Protein AF-0000000087565839 (afdb_homodimer)

Secondary structure (DSSP, 8-state):
-TTTHHHHTTS----------S---SS-------TTB-TTSSSBSSTTTSGGGTT---STTTTS-------GGGS-HHHHHHHH--S-S-S-EEEEEEEPTTTTTT-GGG-SSS-GGGEETTTTEEPSSPPSSEEEEHHHHHHTEEEES-------TTTT----------SGGGSTTS-S-TTS-PPPEEEE----SS-TTSPSSEEEEEEEEE---GGG-PPPPEEEEEIIIIITTS---HHHHHHHHHHSSSS--EEEEEEE--GGGGS-S-SSS-SSEEEEE------TT-TTS----EEEETTHHHHHT--SSGGGS-BEEEEEEEEEEE---TTPPPPHHHHH--EEEEEEEETT-S-EEEEEEEEETHHHHTTT--TTSTTTTSSS-HHHHHS-GGG----EEEEEEEEEEEES-SSHHHHHHHHHHTBSTTSSEEEEEEEEEEE--BS--BHHHHHHHHHHHHHH--B-BTTTBSHHHHHHHHHHHHHT-S----SSHHHHHS----GGGGTB-STT---/-TTTHHHHTTS----------S---SS-------TTS-TTSSS-SSTTTSGGGTT---STTTTS-------GGGS-HHHHHHHH--S-S-S-EEEEEEEPTTTTTT-GGG-SSS-GGGEETTTTEEPSSPPSSEEEEHHHHHHTEEEES-------TTTT----------SGGGSTTS-S-TTS-PPPEEEE-S--SS-TTSPSSEEEEEEEEE---GGG-PPPPEEEEEIIIIITTS---HHHHHHHHHHSSSS--EEEEEEE--GGGGS-S-SSS--SEEEEE------TT-TTS----EEEETTHHHHHT--SSGGGS-BEEEEEEEEEEE---TTPPPPHHHHH--EEEEEEEETT-S-EEEEEEEEETHHHHTTT--TTSTTTTSSS-HHHHHS-GGG----EEEEEEEEEEEES-SSHHHHHHHHHHTBSTTSSEEEEEEEEEEE--BS--BHHHHHHHHHHHHHH--B-BTTTBSHHHHHHHHHHHHHT-S----SSHHHHHS----GGGGTB-STT---

Structure (mmCIF, N/CA/C/O backbone):
data_AF-0000000087565839-model_v1
#
loop_
_entity.id
_entity.type
_entity.pdbx_description
1 polymer 'PPPDE domain-containing protein'
#
loop_
_atom_site.group_PDB
_atom_site.id
_atom_site.type_symbol
_atom_site.label_atom_id
_atom_site.label_alt_id
_atom_site.label_comp_id
_atom_site.label_asym_id
_atom_site.label_entity_id
_atom_site.label_seq_id
_atom_site.pdbx_PDB_ins_code
_atom_site.Cartn_x
_atom_site.Cartn_y
_atom_site.Cartn_z
_atom_site.occupancy
_atom_site.B_iso_or_equiv
_atom_site.auth_seq_id
_atom_site.auth_comp_id
_atom_site.auth_asym_id
_atom_site.auth_atom_id
_atom_site.pdbx_PDB_model_num
ATOM 1 N N . MET A 1 1 ? -4.551 0.975 -45.438 1 19.58 1 MET A N 1
ATOM 2 C CA . MET A 1 1 ? -3.115 1.028 -45.188 1 19.58 1 MET A CA 1
ATOM 3 C C . MET A 1 1 ? -2.748 0.176 -43.969 1 19.58 1 MET A C 1
ATOM 5 O O . MET A 1 1 ? -1.579 0.11 -43.594 1 19.58 1 MET A O 1
ATOM 9 N N . ASP A 1 2 ? -3.734 -0.068 -43.156 1 21.64 2 ASP A N 1
ATOM 10 C CA . ASP A 1 2 ? -3.82 -0.469 -41.75 1 21.64 2 ASP A CA 1
ATOM 11 C C . ASP A 1 2 ? -3.42 -1.932 -41.562 1 21.64 2 ASP A C 1
ATOM 13 O O . ASP A 1 2 ? -3.6 -2.504 -40.5 1 21.64 2 ASP A O 1
ATOM 17 N N . SER A 1 3 ? -3.199 -2.701 -42.656 1 25.75 3 SER A N 1
ATOM 18 C CA . SER A 1 3 ? -3.008 -4.133 -42.875 1 25.75 3 SER A CA 1
ATOM 19 C C . SER A 1 3 ? -1.635 -4.582 -42.375 1 25.75 3 SER A C 1
ATOM 21 O O . SER A 1 3 ? -1.369 -5.781 -42.281 1 25.75 3 SER A O 1
ATOM 23 N N . SER A 1 4 ? -0.654 -3.682 -42.5 1 23.03 4 SER A N 1
ATOM 24 C CA . SER A 1 4 ? 0.744 -4.098 -42.531 1 23.03 4 SER A CA 1
ATOM 25 C C . SER A 1 4 ? 1.253 -4.488 -41.156 1 23.03 4 SER A C 1
ATOM 27 O O . SER A 1 4 ? 2.35 -5.039 -41.031 1 23.03 4 SER A O 1
ATOM 29 N N . ALA A 1 5 ? 0.721 -3.873 -40.156 1 24.23 5 ALA A N 1
ATOM 30 C CA . ALA A 1 5 ? 1.351 -4.051 -38.844 1 24.23 5 ALA A CA 1
ATOM 31 C C . ALA A 1 5 ? 1.111 -5.461 -38.312 1 24.23 5 ALA A C 1
ATOM 33 O O . ALA A 1 5 ? 1.651 -5.836 -37.281 1 24.23 5 ALA A O 1
ATOM 34 N N . ALA A 1 6 ? 0.09 -6.152 -38.844 1 24.48 6 ALA A N 1
ATOM 35 C CA . ALA A 1 6 ? -0.256 -7.477 -38.312 1 24.48 6 ALA A CA 1
ATOM 36 C C . ALA A 1 6 ? 0.807 -8.508 -38.688 1 24.48 6 ALA A C 1
ATOM 38 O O . ALA A 1 6 ? 0.96 -9.523 -38.031 1 24.48 6 ALA A O 1
ATOM 39 N N . GLU A 1 7 ? 1.427 -8.234 -39.938 1 24.02 7 GLU A N 1
ATOM 40 C CA . GLU A 1 7 ? 2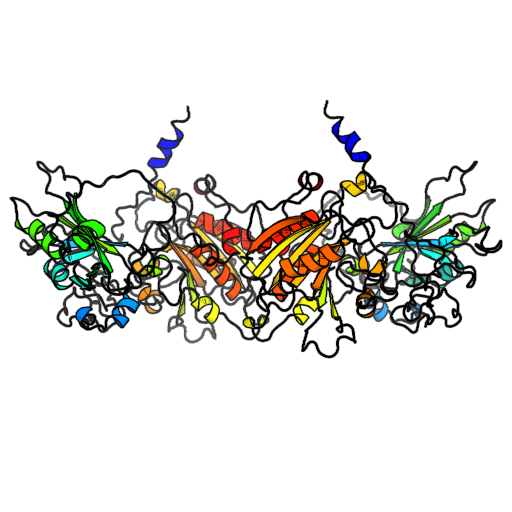.23 -9.312 -40.5 1 24.02 7 GLU A CA 1
ATOM 41 C C . GLU A 1 7 ? 3.541 -9.484 -39.75 1 24.02 7 GLU A C 1
ATOM 43 O O . GLU A 1 7 ? 4.137 -10.562 -39.75 1 24.02 7 GLU A O 1
ATOM 48 N N . VAL A 1 8 ? 4.051 -8.297 -39.344 1 22.78 8 VAL A N 1
ATOM 49 C CA . VAL A 1 8 ? 5.43 -8.43 -38.906 1 22.78 8 VAL A CA 1
ATOM 50 C C . VAL A 1 8 ? 5.473 -9.297 -37.625 1 22.78 8 VAL A C 1
ATOM 52 O O . VAL A 1 8 ? 6.445 -10.023 -37.406 1 22.78 8 VAL A O 1
ATOM 55 N N . LEU A 1 9 ? 4.438 -9.07 -36.875 1 24.7 9 LEU A N 1
ATOM 56 C CA . LEU A 1 9 ? 4.594 -9.57 -35.5 1 24.7 9 LEU A CA 1
ATOM 57 C C . LEU A 1 9 ? 4.418 -11.078 -35.469 1 24.7 9 LEU A C 1
ATOM 59 O O . LEU A 1 9 ? 4.477 -11.68 -34.375 1 24.7 9 LEU A O 1
ATOM 63 N N . ALA A 1 10 ? 3.871 -11.664 -36.594 1 24.84 10 ALA A N 1
ATOM 64 C CA . ALA A 1 10 ? 3.627 -13.102 -36.5 1 24.84 10 ALA A CA 1
ATOM 65 C C . ALA A 1 10 ? 4.93 -13.875 -36.312 1 24.84 10 ALA A C 1
ATOM 67 O O . ALA A 1 10 ? 4.922 -14.992 -35.781 1 24.84 10 ALA A O 1
ATOM 68 N N . ALA A 1 11 ? 5.938 -13.32 -37.031 1 23.3 11 ALA A N 1
ATOM 69 C CA . ALA A 1 11 ? 7.062 -14.234 -37.25 1 23.3 11 ALA A CA 1
ATOM 70 C C . ALA A 1 11 ? 7.77 -14.523 -35.906 1 23.3 11 ALA A C 1
ATOM 72 O O . ALA A 1 11 ? 8.594 -15.438 -35.812 1 23.3 11 ALA A O 1
ATOM 73 N N . ALA A 1 12 ? 7.781 -13.477 -35.156 1 20.66 12 ALA A N 1
ATOM 74 C CA . ALA A 1 12 ? 8.844 -13.664 -34.188 1 20.66 12 ALA A CA 1
ATOM 75 C C . ALA A 1 12 ? 8.438 -14.688 -33.125 1 20.66 12 ALA A C 1
ATOM 77 O O . ALA A 1 12 ? 7.949 -14.312 -32.062 1 20.66 12 ALA A O 1
ATOM 78 N N . ALA A 1 13 ? 7.613 -15.578 -33.562 1 21 13 ALA A N 1
ATOM 79 C CA . ALA A 1 13 ? 7.398 -16.562 -32.531 1 21 13 ALA A CA 1
ATOM 80 C C . ALA A 1 13 ? 8.727 -17.078 -31.969 1 21 13 ALA A C 1
ATOM 82 O O . ALA A 1 13 ? 9.648 -17.391 -32.719 1 21 13 ALA A O 1
ATOM 83 N N . PRO A 1 14 ? 9.109 -16.516 -30.891 1 22.77 14 PRO A N 1
ATOM 84 C CA . PRO A 1 14 ? 10.406 -17.078 -30.5 1 22.77 14 PRO A CA 1
ATOM 85 C C . PRO A 1 14 ? 10.531 -18.562 -30.859 1 22.77 14 PRO A C 1
ATOM 87 O O . PRO A 1 14 ? 9.531 -19.266 -30.922 1 22.77 14 PRO A O 1
ATOM 90 N N . ASN A 1 15 ? 11.359 -18.766 -31.875 1 21.28 15 ASN A N 1
ATOM 91 C CA . ASN A 1 15 ? 11.773 -20.156 -32.062 1 21.28 15 ASN A CA 1
ATOM 92 C C . ASN A 1 15 ? 11.867 -20.906 -30.75 1 21.28 15 ASN A C 1
ATOM 94 O O . ASN A 1 15 ? 12.719 -20.594 -29.922 1 21.28 15 ASN A O 1
ATOM 98 N N . VAL A 1 16 ? 10.766 -21.031 -30.188 1 23.08 16 VAL A N 1
ATOM 99 C CA . VAL A 1 16 ? 10.844 -22.047 -29.141 1 23.08 16 VAL A CA 1
ATOM 100 C C . VAL A 1 16 ? 11.703 -23.219 -29.609 1 23.08 16 VAL A C 1
ATOM 102 O O . VAL A 1 16 ? 11.336 -23.906 -30.562 1 23.08 16 VAL A O 1
ATOM 105 N N . ASP A 1 17 ? 13.023 -22.953 -29.781 1 21.84 17 ASP A N 1
ATOM 106 C CA . ASP A 1 17 ? 13.906 -24.078 -30.031 1 21.84 17 ASP A CA 1
ATOM 107 C C . ASP A 1 17 ? 13.273 -25.391 -29.562 1 21.84 17 ASP A C 1
ATOM 109 O O . ASP A 1 17 ? 12.492 -25.406 -28.609 1 21.84 17 ASP A O 1
ATOM 113 N N . ASN A 1 18 ? 13.172 -26.25 -30.469 1 23.88 18 ASN A N 1
ATOM 114 C CA . ASN A 1 18 ? 12.984 -27.641 -30.109 1 23.88 18 ASN A CA 1
ATOM 115 C C . ASN A 1 18 ? 13.766 -28 -28.844 1 23.88 18 ASN A C 1
ATOM 117 O O . ASN A 1 18 ? 15 -27.969 -28.828 1 23.88 18 ASN A O 1
ATOM 121 N N . GLY A 1 19 ? 13.5 -27.312 -27.844 1 24.25 19 GLY A N 1
ATOM 122 C CA . GLY A 1 19 ? 14.102 -27.594 -26.562 1 24.25 19 GLY A CA 1
ATOM 123 C C . GLY A 1 19 ? 14.695 -29 -26.484 1 24.25 19 GLY A C 1
ATOM 124 O O . GLY A 1 19 ? 14.078 -29.922 -25.953 1 24.25 19 GLY A O 1
ATOM 125 N N . GLU A 1 20 ? 15.266 -29.344 -27.641 1 25.17 20 GLU A N 1
ATOM 126 C CA . GLU A 1 20 ? 16.25 -30.375 -27.281 1 25.17 20 GLU A CA 1
ATOM 127 C C . GLU A 1 20 ? 17.141 -29.891 -26.141 1 25.17 20 GLU A C 1
ATOM 129 O O . GLU A 1 20 ? 17.516 -28.719 -26.094 1 25.17 20 GLU A O 1
ATOM 134 N N . TYR A 1 21 ? 16.969 -30.375 -25.031 1 25.69 21 TYR A N 1
ATOM 135 C CA . TYR A 1 21 ? 17.922 -30.156 -23.953 1 25.69 21 TYR A CA 1
ATOM 136 C C . TYR A 1 21 ? 19.328 -29.969 -24.5 1 25.69 21 TYR A C 1
ATOM 138 O O . TYR A 1 21 ? 19.75 -30.703 -25.406 1 25.69 21 TYR A O 1
ATOM 146 N N . PRO A 1 22 ? 19.922 -28.766 -24.641 1 26.88 22 PRO A N 1
ATOM 147 C CA . PRO A 1 22 ? 21.188 -28.547 -25.344 1 26.88 22 PRO A CA 1
ATOM 148 C C . PRO A 1 22 ? 22.062 -29.797 -25.391 1 26.88 22 PRO A C 1
ATOM 150 O O . PRO A 1 22 ? 22.562 -30.156 -26.453 1 26.88 22 PRO A O 1
ATOM 153 N N . GLY A 1 23 ? 23.125 -29.781 -24.438 1 25.3 23 GLY A N 1
ATOM 154 C CA . GLY A 1 23 ? 24.328 -30.594 -24.453 1 25.3 23 GLY A CA 1
ATOM 155 C C . GLY A 1 23 ? 24.047 -32.094 -24.578 1 25.3 23 GLY A C 1
ATOM 156 O O . GLY A 1 23 ? 23.766 -32.75 -23.562 1 25.3 23 GLY A O 1
ATOM 157 N N . SER A 1 24 ? 23.438 -32.594 -25.453 1 25.06 24 SER A N 1
ATOM 158 C CA . SER A 1 24 ? 23.562 -34.031 -25.562 1 25.06 24 SER A CA 1
ATOM 159 C C . SER A 1 24 ? 25 -34.438 -25.859 1 25.06 24 SER A C 1
ATOM 161 O O . SER A 1 24 ? 25.312 -34.906 -26.953 1 25.06 24 SER A O 1
ATOM 163 N N . LYS A 1 25 ? 26.156 -33.656 -25.453 1 27.2 25 LYS A N 1
ATOM 164 C CA . LYS A 1 25 ? 27.328 -34.531 -25.469 1 27.2 25 LYS A CA 1
ATOM 165 C C . LYS A 1 25 ? 27.031 -35.844 -24.75 1 27.2 25 LYS A C 1
ATOM 167 O O . LYS A 1 25 ? 26.266 -35.875 -23.781 1 27.2 25 LYS A O 1
ATOM 172 N N . LYS A 1 26 ? 27.547 -36.969 -25.5 1 31.08 26 LYS A N 1
ATOM 173 C CA . LYS A 1 26 ? 27.531 -38.312 -24.969 1 31.08 26 LYS A CA 1
ATOM 174 C C . LYS A 1 26 ? 27.938 -38.312 -23.5 1 31.08 26 LYS A C 1
ATOM 176 O O . LYS A 1 26 ? 28.5 -39.312 -23.016 1 31.08 26 LYS A O 1
ATOM 181 N N . GLU A 1 27 ? 28.359 -37.031 -23.016 1 26.72 27 GLU A N 1
ATOM 182 C CA . GLU A 1 27 ? 28.812 -37.344 -21.672 1 26.72 27 GLU A CA 1
ATOM 183 C C . GLU A 1 27 ? 27.766 -38.156 -20.906 1 26.72 27 GLU A C 1
ATOM 185 O O . GLU A 1 27 ? 26.562 -37.938 -21.094 1 26.72 27 GLU A O 1
ATOM 190 N N . GLU A 1 28 ? 28.281 -39.25 -20.312 1 25.31 28 GLU A N 1
ATOM 191 C CA . GLU A 1 28 ? 27.531 -40.125 -19.438 1 25.31 28 GLU A CA 1
ATOM 192 C C . GLU A 1 28 ? 26.594 -39.344 -18.516 1 25.31 28 GLU A C 1
ATOM 194 O O . GLU A 1 28 ? 27.062 -38.5 -17.734 1 25.31 28 GLU A O 1
ATOM 199 N N . SER A 1 29 ? 25.656 -38.781 -19.094 1 27.09 29 SER A N 1
ATOM 200 C CA . SER A 1 29 ? 24.531 -38.125 -18.438 1 27.09 29 SER A CA 1
ATOM 201 C C . SER A 1 29 ? 24.328 -38.656 -17.016 1 27.09 29 SER A C 1
ATOM 203 O O . SER A 1 29 ? 23.922 -39.812 -16.844 1 27.09 29 SER A O 1
ATOM 205 N N . GLU A 1 30 ? 25.359 -38.344 -16.234 1 25.89 30 GLU A N 1
ATOM 206 C CA . GLU A 1 30 ? 25.078 -38.625 -14.82 1 25.89 30 GLU A CA 1
ATOM 207 C C . GLU A 1 30 ? 23.656 -38.219 -14.438 1 25.89 30 GLU A C 1
ATOM 209 O O . GLU A 1 30 ? 23.344 -37.031 -14.43 1 25.89 30 GLU A O 1
ATOM 214 N N . LEU A 1 31 ? 22.812 -38.906 -14.938 1 26.91 31 LEU A N 1
ATOM 215 C CA . LEU A 1 31 ? 21.375 -38.875 -14.727 1 26.91 31 LEU A CA 1
ATOM 216 C C . LEU A 1 31 ? 21.047 -38.531 -13.281 1 26.91 31 LEU A C 1
ATOM 218 O O . LEU A 1 31 ? 21.594 -39.125 -12.352 1 26.91 31 LEU A O 1
ATOM 222 N N . PHE A 1 32 ? 20.922 -37.281 -13.039 1 28.3 32 PHE A N 1
ATOM 223 C CA . PHE A 1 32 ? 20.406 -36.781 -11.758 1 28.3 32 PHE A CA 1
ATOM 224 C C . PHE A 1 32 ? 19.438 -37.812 -11.156 1 28.3 32 PHE A C 1
ATOM 226 O O . PHE A 1 32 ? 18.516 -38.25 -11.828 1 28.3 32 PHE A O 1
ATOM 233 N N . GLN A 1 33 ? 19.969 -38.406 -10.148 1 29.95 33 GLN A N 1
ATOM 234 C CA . GLN A 1 33 ? 19.234 -39.375 -9.375 1 29.95 33 GLN A CA 1
ATOM 235 C C . GLN A 1 33 ? 18.141 -38.719 -8.523 1 29.95 33 GLN A C 1
ATOM 237 O O . GLN A 1 33 ? 18.453 -37.906 -7.664 1 29.95 33 GLN A O 1
ATOM 242 N N . CYS A 1 34 ? 17.078 -38.188 -9.086 1 36.88 34 CYS A N 1
ATOM 243 C CA . CYS A 1 34 ? 15.961 -37.812 -8.234 1 36.88 34 CYS A CA 1
ATOM 244 C C . CYS A 1 34 ? 15.914 -38.719 -6.992 1 36.88 34 CYS A C 1
ATOM 246 O O . CYS A 1 34 ? 15.977 -39.938 -7.09 1 36.88 34 CYS A O 1
ATOM 248 N N . PRO A 1 35 ? 16.188 -38.156 -6.023 1 39.44 35 PRO A N 1
ATOM 249 C CA . PRO A 1 35 ? 16.031 -39.156 -4.984 1 39.44 35 PRO A CA 1
ATOM 250 C C . PRO A 1 35 ? 14.781 -40.031 -5.184 1 39.44 35 PRO A C 1
ATOM 252 O O . PRO A 1 35 ? 13.711 -39.5 -5.496 1 39.44 35 PRO A O 1
ATOM 255 N N . GLY A 1 36 ? 14.883 -41.344 -5.445 1 44 36 GLY A N 1
ATOM 256 C CA . GLY A 1 36 ? 14 -42.406 -5.91 1 44 36 GLY A CA 1
ATOM 257 C C . GLY A 1 36 ? 13.977 -42.562 -7.418 1 44 36 GLY A C 1
ATOM 258 O O . GLY A 1 36 ? 13.227 -43.375 -7.961 1 44 36 GLY A O 1
ATOM 259 N N . VAL A 1 37 ? 14.383 -41.594 -8.117 1 49.28 37 VAL A N 1
ATOM 260 C CA . VAL A 1 37 ? 14.641 -41.812 -9.531 1 49.28 37 VAL A CA 1
ATOM 261 C C . VAL A 1 37 ? 16.109 -42.188 -9.734 1 49.28 37 VAL A C 1
ATOM 263 O O . VAL A 1 37 ? 16.984 -41.781 -8.969 1 49.28 37 VAL A O 1
ATOM 266 N N . SER A 1 38 ? 16.406 -43.094 -10.492 1 48.59 38 SER A N 1
ATOM 267 C CA . SER A 1 38 ? 17.734 -43.594 -10.805 1 48.59 38 SER A CA 1
ATOM 268 C C . SER A 1 38 ? 18.688 -42.469 -11.211 1 48.59 38 SER A C 1
ATOM 270 O O . SER A 1 38 ? 18.234 -41.406 -11.688 1 48.59 38 SER A O 1
ATOM 272 N N . PRO A 1 39 ? 19.906 -42.562 -10.75 1 49.47 39 PRO A N 1
ATOM 273 C CA . PRO A 1 39 ? 20.953 -41.562 -11.031 1 49.47 39 PRO A CA 1
ATOM 274 C C . PRO A 1 39 ? 20.875 -41 -12.453 1 49.47 39 PRO A C 1
ATOM 276 O O . PRO A 1 39 ? 21.266 -39.875 -12.695 1 49.47 39 PRO A O 1
ATOM 279 N N . ASP A 1 40 ? 20.422 -41.75 -13.391 1 44.12 40 ASP A N 1
ATOM 280 C CA . ASP A 1 40 ? 20.406 -41.375 -14.797 1 44.12 40 ASP A CA 1
ATOM 281 C C . ASP A 1 40 ? 19.109 -40.625 -15.141 1 44.12 40 ASP A C 1
ATOM 283 O O . ASP A 1 40 ? 18.906 -40.25 -16.297 1 44.12 40 ASP A O 1
ATOM 287 N N . GLY A 1 41 ? 18.391 -40.219 -14.055 1 46.97 41 GLY A N 1
ATOM 288 C CA . GLY A 1 41 ? 17.156 -39.469 -14.156 1 46.97 41 GLY A CA 1
ATOM 289 C C . GLY A 1 41 ? 16.078 -40.156 -14.945 1 46.97 41 GLY A C 1
ATOM 290 O O . GLY A 1 41 ? 15.031 -39.594 -15.242 1 46.97 41 GLY A O 1
ATOM 291 N N . LYS A 1 42 ? 16.344 -41.344 -15.352 1 48.94 42 LYS A N 1
ATOM 292 C CA . LYS A 1 42 ? 15.508 -42.094 -16.281 1 48.94 42 LYS A CA 1
ATOM 293 C C . LYS A 1 42 ? 14.539 -43 -15.539 1 48.94 42 LYS A C 1
ATOM 295 O O . LYS A 1 42 ? 13.477 -43.344 -16.062 1 48.94 42 LYS A O 1
ATOM 300 N N . THR A 1 43 ? 15.086 -43.406 -14.43 1 48.78 43 THR A N 1
ATOM 301 C CA . THR A 1 43 ? 14.289 -44.375 -13.719 1 48.78 43 THR A CA 1
ATOM 302 C C . THR A 1 43 ? 14.008 -43.938 -12.289 1 48.78 43 THR A C 1
ATOM 304 O O . THR A 1 43 ? 14.805 -43.188 -11.695 1 48.78 43 THR A O 1
ATOM 307 N N . CYS A 1 44 ? 12.789 -43.969 -11.875 1 52.56 44 CYS A N 1
ATOM 308 C CA . CYS A 1 44 ? 12.469 -43.75 -10.469 1 52.56 44 CYS A CA 1
ATOM 309 C C . CYS A 1 44 ? 12.93 -44.938 -9.617 1 52.56 44 CYS A C 1
ATOM 311 O O . CYS A 1 44 ? 12.523 -46.062 -9.852 1 52.56 44 CYS A O 1
ATOM 313 N N . ASP A 1 45 ? 13.93 -44.844 -8.82 1 51.88 45 ASP A N 1
ATOM 314 C CA . ASP A 1 45 ? 14.547 -45.938 -8.055 1 51.88 45 ASP A CA 1
ATOM 315 C C . ASP A 1 45 ? 13.648 -46.375 -6.902 1 51.88 45 ASP A C 1
ATOM 317 O O . ASP A 1 45 ? 13.805 -47.469 -6.371 1 51.88 45 ASP A O 1
ATOM 321 N N . ALA A 1 46 ? 12.828 -45.375 -6.469 1 49.47 46 ALA A N 1
ATOM 322 C CA . ALA A 1 46 ? 11.953 -45.781 -5.363 1 49.47 46 ALA A CA 1
ATOM 323 C C . ALA A 1 46 ? 10.516 -45.312 -5.609 1 49.47 46 ALA A C 1
ATOM 325 O O . ALA A 1 46 ? 10.016 -44.438 -4.926 1 49.47 46 ALA A O 1
ATOM 326 N N . PRO A 1 47 ? 9.93 -45.906 -6.621 1 46.97 47 PRO A N 1
ATOM 327 C CA . PRO A 1 47 ? 8.555 -45.531 -6.957 1 46.97 47 PRO A CA 1
ATOM 328 C C . PRO A 1 47 ? 7.594 -45.719 -5.789 1 46.97 47 PRO A C 1
ATOM 330 O O . PRO A 1 47 ? 7.617 -46.75 -5.117 1 46.97 47 PRO A O 1
ATOM 333 N N . GLY A 1 48 ? 6.844 -44.625 -5.434 1 49.06 48 GLY A N 1
ATOM 334 C CA . GLY A 1 48 ? 5.809 -44.688 -4.414 1 49.06 48 GLY A CA 1
ATOM 335 C C . GLY A 1 48 ? 6.336 -44.438 -3.014 1 49.06 48 GLY A C 1
ATOM 336 O O . GLY A 1 48 ? 5.559 -44.25 -2.076 1 49.06 48 GLY A O 1
ATOM 337 N N . GLN A 1 49 ? 7.594 -44.562 -2.713 1 49.97 49 GLN A N 1
ATOM 338 C CA . GLN A 1 49 ? 8.125 -44.469 -1.359 1 49.97 49 GLN A CA 1
ATOM 339 C C . GLN A 1 49 ? 8.617 -43.031 -1.086 1 49.97 49 GLN A C 1
ATOM 341 O O . GLN A 1 49 ? 8.461 -42.531 0.021 1 49.97 49 GLN A O 1
ATOM 346 N N . ASN A 1 50 ? 9.172 -42.531 -2.088 1 54.22 50 ASN A N 1
ATOM 347 C CA . ASN A 1 50 ? 9.688 -41.156 -1.979 1 54.22 50 ASN A CA 1
ATOM 348 C C . ASN A 1 50 ? 8.641 -40.156 -2.41 1 54.22 50 ASN A C 1
ATOM 350 O O . ASN A 1 50 ? 7.973 -40.312 -3.428 1 54.22 50 ASN A O 1
ATOM 354 N N . SER A 1 51 ? 8.391 -39.219 -1.485 1 57.25 51 SER A N 1
ATOM 355 C CA . SER A 1 51 ? 7.387 -38.188 -1.728 1 57.25 51 SER A CA 1
ATOM 356 C C . SER A 1 51 ? 7.566 -37.562 -3.102 1 57.25 51 SER A C 1
ATOM 358 O O . SER A 1 51 ? 6.609 -37.031 -3.686 1 57.25 51 SER A O 1
ATOM 360 N N . ARG A 1 52 ? 8.688 -37.719 -3.654 1 61.22 52 ARG A N 1
ATOM 361 C CA . ARG A 1 52 ? 8.961 -37.094 -4.945 1 61.22 52 ARG A CA 1
ATOM 362 C C . ARG A 1 52 ? 8.656 -38.031 -6.09 1 61.22 52 ARG A C 1
ATOM 364 O O . ARG A 1 52 ? 8.719 -37.656 -7.262 1 61.22 52 ARG A O 1
ATOM 371 N N . CYS A 1 53 ? 8.32 -39.312 -5.754 1 59.47 53 CYS A N 1
ATOM 372 C CA . CYS A 1 53 ? 8.039 -40.312 -6.785 1 59.47 53 CYS A CA 1
ATOM 373 C C . CYS A 1 53 ? 6.676 -40.938 -6.562 1 59.47 53 CYS A C 1
ATOM 375 O O . CYS A 1 53 ? 6.434 -42.062 -7.016 1 59.47 53 CYS A O 1
ATOM 377 N N . ILE A 1 54 ? 5.906 -40.312 -5.828 1 50.47 54 ILE A N 1
ATOM 378 C CA . ILE A 1 54 ? 4.656 -40.938 -5.391 1 50.47 54 ILE A CA 1
ATOM 379 C C . ILE A 1 54 ? 3.818 -41.312 -6.605 1 50.47 54 ILE A C 1
ATOM 381 O O . ILE A 1 54 ? 3.121 -42.344 -6.582 1 50.47 54 ILE A O 1
ATOM 385 N N . HIS A 1 55 ? 3.92 -40.656 -7.734 1 49.81 55 HIS A N 1
ATOM 386 C CA . HIS A 1 55 ? 3.047 -40.969 -8.859 1 49.81 55 HIS A CA 1
ATOM 387 C C . HIS A 1 55 ? 3.811 -41.688 -9.969 1 49.81 55 HIS A C 1
ATOM 389 O O . HIS A 1 55 ? 3.453 -41.562 -11.141 1 49.81 55 HIS A O 1
ATOM 395 N N . SER A 1 56 ? 5.031 -42.219 -9.625 1 53.62 56 SER A N 1
ATOM 396 C CA . SER A 1 56 ? 5.848 -42.844 -10.656 1 53.62 56 SER A CA 1
ATOM 397 C C . SER A 1 56 ? 5.715 -44.344 -10.617 1 53.62 56 SER A C 1
ATOM 399 O O . SER A 1 56 ? 5.703 -44.938 -9.539 1 53.62 56 SER A O 1
ATOM 401 N N . SER A 1 57 ? 5.031 -45 -11.641 1 53.53 57 SER A N 1
ATOM 402 C CA . SER A 1 57 ? 5.078 -46.438 -11.742 1 53.53 57 SER A CA 1
ATOM 403 C C . SER A 1 57 ? 6.105 -46.906 -12.773 1 53.53 57 SER A C 1
ATOM 405 O O . SER A 1 57 ? 6.348 -48.094 -12.93 1 53.53 57 SER A O 1
ATOM 407 N N . TYR A 1 58 ? 6.648 -45.938 -13.609 1 46.62 58 TYR A N 1
ATOM 408 C CA . TYR A 1 58 ? 7.539 -46.344 -14.695 1 46.62 58 TYR A CA 1
ATOM 409 C C . TYR A 1 58 ? 8.992 -46.094 -14.312 1 46.62 58 TYR A C 1
ATOM 411 O O . TYR A 1 58 ? 9.312 -45.156 -13.594 1 46.62 58 TYR A O 1
ATOM 419 N N . GLY A 1 59 ? 9.938 -47.219 -14.422 1 43.34 59 GLY A N 1
ATOM 420 C CA . GLY A 1 59 ? 11.375 -47.25 -14.195 1 43.34 59 GLY A CA 1
ATOM 421 C C . GLY A 1 59 ? 11.875 -48.562 -13.68 1 43.34 59 GLY A C 1
ATOM 422 O O . GLY A 1 59 ? 11.094 -49.5 -13.469 1 43.34 59 GLY A O 1
ATOM 423 N N . ALA A 1 60 ? 13.164 -48.844 -13.594 1 35.28 60 ALA A N 1
ATOM 424 C CA . ALA A 1 60 ? 13.773 -50.156 -13.375 1 35.28 60 ALA A CA 1
ATOM 425 C C . ALA A 1 60 ? 13.086 -50.906 -12.234 1 35.28 60 ALA A C 1
ATOM 427 O O . ALA A 1 60 ? 12.93 -52.125 -12.281 1 35.28 60 ALA A O 1
ATOM 428 N N . ASN A 1 61 ? 13.133 -50.438 -11.086 1 31.48 61 ASN A N 1
ATOM 429 C CA . ASN A 1 61 ? 12.555 -51.188 -9.992 1 31.48 61 ASN A CA 1
ATOM 430 C C . ASN A 1 61 ? 11.039 -51.031 -9.922 1 31.48 61 ASN A C 1
ATOM 432 O O . ASN A 1 61 ? 10.516 -50.531 -8.93 1 31.48 61 ASN A O 1
ATOM 436 N N . ALA A 1 62 ? 10.453 -50.938 -10.977 1 36.34 62 ALA A N 1
ATOM 437 C CA . ALA A 1 62 ? 9.023 -50.781 -11.195 1 36.34 62 ALA A CA 1
ATOM 438 C C . ALA A 1 62 ? 8.227 -51.812 -10.406 1 36.34 62 ALA A C 1
ATOM 440 O O . ALA A 1 62 ? 7 -51.906 -10.539 1 36.34 62 ALA A O 1
ATOM 441 N N . GLY A 1 63 ? 8.883 -52.844 -10 1 32.66 63 GLY A N 1
ATOM 442 C CA . GLY A 1 63 ? 8.078 -53.812 -9.258 1 32.66 63 GLY A CA 1
ATOM 443 C C . GLY A 1 63 ? 7.262 -53.156 -8.148 1 32.66 63 GLY A C 1
ATOM 444 O O . GLY A 1 63 ? 6.441 -53.844 -7.516 1 32.66 63 GLY A O 1
ATOM 445 N N . PHE A 1 64 ? 7.938 -52.344 -7.512 1 29.3 64 PHE A N 1
ATOM 446 C CA . PHE A 1 64 ? 7.219 -51.812 -6.352 1 29.3 64 PHE A CA 1
ATOM 447 C C . PHE A 1 64 ? 6.094 -50.875 -6.785 1 29.3 64 PHE A C 1
ATOM 449 O O . PHE A 1 64 ? 6.348 -49.812 -7.336 1 29.3 64 PHE A O 1
ATOM 456 N N . VAL A 1 65 ? 5.145 -51.375 -7.27 1 31.52 65 VAL A N 1
ATOM 457 C CA . VAL A 1 65 ? 3.871 -50.688 -7.441 1 31.52 65 VAL A CA 1
ATOM 458 C C . VAL A 1 65 ? 3.695 -49.656 -6.344 1 31.52 65 VAL A C 1
ATOM 460 O O . VAL A 1 65 ? 3.742 -49.969 -5.152 1 31.52 65 VAL A O 1
ATOM 463 N N . ALA A 1 66 ? 4.219 -48.469 -6.457 1 33.78 66 ALA A N 1
ATOM 464 C CA . ALA A 1 66 ? 3.752 -47.406 -5.57 1 33.78 66 ALA A CA 1
ATOM 465 C C . ALA A 1 66 ? 2.432 -47.781 -4.906 1 33.78 66 ALA A C 1
ATOM 467 O O . ALA A 1 66 ? 1.63 -48.531 -5.48 1 33.78 66 ALA A O 1
ATOM 468 N N . GLY A 1 67 ? 2.42 -47.812 -3.613 1 32.97 67 GLY A N 1
ATOM 469 C CA . GLY A 1 67 ? 1.135 -47.812 -2.932 1 32.97 67 GLY A CA 1
ATOM 470 C C . GLY A 1 67 ? 0.023 -47.188 -3.746 1 32.97 67 GLY A C 1
ATOM 471 O O . GLY A 1 67 ? 0.171 -46.062 -4.246 1 32.97 67 GLY A O 1
ATOM 472 N N . ARG A 1 68 ? -0.604 -47.938 -4.648 1 36.53 68 ARG A N 1
ATOM 473 C CA . ARG A 1 68 ? -1.865 -47.562 -5.27 1 36.53 68 ARG A CA 1
ATOM 474 C C . ARG A 1 68 ? -2.547 -46.438 -4.477 1 36.53 68 ARG A C 1
ATOM 476 O O . ARG A 1 68 ? -2.623 -46.5 -3.248 1 36.53 68 ARG A O 1
ATOM 483 N N . LEU A 1 69 ? -2.348 -45.156 -4.891 1 43.03 69 LEU A N 1
ATOM 484 C CA . LEU A 1 69 ? -3.326 -44.25 -4.289 1 43.03 69 LEU A CA 1
ATOM 485 C C . LEU A 1 69 ? -4.52 -45.031 -3.746 1 43.03 69 LEU A C 1
ATOM 487 O O . LEU A 1 69 ? -4.914 -46.031 -4.316 1 43.03 69 LEU A O 1
ATOM 491 N N . PRO A 1 70 ? -4.625 -45.062 -2.523 1 44.22 70 PRO A N 1
ATOM 492 C CA . PRO A 1 70 ? -5.867 -45.75 -2.133 1 44.22 70 PRO A CA 1
ATOM 493 C C . PRO A 1 70 ? -6.953 -45.656 -3.203 1 44.22 70 PRO A C 1
ATOM 495 O O . PRO A 1 70 ? -7.062 -44.625 -3.883 1 44.22 70 PRO A O 1
ATOM 498 N N . LYS A 1 71 ? -7.328 -46.719 -3.695 1 49.19 71 LYS A N 1
ATOM 499 C CA . LYS A 1 71 ? -8.469 -46.781 -4.602 1 49.19 71 LYS A CA 1
ATOM 500 C C . LYS A 1 71 ? -9.539 -45.75 -4.195 1 49.19 71 LYS A C 1
ATOM 502 O O . LYS A 1 71 ? -9.969 -45.75 -3.039 1 49.19 71 LYS A O 1
ATOM 507 N N . ILE A 1 72 ? -9.539 -44.688 -5.016 1 56.56 72 ILE A N 1
ATOM 508 C CA . ILE A 1 72 ? -10.633 -43.75 -4.82 1 56.56 72 ILE A CA 1
ATOM 509 C C . ILE A 1 72 ? -11.859 -44.469 -4.281 1 56.56 72 ILE A C 1
ATOM 511 O O . ILE A 1 72 ? -12.602 -43.938 -3.463 1 56.56 72 ILE A O 1
ATOM 515 N N . SER A 1 73 ? -11.805 -45.812 -4.707 1 53.31 73 SER A N 1
ATOM 516 C CA . SER A 1 73 ? -12.977 -46.594 -4.328 1 53.31 73 SER A CA 1
ATOM 517 C C . SER A 1 73 ? -12.984 -46.875 -2.832 1 53.31 73 SER A C 1
ATOM 519 O O . SER A 1 73 ? -14.039 -47.188 -2.256 1 53.31 73 SER A O 1
ATOM 521 N N . SER A 1 74 ? -11.758 -46.75 -2.234 1 55.59 74 SER A N 1
ATOM 522 C CA . SER A 1 74 ? -11.695 -47.062 -0.812 1 55.59 74 SER A CA 1
ATOM 523 C C . SER A 1 74 ? -11.891 -45.812 0.043 1 55.59 74 SER A C 1
ATOM 525 O O . SER A 1 74 ? -11.984 -45.906 1.27 1 55.59 74 SER A O 1
ATOM 527 N N . MET A 1 75 ? -12.008 -44.781 -0.626 1 62.59 75 MET A N 1
ATOM 528 C CA . MET A 1 75 ? -12.18 -43.562 0.125 1 62.59 75 MET A CA 1
ATOM 529 C C . MET A 1 75 ? -13.656 -43.281 0.408 1 62.59 75 MET A C 1
ATOM 531 O O . MET A 1 75 ? -14.516 -43.625 -0.398 1 62.59 75 MET A O 1
ATOM 535 N N . SER A 1 76 ? -13.859 -42.938 1.645 1 63.41 76 SER A N 1
ATOM 536 C CA . SER A 1 76 ? -15.211 -42.469 1.944 1 63.41 76 SER A CA 1
ATOM 537 C C . SER A 1 76 ? -15.625 -41.312 1.044 1 63.41 76 SER A C 1
ATOM 539 O O . SER A 1 76 ? -14.781 -40.656 0.433 1 63.41 76 SER A O 1
ATOM 541 N N . GLU A 1 77 ? -16.859 -41.281 0.853 1 59.91 77 GLU A N 1
ATOM 542 C CA . GLU A 1 77 ? -17.391 -40.188 0.033 1 59.91 77 GLU A CA 1
ATOM 543 C C . GLU A 1 77 ? -16.891 -38.844 0.525 1 59.91 77 GLU A C 1
ATOM 545 O O . GLU A 1 77 ? -16.562 -37.969 -0.279 1 59.91 77 GLU A O 1
ATOM 550 N N . SER A 1 78 ? -16.859 -38.719 1.811 1 64.69 78 SER A N 1
ATOM 551 C CA . SER A 1 78 ? -16.422 -37.438 2.404 1 64.69 78 SER A CA 1
ATOM 552 C C . SER A 1 78 ? -14.953 -37.156 2.1 1 64.69 78 SER A C 1
ATOM 554 O O . SER A 1 78 ? -14.586 -36.031 1.754 1 64.69 78 SER A O 1
ATOM 556 N N . GLU A 1 79 ? -14.172 -38.156 2.186 1 65.75 79 GLU A N 1
ATOM 557 C CA . GLU A 1 79 ? -12.75 -38.031 1.907 1 65.75 79 GLU A CA 1
ATOM 558 C C . GLU A 1 79 ? -12.5 -37.719 0.436 1 65.75 79 GLU A C 1
ATOM 560 O O . GLU A 1 79 ? -11.633 -36.906 0.11 1 65.75 79 GLU A O 1
ATOM 565 N N . LEU A 1 80 ? -13.352 -38.344 -0.289 1 67.69 80 LEU A N 1
ATOM 566 C CA . LEU A 1 80 ? -13.203 -38.125 -1.727 1 67.69 80 LEU A CA 1
ATOM 567 C C . LEU A 1 80 ? -13.57 -36.719 -2.117 1 67.69 80 LEU A C 1
ATOM 569 O O . LEU A 1 80 ? -12.875 -36.094 -2.926 1 67.69 80 LEU A O 1
ATOM 573 N N . GLN A 1 81 ? -14.57 -36.25 -1.48 1 68.69 81 GLN A N 1
ATOM 574 C CA . GLN A 1 81 ? -15.008 -34.875 -1.774 1 68.69 81 GLN A CA 1
ATOM 575 C C . GLN A 1 81 ? -13.953 -33.875 -1.34 1 68.69 81 GLN A C 1
ATOM 577 O O . GLN A 1 81 ? -13.758 -32.844 -2.008 1 68.69 81 GLN A O 1
ATOM 582 N N . ASP A 1 82 ? -13.344 -34.219 -0.342 1 70.44 82 ASP A N 1
ATOM 583 C CA . ASP A 1 82 ? -12.32 -33.312 0.173 1 70.44 82 ASP A CA 1
ATOM 584 C C . ASP A 1 82 ? -11.125 -33.25 -0.772 1 70.44 82 ASP A C 1
ATOM 586 O O . ASP A 1 82 ? -10.531 -32.188 -0.955 1 70.44 82 ASP A O 1
ATOM 590 N N . VAL A 1 83 ? -10.891 -34.344 -1.38 1 73.19 83 VAL A N 1
ATOM 591 C CA . VAL A 1 83 ? -9.703 -34.438 -2.23 1 73.19 83 VAL A CA 1
ATOM 592 C C . VAL A 1 83 ? -10.031 -33.875 -3.617 1 73.19 83 VAL A C 1
ATOM 594 O O . VAL A 1 83 ? -9.234 -33.125 -4.195 1 73.19 83 VAL A O 1
ATOM 597 N N . ILE A 1 84 ? -11.242 -34.156 -4.086 1 78.19 84 ILE A N 1
ATOM 598 C CA . ILE A 1 84 ? -11.578 -33.781 -5.461 1 78.19 84 ILE A CA 1
ATOM 599 C C . ILE A 1 84 ? -12.172 -32.375 -5.496 1 78.19 84 ILE A C 1
ATOM 601 O O . ILE A 1 84 ? -12.102 -31.703 -6.52 1 78.19 84 ILE A O 1
ATOM 605 N N . GLY A 1 85 ? -12.68 -31.938 -4.43 1 77.38 85 GLY A N 1
ATOM 606 C CA . GLY A 1 85 ? -13.297 -30.625 -4.375 1 77.38 85 GLY A CA 1
ATOM 607 C C . GLY A 1 85 ? -14.648 -30.578 -5.055 1 77.38 85 GLY A C 1
ATOM 608 O O . GLY A 1 85 ? -15.141 -31.594 -5.551 1 77.38 85 GLY A O 1
ATOM 609 N N . PRO A 1 86 ? -15.25 -29.438 -5.043 1 80.06 86 PRO A N 1
ATOM 610 C CA . PRO A 1 86 ? -16.562 -29.281 -5.684 1 80.06 86 PRO A CA 1
ATOM 611 C C . PRO A 1 86 ? -16.484 -29.391 -7.203 1 80.06 86 PRO A C 1
ATOM 613 O O . PRO A 1 86 ? -15.414 -29.203 -7.789 1 80.06 86 PRO A O 1
ATOM 616 N N . ASP A 1 87 ? -17.609 -29.781 -7.793 1 81.81 87 ASP A N 1
ATOM 617 C CA . ASP A 1 87 ? -17.703 -29.891 -9.242 1 81.81 87 ASP A CA 1
ATOM 618 C C . ASP A 1 87 ? -17.859 -28.5 -9.875 1 81.81 87 ASP A C 1
ATOM 620 O O . ASP A 1 87 ? -18.953 -28.156 -10.336 1 81.81 87 ASP A O 1
ATOM 624 N N . VAL A 1 88 ? -16.875 -27.75 -9.82 1 80.75 88 VAL A N 1
ATOM 625 C CA . VAL A 1 88 ? -16.859 -26.422 -10.406 1 80.75 88 VAL A CA 1
ATOM 626 C C . VAL A 1 88 ? -15.727 -26.328 -11.438 1 80.75 88 VAL A C 1
ATOM 628 O O . VAL A 1 88 ? -14.742 -27.062 -11.359 1 80.75 88 VAL A O 1
ATOM 631 N N . ASP A 1 89 ? -16.031 -25.5 -12.383 1 79.12 89 ASP A N 1
ATOM 632 C CA . ASP A 1 89 ? -15.008 -25.312 -13.406 1 79.12 89 ASP A CA 1
ATOM 633 C C . ASP A 1 89 ? -13.789 -24.594 -12.828 1 79.12 89 ASP A C 1
ATOM 635 O O . ASP A 1 89 ? -13.891 -23.891 -11.828 1 79.12 89 ASP A O 1
ATOM 639 N N . GLY A 1 90 ? -12.773 -25.047 -13.43 1 85.12 90 GLY A N 1
ATOM 640 C CA . GLY A 1 90 ? -11.5 -24.469 -13.031 1 85.12 90 GLY A CA 1
ATOM 641 C C . GLY A 1 90 ? -10.453 -25.516 -12.703 1 85.12 90 GLY A C 1
ATOM 642 O O . GLY A 1 90 ? -10.633 -26.703 -12.984 1 85.12 90 GLY A O 1
ATOM 643 N N . GLY A 1 91 ? -9.281 -25.219 -12.406 1 91.31 91 GLY A N 1
ATOM 644 C CA . GLY A 1 91 ? -8.148 -26.078 -12.109 1 91.31 91 GLY A CA 1
ATOM 645 C C . GLY A 1 91 ? -7.191 -26.219 -13.273 1 91.31 91 GLY A C 1
ATOM 646 O O . GLY A 1 91 ? -7.547 -25.938 -14.422 1 91.31 91 GLY A O 1
ATOM 647 N N . LEU A 1 92 ? -6.133 -26.719 -12.961 1 93.56 92 LEU A N 1
ATOM 648 C CA . LEU A 1 92 ? -5.129 -26.922 -14 1 93.56 92 LEU A CA 1
ATOM 649 C C . LEU A 1 92 ? -5.508 -28.094 -14.898 1 93.56 92 LEU A C 1
ATOM 651 O O . LEU A 1 92 ? -6.023 -29.109 -14.414 1 93.56 92 LEU A O 1
ATOM 655 N N . ILE A 1 93 ? -5.223 -27.953 -16.141 1 94.12 93 ILE A N 1
ATOM 656 C CA . ILE A 1 93 ? -5.523 -28.969 -17.125 1 94.12 93 ILE A CA 1
ATOM 657 C C . ILE A 1 93 ? -4.234 -29.656 -17.562 1 94.12 93 ILE A C 1
ATOM 659 O O . ILE A 1 93 ? -3.229 -29 -17.828 1 94.12 93 ILE A O 1
ATOM 663 N N . PHE A 1 94 ? -4.305 -30.953 -17.594 1 93.38 94 PHE A N 1
ATOM 664 C CA . PHE A 1 94 ? -3.217 -31.781 -18.094 1 93.38 94 PHE A CA 1
ATOM 665 C C . PHE A 1 94 ? -3.695 -32.688 -19.219 1 93.38 94 PHE A C 1
ATOM 667 O O . PHE A 1 94 ? -4.887 -33 -19.328 1 93.38 94 PHE A O 1
ATOM 674 N N . THR A 1 95 ? -2.766 -33.062 -20.078 1 93.38 95 THR A N 1
ATOM 675 C CA . THR A 1 95 ? -3.092 -33.969 -21.188 1 93.38 95 THR A CA 1
ATOM 676 C C . THR A 1 95 ? -2.217 -35.219 -21.156 1 93.38 95 THR A C 1
ATOM 678 O O . THR A 1 95 ? -1.004 -35.125 -20.953 1 93.38 95 THR A O 1
ATOM 681 N N . ILE A 1 96 ? -2.848 -36.312 -21.328 1 91.12 96 ILE A N 1
ATOM 682 C CA . ILE A 1 96 ? -2.086 -37.562 -21.453 1 91.12 96 ILE A CA 1
ATOM 683 C C . ILE A 1 96 ? -2.268 -38.156 -22.844 1 91.12 96 ILE A C 1
ATOM 685 O O . ILE A 1 96 ? -3.297 -37.938 -23.484 1 91.12 96 ILE A O 1
ATOM 689 N N . LYS A 1 97 ? -1.245 -38.719 -23.234 1 90.19 97 LYS A N 1
ATOM 690 C CA . LYS A 1 97 ? -1.259 -39.562 -24.438 1 90.19 97 LYS A CA 1
ATOM 691 C C . LYS A 1 97 ? -1.328 -41.031 -24.078 1 90.19 97 LYS A C 1
ATOM 693 O O . LYS A 1 97 ? -0.422 -41.562 -23.422 1 90.19 97 LYS A O 1
ATOM 698 N N . VAL A 1 98 ? -2.357 -41.688 -24.516 1 89.19 98 VAL A N 1
ATOM 699 C CA . VAL A 1 98 ? -2.529 -43.094 -24.203 1 89.19 98 VAL A CA 1
ATOM 700 C C . VAL A 1 98 ? -1.771 -43.969 -25.219 1 89.19 98 VAL A C 1
ATOM 702 O O . VAL A 1 98 ? -2.076 -43.938 -26.406 1 89.19 98 VAL A O 1
ATOM 705 N N . LEU A 1 99 ? -0.82 -44.688 -24.688 1 87.19 99 LEU A N 1
ATOM 706 C CA . LEU A 1 99 ? -0.028 -45.594 -25.531 1 87.19 99 LEU A CA 1
ATOM 707 C C . LEU A 1 99 ? -0.725 -46.938 -25.703 1 87.19 99 LEU A C 1
ATOM 709 O O . LEU A 1 99 ? -1.157 -47.531 -24.719 1 87.19 99 LEU A O 1
ATOM 713 N N . PRO A 1 100 ? -0.861 -47.281 -26.922 1 82.5 100 PRO A N 1
ATOM 714 C CA . PRO A 1 100 ? -1.513 -48.594 -27.156 1 82.5 100 PRO A CA 1
ATOM 715 C C . PRO A 1 100 ? -0.685 -49.75 -26.641 1 82.5 100 PRO A C 1
ATOM 717 O O . PRO A 1 100 ? 0.521 -49.625 -26.422 1 82.5 100 PRO A O 1
ATOM 720 N N . ASP A 1 101 ? -1.402 -50.875 -26.531 1 75.5 101 ASP A N 1
ATOM 721 C CA . ASP A 1 101 ? -0.706 -52.094 -26.141 1 75.5 101 ASP A CA 1
ATOM 722 C C . ASP A 1 101 ? 0.34 -52.469 -27.188 1 75.5 101 ASP A C 1
ATOM 724 O O . ASP A 1 101 ? 0.067 -52.438 -28.391 1 75.5 101 ASP A O 1
ATOM 728 N N . GLY A 1 102 ? 1.554 -52.812 -26.75 1 74.94 102 GLY A N 1
ATOM 729 C CA . GLY A 1 102 ? 2.611 -53.188 -27.672 1 74.94 102 GLY A CA 1
ATOM 730 C C . GLY A 1 102 ? 3.246 -52 -28.375 1 74.94 102 GLY A C 1
ATOM 731 O O . GLY A 1 102 ? 3.834 -52.188 -29.453 1 74.94 102 GLY A O 1
ATOM 732 N N . TYR A 1 103 ? 3.018 -50.844 -27.828 1 82.31 103 TYR A N 1
ATOM 733 C CA . TYR A 1 103 ? 3.561 -49.656 -28.453 1 82.31 103 TYR A CA 1
ATOM 734 C C . TYR A 1 103 ? 5.062 -49.781 -28.688 1 82.31 103 TYR A C 1
ATOM 736 O O . TYR A 1 103 ? 5.637 -49.062 -29.5 1 82.31 103 TYR A O 1
ATOM 744 N N . ASP A 1 104 ? 5.688 -50.688 -27.984 1 79.5 104 ASP A N 1
ATOM 745 C CA . ASP A 1 104 ? 7.129 -50.906 -28.078 1 79.5 104 ASP A CA 1
ATOM 746 C C . ASP A 1 104 ? 7.445 -52.312 -28.609 1 79.5 104 ASP A C 1
ATOM 748 O O . ASP A 1 104 ? 8.57 -52.781 -28.469 1 79.5 104 ASP A O 1
ATOM 752 N N . SER A 1 105 ? 6.465 -53.062 -29.094 1 74.62 105 SER A N 1
ATOM 753 C CA . SER A 1 105 ? 6.59 -54.469 -29.516 1 74.62 105 SER A CA 1
ATOM 754 C C . SER A 1 105 ? 7.707 -54.625 -30.531 1 74.62 105 SER A C 1
ATOM 756 O O . SER A 1 105 ? 8.305 -55.719 -30.641 1 74.62 105 SER A O 1
ATOM 758 N N . LYS A 1 106 ? 7.965 -53.625 -31.25 1 69.88 106 LYS A N 1
ATOM 759 C CA . LYS A 1 106 ? 8.992 -53.719 -32.281 1 69.88 106 LYS A CA 1
ATOM 760 C C . LYS A 1 106 ? 10.312 -53.125 -31.812 1 69.88 106 LYS A C 1
ATOM 762 O O . LYS A 1 106 ? 11.18 -52.812 -32.625 1 69.88 106 LYS A O 1
ATOM 767 N N . GLY A 1 107 ? 10.367 -52.969 -30.609 1 68.94 107 GLY A N 1
ATOM 768 C CA . GLY A 1 107 ? 11.602 -52.438 -30.031 1 68.94 107 GLY A CA 1
ATOM 769 C C . GLY A 1 107 ? 11.719 -50.938 -30.125 1 68.94 107 GLY A C 1
ATOM 770 O O . GLY A 1 107 ? 10.805 -50.25 -30.578 1 68.94 107 GLY A O 1
ATOM 771 N N . GLU A 1 108 ? 12.797 -50.375 -29.609 1 72.12 108 GLU A N 1
ATOM 772 C CA . GLU A 1 108 ? 13.109 -48.969 -29.5 1 72.12 108 GLU A CA 1
ATOM 773 C C . GLU A 1 108 ? 13.078 -48.281 -30.859 1 72.12 108 GLU A C 1
ATOM 775 O O . GLU A 1 108 ? 12.75 -47.094 -30.969 1 72.12 108 GLU A O 1
ATOM 780 N N . GLU A 1 109 ? 13.383 -49.031 -31.859 1 70.94 109 GLU A N 1
ATOM 781 C CA . GLU A 1 109 ? 13.516 -48.406 -33.188 1 70.94 109 GLU A CA 1
ATOM 782 C C . GLU A 1 109 ? 12.156 -48.188 -33.844 1 70.94 109 GLU A C 1
ATOM 784 O O . GLU A 1 109 ? 12.023 -47.406 -34.75 1 70.94 109 GLU A O 1
ATOM 789 N N . ASN A 1 110 ? 11.188 -48.875 -33.281 1 72.19 110 ASN A N 1
ATOM 790 C CA . ASN A 1 110 ? 9.867 -48.781 -33.875 1 72.19 110 ASN A CA 1
ATOM 791 C C . ASN A 1 110 ? 8.781 -48.531 -32.844 1 72.19 110 ASN A C 1
ATOM 793 O O . ASN A 1 110 ? 7.891 -49.344 -32.656 1 72.19 110 ASN A O 1
ATOM 797 N N . LEU A 1 111 ? 8.922 -47.438 -32.219 1 80.56 111 LEU A N 1
ATOM 798 C CA . LEU A 1 111 ? 7.957 -47.062 -31.203 1 80.56 111 LEU A CA 1
ATOM 799 C C . LEU A 1 111 ? 6.711 -46.438 -31.828 1 80.56 111 LEU A C 1
ATOM 801 O O . LEU A 1 111 ? 6.809 -45.656 -32.781 1 80.56 111 LEU A O 1
ATOM 805 N N . THR A 1 112 ? 5.672 -46.875 -31.359 1 76.62 112 THR A N 1
ATOM 806 C CA . THR A 1 112 ? 4.41 -46.312 -31.812 1 76.62 112 THR A CA 1
ATOM 807 C C . THR A 1 112 ? 3.943 -45.188 -30.891 1 76.62 112 THR A C 1
ATOM 809 O O . THR A 1 112 ? 3.707 -45.438 -29.703 1 76.62 112 THR A O 1
ATOM 812 N N . PHE A 1 113 ? 3.846 -43.969 -31.391 1 79.38 113 PHE A N 1
ATOM 813 C CA . PHE A 1 113 ? 3.285 -42.781 -30.766 1 79.38 113 PHE A CA 1
ATOM 814 C C . PHE A 1 113 ? 4.184 -42.312 -29.625 1 79.38 113 PHE A C 1
ATOM 816 O O . PHE A 1 113 ? 3.732 -41.562 -28.734 1 79.38 113 PHE A O 1
ATOM 823 N N . LEU A 1 114 ? 5.312 -42.844 -29.438 1 85.44 114 LEU A N 1
ATOM 824 C CA . LEU A 1 114 ? 6.312 -42.406 -28.484 1 85.44 114 LEU A CA 1
ATOM 825 C C . LEU A 1 114 ? 7.633 -42.062 -29.188 1 85.44 114 LEU A C 1
ATOM 827 O O . LEU A 1 114 ? 8.086 -42.844 -30.031 1 85.44 114 LEU A O 1
ATOM 831 N N . GLU A 1 115 ? 8.125 -40.969 -28.812 1 82.81 115 GLU A N 1
ATOM 832 C CA . GLU A 1 115 ? 9.414 -40.594 -29.375 1 82.81 115 GLU A CA 1
ATOM 833 C C . GLU A 1 115 ? 10.547 -41.375 -28.734 1 82.81 115 GLU A C 1
ATOM 835 O O . GLU A 1 115 ? 10.477 -41.719 -27.547 1 82.81 115 GLU A O 1
ATOM 840 N N . LYS A 1 116 ? 11.516 -41.594 -29.5 1 83.06 116 LYS A N 1
ATOM 841 C CA . LYS A 1 116 ? 12.656 -42.344 -29.016 1 83.06 116 LYS A CA 1
ATOM 842 C C . LYS A 1 116 ? 13.273 -41.719 -27.766 1 83.06 116 LYS A C 1
ATOM 844 O O . LYS A 1 116 ? 13.648 -42.406 -26.828 1 83.06 116 LYS A O 1
ATOM 849 N N . ARG A 1 117 ? 13.297 -40.438 -27.781 1 78.56 117 ARG A N 1
ATOM 850 C CA . ARG A 1 117 ? 13.922 -39.688 -26.672 1 78.56 117 ARG A CA 1
ATOM 851 C C . ARG A 1 117 ? 13.133 -39.875 -25.391 1 78.56 117 ARG A C 1
ATOM 853 O O . ARG A 1 117 ? 13.648 -39.625 -24.297 1 78.56 117 ARG A O 1
ATOM 860 N N . ASP A 1 118 ? 11.977 -40.312 -25.531 1 81.75 118 ASP A N 1
ATOM 861 C CA . ASP A 1 118 ? 11.094 -40.406 -24.375 1 81.75 118 ASP A CA 1
ATOM 862 C C . ASP A 1 118 ? 10.961 -41.844 -23.891 1 81.75 118 ASP A C 1
ATOM 864 O O . ASP A 1 118 ? 10.234 -42.156 -22.938 1 81.75 118 ASP A O 1
ATOM 868 N N . TYR A 1 119 ? 11.672 -42.656 -24.562 1 82.94 119 TYR A N 1
ATOM 869 C CA . TYR A 1 119 ? 11.594 -44.094 -24.266 1 82.94 119 TYR A CA 1
ATOM 870 C C . TYR A 1 119 ? 12.859 -44.562 -23.562 1 82.94 119 TYR A C 1
ATOM 872 O O . TYR A 1 119 ? 13.969 -44.188 -23.938 1 82.94 119 TYR A O 1
ATOM 880 N N . ASP A 1 120 ? 12.641 -45.344 -22.5 1 78.12 120 ASP A N 1
ATOM 881 C CA . ASP A 1 120 ? 13.742 -46 -21.812 1 78.12 120 ASP A CA 1
ATOM 882 C C . ASP A 1 120 ? 13.836 -47.469 -22.266 1 78.12 120 ASP A C 1
ATOM 884 O O . ASP A 1 120 ? 13.039 -48.312 -21.844 1 78.12 120 ASP A O 1
ATOM 888 N N . PRO A 1 121 ? 14.734 -47.75 -23.016 1 76.81 121 PRO A N 1
ATOM 889 C CA . PRO A 1 121 ? 14.82 -49.094 -23.562 1 76.81 121 PRO A CA 1
ATOM 890 C C . PRO A 1 121 ? 15.094 -50.156 -22.484 1 76.81 121 PRO A C 1
ATOM 892 O O . PRO A 1 121 ? 14.727 -51.312 -22.656 1 76.81 121 PRO A O 1
ATOM 895 N N . ARG A 1 122 ? 15.844 -49.812 -21.406 1 74.06 122 ARG A N 1
ATOM 896 C CA . ARG A 1 122 ? 16.156 -50.75 -20.344 1 74.06 122 ARG A CA 1
ATOM 897 C C . ARG A 1 122 ? 14.898 -51.125 -19.562 1 74.06 122 ARG A C 1
ATOM 899 O O . ARG A 1 122 ? 14.656 -52.312 -19.297 1 74.06 122 ARG A O 1
ATOM 906 N N . ALA A 1 123 ? 14.102 -50.156 -19.297 1 70 123 ALA A N 1
ATOM 907 C CA . ALA A 1 123 ? 12.883 -50.375 -18.516 1 70 123 ALA A CA 1
ATOM 908 C C . ALA A 1 123 ? 11.703 -50.719 -19.406 1 70 123 ALA A C 1
ATOM 910 O O . ALA A 1 123 ? 10.664 -51.156 -18.938 1 70 123 ALA A O 1
ATOM 911 N N . LYS A 1 124 ? 11.938 -50.531 -20.672 1 74.44 124 LYS A N 1
ATOM 912 C CA . LYS A 1 124 ? 10.891 -50.75 -21.672 1 74.44 124 LYS A CA 1
ATOM 913 C C . LYS A 1 124 ? 9.633 -49.969 -21.328 1 74.44 124 LYS A C 1
ATOM 915 O O . LYS A 1 124 ? 8.531 -50.5 -21.328 1 74.44 124 LYS A O 1
ATOM 920 N N . MET A 1 125 ? 9.867 -48.781 -20.906 1 76.88 125 MET A N 1
ATOM 921 C CA . MET A 1 125 ? 8.805 -47.875 -20.5 1 76.88 125 MET A CA 1
ATOM 922 C C . MET A 1 125 ? 9.148 -46.438 -20.859 1 76.88 125 MET A C 1
ATOM 924 O O . MET A 1 125 ? 10.312 -46.125 -21.125 1 76.88 125 MET A O 1
ATOM 928 N N . PRO A 1 126 ? 8.102 -45.594 -20.891 1 78.88 126 PRO A N 1
ATOM 929 C CA . PRO A 1 126 ? 8.414 -44.156 -21.078 1 78.88 126 PRO A CA 1
ATOM 930 C C . PRO A 1 126 ? 9.289 -43.594 -19.953 1 78.88 126 PRO A C 1
ATOM 932 O O . PRO A 1 126 ? 9.109 -43.969 -18.781 1 78.88 126 PRO A O 1
ATOM 935 N N . LYS A 1 127 ? 10.148 -42.688 -20.266 1 76.75 127 LYS A N 1
ATOM 936 C CA . LYS A 1 127 ? 10.984 -42.031 -19.281 1 76.75 127 LYS A CA 1
ATOM 937 C C . LYS A 1 127 ? 10.156 -41.156 -18.359 1 76.75 127 LYS A C 1
ATOM 939 O O . LYS A 1 127 ? 9.102 -40.656 -18.75 1 76.75 127 LYS A O 1
ATOM 944 N N . PRO A 1 128 ? 10.633 -40.969 -17.125 1 76.25 128 PRO A N 1
ATOM 945 C CA . PRO A 1 128 ? 9.922 -40.094 -16.203 1 76.25 128 PRO A CA 1
ATOM 946 C C . PRO A 1 128 ? 10.07 -38.625 -16.578 1 76.25 128 PRO A C 1
ATOM 948 O O . PRO A 1 128 ? 10.953 -38.25 -17.375 1 76.25 128 PRO A O 1
ATOM 951 N N . ARG A 1 129 ? 9.133 -37.781 -16.078 1 80.12 129 ARG A N 1
ATOM 952 C CA . ARG A 1 129 ? 9.188 -36.344 -16.125 1 80.12 129 ARG A CA 1
ATOM 953 C C . ARG A 1 129 ? 9.141 -35.812 -17.562 1 80.12 129 ARG A C 1
ATOM 955 O O . ARG A 1 129 ? 9.922 -34.938 -17.938 1 80.12 129 ARG A O 1
ATOM 962 N N . ARG A 1 130 ? 8.32 -36.438 -18.203 1 79.31 130 ARG A N 1
ATOM 963 C CA . ARG A 1 130 ? 8.164 -35.969 -19.578 1 79.31 130 ARG A CA 1
ATOM 964 C C . ARG A 1 130 ? 7.125 -34.844 -19.672 1 79.31 130 ARG A C 1
ATOM 966 O O . ARG A 1 130 ? 6.195 -34.812 -18.859 1 79.31 130 ARG A O 1
ATOM 973 N N . LYS A 1 131 ? 7.344 -34.094 -20.703 1 79 131 LYS A N 1
ATOM 974 C CA . LYS A 1 131 ? 6.43 -32.969 -20.922 1 79 131 LYS A CA 1
ATOM 975 C C . LYS A 1 131 ? 5.066 -33.469 -21.406 1 79 131 LYS A C 1
ATOM 977 O O . LYS A 1 131 ? 4.938 -34.625 -21.859 1 79 131 LYS A O 1
ATOM 982 N N . MET A 1 132 ? 4.109 -32.594 -21.297 1 84.75 132 MET A N 1
ATOM 983 C CA . MET A 1 132 ? 2.781 -32.875 -21.828 1 84.75 132 MET A CA 1
ATOM 984 C C . MET A 1 132 ? 2.803 -32.969 -23.359 1 84.75 132 MET A C 1
ATOM 986 O O . MET A 1 132 ? 3.529 -32.188 -24 1 84.75 132 MET A O 1
ATOM 990 N N . PRO A 1 133 ? 2.037 -33.812 -23.906 1 88.56 133 PRO A N 1
ATOM 991 C CA . PRO A 1 133 ? 1.178 -34.781 -23.25 1 88.56 133 PRO A CA 1
ATOM 992 C C . PRO A 1 133 ? 1.971 -35.938 -22.609 1 88.56 133 PRO A C 1
ATOM 994 O O . PRO A 1 133 ? 2.902 -36.469 -23.203 1 88.56 133 PRO A O 1
ATOM 997 N N . PHE A 1 134 ? 1.497 -36.375 -21.438 1 88.81 134 PHE A N 1
ATOM 998 C CA . PHE A 1 134 ? 2.174 -37.406 -20.688 1 88.81 134 PHE A CA 1
ATOM 999 C C . PHE A 1 134 ? 1.88 -38.781 -21.281 1 88.81 134 PHE A C 1
ATOM 1001 O O . PHE A 1 134 ? 0.719 -39.125 -21.5 1 88.81 134 PHE A O 1
ATOM 1008 N N . PRO A 1 135 ? 2.943 -39.469 -21.484 1 87.38 135 PRO A N 1
ATOM 1009 C CA . PRO A 1 135 ? 2.672 -40.844 -21.938 1 87.38 135 PRO A CA 1
ATOM 1010 C C . PRO A 1 135 ? 2.156 -41.75 -20.812 1 87.38 135 PRO A C 1
ATOM 1012 O O . PRO A 1 135 ? 2.764 -41.812 -19.75 1 87.38 135 PRO A O 1
ATOM 1015 N N . VAL A 1 136 ? 1.091 -42.406 -21.094 1 86.12 136 VAL A N 1
ATOM 1016 C CA . VAL A 1 136 ? 0.485 -43.375 -20.188 1 86.12 136 VAL A CA 1
ATOM 1017 C C . VAL A 1 136 ? 0.069 -44.625 -20.969 1 86.12 136 VAL A C 1
ATOM 1019 O O . VAL A 1 136 ? -0.557 -44.5 -22.031 1 86.12 136 VAL A O 1
ATOM 1022 N N . THR A 1 137 ? 0.413 -45.719 -20.453 1 83.12 137 THR A N 1
ATOM 1023 C CA . THR A 1 137 ? 0.017 -46.938 -21.156 1 83.12 137 THR A CA 1
ATOM 1024 C C . THR A 1 137 ? -1.492 -47.125 -21.062 1 83.12 137 THR A C 1
ATOM 1026 O O . THR A 1 137 ? -2.127 -46.688 -20.094 1 83.12 137 THR A O 1
ATOM 1029 N N . SER A 1 138 ? -1.992 -47.812 -22.094 1 83.81 138 SER A N 1
ATOM 1030 C CA . SER A 1 138 ? -3.426 -48.094 -22.109 1 83.81 138 SER A CA 1
ATOM 1031 C C . SER A 1 138 ? -3.846 -48.906 -20.875 1 83.81 138 SER A C 1
ATOM 1033 O O . SER A 1 138 ? -4.867 -48.594 -20.25 1 83.81 138 SER A O 1
ATOM 1035 N N . GLY A 1 139 ? -3.07 -49.906 -20.547 1 79.94 139 GLY A N 1
ATOM 1036 C CA . GLY A 1 139 ? -3.367 -50.688 -19.359 1 79.94 139 GLY A CA 1
ATOM 1037 C C . GLY A 1 139 ? -3.445 -49.875 -18.094 1 79.94 139 GLY A C 1
ATOM 1038 O O . GLY A 1 139 ? -4.367 -50.031 -17.297 1 79.94 139 GLY A O 1
ATOM 1039 N N . ASP A 1 140 ? -2.58 -49 -17.922 1 80.62 140 ASP A N 1
ATOM 1040 C CA . ASP A 1 140 ? -2.553 -48.125 -16.734 1 80.62 140 ASP A CA 1
ATOM 1041 C C . ASP A 1 140 ? -3.736 -47.156 -16.719 1 80.62 140 ASP A C 1
ATOM 1043 O O . ASP A 1 140 ? -4.34 -46.938 -15.672 1 80.62 140 ASP A O 1
ATOM 1047 N N . PHE A 1 141 ? -3.998 -46.625 -17.875 1 86.31 141 PHE A N 1
ATOM 1048 C CA . PHE A 1 141 ? -5.109 -45.688 -17.938 1 86.31 141 PHE A CA 1
ATOM 1049 C C . PHE A 1 141 ? -6.426 -46.375 -17.594 1 86.31 141 PHE A C 1
ATOM 1051 O O . PHE A 1 141 ? -7.164 -45.906 -16.719 1 86.31 141 PHE A O 1
ATOM 1058 N N . TYR A 1 142 ? -6.688 -47.469 -18.188 1 82.56 142 TYR A N 1
ATOM 1059 C CA . TYR A 1 142 ? -7.969 -48.156 -18.047 1 82.56 142 TYR A CA 1
ATOM 1060 C C . TYR A 1 142 ? -8.156 -48.688 -16.625 1 82.56 142 TYR A C 1
ATOM 1062 O O . TYR A 1 142 ? -9.281 -48.719 -16.109 1 82.56 142 TYR A O 1
ATOM 1070 N N . SER A 1 143 ? -7.121 -49.031 -16.078 1 78.81 143 SER A N 1
ATOM 1071 C CA . SER A 1 143 ? -7.215 -49.594 -14.734 1 78.81 143 SER A CA 1
ATOM 1072 C C . SER A 1 143 ? -7.289 -48.5 -13.672 1 78.81 143 SER A C 1
ATOM 1074 O O . SER A 1 143 ? -7.578 -48.781 -12.508 1 78.81 143 SER A O 1
ATOM 1076 N N . SER A 1 144 ? -7.102 -47.25 -14.094 1 83 144 SER A N 1
ATOM 1077 C CA . SER A 1 144 ? -6.969 -46.188 -13.102 1 83 144 SER A CA 1
ATOM 1078 C C . SER A 1 144 ? -8.148 -45.219 -13.172 1 83 144 SER A C 1
ATOM 1080 O O . SER A 1 144 ? -8.141 -44.188 -12.508 1 83 144 SER A O 1
ATOM 1082 N N . VAL A 1 145 ? -9.055 -45.5 -14.039 1 87.12 145 VAL A N 1
ATOM 1083 C CA . VAL A 1 145 ? -10.234 -44.625 -14.156 1 87.12 145 VAL A CA 1
ATOM 1084 C C . VAL A 1 145 ? -11.391 -45.219 -13.359 1 87.12 145 VAL A C 1
ATOM 1086 O O . VAL A 1 145 ? -11.633 -46.438 -13.406 1 87.12 145 VAL A O 1
ATOM 1089 N N . CYS A 1 146 ? -12.031 -44.312 -12.57 1 80.19 146 CYS A N 1
ATOM 1090 C CA . CYS A 1 146 ? -13.18 -44.75 -11.789 1 80.19 146 CYS A CA 1
ATOM 1091 C C . CYS A 1 146 ? -14.266 -43.688 -11.766 1 80.19 146 CYS A C 1
ATOM 1093 O O . CYS A 1 146 ? -13.977 -42.5 -11.945 1 80.19 146 CYS A O 1
ATOM 1095 N N . CYS A 1 147 ? -15.406 -44.125 -11.609 1 82.56 147 CYS A N 1
ATOM 1096 C CA . CYS A 1 147 ? -16.562 -43.219 -11.555 1 82.56 147 CYS A CA 1
ATOM 1097 C C . CYS A 1 147 ? -16.938 -42.938 -10.109 1 82.56 147 CYS A C 1
ATOM 1099 O O . CYS A 1 147 ? -16.969 -43.844 -9.266 1 82.56 147 CYS A O 1
ATOM 1101 N N . ILE A 1 148 ? -17.047 -41.625 -9.93 1 75.25 148 ILE A N 1
ATOM 1102 C CA . ILE A 1 148 ? -17.594 -41.219 -8.641 1 75.25 148 ILE A CA 1
ATOM 1103 C C . ILE A 1 148 ? -18.969 -40.625 -8.836 1 75.25 148 ILE A C 1
ATOM 1105 O O . ILE A 1 148 ? -19.188 -39.844 -9.773 1 75.25 148 ILE A O 1
ATOM 1109 N N . GLY A 1 149 ? -19.984 -40.938 -7.93 1 68.75 149 GLY A N 1
ATOM 1110 C CA . GLY A 1 149 ? -21.359 -40.469 -8.039 1 68.75 149 GLY A CA 1
ATOM 1111 C C . GLY A 1 149 ? -22.25 -41.469 -8.758 1 68.75 149 GLY A C 1
ATOM 1112 O O . GLY A 1 149 ? -21.781 -42.5 -9.219 1 68.75 149 GLY A O 1
ATOM 1113 N N . LYS A 1 150 ? -23.594 -41.375 -8.516 1 59.28 150 LYS A N 1
ATOM 1114 C CA . LYS A 1 150 ? -24.547 -42.375 -9 1 59.28 150 LYS A CA 1
ATOM 1115 C C . LYS A 1 150 ? -24.969 -42.094 -10.438 1 59.28 150 LYS A C 1
ATOM 1117 O O . LYS A 1 150 ? -25.078 -40.938 -10.828 1 59.28 150 LYS A O 1
ATOM 1122 N N . ASN A 1 151 ? -24.891 -43 -11.367 1 48.94 151 ASN A N 1
ATOM 1123 C CA . ASN A 1 151 ? -25.312 -43.031 -12.758 1 48.94 151 ASN A CA 1
ATOM 1124 C C . ASN A 1 151 ? -26.719 -42.438 -12.93 1 48.94 151 ASN A C 1
ATOM 1126 O O . ASN A 1 151 ? -27.609 -42.75 -12.141 1 48.94 151 ASN A O 1
ATOM 1130 N N . PRO A 1 152 ? -26.844 -41.312 -13.617 1 42.94 152 PRO A N 1
ATOM 1131 C CA . PRO A 1 152 ? -28.219 -40.906 -13.891 1 42.94 152 PRO A CA 1
ATOM 1132 C C . PRO A 1 152 ? -29.141 -42.062 -14.227 1 42.94 152 PRO A C 1
ATOM 1134 O O . PRO A 1 152 ? -28.703 -43.062 -14.82 1 42.94 152 PRO A O 1
ATOM 1137 N N . VAL A 1 153 ? -30.219 -42.25 -13.438 1 36 153 VAL A N 1
ATOM 1138 C CA . VAL A 1 153 ? -31.297 -43.125 -13.945 1 36 153 VAL A CA 1
ATOM 1139 C C . VAL A 1 153 ? -31.641 -42.719 -15.383 1 36 153 VAL A C 1
ATOM 1141 O O . VAL A 1 153 ? -31.922 -41.562 -15.664 1 36 153 VAL A O 1
ATOM 1144 N N . VAL A 1 154 ? -31.266 -43.375 -16.391 1 34.31 154 VAL A N 1
ATOM 1145 C CA . VAL A 1 154 ? -31.719 -43.219 -17.766 1 34.31 154 VAL A CA 1
ATOM 1146 C C . VAL A 1 154 ? -33.219 -43 -17.781 1 34.31 154 VAL A C 1
ATOM 1148 O O . VAL A 1 154 ? -34 -43.875 -17.422 1 34.31 154 VAL A O 1
ATOM 1151 N N . VAL A 1 155 ? -33.75 -41.719 -17.438 1 31.81 155 VAL A N 1
ATOM 1152 C CA . VAL A 1 155 ? -35.156 -41.5 -17.797 1 31.81 155 VAL A CA 1
ATOM 1153 C C . VAL A 1 155 ? -35.375 -41.844 -19.281 1 31.81 155 VAL A C 1
ATOM 1155 O O . VAL A 1 155 ? -34.594 -41.438 -20.141 1 31.81 155 VAL A O 1
ATOM 1158 N N . ASN A 1 156 ? -36.188 -42.781 -19.641 1 27.31 156 ASN A N 1
ATOM 1159 C CA . ASN A 1 156 ? -36.781 -43.062 -20.953 1 27.31 156 ASN A CA 1
ATOM 1160 C C . ASN A 1 156 ? -37.312 -41.781 -21.609 1 27.31 156 ASN A C 1
ATOM 1162 O O . ASN A 1 156 ? -38.125 -41.094 -21.047 1 27.31 156 ASN A O 1
ATOM 1166 N N . SER A 1 157 ? -36.656 -41.188 -22.531 1 29.72 157 SER A N 1
ATOM 1167 C CA . SER A 1 157 ? -36.906 -40.031 -23.406 1 29.72 157 SER A CA 1
ATOM 1168 C C . SER A 1 157 ? -38.312 -40.062 -23.984 1 29.72 157 SER A C 1
ATOM 1170 O O . SER A 1 157 ? -38.656 -39.281 -24.844 1 29.72 157 SER A O 1
ATOM 1172 N N . LYS A 1 158 ? -39.156 -41.094 -23.812 1 31.92 158 LYS A N 1
ATOM 1173 C CA . LYS A 1 158 ? -40.281 -40.906 -24.734 1 31.92 158 LYS A CA 1
ATOM 1174 C C . LYS A 1 158 ? -41.094 -39.656 -24.359 1 31.92 158 LYS A C 1
ATOM 1176 O O . LYS A 1 158 ? -42 -39.25 -25.109 1 31.92 158 LYS A O 1
ATOM 1181 N N . GLU A 1 159 ? -41.406 -39.25 -23.109 1 30.14 159 GLU A N 1
ATOM 1182 C CA . GLU A 1 159 ? -42.469 -38.25 -22.953 1 30.14 159 GLU A CA 1
ATOM 1183 C C . GLU A 1 159 ? -41.938 -36.844 -23.203 1 30.14 159 GLU A C 1
ATOM 1185 O O . GLU A 1 159 ? -41.562 -36.156 -22.281 1 30.14 159 GLU A O 1
ATOM 1190 N N . HIS A 1 160 ? -41 -36.688 -24.078 1 28.36 160 HIS A N 1
ATOM 1191 C CA . HIS A 1 160 ? -40.594 -35.281 -24.328 1 28.36 160 HIS A CA 1
ATOM 1192 C C . HIS A 1 160 ? -41.719 -34.5 -25.016 1 28.36 160 HIS A C 1
ATOM 1194 O O . HIS A 1 160 ? -41.531 -33.344 -25.375 1 28.36 160 HIS A O 1
ATOM 1200 N N . HIS A 1 161 ? -42.719 -35.156 -25.672 1 26.61 161 HIS A N 1
ATOM 1201 C CA . HIS A 1 161 ? -43.281 -34.219 -26.641 1 26.61 161 HIS A CA 1
ATOM 1202 C C . HIS A 1 161 ? -44.156 -33.156 -25.969 1 26.61 161 HIS A C 1
ATOM 1204 O O . HIS A 1 161 ? -44.906 -32.469 -26.641 1 26.61 161 HIS A O 1
ATOM 1210 N N . VAL A 1 162 ? -44.5 -33.25 -24.672 1 25.88 162 VAL A N 1
ATOM 1211 C CA . VAL A 1 162 ? -45.656 -32.375 -24.438 1 25.88 162 VAL A CA 1
ATOM 1212 C C . VAL A 1 162 ? -45.312 -30.938 -24.781 1 25.88 162 VAL A C 1
ATOM 1214 O O . VAL A 1 162 ? -44.219 -30.469 -24.422 1 25.88 162 VAL A O 1
ATOM 1217 N N . GLU A 1 163 ? -46.156 -30.172 -25.641 1 25.48 163 GLU A N 1
ATOM 1218 C CA . GLU A 1 163 ? -46.438 -28.938 -26.375 1 25.48 163 GLU A CA 1
ATOM 1219 C C . GLU A 1 163 ? -46.469 -27.734 -25.438 1 25.48 163 GLU A C 1
ATOM 1221 O O . GLU A 1 163 ? -46.469 -26.594 -25.875 1 25.48 163 GLU A O 1
ATOM 1226 N N . ASP A 1 164 ? -46.906 -27.922 -24.141 1 24.23 164 ASP A N 1
ATOM 1227 C CA . ASP A 1 164 ? -47.531 -26.734 -23.609 1 24.23 164 ASP A CA 1
ATOM 1228 C C . ASP A 1 164 ? -46.531 -25.594 -23.453 1 24.23 164 ASP A C 1
ATOM 1230 O O . ASP A 1 164 ? -45.688 -25.609 -22.562 1 24.23 164 ASP A O 1
ATOM 1234 N N . TYR A 1 165 ? -46.062 -25.031 -24.578 1 23.44 165 TYR A N 1
ATOM 1235 C CA . TYR A 1 165 ? -45.312 -23.797 -24.781 1 23.44 165 TYR A CA 1
ATOM 1236 C C . TYR A 1 165 ? -46.094 -22.594 -24.219 1 23.44 165 TYR A C 1
ATOM 1238 O O . TYR A 1 165 ? -46.156 -21.547 -24.859 1 23.44 165 TYR A O 1
ATOM 1246 N N . MET A 1 166 ? -47.188 -22.844 -23.422 1 24.03 166 MET A N 1
ATOM 1247 C CA . MET A 1 166 ? -47.938 -21.609 -23.234 1 24.03 166 MET A CA 1
ATOM 1248 C C . MET A 1 166 ? -47.094 -20.516 -22.625 1 24.03 166 MET A C 1
ATOM 1250 O O . MET A 1 166 ? -46.125 -20.812 -21.906 1 24.03 166 MET A O 1
ATOM 1254 N N . GLU A 1 167 ? -47.25 -19.188 -22.984 1 23.91 167 GLU A N 1
ATOM 1255 C CA . GLU A 1 167 ? -46.812 -17.797 -23 1 23.91 167 GLU A CA 1
ATOM 1256 C C . GLU A 1 167 ? -46.688 -17.234 -21.594 1 23.91 167 GLU A C 1
ATOM 1258 O O . GLU A 1 167 ? -46.188 -16.125 -21.406 1 23.91 167 GLU A O 1
ATOM 1263 N N . HIS A 1 168 ? -47.562 -17.766 -20.672 1 22.33 168 HIS A N 1
ATOM 1264 C CA . HIS A 1 168 ? -47.969 -16.766 -19.688 1 22.33 168 HIS A CA 1
ATOM 1265 C C . HIS A 1 168 ? -46.781 -16.297 -18.844 1 22.33 168 HIS A C 1
ATOM 1267 O O . HIS A 1 168 ? -45.719 -16.906 -18.891 1 22.33 168 HIS A O 1
ATOM 1273 N N . ASP A 1 169 ? -47.125 -16.078 -17.391 1 24.05 169 ASP A N 1
ATOM 1274 C CA . ASP A 1 169 ? -46.75 -15.102 -16.359 1 24.05 169 ASP A CA 1
ATOM 1275 C C . ASP A 1 169 ? -45.406 -15.422 -15.742 1 24.05 169 ASP A C 1
ATOM 1277 O O . ASP A 1 169 ? -45.188 -16.516 -15.219 1 24.05 169 ASP A O 1
ATOM 1281 N N . MET A 1 170 ? -44.281 -14.867 -16.172 1 25.52 170 MET A N 1
ATOM 1282 C CA . MET A 1 170 ? -42.812 -14.836 -16.141 1 25.52 170 MET A CA 1
ATOM 1283 C C . MET A 1 170 ? -42.312 -14.867 -14.703 1 25.52 170 MET A C 1
ATOM 1285 O O . MET A 1 170 ? -41.094 -15.055 -14.461 1 25.52 170 MET A O 1
ATOM 1289 N N . TRP A 1 171 ? -43.031 -14.219 -13.773 1 25.2 171 TRP A N 1
ATOM 1290 C CA . TRP A 1 171 ? -42.406 -13.555 -12.633 1 25.2 171 TRP A CA 1
ATOM 1291 C C . TRP A 1 171 ? -42 -14.57 -11.57 1 25.2 171 TRP A C 1
ATOM 1293 O O . TRP A 1 171 ? -40.969 -14.414 -10.93 1 25.2 171 TRP A O 1
ATOM 1303 N N . ASP A 1 172 ? -43.062 -15.32 -11.062 1 22.94 172 ASP A N 1
ATOM 1304 C CA . ASP A 1 172 ? -43.031 -15.82 -9.695 1 22.94 172 ASP A CA 1
ATOM 1305 C C . ASP A 1 172 ? -42.125 -17.047 -9.578 1 22.94 172 ASP A C 1
ATOM 1307 O O . ASP A 1 172 ? -42.188 -17.781 -8.586 1 22.94 172 ASP A O 1
ATOM 1311 N N . ARG A 1 173 ? -41.75 -17.609 -10.703 1 24.02 173 ARG A N 1
ATOM 1312 C CA . ARG A 1 173 ? -41.344 -19 -10.617 1 24.02 173 ARG A CA 1
ATOM 1313 C C . ARG A 1 173 ? -40.031 -19.156 -9.898 1 24.02 173 ARG A C 1
ATOM 1315 O O . ARG A 1 173 ? -39.438 -20.25 -9.891 1 24.02 173 ARG A O 1
ATOM 1322 N N . ASP A 1 174 ? -39.469 -18.062 -9.492 1 26 174 ASP A N 1
ATOM 1323 C CA . ASP A 1 174 ? -38.094 -18.172 -9.016 1 26 174 ASP A CA 1
ATOM 1324 C C . ASP A 1 174 ? -38.031 -18.969 -7.715 1 26 174 ASP A C 1
ATOM 1326 O O . ASP A 1 174 ? -36.969 -19.5 -7.355 1 26 174 ASP A O 1
ATOM 1330 N N . ALA A 1 175 ? -39.062 -18.859 -6.801 1 25.22 175 ALA A N 1
ATOM 1331 C CA . ALA A 1 175 ? -38.938 -19.281 -5.414 1 25.22 175 ALA A CA 1
ATOM 1332 C C . ALA A 1 175 ? -38.875 -20.812 -5.309 1 25.22 175 ALA A C 1
ATOM 1334 O O . ALA A 1 175 ? -38.375 -21.344 -4.324 1 25.22 175 ALA A O 1
ATOM 1335 N N . ARG A 1 176 ? -39.875 -21.531 -5.988 1 25.09 176 ARG A N 1
ATOM 1336 C CA . ARG A 1 176 ? -40.188 -22.906 -5.605 1 25.09 176 ARG A CA 1
ATOM 1337 C C . ARG A 1 176 ? -39.094 -23.859 -6.09 1 25.09 176 ARG A C 1
ATOM 1339 O O . ARG A 1 176 ? -39.25 -25.078 -5.977 1 25.09 176 ARG A O 1
ATOM 1346 N N . ARG A 1 177 ? -38.375 -23.359 -6.984 1 26.16 177 ARG A N 1
ATOM 1347 C CA . ARG A 1 177 ? -37.469 -24.391 -7.469 1 26.16 177 ARG A CA 1
ATOM 1348 C C . ARG A 1 177 ? -36.5 -24.812 -6.383 1 26.16 177 ARG A C 1
ATOM 1350 O O . ARG A 1 177 ? -35.531 -25.531 -6.652 1 26.16 177 ARG A O 1
ATOM 1357 N N . GLU A 1 178 ? -36.625 -24.219 -5.148 1 28.48 178 GLU A N 1
ATOM 1358 C CA . GLU A 1 178 ? -35.594 -24.438 -4.145 1 28.48 178 GLU A CA 1
ATOM 1359 C C . GLU A 1 178 ? -35.5 -25.906 -3.746 1 28.48 178 GLU A C 1
ATOM 1361 O O . GLU A 1 178 ? -34.406 -26.438 -3.525 1 28.48 178 GLU A O 1
ATOM 1366 N N . THR A 1 179 ? -36.688 -26.469 -3.195 1 29.83 179 THR A N 1
ATOM 1367 C CA . THR A 1 179 ? -36.594 -27.484 -2.15 1 29.83 179 THR A CA 1
ATOM 1368 C C . THR A 1 179 ? -36.312 -28.859 -2.752 1 29.83 179 THR A C 1
ATOM 1370 O O . THR A 1 179 ? -36.5 -29.891 -2.102 1 29.83 179 THR A O 1
ATOM 1373 N N . ILE A 1 180 ? -36.406 -29.047 -4.031 1 29.48 180 ILE A N 1
ATOM 1374 C CA . ILE A 1 180 ? -36.156 -30.453 -4.332 1 29.48 180 ILE A CA 1
ATOM 1375 C C . ILE A 1 180 ? -34.844 -30.891 -3.676 1 29.48 180 ILE A C 1
ATOM 1377 O O . ILE A 1 180 ? -33.812 -30.203 -3.781 1 29.48 180 ILE A O 1
ATOM 1381 N N . SER A 1 181 ? -34.875 -31.875 -2.668 1 31.81 181 SER A N 1
ATOM 1382 C CA . SER A 1 181 ? -33.875 -32.531 -1.861 1 31.81 181 SER A CA 1
ATOM 1383 C C . SER A 1 181 ? -32.625 -32.844 -2.693 1 31.81 181 SER A C 1
ATOM 1385 O O . SER A 1 181 ? -32.656 -33.75 -3.533 1 31.81 181 SER A O 1
ATOM 1387 N N . SER A 1 182 ? -31.984 -32.094 -3.336 1 34.94 182 SER A N 1
ATOM 1388 C CA . SER A 1 182 ? -30.844 -31.891 -4.238 1 34.94 182 SER A CA 1
ATOM 1389 C C . SER A 1 182 ? -29.609 -32.656 -3.752 1 34.94 182 SER A C 1
ATOM 1391 O O . SER A 1 182 ? -28.5 -32.406 -4.23 1 34.94 182 SER A O 1
ATOM 1393 N N . SER A 1 183 ? -29.672 -33.156 -2.625 1 35.03 183 SER A N 1
ATOM 1394 C CA . SER A 1 183 ? -28.531 -33.906 -2.094 1 35.03 183 SER A CA 1
ATOM 1395 C C . SER A 1 183 ? -28.156 -35.062 -3.002 1 35.03 183 SER A C 1
ATOM 1397 O O . SER A 1 183 ? -27.125 -35.719 -2.811 1 35.03 183 SER A O 1
ATOM 1399 N N . ARG A 1 184 ? -29.109 -35.969 -3.457 1 40.09 184 ARG A N 1
ATOM 1400 C CA . ARG A 1 184 ? -28.922 -37.344 -3.924 1 40.09 184 ARG A CA 1
ATOM 1401 C C . ARG A 1 184 ? -28.016 -37.406 -5.145 1 40.09 184 ARG A C 1
ATOM 1403 O O . ARG A 1 184 ? -27.109 -38.219 -5.219 1 40.09 184 ARG A O 1
ATOM 1410 N N . ASN A 1 185 ? -28.531 -37.156 -6.488 1 47.19 185 ASN A N 1
ATOM 1411 C CA . ASN A 1 185 ? -27.969 -37.719 -7.711 1 47.19 185 ASN A CA 1
ATOM 1412 C C . ASN A 1 185 ? -26.859 -36.844 -8.281 1 47.19 185 ASN A C 1
ATOM 1414 O O . ASN A 1 185 ? -27.125 -35.938 -9.062 1 47.19 185 ASN A O 1
ATOM 1418 N N . LYS A 1 186 ? -25.844 -36.531 -7.645 1 62.09 186 LYS A N 1
ATOM 1419 C CA . LYS A 1 186 ? -24.734 -35.812 -8.258 1 62.09 186 LYS A CA 1
ATOM 1420 C C . LYS A 1 186 ? -24.234 -36.5 -9.516 1 62.09 186 LYS A C 1
ATOM 1422 O O . LYS A 1 186 ? -24.062 -37.719 -9.531 1 62.09 186 LYS A O 1
ATOM 1427 N N . PRO A 1 187 ? -24.25 -35.75 -10.688 1 74.56 187 PRO A N 1
ATOM 1428 C CA . PRO A 1 187 ? -23.75 -36.375 -11.93 1 74.56 187 PRO A CA 1
ATOM 1429 C C . PRO A 1 187 ? -22.422 -37.094 -11.75 1 74.56 187 PRO A C 1
ATOM 1431 O O . PRO A 1 187 ? -21.609 -36.688 -10.914 1 74.56 187 PRO A O 1
ATOM 1434 N N . PRO A 1 188 ? -22.375 -38.188 -12.422 1 82.44 188 PRO A N 1
ATOM 1435 C CA . PRO A 1 188 ? -21.125 -38.938 -12.305 1 82.44 188 PRO A CA 1
ATOM 1436 C C . PRO A 1 188 ? -19.906 -38.125 -12.719 1 82.44 188 PRO A C 1
ATOM 1438 O O . PRO A 1 188 ? -19.969 -37.344 -13.664 1 82.44 188 PRO A O 1
ATOM 1441 N N . ARG A 1 189 ? -18.844 -38.281 -11.992 1 87.69 189 ARG A N 1
ATOM 1442 C CA . ARG A 1 189 ? -17.531 -37.781 -12.328 1 87.69 189 ARG A CA 1
ATOM 1443 C C . ARG A 1 189 ? -16.531 -38.906 -12.516 1 87.69 189 ARG A C 1
ATOM 1445 O O . ARG A 1 189 ? -16.453 -39.812 -11.695 1 87.69 189 ARG A O 1
ATOM 1452 N N . TRP A 1 190 ? -15.898 -38.844 -13.562 1 88.81 190 TRP A N 1
ATOM 1453 C CA . TRP A 1 190 ? -14.898 -39.875 -13.852 1 88.81 190 TRP A CA 1
ATOM 1454 C C . TRP A 1 190 ? -13.508 -39.406 -13.461 1 88.81 190 TRP A C 1
ATOM 1456 O O . TRP A 1 190 ? -13.016 -38.406 -13.984 1 88.81 190 TRP A O 1
ATOM 1466 N N . MET A 1 191 ? -12.945 -40.156 -12.531 1 87.31 191 MET A N 1
ATOM 1467 C CA . MET A 1 191 ? -11.68 -39.75 -11.945 1 87.31 191 MET A CA 1
ATOM 1468 C C . MET A 1 191 ? -10.539 -40.656 -12.391 1 87.31 191 MET A C 1
ATOM 1470 O O . MET A 1 191 ? -10.711 -41.875 -12.461 1 87.31 191 MET A O 1
ATOM 1474 N N . PHE A 1 192 ? -9.461 -40.062 -12.75 1 88.62 192 PHE A N 1
ATOM 1475 C CA . PHE A 1 192 ? -8.227 -40.75 -13.062 1 88.62 192 PHE A CA 1
ATOM 1476 C C . PHE A 1 192 ? -7.258 -40.688 -11.883 1 88.62 192 PHE A C 1
ATOM 1478 O O . PHE A 1 192 ? -6.883 -39.594 -11.438 1 88.62 192 PHE A O 1
ATOM 1485 N N . ASN A 1 193 ? -6.859 -41.812 -11.344 1 83.25 193 ASN A N 1
ATOM 1486 C CA . ASN A 1 193 ? -5.863 -41.906 -10.281 1 83.25 193 ASN A CA 1
ATOM 1487 C C . ASN A 1 193 ? -4.766 -42.906 -10.641 1 83.25 193 ASN A C 1
ATOM 1489 O O . ASN A 1 193 ? -4.695 -44 -10.062 1 83.25 193 ASN A O 1
ATOM 1493 N N . GLY A 1 194 ? -3.979 -42.469 -11.57 1 77.81 194 GLY A N 1
ATOM 1494 C CA . GLY A 1 194 ? -2.977 -43.375 -12.086 1 77.81 194 GLY A CA 1
ATOM 1495 C C . GLY A 1 194 ? -1.588 -42.75 -12.156 1 77.81 194 GLY A C 1
ATOM 1496 O O . GLY A 1 194 ? -1.299 -41.781 -11.461 1 77.81 194 GLY A O 1
ATOM 1497 N N . VAL A 1 195 ? -0.796 -43.406 -12.953 1 73.5 195 VAL A N 1
ATOM 1498 C CA . VAL A 1 195 ? 0.622 -43.062 -13.047 1 73.5 195 VAL A CA 1
ATOM 1499 C C . VAL A 1 195 ? 0.805 -41.844 -13.93 1 73.5 195 VAL A C 1
ATOM 1501 O O . VAL A 1 195 ? 0.256 -41.781 -15.031 1 73.5 195 VAL A O 1
ATOM 1504 N N . ILE A 1 196 ? 1.443 -40.812 -13.492 1 77.31 196 ILE A N 1
ATOM 1505 C CA . ILE A 1 196 ? 1.82 -39.656 -14.289 1 77.31 196 ILE A CA 1
ATOM 1506 C C . ILE A 1 196 ? 3.34 -39.5 -14.312 1 77.31 196 ILE A C 1
ATOM 1508 O O . ILE A 1 196 ? 3.869 -38.5 -14.758 1 77.31 196 ILE A O 1
ATOM 1512 N N . ASN A 1 197 ? 3.92 -40.5 -14.086 1 71.5 197 ASN A N 1
ATOM 1513 C CA . ASN A 1 197 ? 5.328 -40.875 -14.148 1 71.5 197 ASN A CA 1
ATOM 1514 C C . ASN A 1 197 ? 6.234 -39.719 -13.727 1 71.5 197 ASN A C 1
ATOM 1516 O O . ASN A 1 197 ? 6.777 -39 -14.578 1 71.5 197 ASN A O 1
ATOM 1520 N N . GLY A 1 198 ? 6.457 -39.438 -12.547 1 71.94 198 GLY A N 1
ATOM 1521 C CA . GLY A 1 198 ? 7.559 -38.656 -11.992 1 71.94 198 GLY A CA 1
ATOM 1522 C C . GLY A 1 198 ? 7.168 -37.25 -11.641 1 71.94 198 GLY A C 1
ATOM 1523 O O . GLY A 1 198 ? 8.031 -36.406 -11.383 1 71.94 198 GLY A O 1
ATOM 1524 N N . TRP A 1 199 ? 5.93 -36.906 -11.742 1 84.44 199 TRP A N 1
ATOM 1525 C CA . TRP A 1 199 ? 5.504 -35.562 -11.375 1 84.44 199 TRP A CA 1
ATOM 1526 C C . TRP A 1 199 ? 4.734 -35.562 -10.062 1 84.44 199 TRP A C 1
ATOM 1528 O O . TRP A 1 199 ? 3.5 -35.594 -10.055 1 84.44 199 TRP A O 1
ATOM 1538 N N . PRO A 1 200 ? 5.395 -35.406 -9.016 1 82.06 200 PRO A N 1
ATOM 1539 C CA . PRO A 1 200 ? 4.754 -35.562 -7.707 1 82.06 200 PRO A CA 1
ATOM 1540 C C . PRO A 1 200 ? 3.805 -34.406 -7.391 1 82.06 200 PRO A C 1
ATOM 1542 O O . PRO A 1 200 ? 2.932 -34.531 -6.531 1 82.06 200 PRO A O 1
ATOM 1545 N N . GLY A 1 201 ? 3.965 -33.344 -8.047 1 86.69 201 GLY A N 1
ATOM 1546 C CA . GLY A 1 201 ? 3.189 -32.156 -7.727 1 86.69 201 GLY A CA 1
ATOM 1547 C C . GLY A 1 201 ? 1.792 -32.156 -8.312 1 86.69 201 GLY A C 1
ATOM 1548 O O . GLY A 1 201 ? 0.945 -31.344 -7.945 1 86.69 201 GLY A O 1
ATOM 1549 N N . ILE A 1 202 ? 1.562 -33.031 -9.227 1 88.19 202 ILE A N 1
ATOM 1550 C CA . ILE A 1 202 ? 0.226 -33.125 -9.805 1 88.19 202 ILE A CA 1
ATOM 1551 C C . ILE A 1 202 ? -0.749 -33.688 -8.766 1 88.19 202 ILE A C 1
ATOM 1553 O O . ILE A 1 202 ? -0.578 -34.781 -8.281 1 88.19 202 ILE A O 1
ATOM 1557 N N . PRO A 1 203 ? -1.715 -32.844 -8.477 1 83.31 203 PRO A N 1
ATOM 1558 C CA . PRO A 1 203 ? -2.654 -33.312 -7.461 1 83.31 203 PRO A CA 1
ATOM 1559 C C . PRO A 1 203 ? -3.592 -34.406 -7.988 1 83.31 203 PRO A C 1
ATOM 1561 O O . PRO A 1 203 ? -4.328 -34.156 -8.953 1 83.31 203 PRO A O 1
ATOM 1564 N N . MET A 1 204 ? -3.516 -35.531 -7.43 1 82.81 204 MET A N 1
ATOM 1565 C CA . MET A 1 204 ? -4.391 -36.656 -7.781 1 82.81 204 MET A CA 1
ATOM 1566 C C . MET A 1 204 ? -5.531 -36.781 -6.777 1 82.81 204 MET A C 1
ATOM 1568 O O . MET A 1 204 ? -5.387 -36.406 -5.613 1 82.81 204 MET A O 1
ATOM 1572 N N . PRO A 1 205 ? -6.707 -37.219 -7.191 1 84.56 205 PRO A N 1
ATOM 1573 C CA . PRO A 1 205 ? -7.062 -37.656 -8.539 1 84.56 205 PRO A CA 1
ATOM 1574 C C . PRO A 1 205 ? -7.426 -36.531 -9.469 1 84.56 205 PRO A C 1
ATOM 1576 O O . PRO A 1 205 ? -7.758 -35.438 -9.008 1 84.56 205 PRO A O 1
ATOM 1579 N N . LEU A 1 206 ? -7.324 -36.875 -10.773 1 91.38 206 LEU A N 1
ATOM 1580 C CA . LEU A 1 206 ? -7.699 -35.906 -11.812 1 91.38 206 LEU A CA 1
ATOM 1581 C C . LEU A 1 206 ? -9.023 -36.312 -12.453 1 91.38 206 LEU A C 1
ATOM 1583 O O . LEU A 1 206 ? -9.312 -37.5 -12.625 1 91.38 206 LEU A O 1
ATOM 1587 N N . GLU A 1 207 ? -9.781 -35.375 -12.828 1 91.81 207 GLU A N 1
ATOM 1588 C CA . GLU A 1 207 ? -11.039 -35.656 -13.516 1 91.81 207 GLU A CA 1
ATOM 1589 C C . GLU A 1 207 ? -10.828 -35.781 -15.016 1 91.81 207 GLU A C 1
ATOM 1591 O O . GLU A 1 207 ? -10.172 -34.938 -15.633 1 91.81 207 GLU A O 1
ATOM 1596 N N . VAL A 1 208 ? -11.367 -36.812 -15.547 1 93.88 208 VAL A N 1
ATOM 1597 C CA . VAL A 1 208 ? -11.375 -36.938 -17 1 93.88 208 VAL A CA 1
ATOM 1598 C C . VAL A 1 208 ? -12.43 -36 -17.594 1 93.88 208 VAL A C 1
ATOM 1600 O O . VAL A 1 208 ? -13.617 -36.156 -17.297 1 93.88 208 VAL A O 1
ATOM 1603 N N . ILE A 1 209 ? -11.992 -35.156 -18.484 1 95.31 209 ILE A N 1
ATOM 1604 C CA . ILE A 1 209 ? -12.977 -34.219 -18.953 1 95.31 209 ILE A CA 1
ATOM 1605 C C . ILE A 1 209 ? -13.195 -34.375 -20.453 1 95.31 209 ILE A C 1
ATOM 1607 O O . ILE A 1 209 ? -14.211 -33.938 -21 1 95.31 209 ILE A O 1
ATOM 1611 N N . MET A 1 210 ? -12.172 -34.969 -21.109 1 95.56 210 MET A N 1
ATOM 1612 C CA . MET A 1 210 ? -12.328 -35.156 -22.547 1 95.56 210 MET A CA 1
ATOM 1613 C C . MET A 1 210 ? -11.383 -36.219 -23.062 1 95.56 210 MET A C 1
ATOM 1615 O O . MET A 1 210 ? -10.234 -36.312 -22.625 1 95.56 210 MET A O 1
ATOM 1619 N N . VAL A 1 211 ? -11.883 -37.031 -23.969 1 94 211 VAL A N 1
ATOM 1620 C CA . VAL A 1 211 ? -11.086 -38 -24.719 1 94 211 VAL A CA 1
ATOM 1621 C C . VAL A 1 211 ? -11.164 -37.688 -26.219 1 94 211 VAL A C 1
ATOM 1623 O O . VAL A 1 211 ? -12.258 -37.562 -26.766 1 94 211 VAL A O 1
ATOM 1626 N N . GLN A 1 212 ? -10 -37.594 -26.75 1 92.44 212 GLN A N 1
ATOM 1627 C CA . GLN A 1 212 ? -9.93 -37.281 -28.188 1 92.44 212 GLN A CA 1
ATOM 1628 C C . GLN A 1 212 ? -9.102 -38.344 -28.922 1 92.44 212 GLN A C 1
ATOM 1630 O O . GLN A 1 212 ? -8.25 -39 -28.328 1 92.44 212 GLN A O 1
ATOM 1635 N N . CYS A 1 213 ? -9.383 -38.469 -30.234 1 88.81 213 CYS A N 1
ATOM 1636 C CA . CYS A 1 213 ? -8.633 -39.406 -31.062 1 88.81 213 CYS A CA 1
ATOM 1637 C C . CYS A 1 213 ? -8.266 -38.781 -32.406 1 88.81 213 CYS A C 1
ATOM 1639 O O . CYS A 1 213 ? -8.891 -37.812 -32.812 1 88.81 213 CYS A O 1
ATOM 1641 N N . ARG A 1 214 ? -7.211 -39.188 -32.812 1 85.38 214 ARG A N 1
ATOM 1642 C CA . ARG A 1 214 ? -6.758 -38.781 -34.156 1 85.38 214 ARG A CA 1
ATOM 1643 C C . ARG A 1 214 ? -6.445 -40 -35 1 85.38 214 ARG A C 1
ATOM 1645 O O . ARG A 1 214 ? -5.629 -40.812 -34.625 1 85.38 214 ARG A O 1
ATOM 1652 N N . ASP A 1 215 ? -7.16 -40.031 -36.188 1 76.69 215 ASP A N 1
ATOM 1653 C CA . ASP A 1 215 ? -6.996 -41.156 -37.125 1 76.69 215 ASP A CA 1
ATOM 1654 C C . ASP A 1 215 ? -5.723 -41 -37.938 1 76.69 215 ASP A C 1
ATOM 1656 O O . ASP A 1 215 ? -5.266 -39.875 -38.188 1 76.69 215 ASP A O 1
ATOM 1660 N N . PRO A 1 216 ? -5.195 -42.188 -38.156 1 72.25 216 PRO A N 1
ATOM 1661 C CA . PRO A 1 216 ? -4.059 -42.094 -39.094 1 72.25 216 PRO A CA 1
ATOM 1662 C C . PRO A 1 216 ? -4.441 -41.531 -40.438 1 72.25 216 PRO A C 1
ATOM 1664 O O . PRO A 1 216 ? -5.559 -41.781 -40.938 1 72.25 216 PRO A O 1
ATOM 1667 N N . GLY A 1 217 ? -4.066 -40.344 -40.875 1 59.56 217 GLY A N 1
ATOM 1668 C CA . GLY A 1 217 ? -4.395 -39.812 -42.188 1 59.56 217 GLY A CA 1
ATOM 1669 C C . GLY A 1 217 ? -3.928 -40.719 -43.312 1 59.56 217 GLY A C 1
ATOM 1670 O O . GLY A 1 217 ? -3.053 -41.562 -43.125 1 59.56 217 GLY A O 1
ATOM 1671 N N . PHE A 1 218 ? -4.762 -40.719 -44.406 1 57.88 218 PHE A N 1
ATOM 1672 C CA . PHE A 1 218 ? -4.305 -41.281 -45.656 1 57.88 218 PHE A CA 1
ATOM 1673 C C . PHE A 1 218 ? -3.123 -40.5 -46.219 1 57.88 218 PHE A C 1
ATOM 1675 O O . PHE A 1 218 ? -3.145 -39.25 -46.219 1 57.88 218 PHE A O 1
ATOM 1682 N N . LEU A 1 219 ? -1.989 -41.125 -46.75 1 56.22 219 LEU A N 1
ATOM 1683 C CA . LEU A 1 219 ? -0.782 -40.562 -47.344 1 56.22 219 LEU A CA 1
ATOM 1684 C C . LEU A 1 219 ? -0.086 -39.625 -46.375 1 56.22 219 LEU A C 1
ATOM 1686 O O . LEU A 1 219 ? 0.438 -38.562 -46.781 1 56.22 219 LEU A O 1
ATOM 1690 N N . GLY A 1 220 ? -0.18 -39.844 -45.156 1 54 220 GLY A N 1
ATOM 1691 C CA . GLY A 1 220 ? 0.633 -39.125 -44.188 1 54 220 GLY A CA 1
ATOM 1692 C C . GLY A 1 220 ? -0.092 -37.938 -43.594 1 54 220 GLY A C 1
ATOM 1693 O O . GLY A 1 220 ? 0.458 -37.219 -42.75 1 54 220 GLY A O 1
ATOM 1694 N N . ARG A 1 221 ? -1.207 -37.531 -44.281 1 53.97 221 ARG A N 1
ATOM 1695 C CA . ARG A 1 221 ? -1.877 -36.312 -43.781 1 53.97 221 ARG A CA 1
ATOM 1696 C C . ARG A 1 221 ? -2.77 -36.625 -42.594 1 53.97 221 ARG A C 1
ATOM 1698 O O . ARG A 1 221 ? -3.672 -37.469 -42.688 1 53.97 221 ARG A O 1
ATOM 1705 N N . ARG A 1 222 ? -2.369 -36.406 -41.406 1 58.53 222 ARG A N 1
ATOM 1706 C CA . ARG A 1 222 ? -3.102 -36.656 -40.188 1 58.53 222 ARG A CA 1
ATOM 1707 C C . ARG A 1 222 ? -4.387 -35.844 -40.125 1 58.53 222 ARG A C 1
ATOM 1709 O O . ARG A 1 222 ? -4.391 -34.656 -40.469 1 58.53 222 ARG A O 1
ATOM 1716 N N . LYS A 1 223 ? -5.496 -36.531 -40 1 65.88 223 LYS A N 1
ATOM 1717 C CA . LYS A 1 223 ? -6.77 -35.844 -39.781 1 65.88 223 LYS A CA 1
ATOM 1718 C C . LYS A 1 223 ? -6.777 -35.125 -38.438 1 65.88 223 LYS A C 1
ATOM 1720 O O . LYS A 1 223 ? -5.91 -35.375 -37.594 1 65.88 223 LYS A O 1
ATOM 1725 N N . GLY A 1 224 ? -7.543 -34 -38.312 1 79.31 224 GLY A N 1
ATOM 1726 C CA . GLY A 1 224 ? -7.727 -33.219 -37.094 1 79.31 224 GLY A CA 1
ATOM 1727 C C . GLY A 1 224 ? -8.211 -34.062 -35.906 1 79.31 224 GLY A C 1
ATOM 1728 O O . GLY A 1 224 ? -8.562 -35.219 -36.094 1 79.31 224 GLY A O 1
ATOM 1729 N N . TRP A 1 225 ? -7.977 -33.719 -34.656 1 87.88 225 TRP A N 1
ATOM 1730 C CA . TRP A 1 225 ? -8.453 -34.375 -33.438 1 87.88 225 TRP A CA 1
ATOM 1731 C C . TRP A 1 225 ? -9.977 -34.344 -33.375 1 87.88 225 TRP A C 1
ATOM 1733 O O . TRP A 1 225 ? -10.602 -33.344 -33.656 1 87.88 225 TRP A O 1
ATOM 1743 N N . SER A 1 226 ? -10.539 -35.5 -33.219 1 87.69 226 SER A N 1
ATOM 1744 C CA . SER A 1 226 ? -11.977 -35.625 -33 1 87.69 226 SER A CA 1
ATOM 1745 C C . SER A 1 226 ? -12.297 -36.031 -31.562 1 87.69 226 SER A C 1
ATOM 1747 O O . SER A 1 226 ? -11.555 -36.812 -30.953 1 87.69 226 SER A O 1
ATOM 1749 N N . THR A 1 227 ? -13.438 -35.594 -31.031 1 91.56 227 THR A N 1
ATOM 1750 C CA . THR A 1 227 ? -13.844 -35.906 -29.672 1 91.56 227 THR A CA 1
ATOM 1751 C C . THR A 1 227 ? -14.57 -37.25 -29.625 1 91.56 227 THR A C 1
ATOM 1753 O O . THR A 1 227 ? -15.547 -37.469 -30.344 1 91.56 227 THR A O 1
ATOM 1756 N N . LEU A 1 228 ? -14.117 -38.156 -28.75 1 90 228 LEU A N 1
ATOM 1757 C CA . LEU A 1 228 ? -14.719 -39.469 -28.547 1 90 228 LEU A CA 1
ATOM 1758 C C . LEU A 1 228 ? -15.609 -39.469 -27.312 1 90 228 LEU A C 1
ATOM 1760 O O . LEU A 1 228 ? -16.578 -40.25 -27.234 1 90 228 LEU A O 1
ATOM 1764 N N . TRP A 1 229 ? -15.203 -38.688 -26.391 1 93.31 229 TRP A N 1
ATOM 1765 C CA . TRP A 1 229 ? -15.867 -38.656 -25.094 1 93.31 229 TRP A CA 1
ATOM 1766 C C . TRP A 1 229 ? -15.75 -37.281 -24.453 1 93.31 229 TRP A C 1
ATOM 1768 O O . TRP A 1 229 ? -14.664 -36.688 -24.406 1 93.31 229 TRP A O 1
ATOM 1778 N N . ASP A 1 230 ? -16.844 -36.781 -24.094 1 94.5 230 ASP A N 1
ATOM 1779 C CA . ASP A 1 230 ? -16.938 -35.5 -23.375 1 94.5 230 ASP A C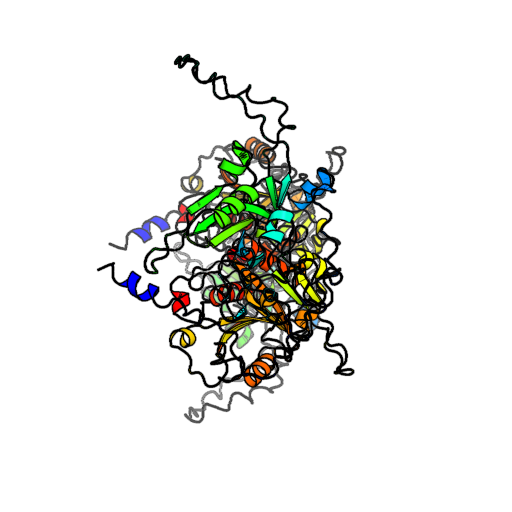A 1
ATOM 1780 C C . ASP A 1 230 ? -17.625 -35.688 -22.031 1 94.5 230 ASP A C 1
ATOM 1782 O O . ASP A 1 230 ? -18.656 -36.344 -21.938 1 94.5 230 ASP A O 1
ATOM 1786 N N . ARG A 1 231 ? -17.094 -35.062 -21.047 1 93.12 231 ARG A N 1
ATOM 1787 C CA . ARG A 1 231 ? -17.594 -35.219 -19.672 1 93.12 231 ARG A CA 1
ATOM 1788 C C . ARG A 1 231 ? -19.062 -34.844 -19.594 1 93.12 231 ARG A C 1
ATOM 1790 O O . ARG A 1 231 ? -19.828 -35.438 -18.844 1 93.12 231 ARG A O 1
ATOM 1797 N N . ASN A 1 232 ? -19.438 -33.812 -20.312 1 88.94 232 ASN A N 1
ATOM 1798 C CA . ASN A 1 232 ? -20.781 -33.25 -20.172 1 88.94 232 ASN A CA 1
ATOM 1799 C C . ASN A 1 232 ? -21.812 -34.062 -20.922 1 88.94 232 ASN A C 1
ATOM 1801 O O . ASN A 1 232 ? -23 -34.031 -20.594 1 88.94 232 ASN A O 1
ATOM 1805 N N . VAL A 1 233 ? -21.359 -34.781 -21.906 1 90.69 233 VAL A N 1
ATOM 1806 C CA . VAL A 1 233 ? -22.297 -35.562 -22.719 1 90.69 233 VAL A CA 1
ATOM 1807 C C . VAL A 1 233 ? -22.188 -37.031 -22.375 1 90.69 233 VAL A C 1
ATOM 1809 O O . VAL A 1 233 ? -22.953 -37.531 -21.547 1 90.69 233 VAL A O 1
ATOM 1812 N N . GLU A 1 234 ? -21.156 -37.688 -22.828 1 87.19 234 GLU A N 1
ATOM 1813 C CA . GLU A 1 234 ? -20.969 -39.094 -22.594 1 87.19 234 GLU A CA 1
ATOM 1814 C C . GLU A 1 234 ? -20.828 -39.406 -21.094 1 87.19 234 GLU A C 1
ATOM 1816 O O . GLU A 1 234 ? -21.328 -40.406 -20.609 1 87.19 234 GLU A O 1
ATOM 1821 N N . GLY A 1 235 ? -20.141 -38.562 -20.453 1 87.94 235 GLY A N 1
ATOM 1822 C CA . GLY A 1 235 ? -19.859 -38.812 -19.047 1 87.94 235 GLY A CA 1
ATOM 1823 C C . GLY A 1 235 ? -21.062 -38.594 -18.156 1 87.94 235 GLY A C 1
ATOM 1824 O O . GLY A 1 235 ? -21.469 -39.5 -17.422 1 87.94 235 GLY A O 1
ATOM 1825 N N . ARG A 1 236 ? -21.641 -37.438 -18.25 1 84.88 236 ARG A N 1
ATOM 1826 C CA . ARG A 1 236 ? -22.672 -37.031 -17.297 1 84.88 236 ARG A CA 1
ATOM 1827 C C . ARG A 1 236 ? -24.062 -37.469 -17.766 1 84.88 236 ARG A C 1
ATOM 1829 O O . ARG A 1 236 ? -24.859 -37.969 -16.984 1 84.88 236 ARG A O 1
ATOM 1836 N N . ILE A 1 237 ? -24.328 -37.219 -18.984 1 79.5 237 ILE A N 1
ATOM 1837 C CA . ILE A 1 237 ? -25.656 -37.469 -19.516 1 79.5 237 ILE A CA 1
ATOM 1838 C C . ILE A 1 237 ? -25.812 -38.969 -19.797 1 79.5 237 ILE A C 1
ATOM 1840 O O . ILE A 1 237 ? -26.75 -39.594 -19.328 1 79.5 237 ILE A O 1
ATOM 1844 N N . GLU A 1 238 ? -24.844 -39.562 -20.438 1 81.56 238 GLU A N 1
ATOM 1845 C CA . GLU A 1 238 ? -24.953 -40.969 -20.875 1 81.56 238 GLU A CA 1
ATOM 1846 C C . GLU A 1 238 ? -24.375 -41.906 -19.844 1 81.56 238 GLU A C 1
ATOM 1848 O O . GLU A 1 238 ? -24.625 -43.125 -19.891 1 81.56 238 GLU A O 1
ATOM 1853 N N . GLY A 1 239 ? -23.594 -41.344 -19.047 1 84.44 239 GLY A N 1
ATOM 1854 C CA . GLY A 1 239 ? -22.984 -42.188 -18.016 1 84.44 239 GLY A CA 1
ATOM 1855 C C . GLY A 1 239 ? -21.984 -43.156 -18.562 1 84.44 239 GLY A C 1
ATOM 1856 O O . GLY A 1 239 ? -21.781 -44.25 -18 1 84.44 239 GLY A O 1
ATOM 1857 N N . LYS A 1 240 ? -21.359 -42.844 -19.656 1 86.19 240 LYS A N 1
ATOM 1858 C CA . LYS A 1 240 ? -20.422 -43.75 -20.312 1 86.19 240 LYS A CA 1
ATOM 1859 C C . LYS A 1 240 ? -19.016 -43.625 -19.719 1 86.19 240 LYS A C 1
ATOM 1861 O O . LYS A 1 240 ? -18.547 -42.531 -19.453 1 86.19 240 LYS A O 1
ATOM 1866 N N . ASP A 1 241 ? -18.422 -44.719 -19.609 1 88.12 241 ASP A N 1
ATOM 1867 C CA . ASP A 1 241 ? -17.031 -44.812 -19.156 1 88.12 241 ASP A CA 1
ATOM 1868 C C . ASP A 1 241 ? -16.062 -44.344 -20.234 1 88.12 241 ASP A C 1
ATOM 1870 O O . ASP A 1 241 ? -16.062 -44.875 -21.344 1 88.12 241 ASP A O 1
ATOM 1874 N N . PRO A 1 242 ? -15.312 -43.438 -19.875 1 90.5 242 PRO A N 1
ATOM 1875 C CA . PRO A 1 242 ? -14.359 -42.938 -20.891 1 90.5 242 PRO A CA 1
ATOM 1876 C C . PRO A 1 242 ? -13.375 -44.031 -21.328 1 90.5 242 PRO A C 1
ATOM 1878 O O . PRO A 1 242 ? -12.883 -44 -22.453 1 90.5 242 PRO A O 1
ATOM 1881 N N . SER A 1 243 ? -13.07 -44.938 -20.469 1 84.12 243 SER A N 1
ATOM 1882 C CA . SER A 1 243 ? -12.148 -46 -20.812 1 84.12 243 SER A CA 1
ATOM 1883 C C . SER A 1 243 ? -12.703 -46.875 -21.922 1 84.12 243 SER A C 1
ATOM 1885 O O . SER A 1 243 ? -11.953 -47.375 -22.781 1 84.12 243 SER A O 1
ATOM 1887 N N . SER A 1 244 ? -13.969 -47.031 -21.922 1 79.81 244 SER A N 1
ATOM 1888 C CA . SER A 1 244 ? -14.609 -47.844 -22.953 1 79.81 244 SER A CA 1
ATOM 1889 C C . SER A 1 244 ? -14.5 -47.156 -24.312 1 79.81 244 SER A C 1
ATOM 1891 O O . SER A 1 244 ? -14.281 -47.812 -25.328 1 79.81 244 SER A O 1
ATOM 1893 N N . CYS A 1 245 ? -14.539 -45.938 -24.219 1 78 245 CYS A N 1
ATOM 1894 C CA . CYS A 1 245 ? -14.438 -45.156 -25.453 1 78 245 CYS A CA 1
ATOM 1895 C C . CYS A 1 245 ? -13.008 -45.188 -26 1 78 245 CYS A C 1
ATOM 1897 O O . CYS A 1 245 ? -12.805 -45.281 -27.203 1 78 245 CYS A O 1
ATOM 1899 N N . CYS A 1 246 ? -12.086 -45.219 -25.141 1 78.88 246 CYS A N 1
ATOM 1900 C CA . CYS A 1 246 ? -10.68 -45.281 -25.516 1 78.88 246 CYS A CA 1
ATOM 1901 C C . CYS A 1 246 ? -10.328 -46.625 -26.094 1 78.88 246 CYS A C 1
ATOM 1903 O O . CYS A 1 246 ? -9.594 -46.719 -27.094 1 78.88 246 CYS A O 1
ATOM 1905 N N . LYS A 1 247 ? -10.828 -47.656 -25.484 1 71.69 247 LYS A N 1
ATOM 1906 C CA . LYS A 1 247 ? -10.547 -49 -25.906 1 71.69 247 LYS A CA 1
ATOM 1907 C C . LYS A 1 247 ? -11.062 -49.25 -27.312 1 71.69 247 LYS A C 1
ATOM 1909 O O . LYS A 1 247 ? -10.383 -49.875 -28.141 1 71.69 247 LYS A O 1
ATOM 1914 N N . SER A 1 248 ? -12.258 -48.781 -27.578 1 63.62 248 SER A N 1
ATOM 1915 C CA . SER A 1 248 ? -12.867 -49 -28.891 1 63.62 248 SER A CA 1
ATOM 1916 C C . SER A 1 248 ? -12.086 -48.25 -29.969 1 63.62 248 SER A C 1
ATOM 1918 O O . SER A 1 248 ? -12.055 -48.688 -31.125 1 63.62 248 SER A O 1
ATOM 1920 N N . ALA A 1 249 ? -11.445 -47.25 -29.562 1 61.56 249 ALA A N 1
ATOM 1921 C CA . ALA A 1 249 ? -10.68 -46.438 -30.5 1 61.56 249 ALA A CA 1
ATOM 1922 C C . ALA A 1 249 ? -9.352 -47.094 -30.844 1 61.56 249 ALA A C 1
ATOM 1924 O O . ALA A 1 249 ? -8.828 -46.938 -31.953 1 61.56 249 ALA A O 1
ATOM 1925 N N . SER A 1 250 ? -8.688 -47.844 -29.828 1 57.62 250 SER A N 1
ATOM 1926 C CA . SER A 1 250 ? -7.383 -48.438 -30.031 1 57.62 250 SER A CA 1
ATOM 1927 C C . SER A 1 250 ? -7.48 -49.656 -30.953 1 57.62 250 SER A C 1
ATOM 1929 O O . SER A 1 250 ? -6.5 -50.031 -31.594 1 57.62 250 SER A O 1
ATOM 1931 N N . ILE A 1 251 ? -8.672 -50.562 -30.938 1 49.41 251 ILE A N 1
ATOM 1932 C CA . ILE A 1 251 ? -8.781 -51.875 -31.531 1 49.41 251 ILE A CA 1
ATOM 1933 C C . ILE A 1 251 ? -9.328 -51.75 -32.938 1 49.41 251 ILE A C 1
ATOM 1935 O O . ILE A 1 251 ? -9.062 -52.594 -33.812 1 49.41 251 ILE A O 1
ATOM 1939 N N . GLU A 1 252 ? -10.227 -50.812 -33.125 1 44.84 252 GLU A N 1
ATOM 1940 C CA . GLU A 1 252 ? -11.031 -51.188 -34.312 1 44.84 252 GLU A CA 1
ATOM 1941 C C . GLU A 1 252 ? -10.156 -51.438 -35.531 1 44.84 252 GLU A C 1
ATOM 1943 O O . GLU A 1 252 ? -10.273 -52.469 -36.188 1 44.84 252 GLU A O 1
ATOM 1948 N N . GLY A 1 253 ? -9.969 -50.375 -36.625 1 43.16 253 GLY A N 1
ATOM 1949 C CA . GLY A 1 253 ? -9.617 -50.625 -38 1 43.16 253 GLY A CA 1
ATOM 1950 C C . GLY A 1 253 ? -8.125 -50.656 -38.25 1 43.16 253 GLY A C 1
ATOM 1951 O O . GLY A 1 253 ? -7.336 -50.719 -37.312 1 43.16 253 GLY A O 1
ATOM 1952 N N . ARG A 1 254 ? -7.645 -50.562 -39.625 1 50.88 254 ARG A N 1
ATOM 1953 C CA . ARG A 1 254 ? -6.441 -50.781 -40.406 1 50.88 254 ARG A CA 1
ATOM 1954 C C . ARG A 1 254 ? -5.254 -50 -39.844 1 50.88 254 ARG A C 1
ATOM 1956 O O . ARG A 1 254 ? -4.109 -50.219 -40.25 1 50.88 254 ARG A O 1
ATOM 1963 N N . GLY A 1 255 ? -5.602 -48.906 -38.75 1 56 255 GLY A N 1
ATOM 1964 C CA . GLY A 1 255 ? -4.441 -48.188 -38.25 1 56 255 GLY A CA 1
ATOM 1965 C C . GLY A 1 255 ? -4.609 -47.719 -36.812 1 56 255 GLY A C 1
ATOM 1966 O O . GLY A 1 255 ? -5.734 -47.656 -36.312 1 56 255 GLY A O 1
ATOM 1967 N N . LEU A 1 256 ? -3.441 -47.75 -36 1 66.31 256 LEU A N 1
ATOM 1968 C CA . LEU A 1 256 ? -3.438 -47.375 -34.594 1 66.31 256 LEU A CA 1
ATOM 1969 C C . LEU A 1 256 ? -3.854 -45.938 -34.375 1 66.31 256 LEU A C 1
ATOM 1971 O O . LEU A 1 256 ? -3.287 -45.031 -35 1 66.31 256 LEU A O 1
ATOM 1975 N N . ARG A 1 257 ? -5.023 -45.625 -33.812 1 77.31 257 ARG A N 1
ATOM 1976 C CA . ARG A 1 257 ? -5.492 -44.312 -33.469 1 77.31 257 ARG A CA 1
ATOM 1977 C C . ARG A 1 257 ? -4.707 -43.75 -32.281 1 77.31 257 ARG A C 1
ATOM 1979 O O . ARG A 1 257 ? -4.387 -44.469 -31.344 1 77.31 257 ARG A O 1
ATOM 1986 N N . GLN A 1 258 ? -4.332 -42.531 -32.438 1 85 258 GLN A N 1
ATOM 1987 C CA . GLN A 1 258 ? -3.775 -41.812 -31.281 1 85 258 GLN A CA 1
ATOM 1988 C C . GLN A 1 258 ? -4.883 -41.312 -30.359 1 85 258 GLN A C 1
ATOM 1990 O O . GLN A 1 258 ? -5.91 -40.812 -30.828 1 85 258 GLN A O 1
ATOM 1995 N N . VAL A 1 259 ? -4.703 -41.594 -29.141 1 89.69 259 VAL A N 1
ATOM 1996 C CA . VAL A 1 259 ? -5.691 -41.156 -28.156 1 89.69 259 VAL A CA 1
ATOM 1997 C C . VAL A 1 259 ? -5.051 -40.188 -27.172 1 89.69 259 VAL A C 1
ATOM 1999 O O . VAL A 1 259 ? -3.947 -40.438 -26.672 1 89.69 259 VAL A O 1
ATOM 2002 N N . LYS A 1 260 ? -5.699 -39.031 -26.984 1 92.56 260 LYS A N 1
ATOM 2003 C CA . LYS A 1 260 ? -5.332 -38.094 -25.938 1 92.56 260 LYS A CA 1
ATOM 2004 C C . LYS A 1 260 ? -6.48 -37.906 -24.953 1 92.56 260 LYS A C 1
ATOM 2006 O O . LYS A 1 260 ? -7.648 -37.906 -25.328 1 92.56 260 LYS A O 1
ATOM 2011 N N . VAL A 1 261 ? -6.148 -37.75 -23.734 1 94 261 VAL A N 1
ATOM 2012 C CA . VAL A 1 261 ? -7.125 -37.531 -22.672 1 94 261 VAL A CA 1
ATOM 2013 C C . VAL A 1 261 ? -6.805 -36.25 -21.922 1 94 261 VAL A C 1
ATOM 2015 O O . VAL A 1 261 ? -5.66 -36 -21.531 1 94 261 VAL A O 1
ATOM 2018 N N . LYS A 1 262 ? -7.793 -35.375 -21.797 1 95.5 262 LYS A N 1
ATOM 2019 C CA . LYS A 1 262 ? -7.664 -34.188 -20.969 1 95.5 262 LYS A CA 1
ATOM 2020 C C . LYS A 1 262 ? -8.125 -34.438 -19.531 1 95.5 262 LYS A C 1
ATOM 2022 O O . LYS A 1 262 ? -9.227 -34.938 -19.312 1 95.5 262 LYS A O 1
ATOM 2027 N N . LEU A 1 263 ? -7.246 -34.125 -18.672 1 93.88 263 LEU A N 1
ATOM 2028 C CA . LEU A 1 263 ? -7.484 -34.312 -17.25 1 93.88 263 LEU A CA 1
ATOM 2029 C C . LEU A 1 263 ? -7.504 -32.969 -16.531 1 93.88 263 LEU A C 1
ATOM 2031 O O . LEU A 1 263 ? -6.719 -32.062 -16.859 1 93.88 263 LEU A O 1
ATOM 2035 N N . ARG A 1 264 ? -8.352 -32.812 -15.539 1 94.31 264 ARG A N 1
ATOM 2036 C CA . ARG A 1 264 ? -8.469 -31.578 -14.789 1 94.31 264 ARG A CA 1
ATOM 2037 C C . ARG A 1 264 ? -8.211 -31.812 -13.297 1 94.31 264 ARG A C 1
ATOM 2039 O O . ARG A 1 264 ? -8.797 -32.719 -12.703 1 94.31 264 ARG A O 1
ATOM 2046 N N . ALA A 1 265 ? -7.375 -31.016 -12.797 1 92.69 265 ALA A N 1
ATOM 2047 C CA . ALA A 1 265 ? -7.117 -31.031 -11.359 1 92.69 265 ALA A CA 1
ATOM 2048 C C . ALA A 1 265 ? -8.211 -30.266 -10.602 1 92.69 265 ALA A C 1
ATOM 2050 O O . ALA A 1 265 ? -9.047 -29.609 -11.211 1 92.69 265 ALA A O 1
ATOM 2051 N N . PRO A 1 266 ? -8.25 -30.406 -9.258 1 89.06 266 PRO A N 1
ATOM 2052 C CA . PRO A 1 266 ? -9.211 -29.641 -8.477 1 89.06 266 PRO A CA 1
ATOM 2053 C C . PRO A 1 266 ? -9.109 -28.141 -8.727 1 89.06 266 PRO A C 1
ATOM 2055 O O . PRO A 1 266 ? -8.039 -27.641 -9.086 1 89.06 266 PRO A O 1
ATOM 2058 N N . HIS A 1 267 ? -10.172 -27.453 -8.438 1 90.06 267 HIS A N 1
ATOM 2059 C CA . HIS A 1 267 ? -10.297 -26.047 -8.797 1 90.06 267 HIS A CA 1
ATOM 2060 C C . HIS A 1 267 ? -9.211 -25.203 -8.117 1 90.06 267 HIS A C 1
ATOM 2062 O O . HIS A 1 267 ? -8.711 -24.234 -8.703 1 90.06 267 HIS A O 1
ATOM 2068 N N . TRP A 1 268 ? -8.812 -25.5 -6.93 1 89.81 268 TRP A N 1
ATOM 2069 C CA . TRP A 1 268 ? -7.836 -24.734 -6.18 1 89.81 268 TRP A CA 1
ATOM 2070 C C . TRP A 1 268 ? -6.48 -24.734 -6.879 1 89.81 268 TRP A C 1
ATOM 2072 O O . TRP A 1 268 ? -5.648 -23.859 -6.645 1 89.81 268 TRP A O 1
ATOM 2082 N N . SER A 1 269 ? -6.207 -25.75 -7.797 1 92.75 269 SER A N 1
ATOM 2083 C CA . SER A 1 269 ? -4.895 -25.922 -8.422 1 92.75 269 SER A CA 1
ATOM 2084 C C . SER A 1 269 ? -4.594 -24.797 -9.391 1 92.75 269 SER A C 1
ATOM 2086 O O . SER A 1 269 ? -3.443 -24.594 -9.781 1 92.75 269 SER A O 1
ATOM 2088 N N . ALA A 1 270 ? -5.598 -24.094 -9.75 1 92.56 270 ALA A N 1
ATOM 2089 C CA . ALA A 1 270 ? -5.414 -22.953 -10.641 1 92.56 270 ALA A CA 1
ATOM 2090 C C . ALA A 1 270 ? -4.84 -21.75 -9.891 1 92.56 270 ALA A C 1
ATOM 2092 O O . ALA A 1 270 ? -4.391 -20.781 -10.508 1 92.56 270 ALA A O 1
ATOM 2093 N N . HIS A 1 271 ? -4.758 -21.922 -8.586 1 92.19 271 HIS A N 1
ATOM 2094 C CA . HIS A 1 271 ? -4.461 -20.719 -7.82 1 92.19 271 HIS A CA 1
ATOM 2095 C C . HIS A 1 271 ? -3.305 -20.953 -6.855 1 92.19 271 HIS A C 1
ATOM 2097 O O . HIS A 1 271 ? -3.031 -20.125 -5.992 1 92.19 271 HIS A O 1
ATOM 2103 N N . GLY A 1 272 ? -2.697 -22.047 -6.965 1 94.88 272 GLY A N 1
ATOM 2104 C CA . GLY A 1 272 ? -1.572 -22.344 -6.09 1 94.88 272 GLY A CA 1
ATOM 2105 C C . GLY A 1 272 ? -1.146 -23.797 -6.133 1 94.88 272 GLY A C 1
ATOM 2106 O O . GLY A 1 272 ? -1.778 -24.609 -6.809 1 94.88 272 GLY A O 1
ATOM 2107 N N . TRP A 1 273 ? -0.148 -24.078 -5.391 1 95.25 273 TRP A N 1
ATOM 2108 C CA . TRP A 1 273 ? 0.403 -25.438 -5.379 1 95.25 273 TRP A CA 1
ATOM 2109 C C . TRP A 1 273 ? -0.276 -26.281 -4.316 1 95.25 273 TRP A C 1
ATOM 2111 O O . TRP A 1 273 ? -0.089 -27.5 -4.277 1 95.25 273 TRP A O 1
ATOM 2121 N N . SER A 1 274 ? -1.005 -25.609 -3.443 1 90.75 274 SER A N 1
ATOM 2122 C CA . SER A 1 274 ? -1.76 -26.312 -2.408 1 90.75 274 SER A CA 1
ATOM 2123 C C . SER A 1 274 ? -3.064 -25.594 -2.092 1 90.75 274 SER A C 1
ATOM 2125 O O . SER A 1 274 ? -3.158 -24.375 -2.252 1 90.75 274 SER A O 1
ATOM 2127 N N . ARG A 1 275 ? -3.949 -26.375 -1.609 1 88.19 275 ARG A N 1
ATOM 2128 C CA . ARG A 1 275 ? -5.238 -25.812 -1.228 1 88.19 275 ARG A CA 1
ATOM 2129 C C . ARG A 1 275 ? -5.102 -24.906 -0.006 1 88.19 275 ARG A C 1
ATOM 2131 O O . ARG A 1 275 ? -5.746 -23.859 0.071 1 88.19 275 ARG A O 1
ATOM 2138 N N . SER A 1 276 ? -4.258 -25.297 0.86 1 88.62 276 SER A N 1
ATOM 2139 C CA . SER A 1 276 ? -4.152 -24.625 2.148 1 88.62 276 SER A CA 1
ATOM 2140 C C . SER A 1 276 ? -3.264 -23.391 2.055 1 88.62 276 SER A C 1
ATOM 2142 O O . SER A 1 276 ? -3.283 -22.531 2.945 1 88.62 276 SER A O 1
ATOM 2144 N N . SER A 1 277 ? -2.486 -23.281 1.02 1 94.25 277 SER A N 1
ATOM 2145 C CA . SER A 1 277 ? -1.586 -22.141 0.847 1 94.25 277 SER A CA 1
ATOM 2146 C C . SER A 1 277 ? -1.608 -21.625 -0.591 1 94.25 277 SER A C 1
ATOM 2148 O O . SER A 1 277 ? -0.628 -21.781 -1.323 1 94.25 277 SER A O 1
ATOM 2150 N N . PRO A 1 278 ? -2.65 -20.953 -0.92 1 93.62 278 PRO A N 1
ATOM 2151 C CA . PRO A 1 278 ? -2.803 -20.5 -2.305 1 93.62 278 PRO A CA 1
ATOM 2152 C C . PRO A 1 278 ? -1.812 -19.391 -2.678 1 93.62 278 PRO A C 1
ATOM 2154 O O . PRO A 1 278 ? -1.343 -18.656 -1.803 1 93.62 278 PRO A O 1
ATOM 2157 N N . GLY A 1 279 ? -1.562 -19.312 -3.982 1 95.62 279 GLY A N 1
ATOM 2158 C CA . GLY A 1 279 ? -0.666 -18.312 -4.551 1 95.62 279 GLY A CA 1
ATOM 2159 C C . GLY A 1 279 ? 0.577 -18.922 -5.176 1 95.62 279 GLY A C 1
ATOM 2160 O O . GLY A 1 279 ? 1.312 -19.656 -4.52 1 95.62 279 GLY A O 1
ATOM 2161 N N . PHE A 1 280 ? 0.834 -18.562 -6.391 1 97.56 280 PHE A N 1
ATOM 2162 C CA . PHE A 1 280 ? 2.01 -19.078 -7.09 1 97.56 280 PHE A CA 1
ATOM 2163 C C . PHE A 1 280 ? 3.209 -18.156 -6.859 1 97.56 280 PHE A C 1
ATOM 2165 O O . PHE A 1 280 ? 3.816 -17.672 -7.812 1 97.56 280 PHE A O 1
ATOM 2172 N N . ALA A 1 281 ? 3.508 -17.953 -5.617 1 98.38 281 ALA A N 1
ATOM 2173 C CA . ALA A 1 281 ? 4.699 -17.234 -5.191 1 98.38 281 ALA A CA 1
ATOM 2174 C C . ALA A 1 281 ? 5.473 -18.016 -4.133 1 98.38 281 ALA A C 1
ATOM 2176 O O . ALA A 1 281 ? 4.875 -18.594 -3.223 1 98.38 281 ALA A O 1
ATOM 2177 N N . PHE A 1 282 ? 6.742 -18.047 -4.297 1 98.25 282 PHE A N 1
ATOM 2178 C CA . PHE A 1 282 ? 7.527 -18.719 -3.271 1 98.25 282 PHE A CA 1
ATOM 2179 C C . PHE A 1 282 ? 8.773 -17.922 -2.924 1 98.25 282 PHE A C 1
ATOM 2181 O O . PHE A 1 282 ? 9.141 -16.984 -3.652 1 98.25 282 PHE A O 1
ATOM 2188 N N . TRP A 1 283 ? 9.305 -18.188 -1.803 1 98.06 283 TRP A N 1
ATOM 2189 C CA . TRP A 1 283 ? 10.477 -17.516 -1.251 1 98.06 283 TRP A CA 1
ATOM 2190 C C . TRP A 1 283 ? 11.508 -18.531 -0.76 1 98.06 283 TRP A C 1
ATOM 2192 O O . TRP A 1 283 ? 11.18 -19.422 0.039 1 98.06 283 TRP A O 1
ATOM 2202 N N . VAL A 1 284 ? 12.648 -18.453 -1.339 1 96.62 284 VAL A N 1
ATOM 2203 C CA . VAL A 1 284 ? 13.758 -19.297 -0.896 1 96.62 284 VAL A CA 1
ATOM 2204 C C . VAL A 1 284 ? 14.617 -18.516 0.105 1 96.62 284 VAL A C 1
ATOM 2206 O O . VAL A 1 284 ? 15.242 -17.516 -0.247 1 96.62 284 VAL A O 1
ATOM 2209 N N . GLU A 1 285 ? 14.508 -19.016 1.272 1 91.19 285 GLU A N 1
ATOM 2210 C CA . GLU A 1 285 ? 15.344 -18.406 2.305 1 91.19 285 GLU A CA 1
ATOM 2211 C C . GLU A 1 285 ? 16.688 -19.125 2.426 1 91.19 285 GLU A C 1
ATOM 2213 O O . GLU A 1 285 ? 16.734 -20.344 2.412 1 91.19 285 GLU A O 1
ATOM 2218 N N . GLY A 1 286 ? 17.656 -18.344 2.049 1 68.25 286 GLY A N 1
ATOM 2219 C CA . GLY A 1 286 ? 18.984 -18.953 2.17 1 68.25 286 GLY A CA 1
ATOM 2220 C C . GLY A 1 286 ? 19.578 -18.797 3.557 1 68.25 286 GLY A C 1
ATOM 2221 O O . GLY A 1 286 ? 18.875 -18.422 4.5 1 68.25 286 GLY A O 1
ATOM 2222 N N . GLN A 1 287 ? 20.922 -18.094 3.576 1 52.53 287 GLN A N 1
ATOM 2223 C CA . GLN A 1 287 ? 22.141 -18.172 4.379 1 52.53 287 GLN A CA 1
ATOM 2224 C C . GLN A 1 287 ? 21.953 -17.5 5.734 1 52.53 287 GLN A C 1
ATOM 2226 O O . GLN A 1 287 ? 21.938 -16.266 5.82 1 52.53 287 GLN A O 1
ATOM 2231 N N . GLN A 1 288 ? 20.922 -17.734 6.43 1 45.75 288 GLN A N 1
ATOM 2232 C CA . GLN A 1 288 ? 21.453 -17.156 7.668 1 45.75 288 GLN A CA 1
ATOM 2233 C C . GLN A 1 288 ? 22.953 -17.438 7.801 1 45.75 288 GLN A C 1
ATOM 2235 O O . GLN A 1 288 ? 23.375 -18.594 7.891 1 45.75 288 GLN A O 1
ATOM 2240 N N . VAL A 1 289 ? 23.672 -16.844 6.906 1 37.59 289 VAL A N 1
ATOM 2241 C CA . VAL A 1 289 ? 25.109 -16.891 7.152 1 37.59 289 VAL A CA 1
ATOM 2242 C C . VAL A 1 289 ? 25.375 -16.875 8.656 1 37.59 289 VAL A C 1
ATOM 2244 O O . VAL A 1 289 ? 25.172 -15.852 9.312 1 37.59 289 VAL A O 1
ATOM 2247 N N . GLU A 1 290 ? 24.859 -17.469 9.547 1 37.12 290 GLU A N 1
ATOM 2248 C CA . GLU A 1 290 ? 25.828 -17.453 10.641 1 37.12 290 GLU A CA 1
ATOM 2249 C C . GLU A 1 290 ? 27.266 -17.453 10.117 1 37.12 290 GLU A C 1
ATOM 2251 O O . GLU A 1 290 ? 27.5 -17.734 8.938 1 37.12 290 GLU A O 1
ATOM 2256 N N . SER A 1 291 ? 28.391 -17.516 11.086 1 31.7 291 SER A N 1
ATOM 2257 C CA . SER A 1 291 ? 29.844 -17.562 10.875 1 31.7 291 SER A CA 1
ATOM 2258 C C . SER A 1 291 ? 30.188 -18.453 9.688 1 31.7 291 SER A C 1
ATOM 2260 O O . SER A 1 291 ? 29.531 -19.469 9.445 1 31.7 291 SER A O 1
ATOM 2262 N N . VAL A 1 292 ? 31 -17.922 8.695 1 32.38 292 VAL A N 1
ATOM 2263 C CA . VAL A 1 292 ? 31.906 -18.453 7.676 1 32.38 292 VAL A CA 1
ATOM 2264 C C . VAL A 1 292 ? 32.281 -19.891 8 1 32.38 292 VAL A C 1
ATOM 2266 O O . VAL A 1 292 ? 33.094 -20.5 7.309 1 32.38 292 VAL A O 1
ATOM 2269 N N . SER A 1 293 ? 32.188 -20.312 9.188 1 31.48 293 SER A N 1
ATOM 2270 C CA . SER A 1 293 ? 33.094 -21.438 9.352 1 31.48 293 SER A CA 1
ATOM 2271 C C . SER A 1 293 ? 32.719 -22.578 8.414 1 31.48 293 SER A C 1
ATOM 2273 O O . SER A 1 293 ? 33.594 -23.312 7.949 1 31.48 293 SER A O 1
ATOM 2275 N N . ASN A 1 294 ? 31.625 -23.438 8.656 1 31.52 294 ASN A N 1
ATOM 2276 C CA . ASN A 1 294 ? 31.688 -24.703 7.957 1 31.52 294 ASN A CA 1
ATOM 2277 C C . ASN A 1 294 ? 31.094 -24.609 6.551 1 31.52 294 ASN A C 1
ATOM 2279 O O . ASN A 1 294 ? 29.875 -24.641 6.375 1 31.52 294 ASN A O 1
ATOM 2283 N N . CYS A 1 295 ? 31.734 -23.984 5.582 1 34.19 295 CYS A N 1
ATOM 2284 C CA . CYS A 1 295 ? 31.672 -23.844 4.133 1 34.19 295 CYS A CA 1
ATOM 2285 C C . CYS A 1 295 ? 31.094 -25.109 3.494 1 34.19 295 CYS A C 1
ATOM 2287 O O . CYS A 1 295 ? 30.859 -25.141 2.285 1 34.19 295 CYS A O 1
ATOM 2289 N N . ASN A 1 296 ? 31.375 -26.203 4.012 1 34.53 296 ASN A N 1
ATOM 2290 C CA . ASN A 1 296 ? 31.203 -27.438 3.256 1 34.53 296 ASN A CA 1
ATOM 2291 C C . ASN A 1 296 ? 29.719 -27.797 3.107 1 34.53 296 ASN A C 1
ATOM 2293 O O . ASN A 1 296 ? 29.375 -28.766 2.418 1 34.53 296 ASN A O 1
ATOM 2297 N N . ASN A 1 297 ? 28.844 -27.453 4.113 1 38.78 297 ASN A N 1
ATOM 2298 C CA . ASN A 1 297 ? 27.484 -27.953 3.926 1 38.78 297 ASN A CA 1
ATOM 2299 C C . ASN A 1 297 ? 26.594 -26.891 3.293 1 38.78 297 ASN A C 1
ATOM 2301 O O . ASN A 1 297 ? 26.547 -25.75 3.752 1 38.78 297 ASN A O 1
ATOM 2305 N N . PRO A 1 298 ? 26.297 -26.922 2.045 1 45.34 298 PRO A N 1
ATOM 2306 C CA . PRO A 1 298 ? 25.375 -25.969 1.404 1 45.34 298 PRO A CA 1
ATOM 2307 C C . PRO A 1 298 ? 24.297 -25.453 2.355 1 45.34 298 PRO A C 1
ATOM 2309 O O . PRO A 1 298 ? 23.828 -26.203 3.215 1 45.34 298 PRO A O 1
ATOM 2312 N N . PRO A 1 299 ? 24.266 -24.156 2.637 1 53.62 299 PRO A N 1
ATOM 2313 C CA . PRO A 1 299 ? 23.25 -23.625 3.555 1 53.62 299 PRO A CA 1
ATOM 2314 C C . PRO A 1 299 ? 21.875 -24.25 3.357 1 53.62 299 PRO A C 1
ATOM 2316 O O . PRO A 1 299 ? 21.516 -24.609 2.234 1 53.62 299 PRO A O 1
ATOM 2319 N N . ASP A 1 300 ? 21.297 -24.844 4.379 1 71.31 300 ASP A N 1
ATOM 2320 C CA . ASP A 1 300 ? 19.969 -25.453 4.367 1 71.31 300 ASP A CA 1
ATOM 2321 C C . ASP A 1 300 ? 18.922 -24.469 3.848 1 71.31 300 ASP A C 1
ATOM 2323 O O . ASP A 1 300 ? 18.703 -23.422 4.449 1 71.31 300 ASP A O 1
ATOM 2327 N N . LEU A 1 301 ? 18.672 -24.547 2.479 1 87.38 301 LEU A N 1
ATOM 2328 C CA . LEU A 1 301 ? 17.641 -23.734 1.851 1 87.38 301 LEU A CA 1
ATOM 2329 C C . LEU A 1 301 ? 16.25 -24.156 2.316 1 87.38 301 LEU A C 1
ATOM 2331 O O . LEU A 1 301 ? 16 -25.344 2.529 1 87.38 301 LEU A O 1
ATOM 2335 N N . THR A 1 302 ? 15.492 -23.172 2.662 1 91.19 302 THR A N 1
ATOM 2336 C CA . THR A 1 302 ? 14.094 -23.422 2.973 1 91.19 302 THR A CA 1
ATOM 2337 C C . THR A 1 302 ? 13.188 -22.719 1.962 1 91.19 302 THR A C 1
ATOM 2339 O O . THR A 1 302 ? 13.352 -21.516 1.693 1 91.19 302 THR A O 1
ATOM 2342 N N . VAL A 1 303 ? 12.336 -23.531 1.406 1 95.5 303 VAL A N 1
ATOM 2343 C CA . VAL A 1 303 ? 11.391 -22.969 0.444 1 95.5 303 VAL A CA 1
ATOM 2344 C C . VAL A 1 303 ? 10 -22.906 1.065 1 95.5 303 VAL A C 1
ATOM 2346 O O . VAL A 1 303 ? 9.461 -23.922 1.505 1 95.5 303 VAL A O 1
ATOM 2349 N N . THR A 1 304 ? 9.453 -21.703 1.148 1 96.44 304 THR A N 1
ATOM 2350 C CA . THR A 1 304 ? 8.078 -21.469 1.577 1 96.44 304 THR A CA 1
ATOM 2351 C C . THR A 1 304 ? 7.258 -20.844 0.454 1 96.44 304 THR A C 1
ATOM 2353 O O . THR A 1 304 ? 7.773 -20.047 -0.324 1 96.44 304 THR A O 1
ATOM 2356 N N . TYR A 1 305 ? 5.957 -21.312 0.324 1 97.44 305 TYR A N 1
ATOM 2357 C CA . TYR A 1 305 ? 5.172 -20.781 -0.786 1 97.44 305 TYR A CA 1
ATOM 2358 C C . TYR A 1 305 ? 3.762 -20.422 -0.335 1 97.44 305 TYR A C 1
ATOM 2360 O O . TYR A 1 305 ? 3.324 -20.828 0.743 1 97.44 305 TYR A O 1
ATOM 2368 N N . GLY A 1 306 ? 3.059 -19.609 -1.261 1 96.88 306 GLY A N 1
ATOM 2369 C CA . GLY A 1 306 ? 1.67 -19.25 -1.025 1 96.88 306 GLY A CA 1
ATOM 2370 C C . GLY A 1 306 ? 1.476 -18.422 0.225 1 96.88 306 GLY A C 1
ATOM 2371 O O . GLY A 1 306 ? 2.34 -17.609 0.58 1 96.88 306 GLY A O 1
ATOM 2372 N N . THR A 1 307 ? 0.38 -18.562 0.842 1 94.88 307 THR A N 1
ATOM 2373 C CA . THR A 1 307 ? 0.005 -17.734 1.978 1 94.88 307 THR A CA 1
ATOM 2374 C C . THR A 1 307 ? 0.816 -18.109 3.215 1 94.88 307 THR A C 1
ATOM 2376 O O . THR A 1 307 ? 0.866 -17.344 4.184 1 94.88 307 THR A O 1
ATOM 2379 N N . ASN A 1 308 ? 1.479 -19.234 3.182 1 95.38 308 ASN A N 1
ATOM 2380 C CA . ASN A 1 308 ? 2.357 -19.609 4.285 1 95.38 308 ASN A CA 1
ATOM 2381 C C . ASN A 1 308 ? 3.521 -18.641 4.43 1 95.38 308 ASN A C 1
ATOM 2383 O O . ASN A 1 308 ? 4.152 -18.578 5.488 1 95.38 308 ASN A O 1
ATOM 2387 N N . LEU A 1 309 ? 3.781 -17.922 3.375 1 96.06 309 LEU A N 1
ATOM 2388 C CA . LEU A 1 309 ? 4.812 -16.891 3.449 1 96.06 309 LEU A CA 1
ATOM 2389 C C . LEU A 1 309 ? 4.492 -15.875 4.547 1 96.06 309 LEU A C 1
ATOM 2391 O O . LEU A 1 309 ? 5.398 -15.391 5.23 1 96.06 309 LEU A O 1
ATOM 2395 N N . LEU A 1 310 ? 3.277 -15.586 4.684 1 93.25 310 LEU A N 1
ATOM 2396 C CA . LEU A 1 310 ? 2.859 -14.555 5.633 1 93.25 310 LEU A CA 1
ATOM 2397 C C . LEU A 1 310 ? 3.098 -15.008 7.066 1 93.25 310 LEU A C 1
ATOM 2399 O O . LEU A 1 310 ? 3.52 -14.219 7.91 1 93.25 310 LEU A O 1
ATOM 2403 N N . SER A 1 311 ? 2.85 -16.281 7.328 1 90.69 311 SER A N 1
ATOM 2404 C CA . SER A 1 311 ? 3.131 -16.828 8.648 1 90.69 311 SER A CA 1
ATOM 2405 C C . SER A 1 311 ? 4.629 -16.984 8.875 1 90.69 311 SER A C 1
ATOM 2407 O O . SER A 1 311 ? 5.125 -16.766 9.984 1 90.69 311 SER A O 1
ATOM 2409 N N . ARG A 1 312 ? 5.273 -17.312 7.844 1 91.81 312 ARG A N 1
ATOM 2410 C CA . ARG A 1 312 ? 6.715 -17.516 7.926 1 91.81 312 ARG A CA 1
ATOM 2411 C C . ARG A 1 312 ? 7.426 -16.234 8.344 1 91.81 312 ARG A C 1
ATOM 2413 O O . ARG A 1 312 ? 8.383 -16.266 9.117 1 91.81 312 ARG A O 1
ATOM 2420 N N . PHE A 1 313 ? 6.945 -15.133 7.824 1 92.06 313 PHE A N 1
ATOM 2421 C CA . PHE A 1 313 ? 7.645 -13.867 8.031 1 92.06 313 PHE A CA 1
ATOM 2422 C C . PHE A 1 313 ? 7.004 -13.07 9.164 1 92.06 313 PHE A C 1
ATOM 2424 O O . PHE A 1 313 ? 7.316 -11.898 9.359 1 92.06 313 PHE A O 1
ATOM 2431 N N . LYS A 1 314 ? 6.113 -13.656 9.797 1 88.06 314 LYS A N 1
ATOM 2432 C CA . LYS A 1 314 ? 5.52 -12.977 10.945 1 88.06 314 LYS A CA 1
ATOM 2433 C C . LYS A 1 314 ? 6.523 -12.836 12.086 1 88.06 314 LYS A C 1
ATOM 2435 O O . LYS A 1 314 ? 7.145 -13.82 12.492 1 88.06 314 LYS A O 1
ATOM 2440 N N . CYS A 1 315 ? 6.746 -11.641 12.469 1 84.5 315 CYS A N 1
ATOM 2441 C CA . CYS A 1 315 ? 7.617 -11.359 13.602 1 84.5 315 CYS A CA 1
ATOM 2442 C C . CYS A 1 315 ? 6.812 -10.898 14.812 1 84.5 315 CYS A C 1
ATOM 2444 O O . CYS A 1 3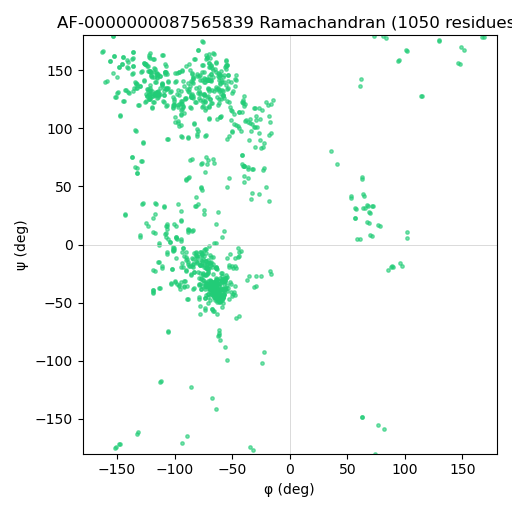15 ? 5.684 -10.422 14.664 1 84.5 315 CYS A O 1
ATOM 2446 N N . LYS A 1 316 ? 7.344 -11.117 15.969 1 75.38 316 LYS A N 1
ATOM 2447 C CA . LYS A 1 316 ? 6.691 -10.641 17.188 1 75.38 316 LYS A CA 1
ATOM 2448 C C . LYS A 1 316 ? 6.629 -9.117 17.219 1 75.38 316 LYS A C 1
ATOM 2450 O O . LYS A 1 316 ? 5.57 -8.539 17.469 1 75.38 316 LYS A O 1
ATOM 2455 N N . ASP A 1 317 ? 7.777 -8.547 16.891 1 75.56 317 ASP A N 1
ATOM 2456 C CA . ASP A 1 317 ? 7.863 -7.094 16.766 1 75.56 317 ASP A CA 1
ATOM 2457 C C . ASP A 1 317 ? 8.109 -6.676 15.32 1 75.56 317 ASP A C 1
ATOM 2459 O O . ASP A 1 317 ? 8.977 -7.227 14.648 1 75.56 317 ASP A O 1
ATOM 2463 N N . ASP A 1 318 ? 7.27 -5.77 14.922 1 74 318 ASP A N 1
ATOM 2464 C CA . ASP A 1 318 ? 7.348 -5.305 13.539 1 74 318 ASP A CA 1
ATOM 2465 C C . ASP A 1 318 ? 8.742 -4.781 13.211 1 74 318 ASP A C 1
ATOM 2467 O O . ASP A 1 318 ? 9.195 -4.867 12.07 1 74 318 ASP A O 1
ATOM 2471 N N . ASP A 1 319 ? 9.359 -4.32 14.172 1 74.69 319 ASP A N 1
ATOM 2472 C CA . ASP A 1 319 ? 10.672 -3.715 13.945 1 74.69 319 ASP A CA 1
ATOM 2473 C C . ASP A 1 319 ? 11.742 -4.785 13.742 1 74.69 319 ASP A C 1
ATOM 2475 O O . ASP A 1 319 ? 12.844 -4.484 13.289 1 74.69 319 ASP A O 1
ATOM 2479 N N . ASP A 1 320 ? 11.383 -6 13.961 1 83 320 ASP A N 1
ATOM 2480 C CA . ASP A 1 320 ? 12.336 -7.098 13.828 1 83 320 ASP A CA 1
ATOM 2481 C C . ASP A 1 320 ? 12.383 -7.602 12.383 1 83 320 ASP A C 1
ATOM 2483 O O . ASP A 1 320 ? 13.336 -8.281 11.992 1 83 320 ASP A O 1
ATOM 2487 N N . ASP A 1 321 ? 11.422 -7.309 11.656 1 89.94 321 ASP A N 1
ATOM 2488 C CA . ASP A 1 321 ? 11.398 -7.727 10.258 1 89.94 321 ASP A CA 1
ATOM 2489 C C . ASP A 1 321 ? 12.219 -6.777 9.391 1 89.94 321 ASP A C 1
ATOM 2491 O O . ASP A 1 321 ? 11.977 -5.57 9.383 1 89.94 321 ASP A O 1
ATOM 2495 N N . PRO A 1 322 ? 13.195 -7.34 8.695 1 93.94 322 PRO A N 1
ATOM 2496 C CA . PRO A 1 322 ? 14.023 -6.473 7.855 1 93.94 322 PRO A CA 1
ATOM 2497 C C . PRO A 1 322 ? 13.203 -5.625 6.887 1 93.94 322 PRO A C 1
ATOM 2499 O O . PRO A 1 322 ? 12.18 -6.086 6.371 1 93.94 322 PRO A O 1
ATOM 2502 N N . ARG A 1 323 ? 13.703 -4.441 6.656 1 95.69 323 ARG A N 1
ATOM 2503 C CA . ARG A 1 323 ? 13.039 -3.531 5.73 1 95.69 323 ARG A CA 1
ATOM 2504 C C . ARG A 1 323 ? 13.867 -3.332 4.469 1 95.69 323 ARG A C 1
ATOM 2506 O O . ARG A 1 323 ? 15.094 -3.23 4.535 1 95.69 323 ARG A O 1
ATOM 2513 N N . SER A 1 324 ? 13.203 -3.326 3.377 1 97.5 324 SER A N 1
ATOM 2514 C CA . SER A 1 324 ? 13.898 -3.074 2.117 1 97.5 324 SER A CA 1
ATOM 2515 C C . SER A 1 324 ? 14.359 -1.625 2.021 1 97.5 324 SER A C 1
ATOM 2517 O O . SER A 1 324 ? 13.633 -0.708 2.408 1 97.5 324 SER A O 1
ATOM 2519 N N . THR A 1 325 ? 15.57 -1.402 1.448 1 97.06 325 THR A N 1
ATOM 2520 C CA . THR A 1 325 ? 16.156 -0.067 1.434 1 97.06 325 THR A CA 1
ATOM 2521 C C . THR A 1 325 ? 16.359 0.416 0.001 1 97.06 325 THR A C 1
ATOM 2523 O O . THR A 1 325 ? 16.203 1.604 -0.288 1 97.06 325 THR A O 1
ATOM 2526 N N . ARG A 1 326 ? 16.766 -0.482 -0.84 1 98.12 326 ARG A N 1
ATOM 2527 C CA . ARG A 1 326 ? 16.984 -0.154 -2.246 1 98.12 326 ARG A CA 1
ATOM 2528 C C . ARG A 1 326 ? 16.422 -1.239 -3.154 1 98.12 326 ARG A C 1
ATOM 2530 O O . ARG A 1 326 ? 16.266 -2.389 -2.738 1 98.12 326 ARG A O 1
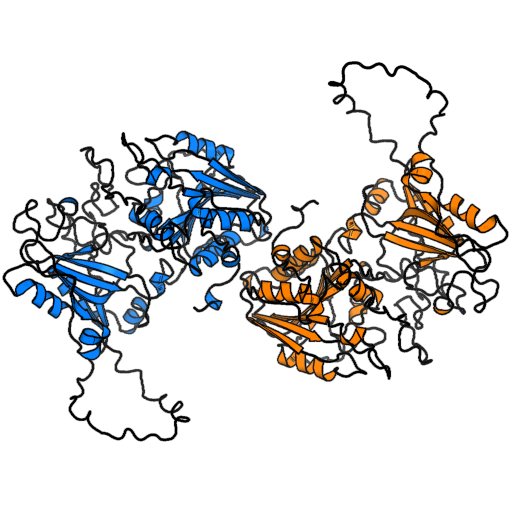ATOM 2537 N N . VAL A 1 327 ? 16.094 -0.846 -4.305 1 98.62 327 VAL A N 1
ATOM 2538 C CA . VAL A 1 327 ? 15.57 -1.762 -5.312 1 98.62 327 VAL A CA 1
ATOM 2539 C C . VAL A 1 327 ? 16.266 -1.501 -6.652 1 98.62 327 VAL A C 1
ATOM 2541 O O . VAL A 1 327 ? 16.531 -0.35 -7.004 1 98.62 327 VAL A O 1
ATOM 2544 N N . HIS A 1 328 ? 16.578 -2.555 -7.363 1 98.75 328 HIS A N 1
ATOM 2545 C CA . HIS A 1 328 ? 17.281 -2.479 -8.641 1 98.75 328 HIS A CA 1
ATOM 2546 C C . HIS A 1 328 ? 16.609 -3.355 -9.688 1 98.75 328 HIS A C 1
ATOM 2548 O O . HIS A 1 328 ? 16.156 -4.461 -9.383 1 98.75 328 HIS A O 1
ATOM 2554 N N . MET A 1 329 ? 16.516 -2.846 -10.859 1 98.69 329 MET A N 1
ATOM 2555 C CA . MET A 1 329 ? 16.141 -3.643 -12.023 1 98.69 329 MET A CA 1
ATOM 2556 C C . MET A 1 329 ? 17.359 -4.016 -12.859 1 98.69 329 MET A C 1
ATOM 2558 O O . MET A 1 329 ? 18.062 -3.141 -13.344 1 98.69 329 MET A O 1
ATOM 2562 N N . ILE A 1 330 ? 17.625 -5.266 -12.969 1 98.56 330 ILE A N 1
ATOM 2563 C CA . ILE A 1 330 ? 18.75 -5.781 -13.742 1 98.56 330 ILE A CA 1
ATOM 2564 C C . ILE A 1 330 ? 18.25 -6.582 -14.938 1 98.56 330 ILE A C 1
ATOM 2566 O O . ILE A 1 330 ? 17.391 -7.465 -14.781 1 98.56 330 ILE A O 1
ATOM 2570 N N . SER A 1 331 ? 18.719 -6.293 -16.094 1 97.81 331 SER A N 1
ATOM 2571 C CA . SER A 1 331 ? 18.312 -6.977 -17.312 1 97.81 331 SER A CA 1
ATOM 2572 C C . SER A 1 331 ? 19.469 -7.719 -17.953 1 97.81 331 SER A C 1
ATOM 2574 O O . SER A 1 331 ? 20.625 -7.32 -17.797 1 97.81 331 SER A O 1
ATOM 2576 N N . HIS A 1 332 ? 19.141 -8.773 -18.578 1 97.12 332 HIS A N 1
ATOM 2577 C CA . HIS A 1 332 ? 20.141 -9.625 -19.203 1 97.12 332 HIS A CA 1
ATOM 2578 C C . HIS A 1 332 ? 19.5 -10.57 -20.219 1 97.12 332 HIS A C 1
ATOM 2580 O O . HIS A 1 332 ? 18.266 -10.656 -20.297 1 97.12 332 HIS A O 1
ATOM 2586 N N . ARG A 1 333 ? 20.312 -11.172 -21.031 1 94.75 333 ARG A N 1
ATOM 2587 C CA . ARG A 1 333 ? 19.938 -12.336 -21.812 1 94.75 333 ARG A CA 1
ATOM 2588 C C . ARG A 1 333 ? 20.578 -13.609 -21.281 1 94.75 333 ARG A C 1
ATOM 2590 O O . ARG A 1 333 ? 21.625 -13.539 -20.609 1 94.75 333 ARG A O 1
ATOM 2597 N N . TYR A 1 334 ? 19.891 -14.656 -21.438 1 91.81 334 TYR A N 1
ATOM 2598 C CA . TYR A 1 334 ? 20.5 -15.922 -21.062 1 91.81 334 TYR A CA 1
ATOM 2599 C C . TYR A 1 334 ? 21.359 -16.484 -22.188 1 91.81 334 TYR A C 1
ATOM 2601 O O . TYR A 1 334 ? 20.984 -16.375 -23.359 1 91.81 334 TYR A O 1
ATOM 2609 N N . ALA A 1 335 ? 22.391 -17.156 -21.797 1 89.56 335 ALA A N 1
ATOM 2610 C CA . ALA A 1 335 ? 23.297 -17.766 -22.766 1 89.56 335 ALA A CA 1
ATOM 2611 C C . ALA A 1 335 ? 22.656 -19.016 -23.391 1 89.56 335 ALA A C 1
ATOM 2613 O O . ALA A 1 335 ? 21.906 -19.719 -22.719 1 89.56 335 ALA A O 1
ATOM 2614 N N . THR A 1 336 ? 22.797 -19.25 -24.625 1 80.12 336 THR A N 1
ATOM 2615 C CA . THR A 1 336 ? 22.219 -20.375 -25.344 1 80.12 336 THR A CA 1
ATOM 2616 C C . THR A 1 336 ? 23.094 -21.625 -25.203 1 80.12 336 THR A C 1
ATOM 2618 O O . THR A 1 336 ? 22.703 -22.719 -25.609 1 80.12 336 THR A O 1
ATOM 2621 N N . GLY A 1 337 ? 24 -21.625 -24.359 1 69.5 337 GLY A N 1
ATOM 2622 C CA . GLY A 1 337 ? 24.859 -22.781 -24.172 1 69.5 337 GLY A CA 1
ATOM 2623 C C . GLY A 1 337 ? 25.656 -23.141 -25.406 1 69.5 337 GLY A C 1
ATOM 2624 O O . GLY A 1 337 ? 25.172 -22.938 -26.531 1 69.5 337 GLY A O 1
ATOM 2625 N N . GLY A 1 338 ? 26.859 -23.453 -25.359 1 63.44 338 GLY A N 1
ATOM 2626 C CA . GLY A 1 338 ? 27.719 -24.062 -26.375 1 63.44 338 GLY A CA 1
ATOM 2627 C C . GLY A 1 338 ? 28.266 -23.062 -27.375 1 63.44 338 GLY A C 1
ATOM 2628 O O . GLY A 1 338 ? 28.391 -21.875 -27.062 1 63.44 338 GLY A O 1
ATOM 2629 N N . SER A 1 339 ? 28.625 -23.594 -28.453 1 64.62 339 SER A N 1
ATOM 2630 C CA . SER A 1 339 ? 29.266 -22.891 -29.562 1 64.62 339 SER A CA 1
ATOM 2631 C C . SER A 1 339 ? 28.219 -22.297 -30.5 1 64.62 339 SER A C 1
ATOM 2633 O O . SER A 1 339 ? 28.562 -21.672 -31.5 1 64.62 339 SER A O 1
ATOM 2635 N N . ARG A 1 340 ? 26.969 -22.312 -29.984 1 73.44 340 ARG A N 1
ATOM 2636 C CA . ARG A 1 340 ? 25.938 -21.859 -30.906 1 73.44 340 ARG A CA 1
ATOM 2637 C C . ARG A 1 340 ? 25.75 -20.344 -30.828 1 73.44 340 ARG A C 1
ATOM 2639 O O . ARG A 1 340 ? 25.844 -19.766 -29.734 1 73.44 340 ARG A O 1
ATOM 2646 N N . THR A 1 341 ? 25.594 -19.797 -31.984 1 80.88 341 THR A N 1
ATOM 2647 C CA . THR A 1 341 ? 25.359 -18.359 -32.094 1 80.88 341 THR A CA 1
ATOM 2648 C C . THR A 1 341 ? 23.906 -18.031 -31.719 1 80.88 341 THR A C 1
ATOM 2650 O O . THR A 1 341 ? 23 -18.797 -32.031 1 80.88 341 THR A O 1
ATOM 2653 N N . GLU A 1 342 ? 23.672 -16.969 -31.062 1 87.06 342 GLU A N 1
ATOM 2654 C CA . GLU A 1 342 ? 22.328 -16.516 -30.719 1 87.06 342 GLU A CA 1
ATOM 2655 C C . GLU A 1 342 ? 21.484 -16.297 -31.969 1 87.06 342 GLU A C 1
ATOM 2657 O O . GLU A 1 342 ? 21.969 -15.742 -32.969 1 87.06 342 GLU A O 1
ATOM 2662 N N . THR A 1 343 ? 20.344 -16.797 -31.906 1 86.38 343 THR A N 1
ATOM 2663 C CA . THR A 1 343 ? 19.391 -16.469 -32.969 1 86.38 343 THR A CA 1
ATOM 2664 C C . THR A 1 343 ? 18.922 -15.023 -32.844 1 86.38 343 THR A C 1
ATOM 2666 O O . THR A 1 343 ? 19.125 -14.383 -31.812 1 86.38 343 THR A O 1
ATOM 2669 N N . PRO A 1 344 ? 18.391 -14.508 -33.875 1 84.31 344 PRO A N 1
ATOM 2670 C CA . PRO A 1 344 ? 17.875 -13.133 -33.812 1 84.31 344 PRO A CA 1
ATOM 2671 C C . PRO A 1 344 ? 16.844 -12.953 -32.688 1 84.31 344 PRO A C 1
ATOM 2673 O O . PRO A 1 344 ? 16.828 -11.922 -32.031 1 84.31 344 PRO A O 1
ATOM 2676 N N . LYS A 1 345 ? 16.016 -13.945 -32.5 1 85.38 345 LYS A N 1
ATOM 2677 C CA . LYS A 1 345 ? 15.031 -13.859 -31.422 1 85.38 345 LYS A CA 1
ATOM 2678 C C . LYS A 1 345 ? 15.703 -13.82 -30.062 1 85.38 345 LYS A C 1
ATOM 2680 O O . LYS A 1 345 ? 15.297 -13.055 -29.188 1 85.38 345 LYS A O 1
ATOM 2685 N N . GLU A 1 346 ? 16.625 -14.602 -29.938 1 86.5 346 GLU A N 1
ATOM 2686 C CA . GLU A 1 346 ? 17.344 -14.672 -28.656 1 86.5 346 GLU A CA 1
ATOM 2687 C C . GLU A 1 346 ? 18.062 -13.359 -28.359 1 86.5 346 GLU A C 1
ATOM 2689 O O . GLU A 1 346 ? 18.172 -12.961 -27.203 1 86.5 346 GLU A O 1
ATOM 2694 N N . LYS A 1 347 ? 18.469 -12.68 -29.391 1 88.06 347 LYS A N 1
ATOM 2695 C CA . LYS A 1 347 ? 19.156 -11.406 -29.219 1 88.06 347 LYS A CA 1
ATOM 2696 C C . LYS A 1 347 ? 18.203 -10.312 -28.766 1 88.06 347 LYS A C 1
ATOM 2698 O O . LYS A 1 347 ? 18.625 -9.297 -28.219 1 88.06 347 LYS A O 1
ATOM 2703 N N . LEU A 1 348 ? 16.984 -10.586 -28.938 1 86.69 348 LEU A N 1
ATOM 2704 C CA . LEU A 1 348 ? 15.984 -9.578 -28.594 1 86.69 348 LEU A CA 1
ATOM 2705 C C . LEU A 1 348 ? 15.242 -9.953 -27.328 1 86.69 348 LEU A C 1
ATOM 2707 O O . LEU A 1 348 ? 14.477 -9.148 -26.781 1 86.69 348 LEU A O 1
ATOM 2711 N N . THR A 1 349 ? 15.477 -11.156 -26.797 1 89.88 349 THR A N 1
ATOM 2712 C CA . THR A 1 349 ? 14.75 -11.625 -25.641 1 89.88 349 THR A CA 1
ATOM 2713 C C . THR A 1 349 ? 15.523 -11.336 -24.359 1 89.88 349 THR A C 1
ATOM 2715 O O . THR A 1 349 ? 16.359 -12.133 -23.938 1 89.88 349 THR A O 1
ATOM 2718 N N . TYR A 1 350 ? 15.188 -10.242 -23.844 1 94.12 350 TYR A N 1
ATOM 2719 C CA . TYR A 1 350 ? 15.797 -9.883 -22.562 1 94.12 350 TYR A CA 1
ATOM 2720 C C . TYR A 1 350 ? 14.914 -10.32 -21.406 1 94.12 350 TYR A C 1
ATOM 2722 O O . TYR A 1 350 ? 13.695 -10.422 -21.547 1 94.12 350 TYR A O 1
ATOM 2730 N N . HIS A 1 351 ? 15.578 -10.609 -20.375 1 95.94 351 HIS A N 1
ATOM 2731 C CA . HIS A 1 351 ? 14.953 -10.883 -19.094 1 95.94 351 HIS A CA 1
ATOM 2732 C C . HIS A 1 351 ? 15.328 -9.828 -18.047 1 95.94 351 HIS A C 1
ATOM 2734 O O . HIS A 1 351 ? 16.406 -9.227 -18.141 1 95.94 351 HIS A O 1
ATOM 2740 N N . SER A 1 352 ? 14.43 -9.562 -17.203 1 97.5 352 SER A N 1
ATOM 2741 C CA . SER A 1 352 ? 14.711 -8.641 -16.109 1 97.5 352 SER A CA 1
ATOM 2742 C C . SER A 1 352 ? 14.375 -9.273 -14.758 1 97.5 352 SER A C 1
ATOM 2744 O O . SER A 1 352 ? 13.383 -9.992 -14.633 1 97.5 352 SER A O 1
ATOM 2746 N N . ILE A 1 353 ? 15.234 -8.984 -13.789 1 98.44 353 ILE A N 1
ATOM 2747 C CA . ILE A 1 353 ? 14.992 -9.359 -12.398 1 98.44 353 ILE A CA 1
ATOM 2748 C C . ILE A 1 353 ? 15 -8.109 -11.523 1 98.44 353 ILE A C 1
ATOM 2750 O O . ILE A 1 353 ? 15.438 -7.039 -11.953 1 98.44 353 ILE A O 1
ATOM 2754 N N . VAL A 1 354 ? 14.422 -8.266 -10.336 1 98.88 354 VAL A N 1
ATOM 2755 C CA . VAL A 1 354 ? 14.461 -7.219 -9.32 1 98.88 354 VAL A CA 1
ATOM 2756 C C . VAL A 1 354 ? 15.352 -7.652 -8.164 1 98.88 354 VAL A C 1
ATOM 2758 O O . VAL A 1 354 ? 15.164 -8.734 -7.598 1 98.88 354 VAL A O 1
ATOM 2761 N N . LEU A 1 355 ? 16.328 -6.852 -7.895 1 98.88 355 LEU A N 1
ATOM 2762 C CA . LEU A 1 355 ? 17.156 -7.066 -6.715 1 98.88 355 LEU A CA 1
ATOM 2763 C C . LEU A 1 355 ? 16.75 -6.129 -5.582 1 98.88 355 LEU A C 1
ATOM 2765 O O . LEU A 1 355 ? 16.688 -4.91 -5.77 1 98.88 355 LEU A O 1
ATOM 2769 N N . ILE A 1 356 ? 16.453 -6.668 -4.457 1 98.69 356 ILE A N 1
ATOM 2770 C CA . ILE A 1 356 ? 16.062 -5.891 -3.283 1 98.69 356 ILE A CA 1
ATOM 2771 C C . ILE A 1 356 ? 17.188 -5.957 -2.24 1 98.69 356 ILE A C 1
ATOM 2773 O O . ILE A 1 356 ? 17.641 -7.043 -1.876 1 98.69 356 ILE A O 1
ATOM 2777 N N . GLU A 1 357 ? 17.594 -4.816 -1.775 1 98.38 357 GLU A N 1
ATOM 2778 C CA . GLU A 1 357 ? 18.516 -4.719 -0.646 1 98.38 357 GLU A CA 1
ATOM 2779 C C . GLU A 1 357 ? 17.75 -4.504 0.663 1 98.38 357 GLU A C 1
ATOM 2781 O O . GLU A 1 357 ? 16.703 -3.859 0.681 1 98.38 357 GLU A O 1
ATOM 2786 N N . TRP A 1 358 ? 18.328 -5.016 1.693 1 96.88 358 TRP A N 1
ATOM 2787 C CA . TRP A 1 358 ? 17.703 -4.941 3.008 1 96.88 358 TRP A CA 1
ATOM 2788 C C . TRP A 1 358 ? 18.562 -4.16 3.984 1 96.88 358 TRP A C 1
ATOM 2790 O O . TRP A 1 358 ? 19.781 -4.066 3.801 1 96.88 358 TRP A O 1
ATOM 2800 N N . ASP A 1 359 ? 17.953 -3.688 5.012 1 95.25 359 ASP A N 1
ATOM 2801 C CA . ASP A 1 359 ? 18.672 -2.869 5.988 1 95.25 359 ASP A CA 1
ATOM 2802 C C . ASP A 1 359 ? 19.641 -3.713 6.801 1 95.25 359 ASP A C 1
ATOM 2804 O O . ASP A 1 359 ? 20.656 -3.203 7.293 1 95.25 359 ASP A O 1
ATOM 2808 N N . HIS A 1 360 ? 19.453 -5.031 6.949 1 91.56 360 HIS A N 1
ATOM 2809 C CA . HIS A 1 360 ? 20.359 -5.898 7.703 1 91.56 360 HIS A CA 1
ATOM 2810 C C . HIS A 1 360 ? 21.641 -6.168 6.926 1 91.56 360 HIS A C 1
ATOM 2812 O O . HIS A 1 360 ? 22.625 -6.621 7.496 1 91.56 360 HIS A O 1
ATOM 2818 N N . ARG A 1 361 ? 21.688 -6.086 5.629 1 92.44 361 ARG A N 1
ATOM 2819 C CA . ARG A 1 361 ? 22.828 -6.172 4.73 1 92.44 361 ARG A CA 1
ATOM 2820 C C . ARG A 1 361 ? 23.484 -7.547 4.801 1 92.44 361 ARG A C 1
ATOM 2822 O O . ARG A 1 361 ? 24.703 -7.668 4.73 1 92.44 361 ARG A O 1
ATOM 2829 N N . ARG A 1 362 ? 22.75 -8.523 5.051 1 90.56 362 ARG A N 1
ATOM 2830 C CA . ARG A 1 362 ? 23.266 -9.883 5.105 1 90.56 362 ARG A CA 1
ATOM 2831 C C . ARG A 1 362 ? 23.062 -10.609 3.779 1 90.56 362 ARG A C 1
ATOM 2833 O O . ARG A 1 362 ? 23.875 -11.445 3.389 1 90.56 362 ARG A O 1
ATOM 2840 N N . TYR A 1 363 ? 22.062 -10.328 3.199 1 93.88 363 TYR A N 1
ATOM 2841 C CA . TYR A 1 363 ? 21.703 -10.875 1.896 1 93.88 363 TYR A CA 1
ATOM 2842 C C . TYR A 1 363 ? 20.812 -9.914 1.12 1 93.88 363 TYR A C 1
ATOM 2844 O O . TYR A 1 363 ? 20.281 -8.961 1.687 1 93.88 363 TYR A O 1
ATOM 2852 N N . CYS A 1 364 ? 20.75 -10.133 -0.134 1 96.69 364 CYS A N 1
ATOM 2853 C CA . CYS A 1 364 ? 19.766 -9.5 -0.996 1 96.69 364 CYS A CA 1
ATOM 2854 C C . CYS A 1 364 ? 18.75 -10.523 -1.494 1 96.69 364 CYS A C 1
ATOM 2856 O O . CYS A 1 364 ? 18.938 -11.727 -1.33 1 96.69 364 CYS A O 1
ATOM 2858 N N . SER A 1 365 ? 17.672 -10.008 -1.977 1 97.38 365 SER A N 1
ATOM 2859 C CA . SER A 1 365 ? 16.688 -10.898 -2.557 1 97.38 365 SER A CA 1
ATOM 2860 C C . SER A 1 365 ? 16.484 -10.617 -4.043 1 97.38 365 SER A C 1
ATOM 2862 O O . SER A 1 365 ? 16.281 -9.469 -4.441 1 97.38 365 SER A O 1
ATOM 2864 N N . VAL A 1 366 ? 16.547 -11.672 -4.844 1 98.38 366 VAL A N 1
ATOM 2865 C CA . VAL A 1 366 ? 16.234 -11.602 -6.266 1 98.38 366 VAL A CA 1
ATOM 2866 C C . VAL A 1 366 ? 14.766 -11.992 -6.488 1 98.38 366 VAL A C 1
ATOM 2868 O O . VAL A 1 366 ? 14.336 -13.078 -6.102 1 98.38 366 VAL A O 1
ATOM 2871 N N . VAL A 1 367 ? 14.008 -11.094 -7.109 1 98.75 367 VAL A N 1
ATOM 2872 C CA . VAL A 1 367 ? 12.602 -11.344 -7.398 1 98.75 367 VAL A CA 1
ATOM 2873 C C . VAL A 1 367 ? 12.391 -11.422 -8.914 1 98.75 367 VAL A C 1
ATOM 2875 O O . VAL A 1 367 ? 12.852 -10.547 -9.648 1 98.75 367 VAL A O 1
ATOM 2878 N N . GLU A 1 368 ? 11.695 -12.43 -9.375 1 97.81 368 GLU A N 1
ATOM 2879 C CA . GLU A 1 368 ? 11.391 -12.555 -10.797 1 97.81 368 GLU A CA 1
ATOM 2880 C C . GLU A 1 368 ? 10.047 -13.242 -11.016 1 97.81 368 GLU A C 1
ATOM 2882 O O . GLU A 1 368 ? 9.547 -13.938 -10.125 1 97.81 368 GLU A O 1
ATOM 2887 N N . ILE A 1 369 ? 9.43 -12.977 -12.055 1 97.75 369 ILE A N 1
ATOM 2888 C CA . ILE A 1 369 ? 8.266 -13.711 -12.531 1 97.75 369 ILE A CA 1
ATOM 2889 C C . ILE A 1 369 ? 8.664 -14.586 -13.719 1 97.75 369 ILE A C 1
ATOM 2891 O O . ILE A 1 369 ? 9.547 -14.219 -14.5 1 97.75 369 ILE A O 1
ATOM 2895 N N . ALA A 1 370 ? 8.148 -15.797 -13.812 1 96.94 370 ALA A N 1
ATOM 2896 C CA . ALA A 1 370 ? 8.477 -16.75 -14.867 1 96.94 370 ALA A CA 1
ATOM 2897 C C . ALA A 1 370 ? 7.312 -17.703 -15.133 1 96.94 370 ALA A C 1
ATOM 2899 O O . ALA A 1 370 ? 6.207 -17.5 -14.625 1 96.94 370 ALA A O 1
ATOM 2900 N N . TYR A 1 371 ? 7.605 -18.641 -15.992 1 96.38 371 TYR A N 1
ATOM 2901 C CA . TYR A 1 371 ? 6.621 -19.672 -16.281 1 96.38 371 TYR A CA 1
ATOM 2902 C C . TYR A 1 371 ? 6.266 -20.453 -15.023 1 96.38 371 TYR A C 1
ATOM 2904 O O . TYR A 1 371 ? 7.145 -20.781 -14.219 1 96.38 371 TYR A O 1
ATOM 2912 N N . LEU A 1 372 ? 4.992 -20.703 -14.953 1 97.25 372 LEU A N 1
ATOM 2913 C CA . LEU A 1 372 ? 4.566 -21.531 -13.828 1 97.25 372 LEU A CA 1
ATOM 2914 C C . LEU A 1 372 ? 5.273 -22.875 -13.844 1 97.25 372 LEU A C 1
ATOM 2916 O O . LEU A 1 372 ? 5.312 -23.547 -14.883 1 97.25 372 LEU A O 1
ATOM 2920 N N . ASN A 1 373 ? 5.887 -23.266 -12.711 1 95.56 373 ASN A N 1
ATOM 2921 C CA . ASN A 1 373 ? 6.578 -24.531 -12.477 1 95.56 373 ASN A CA 1
ATOM 2922 C C . ASN A 1 373 ? 7.859 -24.625 -13.297 1 95.56 373 ASN A C 1
ATOM 2924 O O . ASN A 1 373 ? 8.344 -25.719 -13.57 1 95.56 373 ASN A O 1
ATOM 2928 N N . GLY A 1 374 ? 8.336 -23.531 -13.758 1 94.38 374 GLY A N 1
ATOM 2929 C CA . GLY A 1 374 ? 9.555 -23.562 -14.547 1 94.38 374 GLY A CA 1
ATOM 2930 C C . GLY A 1 374 ? 10.734 -24.156 -13.805 1 94.38 374 GLY A C 1
ATOM 2931 O O . GLY A 1 374 ? 11.461 -24.984 -14.352 1 94.38 374 GLY A O 1
ATOM 2932 N N . LEU A 1 375 ? 10.891 -23.797 -12.672 1 93.94 375 LEU A N 1
ATOM 2933 C CA . LEU A 1 375 ? 12 -24.328 -11.883 1 93.94 375 LEU A CA 1
ATOM 2934 C C . LEU A 1 375 ? 11.734 -25.766 -11.469 1 93.94 375 LEU A C 1
ATOM 2936 O O . LEU A 1 375 ? 12.609 -26.625 -11.617 1 93.94 375 LEU A O 1
ATOM 2940 N N . GLY A 1 376 ? 10.555 -26 -10.992 1 89.81 376 GLY A N 1
ATOM 2941 C CA . GLY A 1 376 ? 10.211 -27.359 -10.602 1 89.81 376 GLY A CA 1
ATOM 2942 C C . GLY A 1 376 ? 10.289 -28.344 -11.742 1 89.81 376 GLY A C 1
ATOM 2943 O O . GLY A 1 376 ? 10.68 -29.5 -11.547 1 89.81 376 GLY A O 1
ATOM 2944 N N . GLY A 1 377 ? 9.984 -27.859 -12.883 1 88.25 377 GLY A N 1
ATOM 2945 C CA . GLY A 1 377 ? 10.016 -28.703 -14.062 1 88.25 377 GLY A CA 1
ATOM 2946 C C . GLY A 1 377 ? 11.422 -28.938 -14.594 1 88.25 377 GLY A C 1
ATOM 2947 O O . GLY A 1 377 ? 11.656 -29.875 -15.359 1 88.25 377 GLY A O 1
ATOM 2948 N N . TYR A 1 378 ? 12.273 -28.094 -14.148 1 87.25 378 TYR A N 1
ATOM 2949 C CA . TYR A 1 378 ? 13.648 -28.172 -14.633 1 87.25 378 TYR A CA 1
ATOM 2950 C C . TYR A 1 378 ? 14.617 -28.484 -13.492 1 87.25 378 TYR A C 1
ATOM 2952 O O . TYR A 1 378 ? 15.711 -27.922 -13.422 1 87.25 378 TYR A O 1
ATOM 2960 N N . ARG A 1 379 ? 14.188 -29.234 -12.641 1 86.06 379 ARG A N 1
ATOM 2961 C CA . ARG A 1 379 ? 14.984 -29.75 -11.523 1 86.06 379 ARG A CA 1
ATOM 2962 C C . ARG A 1 379 ? 15.57 -28.609 -10.703 1 86.06 379 ARG A C 1
ATOM 2964 O O . ARG A 1 379 ? 16.703 -28.703 -10.219 1 86.06 379 ARG A O 1
ATOM 2971 N N . CYS A 1 380 ? 15.008 -27.5 -10.758 1 91.81 380 CYS A N 1
ATOM 2972 C CA . CYS A 1 380 ? 15.32 -26.344 -9.93 1 91.81 380 CYS A CA 1
ATOM 2973 C C . CYS A 1 380 ? 16.703 -25.781 -10.258 1 91.81 380 CYS A C 1
ATOM 2975 O O . CYS A 1 380 ? 17.453 -25.406 -9.352 1 91.81 380 CYS A O 1
ATOM 2977 N N . LYS A 1 381 ? 17.062 -25.875 -11.453 1 91.69 381 LYS A N 1
ATOM 2978 C CA . LYS A 1 381 ? 18.297 -25.25 -11.906 1 91.69 381 LYS A CA 1
ATOM 2979 C C . LYS A 1 381 ? 18.141 -23.734 -11.977 1 91.69 381 LYS A C 1
ATOM 2981 O O . LYS A 1 381 ? 17.703 -23.203 -13 1 91.69 381 LYS A O 1
ATOM 2986 N N . SER A 1 382 ? 18.516 -23.109 -10.945 1 93.25 382 SER A N 1
ATOM 2987 C CA . SER A 1 382 ? 18.391 -21.656 -10.844 1 93.25 382 SER A CA 1
ATOM 2988 C C . SER A 1 382 ? 19.703 -20.969 -11.141 1 93.25 382 SER A C 1
ATOM 2990 O O . SER A 1 382 ? 20.766 -21.375 -10.641 1 93.25 382 SER A O 1
ATOM 2992 N N . ASN A 1 383 ? 19.562 -19.891 -11.844 1 94.06 383 ASN A N 1
ATOM 2993 C CA . ASN A 1 383 ? 20.75 -19.141 -12.266 1 94.06 383 ASN A CA 1
ATOM 2994 C C . ASN A 1 383 ? 21.375 -18.375 -11.102 1 94.06 383 ASN A C 1
ATOM 2996 O O . ASN A 1 383 ? 22.5 -17.875 -11.219 1 94.06 383 ASN A O 1
ATOM 3000 N N . TRP A 1 384 ? 20.781 -18.422 -10.008 1 93.88 384 TRP A N 1
ATOM 3001 C CA . TRP A 1 384 ? 21.203 -17.531 -8.938 1 93.88 384 TRP A CA 1
ATOM 3002 C C . TRP A 1 384 ? 22.062 -18.266 -7.918 1 93.88 384 TRP A C 1
ATOM 3004 O O . TRP A 1 384 ? 22.594 -17.656 -6.984 1 93.88 384 TRP A O 1
ATOM 3014 N N . TYR A 1 385 ? 22.219 -19.516 -8.156 1 89.5 385 TYR A N 1
ATOM 3015 C CA . TYR A 1 385 ? 23 -20.328 -7.238 1 89.5 385 TYR A CA 1
ATOM 3016 C C . TYR A 1 385 ? 24.234 -20.906 -7.938 1 89.5 385 TYR A C 1
ATOM 3018 O O . TYR A 1 385 ? 24.172 -21.25 -9.125 1 89.5 385 TYR A O 1
ATOM 3026 N N . ALA A 1 386 ? 25.266 -21.141 -7.188 1 86.06 386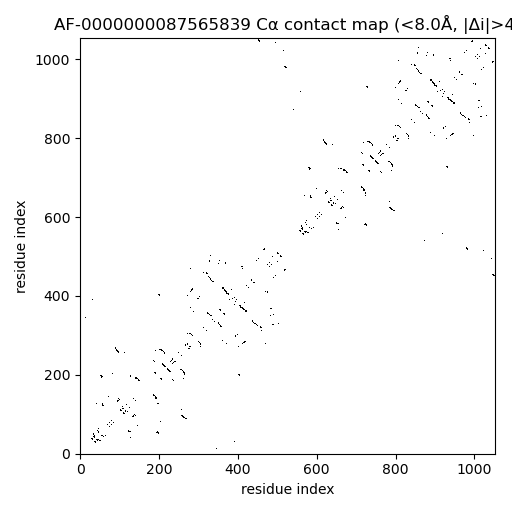 ALA A N 1
ATOM 3027 C CA . ALA A 1 386 ? 26.531 -21.625 -7.723 1 86.06 386 ALA A CA 1
ATOM 3028 C C . ALA A 1 386 ? 26.406 -23.062 -8.219 1 86.06 386 ALA A C 1
ATOM 3030 O O . ALA A 1 386 ? 27.062 -23.438 -9.195 1 86.06 386 ALA A O 1
ATOM 3031 N N . ASP A 1 387 ? 25.578 -23.812 -7.629 1 87.19 387 ASP A N 1
ATOM 3032 C CA . ASP A 1 387 ? 25.516 -25.25 -7.922 1 87.19 387 ASP A CA 1
ATOM 3033 C C . ASP A 1 387 ? 24.453 -25.547 -8.977 1 87.19 387 ASP A C 1
ATOM 3035 O O . ASP A 1 387 ? 23.953 -26.656 -9.062 1 87.19 387 ASP A O 1
ATOM 3039 N N . ARG A 1 388 ? 24.062 -24.562 -9.742 1 89 388 ARG A N 1
ATOM 3040 C CA . ARG A 1 388 ? 23.016 -24.688 -10.75 1 89 388 ARG A CA 1
ATOM 3041 C C . ARG A 1 388 ? 23.234 -25.922 -11.617 1 89 388 ARG A C 1
ATOM 3043 O O . ARG A 1 388 ? 22.281 -26.641 -11.922 1 89 388 ARG A O 1
ATOM 3050 N N . ASP A 1 389 ? 24.453 -26.125 -12 1 83.75 389 ASP A N 1
ATOM 3051 C CA . ASP A 1 389 ? 24.719 -27.141 -13.008 1 83.75 389 ASP A CA 1
ATOM 3052 C C . ASP A 1 389 ? 25.094 -28.469 -12.359 1 83.75 389 ASP A C 1
ATOM 3054 O O . ASP A 1 389 ? 25.438 -29.422 -13.055 1 83.75 389 ASP A O 1
ATOM 3058 N N . ALA A 1 390 ? 25 -28.438 -11.055 1 82.19 390 ALA A N 1
ATOM 3059 C CA . ALA A 1 390 ? 25.172 -29.703 -10.367 1 82.19 390 ALA A CA 1
ATOM 3060 C C . ALA A 1 390 ? 24.062 -30.688 -10.727 1 82.19 390 ALA A C 1
ATOM 3062 O O . ALA A 1 390 ? 22.984 -30.266 -11.18 1 82.19 390 ALA A O 1
ATOM 3063 N N . ARG A 1 391 ? 24.359 -31.797 -10.562 1 76.25 391 ARG A N 1
ATOM 3064 C CA . ARG A 1 391 ? 23.375 -32.844 -10.828 1 76.25 391 ARG A CA 1
ATOM 3065 C C . ARG A 1 391 ? 22.156 -32.688 -9.945 1 76.25 391 ARG A C 1
ATOM 3067 O O . ARG A 1 391 ? 21.016 -32.781 -10.414 1 76.25 391 ARG A O 1
ATOM 3074 N N . ASP A 1 392 ? 22.453 -32.438 -8.695 1 77.69 392 ASP A N 1
ATOM 3075 C CA . ASP A 1 392 ? 21.391 -32.219 -7.727 1 77.69 392 ASP A CA 1
ATOM 3076 C C . ASP A 1 392 ? 21.625 -30.906 -6.973 1 77.69 392 ASP A C 1
ATOM 3078 O O . ASP A 1 392 ? 22.156 -30.906 -5.859 1 77.69 392 ASP A O 1
ATOM 3082 N N . PRO A 1 393 ? 21.078 -29.953 -7.641 1 87.19 393 PRO A N 1
ATOM 3083 C CA . PRO A 1 393 ? 21.266 -28.656 -6.98 1 87.19 393 PRO A CA 1
ATOM 3084 C C . PRO A 1 393 ? 20.609 -28.594 -5.605 1 87.19 393 PRO A C 1
ATOM 3086 O O . PRO A 1 393 ? 19.578 -29.219 -5.383 1 87.19 393 PRO A O 1
ATOM 3089 N N . SER A 1 394 ? 21.125 -27.906 -4.719 1 84.5 394 SER A N 1
ATOM 3090 C CA . SER A 1 394 ? 20.625 -27.766 -3.355 1 84.5 394 SER A CA 1
ATOM 3091 C C . SER A 1 394 ? 19.188 -27.266 -3.348 1 84.5 394 SER A C 1
ATOM 3093 O O . SER A 1 394 ? 18.391 -27.656 -2.488 1 84.5 394 SER A O 1
ATOM 3095 N N . LEU A 1 395 ? 18.844 -26.453 -4.277 1 91.25 395 LEU A N 1
ATOM 3096 C CA . LEU A 1 395 ? 17.484 -25.922 -4.348 1 91.25 395 LEU A CA 1
ATOM 3097 C C . LEU A 1 395 ? 16.484 -27.047 -4.629 1 91.25 395 LEU A C 1
ATOM 3099 O O . LEU A 1 395 ? 15.375 -27.031 -4.105 1 91.25 395 LEU A O 1
ATOM 3103 N N . TYR A 1 396 ? 16.859 -27.969 -5.453 1 89 396 TYR A N 1
ATOM 3104 C CA . TYR A 1 396 ? 15.953 -29.078 -5.766 1 89 396 TYR A CA 1
ATOM 3105 C C . TYR A 1 396 ? 15.656 -29.906 -4.523 1 89 396 TYR A C 1
ATOM 3107 O O . TYR A 1 396 ? 14.523 -30.344 -4.316 1 89 396 TYR A O 1
ATOM 3115 N N . ALA A 1 397 ? 16.672 -30.094 -3.744 1 83.75 397 ALA A N 1
ATOM 3116 C CA . ALA A 1 397 ? 16.516 -30.859 -2.504 1 83.75 397 ALA A CA 1
ATOM 3117 C C . ALA A 1 397 ? 15.562 -30.141 -1.549 1 83.75 397 ALA A C 1
ATOM 3119 O O . ALA A 1 397 ? 14.836 -30.781 -0.787 1 83.75 397 ALA A O 1
ATOM 3120 N N . ALA A 1 398 ? 15.523 -28.875 -1.606 1 87.94 398 ALA A N 1
ATOM 3121 C CA . ALA A 1 398 ? 14.727 -28.078 -0.679 1 87.94 398 ALA A CA 1
ATOM 3122 C C . ALA A 1 398 ? 13.305 -27.875 -1.2 1 87.94 398 ALA A C 1
ATOM 3124 O O . ALA A 1 398 ? 12.406 -27.5 -0.444 1 87.94 398 ALA A O 1
ATOM 3125 N N . TYR A 1 399 ? 13.086 -28.141 -2.467 1 91.06 399 TYR A N 1
ATOM 3126 C CA . TYR A 1 399 ? 11.812 -27.859 -3.121 1 91.06 399 TYR A CA 1
ATOM 3127 C C . TYR A 1 399 ? 10.734 -28.812 -2.654 1 91.06 399 TYR A C 1
ATOM 3129 O O . TYR A 1 399 ? 10.914 -30.031 -2.686 1 91.06 399 TYR A O 1
ATOM 3137 N N . PRO A 1 400 ? 9.609 -28.328 -2.199 1 88.69 400 PRO A N 1
ATOM 3138 C CA . PRO A 1 400 ? 8.5 -29.219 -1.863 1 88.69 400 PRO A CA 1
ATOM 3139 C C . PRO A 1 400 ? 8.023 -30.047 -3.059 1 88.69 400 PRO A C 1
ATOM 3141 O O . PRO A 1 400 ? 7.961 -29.531 -4.18 1 88.69 400 PRO A O 1
ATOM 3144 N N . PRO A 1 401 ? 7.68 -31.266 -2.871 1 85.5 401 PRO A N 1
ATOM 3145 C CA . PRO A 1 401 ? 7.262 -32.125 -3.975 1 85.5 401 PRO A CA 1
ATOM 3146 C C . PRO A 1 401 ? 6.051 -31.578 -4.73 1 85.5 401 PRO A C 1
ATOM 3148 O O . PRO A 1 401 ? 5.934 -31.781 -5.941 1 85.5 401 PRO A O 1
ATOM 3151 N N . GLU A 1 402 ? 5.172 -30.891 -4.055 1 88.5 402 GLU A N 1
ATOM 3152 C CA . GLU A 1 402 ? 3.953 -30.375 -4.676 1 88.5 402 GLU A CA 1
ATOM 3153 C C . GLU A 1 402 ? 4.27 -29.266 -5.684 1 88.5 402 GLU A C 1
ATOM 3155 O O . GLU A 1 402 ? 3.414 -28.891 -6.492 1 88.5 402 GLU A O 1
ATOM 3160 N N . MET A 1 403 ? 5.492 -28.812 -5.688 1 93.25 403 MET A N 1
ATOM 3161 C CA . MET A 1 403 ? 5.879 -27.766 -6.617 1 93.25 403 MET A CA 1
ATOM 3162 C C . MET A 1 403 ? 6.633 -28.344 -7.816 1 93.25 403 MET A C 1
ATOM 3164 O O . MET A 1 403 ? 6.996 -27.609 -8.734 1 93.25 403 MET A O 1
ATOM 3168 N N . VAL A 1 404 ? 6.895 -29.594 -7.781 1 90.19 404 VAL A N 1
ATOM 3169 C CA . VAL A 1 404 ? 7.57 -30.266 -8.883 1 90.19 404 VAL A CA 1
ATOM 3170 C C . VAL A 1 404 ? 6.543 -30.75 -9.906 1 90.19 404 VAL A C 1
ATOM 3172 O O . VAL A 1 404 ? 5.992 -31.844 -9.773 1 90.19 404 VAL A O 1
ATOM 3175 N N . MET A 1 405 ? 6.316 -29.859 -10.898 1 89.38 405 MET A N 1
ATOM 3176 C CA . MET A 1 405 ? 5.297 -30.062 -11.93 1 89.38 405 MET A CA 1
ATOM 3177 C C . MET A 1 405 ? 5.797 -29.578 -13.281 1 89.38 405 MET A C 1
ATOM 3179 O O . MET A 1 405 ? 6.734 -28.781 -13.359 1 89.38 405 MET A O 1
ATOM 3183 N N . PRO A 1 406 ? 5.145 -30.125 -14.328 1 90.06 406 PRO A N 1
ATOM 3184 C CA . PRO A 1 406 ? 5.508 -29.578 -15.641 1 90.06 406 PRO A CA 1
ATOM 3185 C C . PRO A 1 406 ? 5.176 -28.094 -15.773 1 90.06 406 PRO A C 1
ATOM 3187 O O . PRO A 1 406 ? 4.152 -27.641 -15.25 1 90.06 406 PRO A O 1
ATOM 3190 N N . TRP A 1 407 ? 5.984 -27.406 -16.469 1 90.62 407 TRP A N 1
ATOM 3191 C CA . TRP A 1 407 ? 5.777 -25.953 -16.531 1 90.62 407 TRP A CA 1
ATOM 3192 C C . TRP A 1 407 ? 4.617 -25.625 -17.469 1 90.62 407 TRP A C 1
ATOM 3194 O O . TRP A 1 407 ? 4.262 -26.422 -18.328 1 90.62 407 TRP A O 1
ATOM 3204 N N . LYS A 1 408 ? 4.027 -24.562 -17.25 1 92.62 408 LYS A N 1
ATOM 3205 C CA . LYS A 1 408 ? 2.982 -23.938 -18.047 1 92.62 408 LYS A CA 1
ATOM 3206 C C . LYS A 1 408 ? 3.432 -22.578 -18.562 1 92.62 408 LYS A C 1
ATOM 3208 O O . LYS A 1 408 ? 3.684 -21.656 -17.781 1 92.62 408 LYS A O 1
ATOM 3213 N N . GLU A 1 409 ? 3.416 -22.406 -19.859 1 91.5 409 GLU A N 1
ATOM 3214 C CA . GLU A 1 409 ? 3.986 -21.219 -20.469 1 91.5 409 GLU A CA 1
ATOM 3215 C C . GLU A 1 409 ? 2.982 -20.062 -20.484 1 91.5 409 GLU A C 1
ATOM 3217 O O . GLU A 1 409 ? 3.352 -18.906 -20.719 1 91.5 409 GLU A O 1
ATOM 3222 N N . THR A 1 410 ? 1.796 -20.375 -20.203 1 94.12 410 THR A N 1
ATOM 3223 C CA . THR A 1 410 ? 0.77 -19.344 -20.266 1 94.12 410 THR A CA 1
ATOM 3224 C C . THR A 1 410 ? 0.424 -18.828 -18.875 1 94.12 410 THR A C 1
ATOM 3226 O O . THR A 1 410 ? -0.411 -17.938 -18.719 1 94.12 410 THR A O 1
ATOM 3229 N N . MET A 1 411 ? 1.014 -19.438 -17.875 1 96.31 411 MET A N 1
ATOM 3230 C CA . MET A 1 411 ? 0.804 -19.016 -16.5 1 96.31 411 MET A CA 1
ATOM 3231 C C . MET A 1 411 ? 2.123 -18.625 -15.836 1 96.31 411 MET A C 1
ATOM 3233 O O . MET A 1 411 ? 3.197 -18.953 -16.359 1 96.31 411 MET A O 1
ATOM 3237 N N . SER A 1 412 ? 1.948 -17.953 -14.75 1 97 412 SER A N 1
ATOM 3238 C CA . SER A 1 412 ? 3.162 -17.406 -14.156 1 97 412 SER A CA 1
ATOM 3239 C C . SER A 1 412 ? 3.297 -17.812 -12.688 1 97 412 SER A C 1
ATOM 3241 O O . SER A 1 412 ? 2.311 -18.203 -12.055 1 97 412 SER A O 1
ATOM 3243 N N . GLU A 1 413 ? 4.48 -17.797 -12.258 1 98 413 GLU A N 1
ATOM 3244 C CA . GLU A 1 413 ? 4.844 -17.859 -10.844 1 98 413 GLU A CA 1
ATOM 3245 C C . GLU A 1 413 ? 5.82 -16.75 -10.477 1 98 413 GLU A C 1
ATOM 3247 O O . GLU A 1 413 ? 6.562 -16.25 -11.336 1 98 413 GLU A O 1
ATOM 3252 N N . ILE A 1 414 ? 5.762 -16.281 -9.266 1 98.56 414 ILE A N 1
ATOM 3253 C CA . ILE A 1 414 ? 6.738 -15.328 -8.766 1 98.56 414 ILE A CA 1
ATOM 3254 C C . ILE A 1 414 ? 7.742 -16.031 -7.859 1 98.56 414 ILE A C 1
ATOM 3256 O O . ILE A 1 414 ? 7.355 -16.797 -6.973 1 98.56 414 ILE A O 1
ATOM 3260 N N . ARG A 1 415 ? 9.016 -15.742 -8.125 1 98.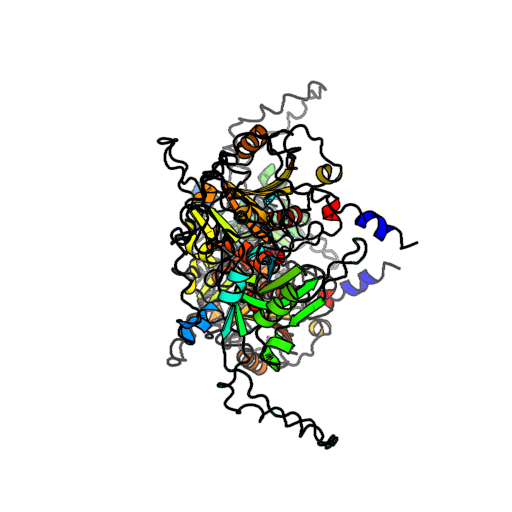25 415 ARG A N 1
ATOM 3261 C CA . ARG A 1 415 ? 10.117 -16.359 -7.406 1 98.25 415 ARG A CA 1
ATOM 3262 C C . ARG A 1 415 ? 10.914 -15.336 -6.613 1 98.25 415 ARG A C 1
ATOM 3264 O O . ARG A 1 415 ? 11.273 -14.281 -7.141 1 98.25 415 ARG A O 1
ATOM 3271 N N . VAL A 1 416 ? 11.141 -15.664 -5.387 1 98.44 416 VAL A N 1
ATOM 3272 C CA . VAL A 1 416 ? 12.039 -14.836 -4.586 1 98.44 416 VAL A CA 1
ATOM 3273 C C . VAL A 1 416 ? 13.188 -15.695 -4.051 1 98.44 416 VAL A C 1
ATOM 3275 O O . VAL A 1 416 ? 12.953 -16.734 -3.432 1 98.44 416 VAL A O 1
ATOM 3278 N N . HIS A 1 417 ? 14.391 -15.25 -4.34 1 96.88 417 HIS A N 1
ATOM 3279 C CA . HIS A 1 417 ? 15.602 -15.938 -3.889 1 96.88 417 HIS A CA 1
ATOM 3280 C C . HIS A 1 417 ? 16.453 -15.039 -3.006 1 96.88 417 HIS A C 1
ATOM 3282 O O . HIS A 1 417 ? 16.969 -14.016 -3.469 1 96.88 417 HIS A O 1
ATOM 3288 N N . ASP A 1 418 ? 16.625 -15.461 -1.78 1 95 418 ASP A N 1
ATOM 3289 C CA . ASP A 1 418 ? 17.672 -14.812 -0.986 1 95 418 ASP A CA 1
ATOM 3290 C C . ASP A 1 418 ? 19.062 -15.289 -1.413 1 95 418 ASP A C 1
ATOM 3292 O O . ASP A 1 418 ? 19.359 -16.484 -1.337 1 95 418 ASP A O 1
ATOM 3296 N N . VAL A 1 419 ? 19.812 -14.336 -1.857 1 94 419 VAL A N 1
ATOM 3297 C CA . VAL A 1 419 ? 21.156 -14.648 -2.328 1 94 419 VAL A CA 1
ATOM 3298 C C . VAL A 1 419 ? 22.188 -14.031 -1.387 1 94 419 VAL A C 1
ATOM 3300 O O . VAL A 1 419 ? 21.969 -12.945 -0.847 1 94 419 VAL A O 1
ATOM 3303 N N . PRO A 1 420 ? 23.281 -14.703 -1.199 1 91.31 420 PRO A N 1
ATOM 3304 C CA . PRO A 1 420 ? 24.219 -14.312 -0.139 1 91.31 420 PRO A CA 1
ATOM 3305 C C . PRO A 1 420 ? 25.062 -13.109 -0.518 1 91.31 420 PRO A C 1
ATOM 3307 O O . PRO A 1 420 ? 26.281 -13.125 -0.322 1 91.31 420 PRO A O 1
ATOM 3310 N N . TYR A 1 421 ? 24.516 -12.07 -0.99 1 93.94 421 TYR A N 1
ATOM 3311 C CA . TYR A 1 421 ? 25.172 -10.812 -1.32 1 93.94 421 TYR A CA 1
ATOM 3312 C C . TYR A 1 421 ? 24.531 -9.648 -0.576 1 93.94 421 TYR A C 1
ATOM 3314 O O . TYR A 1 421 ? 23.312 -9.625 -0.385 1 93.94 421 TYR A O 1
ATOM 3322 N N . GLN A 1 422 ? 25.312 -8.688 -0.293 1 93.38 422 GLN A N 1
ATOM 3323 C CA . GLN A 1 422 ? 24.844 -7.629 0.598 1 93.38 422 GLN A CA 1
ATOM 3324 C C . GLN A 1 422 ? 24.203 -6.492 -0.189 1 93.38 422 GLN A C 1
ATOM 3326 O O . GLN A 1 422 ? 23.359 -5.762 0.341 1 93.38 422 GLN A O 1
ATOM 3331 N N . ASP A 1 423 ? 24.75 -6.348 -1.396 1 96.56 423 ASP A N 1
ATOM 3332 C CA . ASP A 1 423 ? 24.297 -5.199 -2.172 1 96.56 423 ASP A CA 1
ATOM 3333 C C . ASP A 1 423 ? 24.438 -5.457 -3.67 1 96.56 423 ASP A C 1
ATOM 3335 O O . ASP A 1 423 ? 24.844 -6.547 -4.082 1 96.56 423 ASP A O 1
ATOM 3339 N N . LEU A 1 424 ? 24.031 -4.473 -4.441 1 98.38 424 LEU A N 1
ATOM 3340 C CA . LEU A 1 424 ? 24.031 -4.566 -5.895 1 98.38 424 LEU A CA 1
ATOM 3341 C C . LEU A 1 424 ? 25.438 -4.867 -6.41 1 98.38 424 LEU A C 1
ATOM 3343 O O . LEU A 1 424 ? 25.625 -5.73 -7.273 1 98.38 424 LEU A O 1
ATOM 3347 N N . ASP A 1 425 ? 26.422 -4.168 -5.879 1 97.44 425 ASP A N 1
ATOM 3348 C CA . ASP A 1 425 ? 27.797 -4.301 -6.371 1 97.44 425 ASP A CA 1
ATOM 3349 C C . ASP A 1 425 ? 28.312 -5.727 -6.199 1 97.44 425 ASP A C 1
ATOM 3351 O O . ASP A 1 425 ? 28.844 -6.32 -7.137 1 97.44 425 ASP A O 1
ATOM 3355 N N . SER A 1 426 ? 28.125 -6.211 -4.984 1 96.25 426 SER A N 1
ATOM 3356 C CA . SER A 1 426 ? 28.578 -7.57 -4.73 1 96.25 426 SER A CA 1
ATOM 3357 C C . SER A 1 426 ? 27.797 -8.586 -5.566 1 96.25 426 SER A C 1
ATOM 3359 O O . SER A 1 426 ? 28.359 -9.586 -6.012 1 96.25 426 SER A O 1
ATOM 3361 N N . PHE A 1 427 ? 26.578 -8.375 -5.793 1 97.06 427 PHE A N 1
ATOM 3362 C CA . PHE A 1 427 ? 25.766 -9.266 -6.613 1 97.06 427 PHE A CA 1
ATOM 3363 C C . PHE A 1 427 ? 26.219 -9.211 -8.07 1 97.06 427 PHE A C 1
ATOM 3365 O O . PHE A 1 427 ? 26.25 -10.234 -8.75 1 97.06 427 PHE A O 1
ATOM 3372 N N . LEU A 1 428 ? 26.562 -8.031 -8.539 1 97.56 428 LEU A N 1
ATOM 3373 C CA . LEU A 1 428 ? 27.016 -7.879 -9.922 1 97.56 428 LEU A CA 1
ATOM 3374 C C . LEU A 1 428 ? 28.328 -8.609 -10.141 1 97.56 428 LEU A C 1
ATOM 3376 O O . LEU A 1 428 ? 28.594 -9.094 -11.242 1 97.56 428 LEU A O 1
ATOM 3380 N N . VAL A 1 429 ? 29.125 -8.656 -9.117 1 96.62 429 VAL A N 1
ATOM 3381 C CA . VAL A 1 429 ? 30.359 -9.43 -9.219 1 96.62 429 VAL A CA 1
ATOM 3382 C C . VAL A 1 429 ? 30.031 -10.883 -9.531 1 96.62 429 VAL A C 1
ATOM 3384 O O . VAL A 1 429 ? 30.641 -11.492 -10.422 1 96.62 429 VAL A O 1
ATOM 3387 N N . PHE A 1 430 ? 29.109 -11.43 -8.836 1 94.62 430 PHE A N 1
ATOM 3388 C CA . PHE A 1 430 ? 28.656 -12.797 -9.086 1 94.62 430 PHE A CA 1
ATOM 3389 C C . PHE A 1 430 ? 28.141 -12.938 -10.516 1 94.62 430 PHE A C 1
ATOM 3391 O O . PHE A 1 430 ? 28.5 -13.883 -11.219 1 94.62 430 PHE A O 1
ATOM 3398 N N . MET A 1 431 ? 27.297 -12.008 -10.961 1 96.31 431 MET A N 1
ATOM 3399 C CA . MET A 1 431 ? 26.719 -12.117 -12.297 1 96.31 431 MET A CA 1
ATOM 3400 C C . MET A 1 431 ? 27.812 -12.023 -13.367 1 96.31 431 MET A C 1
ATOM 3402 O O . MET A 1 431 ? 27.766 -12.75 -14.367 1 96.31 431 MET A O 1
ATOM 3406 N N . LYS A 1 432 ? 28.766 -11.211 -13.109 1 95.31 432 LYS A N 1
ATOM 3407 C CA . LYS A 1 432 ? 29.844 -11.023 -14.062 1 95.31 432 LYS A CA 1
ATOM 3408 C C . LYS A 1 432 ? 30.734 -12.266 -14.148 1 95.31 432 LYS A C 1
ATOM 3410 O O . LYS A 1 432 ? 31.25 -12.594 -15.211 1 95.31 432 LYS A O 1
ATOM 3415 N N . GLU A 1 433 ? 30.922 -12.859 -13.062 1 94.56 433 GLU A N 1
ATOM 3416 C CA . GLU A 1 433 ? 31.672 -14.117 -13.047 1 94.56 433 GLU A CA 1
ATOM 3417 C C . GLU A 1 433 ? 31.031 -15.148 -13.969 1 94.56 433 GLU A C 1
ATOM 3419 O O . GLU A 1 433 ? 31.703 -16.016 -14.516 1 94.56 433 GLU A O 1
ATOM 3424 N N . HIS A 1 434 ? 29.781 -15.055 -14.086 1 94 434 HIS A N 1
ATOM 3425 C CA . HIS A 1 434 ? 29.047 -16.031 -14.891 1 94 434 HIS A CA 1
ATOM 3426 C C . HIS A 1 434 ? 28.578 -15.438 -16.203 1 94 434 HIS A C 1
ATOM 3428 O O . HIS A 1 434 ? 27.656 -15.945 -16.828 1 94 434 HIS A O 1
ATOM 3434 N N . GLU A 1 435 ? 29.125 -14.391 -16.578 1 94.19 435 GLU A N 1
ATOM 3435 C CA . GLU A 1 435 ? 28.797 -13.758 -17.859 1 94.19 435 GLU A CA 1
ATOM 3436 C C . GLU A 1 435 ? 29.594 -14.367 -19 1 94.19 435 GLU A C 1
ATOM 3438 O O . GLU A 1 435 ? 30.781 -14.68 -18.828 1 94.19 435 GLU A O 1
ATOM 3443 N N . GLY A 1 436 ? 29.016 -14.562 -20.078 1 91.12 436 GLY A N 1
ATOM 3444 C CA . GLY A 1 436 ? 29.609 -15.141 -21.266 1 91.12 436 GLY A CA 1
ATOM 3445 C C . GLY A 1 436 ? 28.641 -15.977 -22.078 1 91.12 436 GLY A C 1
ATOM 3446 O O . GLY A 1 436 ? 27.75 -16.625 -21.516 1 91.12 436 GLY A O 1
ATOM 3447 N N . HIS A 1 437 ? 28.922 -16.109 -23.266 1 88.5 437 HIS A N 1
ATOM 3448 C CA . HIS A 1 437 ? 28.016 -16.828 -24.156 1 88.5 437 HIS A CA 1
ATOM 3449 C C . HIS A 1 437 ? 28.016 -18.328 -23.859 1 88.5 437 HIS A C 1
ATOM 3451 O O . HIS A 1 437 ? 27.109 -19.047 -24.297 1 88.5 437 HIS A O 1
ATOM 3457 N N . THR A 1 438 ? 28.984 -18.812 -23.141 1 87.75 438 THR A N 1
ATOM 3458 C CA . THR A 1 438 ? 29.047 -20.219 -22.781 1 87.75 438 THR A CA 1
ATOM 3459 C C . THR A 1 438 ? 28.734 -20.406 -21.297 1 87.75 438 THR A C 1
ATOM 3461 O O . THR A 1 438 ? 28.922 -21.5 -20.75 1 87.75 438 THR A O 1
ATOM 3464 N N . ARG A 1 439 ? 28.359 -19.406 -20.656 1 89.81 439 ARG A N 1
ATOM 3465 C CA . ARG A 1 439 ? 28.078 -19.453 -19.234 1 89.81 439 ARG A CA 1
ATOM 3466 C C . ARG A 1 439 ? 26.578 -19.25 -18.969 1 89.81 439 ARG A C 1
ATOM 3468 O O . ARG A 1 439 ? 25.75 -20 -19.453 1 89.81 439 ARG A O 1
ATOM 3475 N N . ARG A 1 440 ? 26.281 -18.125 -18.234 1 92.19 440 ARG A N 1
ATOM 3476 C CA . ARG A 1 440 ? 24.875 -18.047 -17.859 1 92.19 440 ARG A CA 1
ATOM 3477 C C . ARG A 1 440 ? 24.219 -16.797 -18.438 1 92.19 440 ARG A C 1
ATOM 3479 O O . ARG A 1 440 ? 23.094 -16.844 -18.953 1 92.19 440 ARG A O 1
ATOM 3486 N N . PHE A 1 441 ? 24.953 -15.711 -18.375 1 94.5 441 PHE A N 1
ATOM 3487 C CA . PHE A 1 441 ? 24.359 -14.422 -18.688 1 94.5 441 PHE A CA 1
ATOM 3488 C C . PHE A 1 441 ? 25.078 -13.75 -19.844 1 94.5 441 PHE A C 1
ATOM 3490 O O . PHE A 1 441 ? 26.281 -13.961 -20.031 1 94.5 441 PHE A O 1
ATOM 3497 N N . VAL A 1 442 ? 24.359 -12.984 -20.609 1 94.94 442 VAL A N 1
ATOM 3498 C CA . VAL A 1 442 ? 24.906 -12.156 -21.688 1 94.94 442 VAL A CA 1
ATOM 3499 C C . VAL A 1 442 ? 24.312 -10.75 -21.594 1 94.94 442 VAL A C 1
ATOM 3501 O O . VAL A 1 442 ? 23.125 -10.578 -21.344 1 94.94 442 VAL A O 1
ATOM 3504 N N . ASP A 1 443 ? 25.125 -9.695 -21.719 1 95 443 ASP A N 1
ATOM 3505 C CA . ASP A 1 443 ? 24.703 -8.305 -21.844 1 95 443 ASP A CA 1
ATOM 3506 C C . ASP A 1 443 ? 23.953 -7.832 -20.609 1 95 443 ASP A C 1
ATOM 3508 O O . ASP A 1 443 ? 22.812 -7.359 -20.703 1 95 443 ASP A O 1
ATOM 3512 N N . ILE A 1 444 ? 24.594 -7.945 -19.5 1 97.31 444 ILE A N 1
ATOM 3513 C CA . ILE A 1 444 ? 24.016 -7.539 -18.219 1 97.31 444 ILE A CA 1
ATOM 3514 C C . ILE A 1 444 ? 23.922 -6.016 -18.172 1 97.31 444 ILE A C 1
ATOM 3516 O O . ILE A 1 444 ? 24.875 -5.309 -18.5 1 97.31 444 ILE A O 1
ATOM 3520 N N . SER A 1 445 ? 22.734 -5.484 -17.734 1 96.94 445 SER A N 1
ATOM 3521 C CA . SER A 1 445 ? 22.516 -4.047 -17.609 1 96.94 445 SER A CA 1
ATOM 3522 C C . SER A 1 445 ? 21.672 -3.719 -16.391 1 96.94 445 SER A C 1
ATOM 3524 O O . SER A 1 445 ? 20.688 -4.391 -16.125 1 96.94 445 SER A O 1
ATOM 3526 N N . VAL A 1 446 ? 22.141 -2.754 -15.656 1 97.81 446 VAL A N 1
ATOM 3527 C CA . VAL A 1 446 ? 21.328 -2.205 -14.578 1 97.81 446 VAL A CA 1
ATOM 3528 C C . VAL A 1 446 ? 20.531 -1.011 -15.094 1 97.81 446 VAL A C 1
ATOM 3530 O O . VAL A 1 446 ? 21.094 0.055 -15.352 1 97.81 446 VAL A O 1
ATOM 3533 N N . ASN A 1 447 ? 19.234 -1.085 -15.062 1 95.06 447 ASN A N 1
ATOM 3534 C CA . ASN A 1 447 ? 18.406 -0.104 -15.766 1 95.06 447 ASN A CA 1
ATOM 3535 C C . ASN A 1 447 ? 17.656 0.799 -14.781 1 95.06 447 ASN A C 1
ATOM 3537 O O . ASN A 1 447 ? 17.125 1.841 -15.172 1 95.06 447 ASN A O 1
ATOM 3541 N N . PHE A 1 448 ? 17.547 0.425 -13.688 1 97.69 448 PHE A N 1
ATOM 3542 C CA . PHE A 1 448 ? 16.875 1.209 -12.656 1 97.69 448 PHE A CA 1
ATOM 3543 C C . PHE A 1 448 ? 17.453 0.917 -11.281 1 97.69 448 PHE A C 1
ATOM 3545 O O . PHE A 1 448 ? 17.688 -0.242 -10.93 1 97.69 448 PHE A O 1
ATOM 3552 N N . SER A 1 449 ? 17.781 1.902 -10.555 1 97.94 449 SER A N 1
ATOM 3553 C CA . SER A 1 449 ? 18.266 1.808 -9.18 1 97.94 449 SER A CA 1
ATOM 3554 C C . SER A 1 449 ? 17.766 2.977 -8.336 1 97.94 449 SER A C 1
ATOM 3556 O O . SER A 1 449 ? 17.953 4.137 -8.703 1 97.94 449 SER A O 1
ATOM 3558 N N . HIS A 1 450 ? 17.078 2.658 -7.215 1 96.75 450 HIS A N 1
ATOM 3559 C CA . HIS A 1 450 ? 16.516 3.725 -6.398 1 96.75 450 HIS A CA 1
ATOM 3560 C C . HIS A 1 450 ? 16.312 3.27 -4.957 1 96.75 450 HIS A C 1
ATOM 3562 O O . HIS A 1 450 ? 16.266 2.068 -4.684 1 96.75 450 HIS A O 1
ATOM 3568 N N . VAL A 1 451 ? 16.25 4.262 -4.094 1 96.06 451 VAL A N 1
ATOM 3569 C CA . VAL A 1 451 ? 15.859 3.975 -2.715 1 96.06 451 VAL A CA 1
ATOM 3570 C C . VAL A 1 451 ? 14.398 3.553 -2.666 1 96.06 451 VAL A C 1
ATOM 3572 O O . VAL A 1 451 ? 13.578 4.047 -3.439 1 96.06 451 VAL A O 1
ATOM 3575 N N . VAL A 1 452 ? 14.125 2.566 -1.799 1 96.62 452 VAL A N 1
ATOM 3576 C CA . VAL A 1 452 ? 12.734 2.182 -1.565 1 96.62 452 VAL A CA 1
ATOM 3577 C C . VAL A 1 452 ? 12.039 3.236 -0.706 1 96.62 452 VAL A C 1
ATOM 3579 O O . VAL A 1 452 ? 12.523 3.572 0.38 1 96.62 452 VAL A O 1
ATOM 3582 N N . ARG A 1 453 ? 10.867 3.703 -1.179 1 94.38 453 ARG A N 1
ATOM 3583 C CA . ARG A 1 453 ? 10.156 4.766 -0.475 1 94.38 453 ARG A CA 1
ATOM 3584 C C . ARG A 1 453 ? 8.844 4.258 0.102 1 94.38 453 ARG A C 1
ATOM 3586 O O . ARG A 1 453 ? 8.211 4.938 0.918 1 94.38 453 ARG A O 1
ATOM 3593 N N . LEU A 1 454 ? 8.43 3.127 -0.362 1 95.81 454 LEU A N 1
ATOM 3594 C CA . LEU A 1 454 ? 7.191 2.531 0.137 1 95.81 454 LEU A CA 1
ATOM 3595 C C . LEU A 1 454 ? 7.23 2.393 1.655 1 95.81 454 LEU A C 1
ATOM 3597 O O . LEU A 1 454 ? 8.234 1.959 2.219 1 95.81 454 LEU A O 1
ATOM 3601 N N . THR A 1 455 ? 6.172 2.783 2.271 1 93.31 455 THR A N 1
ATOM 3602 C CA . THR A 1 455 ? 6.129 2.793 3.73 1 93.31 455 THR A CA 1
ATOM 3603 C C . THR A 1 455 ? 6.195 1.372 4.285 1 93.31 455 THR A C 1
ATOM 3605 O O . THR A 1 455 ? 7.039 1.07 5.129 1 93.31 455 THR A O 1
ATOM 3608 N N . TYR A 1 456 ? 5.25 0.506 3.873 1 94.12 456 TYR A N 1
ATOM 3609 C CA . TYR A 1 456 ? 5.262 -0.899 4.266 1 94.12 456 TYR A CA 1
ATOM 3610 C C . TYR A 1 456 ? 6.191 -1.707 3.369 1 94.12 456 TYR A C 1
ATOM 3612 O O . TYR A 1 456 ? 5.836 -2.047 2.238 1 94.12 456 TYR A O 1
ATOM 3620 N N . ARG A 1 457 ? 7.336 -2.025 3.893 1 96.56 457 ARG A N 1
ATOM 3621 C CA . ARG A 1 457 ? 8.375 -2.564 3.018 1 96.56 457 ARG A CA 1
ATOM 3622 C C . ARG A 1 457 ? 9.172 -3.652 3.727 1 96.56 457 ARG A C 1
ATOM 3624 O O . ARG A 1 457 ? 10.367 -3.826 3.457 1 96.56 457 ARG A O 1
ATOM 3631 N N . SER A 1 458 ? 8.617 -4.301 4.684 1 95.38 458 SER A N 1
ATOM 3632 C CA . SER A 1 458 ? 9.227 -5.469 5.309 1 95.38 458 SER A CA 1
ATOM 3633 C C . SER A 1 458 ? 9.109 -6.699 4.414 1 95.38 458 SER A C 1
ATOM 3635 O O . SER A 1 458 ? 8.445 -6.66 3.379 1 95.38 458 SER A O 1
ATOM 3637 N N . ARG A 1 459 ? 9.742 -7.84 4.82 1 95.25 459 ARG A N 1
ATOM 3638 C CA . ARG A 1 459 ? 9.617 -9.078 4.062 1 95.25 459 ARG A CA 1
ATOM 3639 C C . ARG A 1 459 ? 8.164 -9.531 3.988 1 95.25 459 ARG A C 1
ATOM 3641 O O . ARG A 1 459 ? 7.676 -9.906 2.918 1 95.25 459 ARG A O 1
ATOM 3648 N N . ARG A 1 460 ? 7.531 -9.43 5.066 1 94.69 460 ARG A N 1
ATOM 3649 C CA . ARG A 1 460 ? 6.133 -9.844 5.113 1 94.69 460 ARG A CA 1
ATOM 3650 C C . ARG A 1 460 ? 5.273 -8.977 4.203 1 94.69 460 ARG A C 1
ATOM 3652 O O . ARG A 1 460 ? 4.375 -9.477 3.525 1 94.69 460 ARG A O 1
ATOM 3659 N N . ASN A 1 461 ? 5.566 -7.668 4.227 1 96.12 461 ASN A N 1
ATOM 3660 C CA . ASN A 1 461 ? 4.84 -6.773 3.334 1 96.12 461 ASN A CA 1
ATOM 3661 C C . ASN A 1 461 ? 5.07 -7.129 1.868 1 96.12 461 ASN A C 1
ATOM 3663 O O . ASN A 1 461 ? 4.121 -7.219 1.09 1 96.12 461 ASN A O 1
ATOM 3667 N N . ILE A 1 462 ? 6.305 -7.336 1.56 1 98.19 462 ILE A N 1
ATOM 3668 C CA . ILE A 1 462 ? 6.656 -7.641 0.178 1 98.19 462 ILE A CA 1
ATOM 3669 C C . ILE A 1 462 ? 5.996 -8.945 -0.249 1 98.19 462 ILE A C 1
ATOM 3671 O O . ILE A 1 462 ? 5.422 -9.031 -1.337 1 98.19 462 ILE A O 1
ATOM 3675 N N . ALA A 1 463 ? 6.023 -9.938 0.604 1 97.5 463 ALA A N 1
ATOM 3676 C CA . ALA A 1 463 ? 5.355 -11.203 0.315 1 97.5 463 ALA A CA 1
ATOM 3677 C C . ALA A 1 463 ? 3.871 -10.992 0.044 1 97.5 463 ALA A C 1
ATOM 3679 O O . ALA A 1 463 ? 3.314 -11.562 -0.895 1 97.5 463 ALA A O 1
ATOM 3680 N N . THR A 1 464 ? 3.236 -10.172 0.825 1 96.38 464 THR A N 1
ATOM 3681 C CA . THR A 1 464 ? 1.818 -9.875 0.657 1 96.38 464 THR A CA 1
ATOM 3682 C C . THR A 1 464 ? 1.556 -9.242 -0.706 1 96.38 464 THR A C 1
ATOM 3684 O O . THR A 1 464 ? 0.606 -9.617 -1.398 1 96.38 464 THR A O 1
ATOM 3687 N N . TYR A 1 465 ? 2.406 -8.312 -1.061 1 97.69 465 TYR A N 1
ATOM 3688 C CA . TYR A 1 465 ? 2.248 -7.641 -2.344 1 97.69 465 TYR A CA 1
ATOM 3689 C C . TYR A 1 465 ? 2.385 -8.625 -3.5 1 97.69 465 TYR A C 1
ATOM 3691 O O . TYR A 1 465 ? 1.615 -8.57 -4.461 1 97.69 465 TYR A O 1
ATOM 3699 N N . LEU A 1 466 ? 3.312 -9.477 -3.373 1 98.12 466 LEU A N 1
ATOM 3700 C CA . LEU A 1 466 ? 3.547 -10.453 -4.434 1 98.12 466 LEU A CA 1
ATOM 3701 C C . LEU A 1 466 ? 2.375 -11.422 -4.547 1 98.12 466 LEU A C 1
ATOM 3703 O O . LEU A 1 466 ? 1.949 -11.758 -5.656 1 98.12 466 LEU A O 1
ATOM 3707 N N . LEU A 1 467 ? 1.884 -11.828 -3.477 1 97 467 LEU A N 1
ATOM 3708 C CA . LEU A 1 467 ? 0.72 -12.711 -3.469 1 97 467 LEU A CA 1
ATOM 3709 C C . LEU A 1 467 ? -0.49 -12.016 -4.086 1 97 467 LEU A C 1
ATOM 3711 O O . LEU A 1 467 ? -1.226 -12.617 -4.867 1 97 467 LEU A O 1
ATOM 3715 N N . ASN A 1 468 ? -0.701 -10.773 -3.73 1 96 468 ASN A N 1
ATOM 3716 C CA . ASN A 1 468 ? -1.779 -10 -4.344 1 96 468 ASN A CA 1
ATOM 3717 C C . ASN A 1 468 ? -1.626 -9.93 -5.859 1 96 468 ASN A C 1
ATOM 3719 O O . ASN A 1 468 ? -2.588 -10.156 -6.594 1 96 468 ASN A O 1
ATOM 3723 N N . TYR A 1 469 ? -0.427 -9.664 -6.254 1 96.25 469 TYR A N 1
ATOM 3724 C CA . TYR A 1 469 ? -0.142 -9.477 -7.672 1 96.25 469 TYR A CA 1
ATOM 3725 C C . TYR A 1 469 ? -0.434 -10.75 -8.461 1 96.25 469 TYR A C 1
ATOM 3727 O O . TYR A 1 469 ? -1.143 -10.711 -9.469 1 96.25 469 TYR A O 1
ATOM 3735 N N . ILE A 1 470 ? 0.017 -11.875 -7.969 1 96.31 470 ILE A N 1
ATOM 3736 C CA . ILE A 1 470 ? -0.069 -13.117 -8.727 1 96.31 470 ILE A CA 1
ATOM 3737 C C . ILE A 1 470 ? -1.495 -13.656 -8.664 1 96.31 470 ILE A C 1
ATOM 3739 O O . ILE A 1 470 ? -1.963 -14.297 -9.609 1 96.31 470 ILE A O 1
ATOM 3743 N N . ARG A 1 471 ? -2.174 -13.398 -7.676 1 92.75 471 ARG A N 1
ATOM 3744 C CA . ARG A 1 471 ? -3.543 -13.891 -7.547 1 92.75 471 ARG A CA 1
ATOM 3745 C C . ARG A 1 471 ? -4.492 -13.102 -8.445 1 92.75 471 ARG A C 1
ATOM 3747 O O . ARG A 1 471 ? -5.512 -13.633 -8.898 1 92.75 471 ARG A O 1
ATOM 3754 N N . ARG A 1 472 ? -4.125 -11.938 -8.711 1 91.25 472 ARG A N 1
ATOM 3755 C CA . ARG A 1 472 ? -4.977 -11.102 -9.555 1 91.25 472 ARG A CA 1
ATOM 3756 C C . ARG A 1 472 ? -4.848 -11.5 -11.023 1 91.25 472 ARG A C 1
ATOM 3758 O O . ARG A 1 472 ? -5.809 -11.383 -11.789 1 91.25 472 ARG A O 1
ATOM 3765 N N . ASP A 1 473 ? -3.637 -11.797 -11.312 1 88.31 473 ASP A N 1
ATOM 3766 C CA . ASP A 1 473 ? -3.379 -12.164 -12.703 1 88.31 473 ASP A CA 1
ATOM 3767 C C . ASP A 1 473 ? -2.262 -13.195 -12.805 1 88.31 473 ASP A C 1
ATOM 3769 O O . ASP A 1 473 ? -1.085 -12.867 -12.648 1 88.31 473 ASP A O 1
ATOM 3773 N N . GLU A 1 474 ? -2.619 -14.289 -13.164 1 91.81 474 GLU A N 1
ATOM 3774 C CA . GLU A 1 474 ? -1.679 -15.406 -13.195 1 91.81 474 GLU A CA 1
ATOM 3775 C C . GLU A 1 474 ? -1.136 -15.633 -14.602 1 91.81 474 GLU A C 1
ATOM 3777 O O . GLU A 1 474 ? -0.35 -16.547 -14.828 1 91.81 474 GLU A O 1
ATOM 3782 N N . THR A 1 475 ? -1.455 -14.82 -15.492 1 93.5 475 THR A N 1
ATOM 3783 C CA . THR A 1 475 ? -1.109 -15.047 -16.891 1 93.5 475 THR A CA 1
ATOM 3784 C C . THR A 1 475 ? 0.338 -14.641 -17.156 1 93.5 475 THR A C 1
ATOM 3786 O O . THR A 1 475 ? 0.883 -13.773 -16.484 1 93.5 475 THR A O 1
ATOM 3789 N N . TYR A 1 476 ? 0.867 -15.391 -18.047 1 95.44 476 TYR A N 1
ATOM 3790 C CA . TYR A 1 476 ? 2.16 -15.039 -18.609 1 95.44 476 TYR A CA 1
ATOM 3791 C C . TYR A 1 476 ? 2.066 -14.875 -20.125 1 95.44 476 TYR A C 1
ATOM 3793 O O . TYR A 1 476 ? 1.395 -15.664 -20.797 1 95.44 476 TYR A O 1
ATOM 3801 N N . SER A 1 477 ? 2.617 -13.781 -20.594 1 91.44 477 SER A N 1
ATOM 3802 C CA . SER A 1 477 ? 2.721 -13.516 -22.016 1 91.44 477 SER A CA 1
ATOM 3803 C C . SER A 1 477 ? 4.059 -12.867 -22.359 1 91.44 477 SER A C 1
ATOM 3805 O O . SER A 1 477 ? 4.461 -11.883 -21.734 1 91.44 477 SER A O 1
ATOM 3807 N N . GLU A 1 478 ? 4.641 -13.43 -23.328 1 85.81 478 GLU A N 1
ATOM 3808 C CA . GLU A 1 478 ? 5.969 -12.945 -23.688 1 85.81 478 GLU A CA 1
ATOM 3809 C C . GLU A 1 478 ? 5.934 -11.469 -24.062 1 85.81 478 GLU A C 1
ATOM 3811 O O . GLU A 1 478 ? 6.91 -10.742 -23.844 1 85.81 478 GLU A O 1
ATOM 3816 N N . MET A 1 479 ? 4.82 -11.078 -24.453 1 81.81 479 MET A N 1
ATOM 3817 C CA . MET A 1 479 ? 4.77 -9.719 -24.984 1 81.81 479 MET A CA 1
ATOM 3818 C C . MET A 1 479 ? 4.156 -8.766 -23.969 1 81.81 479 MET A C 1
ATOM 3820 O O . MET A 1 479 ? 4.562 -7.602 -23.891 1 81.81 479 MET A O 1
ATOM 3824 N N . LYS A 1 480 ? 3.254 -9.266 -23.234 1 84.25 480 LYS A N 1
ATOM 3825 C CA . LYS A 1 480 ? 2.439 -8.328 -22.469 1 84.25 480 LYS A CA 1
ATOM 3826 C C . LYS A 1 480 ? 2.689 -8.484 -20.969 1 84.25 480 LYS A C 1
ATOM 3828 O O . LYS A 1 480 ? 2.59 -7.512 -20.219 1 84.25 480 LYS A O 1
ATOM 3833 N N . ARG A 1 481 ? 2.865 -9.594 -20.578 1 92 481 ARG A N 1
ATOM 3834 C CA . ARG A 1 481 ? 3.049 -9.914 -19.156 1 92 481 ARG A CA 1
ATOM 3835 C C . ARG A 1 481 ? 4.211 -10.883 -18.953 1 92 481 ARG A C 1
ATOM 3837 O O . ARG A 1 481 ? 4.039 -12.094 -19.062 1 92 481 ARG A O 1
ATOM 3844 N N . ASN A 1 482 ? 5.273 -10.297 -18.609 1 95.19 482 ASN A N 1
ATOM 3845 C CA . ASN A 1 482 ? 6.5 -11.07 -18.516 1 95.19 482 ASN A CA 1
ATOM 3846 C C . ASN A 1 482 ? 7.422 -10.531 -17.438 1 95.19 482 ASN A C 1
ATOM 3848 O O . ASN A 1 482 ? 7.008 -9.719 -16.609 1 95.19 482 ASN A O 1
ATOM 3852 N N . CYS A 1 483 ? 8.609 -11.07 -17.422 1 96.62 483 CYS A N 1
ATOM 3853 C CA . CYS A 1 483 ? 9.539 -10.734 -16.359 1 96.62 483 CYS A CA 1
ATOM 3854 C C . CYS A 1 483 ? 9.922 -9.258 -16.406 1 96.62 483 CYS A C 1
ATOM 3856 O O . CYS A 1 483 ? 10.125 -8.633 -15.367 1 96.62 483 CYS A O 1
ATOM 3858 N N . GLN A 1 484 ? 9.992 -8.641 -17.594 1 96.75 484 GLN A N 1
ATOM 3859 C CA . GLN A 1 484 ? 10.367 -7.23 -17.688 1 96.75 484 GLN A CA 1
ATOM 3860 C C . GLN A 1 484 ? 9.242 -6.328 -17.188 1 96.75 484 GLN A C 1
ATOM 3862 O O . GLN A 1 484 ? 9.5 -5.375 -16.438 1 96.75 484 GLN A O 1
ATOM 3867 N N . THR A 1 485 ? 8.055 -6.633 -17.578 1 96.88 485 THR A N 1
ATOM 3868 C CA . THR A 1 485 ? 6.926 -5.801 -17.172 1 96.88 485 THR A CA 1
ATOM 3869 C C . THR A 1 485 ? 6.703 -5.902 -15.664 1 96.88 485 THR A C 1
ATOM 3871 O O . THR A 1 485 ? 6.426 -4.898 -15.008 1 96.88 485 THR A O 1
ATOM 3874 N N . PHE A 1 486 ? 6.82 -7.074 -15.188 1 97.88 486 PHE A N 1
ATOM 3875 C CA . PHE A 1 486 ? 6.711 -7.281 -13.742 1 97.88 486 PHE A CA 1
ATOM 3876 C C . PHE A 1 486 ? 7.797 -6.508 -13 1 97.88 486 PHE A C 1
ATOM 3878 O O . PHE A 1 486 ? 7.523 -5.855 -11.992 1 97.88 486 PHE A O 1
ATOM 3885 N N . ALA A 1 487 ? 8.992 -6.621 -13.484 1 98.5 487 ALA A N 1
ATOM 3886 C CA . ALA A 1 487 ? 10.117 -5.934 -12.852 1 98.5 487 ALA A CA 1
ATOM 3887 C C . ALA A 1 487 ? 9.898 -4.422 -12.836 1 98.5 487 ALA A C 1
ATOM 3889 O O . ALA A 1 487 ? 10.156 -3.762 -11.828 1 98.5 487 ALA A O 1
ATOM 3890 N N . ALA A 1 488 ? 9.469 -3.945 -13.93 1 98.31 488 ALA A N 1
ATOM 3891 C CA . ALA A 1 488 ? 9.18 -2.516 -14.008 1 98.31 488 ALA A CA 1
ATOM 3892 C C . ALA A 1 488 ? 8.109 -2.117 -12.992 1 98.31 488 ALA A C 1
ATOM 3894 O O . ALA A 1 488 ? 8.242 -1.105 -12.305 1 98.31 488 ALA A O 1
ATOM 3895 N N . ASP A 1 489 ? 7.051 -2.879 -12.898 1 97.75 489 ASP A N 1
ATOM 3896 C CA . ASP A 1 489 ? 5.969 -2.6 -11.953 1 97.75 489 ASP A CA 1
ATOM 3897 C C . ASP A 1 489 ? 6.473 -2.629 -10.516 1 97.75 489 ASP A C 1
ATOM 3899 O O . ASP A 1 489 ? 6.184 -1.723 -9.734 1 97.75 489 ASP A O 1
ATOM 3903 N N . LEU A 1 490 ? 7.203 -3.666 -10.188 1 98.56 490 LEU A N 1
ATOM 3904 C CA . LEU A 1 490 ? 7.652 -3.834 -8.812 1 98.56 490 LEU A CA 1
ATOM 3905 C C . LEU A 1 490 ? 8.633 -2.732 -8.422 1 98.56 490 LEU A C 1
ATOM 3907 O O . LEU A 1 490 ? 8.516 -2.146 -7.344 1 98.56 490 LEU A O 1
ATOM 3911 N N . CYS A 1 491 ? 9.578 -2.445 -9.297 1 98.56 491 CYS A N 1
ATOM 3912 C CA . CYS A 1 491 ? 10.539 -1.382 -9.031 1 98.56 491 CYS A CA 1
ATOM 3913 C C . CYS A 1 491 ? 9.836 -0.041 -8.859 1 98.56 491 CYS A C 1
ATOM 3915 O O . CYS A 1 491 ? 10.109 0.69 -7.906 1 98.56 491 CYS A O 1
ATOM 3917 N N . GLY A 1 492 ? 8.984 0.211 -9.781 1 97.62 492 GLY A N 1
ATOM 3918 C CA . GLY A 1 492 ? 8.234 1.451 -9.672 1 97.62 492 GLY A CA 1
ATOM 3919 C C . GLY A 1 492 ? 7.395 1.529 -8.406 1 97.62 492 GLY A C 1
ATOM 3920 O O . GLY A 1 492 ? 7.293 2.592 -7.789 1 97.62 492 GLY A O 1
ATOM 3921 N N . PHE A 1 493 ? 6.785 0.499 -8.062 1 97.81 493 PHE A N 1
ATOM 3922 C CA . PHE A 1 493 ? 5.93 0.417 -6.887 1 97.81 493 PHE A CA 1
ATOM 3923 C C . PHE A 1 493 ? 6.734 0.657 -5.613 1 97.81 493 PHE A C 1
ATOM 3925 O O . PHE A 1 493 ? 6.336 1.455 -4.762 1 97.81 493 PHE A O 1
ATOM 3932 N N . LEU A 1 494 ? 7.832 0.007 -5.484 1 97.88 494 LEU A N 1
ATOM 3933 C CA . LEU A 1 494 ? 8.656 0.107 -4.285 1 97.88 494 LEU A CA 1
ATOM 3934 C C . LEU A 1 494 ? 9.305 1.482 -4.188 1 97.88 494 LEU A C 1
ATOM 3936 O O . LEU A 1 494 ? 9.367 2.068 -3.104 1 97.88 494 LEU A O 1
ATOM 3940 N N . ALA A 1 495 ? 9.727 2.012 -5.309 1 96.12 495 ALA A N 1
ATOM 3941 C CA . ALA A 1 495 ? 10.469 3.27 -5.328 1 96.12 495 ALA A CA 1
ATOM 3942 C C . ALA A 1 495 ? 9.523 4.465 -5.332 1 96.12 495 ALA A C 1
ATOM 3944 O O . ALA A 1 495 ? 9.938 5.594 -5.07 1 96.12 495 ALA A O 1
ATOM 3945 N N . GLY A 1 496 ? 8.281 4.227 -5.699 1 93.62 496 GLY A N 1
ATOM 3946 C CA . GLY A 1 496 ? 7.344 5.324 -5.871 1 93.62 496 GLY A CA 1
ATOM 3947 C C . GLY A 1 496 ? 7.629 6.16 -7.105 1 93.62 496 GLY A C 1
ATOM 3948 O O . GLY A 1 496 ? 7.52 7.387 -7.07 1 93.62 496 GLY A O 1
ATOM 3949 N N . LYS A 1 497 ? 8.094 5.52 -8.07 1 92.56 497 LYS A N 1
ATOM 3950 C CA . LYS A 1 497 ? 8.438 6.203 -9.312 1 92.56 497 LYS A CA 1
ATOM 3951 C C . LYS A 1 497 ? 7.414 5.891 -10.406 1 92.56 497 LYS A C 1
ATOM 3953 O O . LYS A 1 497 ? 7.012 4.738 -10.578 1 92.56 497 LYS A O 1
ATOM 3958 N N . LYS A 1 498 ? 6.93 6.859 -11.156 1 86.56 498 LYS A N 1
ATOM 3959 C CA . LYS A 1 498 ? 5.883 6.695 -12.164 1 86.56 498 LYS A CA 1
ATOM 3960 C C . LYS A 1 498 ? 6.473 6.258 -13.5 1 86.56 498 LYS A C 1
ATOM 3962 O O . LYS A 1 498 ? 5.801 5.594 -14.297 1 86.56 498 LYS A O 1
ATOM 3967 N N . ASP A 1 499 ? 7.695 6.555 -13.781 1 87.5 499 ASP A N 1
ATOM 3968 C CA . ASP A 1 499 ? 8.18 6.438 -15.156 1 87.5 499 ASP A CA 1
ATOM 3969 C C . ASP A 1 499 ? 9.141 5.262 -15.297 1 87.5 499 ASP A C 1
ATOM 3971 O O . ASP A 1 499 ? 10.086 5.316 -16.078 1 87.5 499 ASP A O 1
ATOM 3975 N N . VAL A 1 500 ? 8.914 4.211 -14.547 1 95.94 500 VAL A N 1
ATOM 3976 C CA . VAL A 1 500 ? 9.734 3.021 -14.719 1 95.94 500 VAL A CA 1
ATOM 3977 C C . VAL A 1 500 ? 9.164 2.152 -15.836 1 95.94 500 VAL A C 1
ATOM 3979 O O . VAL A 1 500 ? 7.969 1.855 -15.844 1 95.94 500 VAL A O 1
ATOM 3982 N N . GLN A 1 501 ? 10 1.765 -16.781 1 95.88 501 GLN A N 1
ATOM 3983 C CA . GLN A 1 501 ? 9.562 1.018 -17.953 1 95.88 501 GLN A CA 1
ATOM 3984 C C . GLN A 1 501 ? 10.375 -0.261 -18.125 1 95.88 501 GLN A C 1
ATOM 3986 O O . GLN A 1 501 ? 11.492 -0.37 -17.609 1 95.88 501 GLN A O 1
ATOM 3991 N N . PRO A 1 502 ? 9.773 -1.263 -18.844 1 96.38 502 PRO A N 1
ATOM 3992 C CA . PRO A 1 502 ? 10.578 -2.432 -19.203 1 96.38 502 PRO A CA 1
ATOM 3993 C C . PRO A 1 502 ? 11.844 -2.061 -19.969 1 96.38 502 PRO A C 1
ATOM 3995 O O . PRO A 1 502 ? 11.898 -1.01 -20.609 1 96.38 502 PRO A O 1
ATOM 3998 N N . PHE A 1 503 ? 12.805 -2.871 -19.875 1 95.44 503 PHE A N 1
ATOM 3999 C CA . PHE A 1 503 ? 14.117 -2.574 -20.422 1 95.44 503 PHE A CA 1
ATOM 4000 C C . PHE A 1 503 ? 14.07 -2.525 -21.953 1 95.44 503 PHE A C 1
ATOM 4002 O O . PHE A 1 503 ? 14.445 -1.52 -22.547 1 95.44 503 PHE A O 1
ATOM 4009 N N . HIS A 1 504 ? 13.609 -3.555 -22.516 1 93.31 504 HIS A N 1
ATOM 4010 C CA . HIS A 1 504 ? 13.664 -3.643 -23.969 1 93.31 504 HIS A CA 1
ATOM 4011 C C . HIS A 1 504 ? 12.477 -2.934 -24.609 1 93.31 504 HIS A C 1
ATOM 4013 O O . HIS A 1 504 ? 11.336 -3.088 -24.156 1 93.31 504 HIS A O 1
ATOM 4019 N N . PRO A 1 505 ? 12.656 -2.332 -25.672 1 90.31 505 PRO A N 1
ATOM 4020 C CA . PRO A 1 505 ? 11.609 -1.526 -26.297 1 90.31 505 PRO A CA 1
ATOM 4021 C C . PRO A 1 505 ? 10.398 -2.359 -26.734 1 90.31 505 PRO A C 1
ATOM 4023 O O . PRO A 1 505 ? 9.266 -1.874 -26.688 1 90.31 505 PRO A O 1
ATOM 4026 N N . VAL A 1 506 ? 10.656 -3.555 -27.125 1 87.25 506 VAL A N 1
ATOM 4027 C CA . VAL A 1 506 ? 9.57 -4.41 -27.578 1 87.25 506 VAL A CA 1
ATOM 4028 C C . VAL A 1 506 ? 8.539 -4.582 -26.469 1 87.25 506 VAL A C 1
ATOM 4030 O O . VAL A 1 506 ? 7.336 -4.598 -26.719 1 87.25 506 VAL A O 1
ATOM 4033 N N . ASN A 1 507 ? 8.984 -4.684 -25.297 1 91.69 507 ASN A N 1
ATOM 4034 C CA . ASN A 1 507 ? 8.086 -4.891 -24.172 1 91.69 507 ASN A CA 1
ATOM 4035 C C . ASN A 1 507 ? 7.461 -3.576 -23.703 1 91.69 507 ASN A C 1
ATOM 4037 O O . ASN A 1 507 ? 6.516 -3.58 -22.906 1 91.69 507 ASN A O 1
ATOM 4041 N N . GLN A 1 508 ? 7.906 -2.48 -24.203 1 92.88 508 GLN A N 1
ATOM 4042 C CA . GLN A 1 508 ? 7.371 -1.178 -23.828 1 92.88 508 GLN A CA 1
ATOM 4043 C C . GLN A 1 508 ? 6.117 -0.842 -24.625 1 92.88 508 GLN A C 1
ATOM 4045 O O . GLN A 1 508 ? 5.289 -0.04 -24.188 1 92.88 508 GLN A O 1
ATOM 4050 N N . ILE A 1 509 ? 6.035 -1.438 -25.703 1 90.31 509 ILE A N 1
ATOM 4051 C CA . ILE A 1 509 ? 4.973 -1.112 -26.656 1 90.31 509 ILE A CA 1
ATOM 4052 C C . ILE A 1 509 ? 3.615 -1.408 -26.016 1 90.31 509 ILE A C 1
ATOM 4054 O O . ILE A 1 509 ? 2.703 -0.58 -26.078 1 90.31 509 ILE A O 1
ATOM 4058 N N . GLN A 1 510 ? 3.459 -2.467 -25.438 1 90.5 510 GLN A N 1
ATOM 4059 C CA . GLN A 1 510 ? 2.168 -2.881 -24.891 1 90.5 510 GLN A CA 1
ATOM 4060 C C . GLN A 1 510 ? 2.164 -2.809 -23.359 1 90.5 510 GLN A C 1
ATOM 4062 O O . GLN A 1 510 ? 1.221 -3.268 -22.719 1 90.5 510 GLN A O 1
ATOM 4067 N N . TYR A 1 511 ? 3.148 -2.244 -22.906 1 93.56 511 TYR A N 1
ATOM 4068 C CA . TYR A 1 511 ? 3.277 -2.205 -21.453 1 93.56 511 TYR A CA 1
ATOM 4069 C C . TYR A 1 511 ? 2.217 -1.301 -20.844 1 93.56 511 TYR A C 1
ATOM 4071 O O . TYR A 1 511 ? 2.051 -0.152 -21.266 1 93.56 511 TYR A O 1
ATOM 4079 N N . VAL A 1 512 ? 1.465 -1.859 -19.922 1 91.19 512 VAL A N 1
ATOM 4080 C CA . VAL A 1 512 ? 0.538 -1.115 -19.078 1 91.19 512 VAL A CA 1
ATOM 4081 C C . VAL A 1 512 ? 0.908 -1.311 -17.609 1 91.19 512 VAL A C 1
ATOM 4083 O O . VAL A 1 512 ? 0.99 -2.443 -17.125 1 91.19 512 VAL A O 1
ATOM 4086 N N . CYS A 1 513 ? 1.071 -0.206 -16.984 1 92.19 513 CYS A N 1
ATOM 4087 C CA . CYS A 1 513 ? 1.447 -0.236 -15.578 1 92.19 513 CYS A CA 1
ATOM 4088 C C . CYS A 1 513 ? 0.375 -0.923 -14.742 1 92.19 513 CYS A C 1
ATOM 4090 O O . CYS A 1 513 ? -0.811 -0.611 -14.867 1 92.19 513 CYS A O 1
ATOM 4092 N N . GLN A 1 514 ? 0.83 -1.843 -13.891 1 92.5 514 GLN A N 1
ATOM 4093 C CA . GLN A 1 514 ? -0.114 -2.609 -13.078 1 92.5 514 GLN A CA 1
ATOM 4094 C C . GLN A 1 514 ? 0.251 -2.549 -11.602 1 92.5 514 GLN A C 1
ATOM 4096 O O . GLN A 1 514 ? 0.077 -3.527 -10.875 1 92.5 514 GLN A O 1
ATOM 4101 N N . LYS A 1 515 ? 0.742 -1.519 -11.086 1 92.69 515 LYS A N 1
ATOM 4102 C CA . LYS A 1 515 ? 1.184 -1.366 -9.703 1 92.69 515 LYS A CA 1
ATOM 4103 C C . LYS A 1 515 ? 0.032 -1.596 -8.734 1 92.69 515 LYS A C 1
ATOM 4105 O O . LYS A 1 515 ? 0.246 -2.043 -7.602 1 92.69 515 LYS A O 1
ATOM 4110 N N . HIS A 1 516 ? -1.183 -1.301 -9.188 1 90.06 516 HIS A N 1
ATOM 4111 C CA . HIS A 1 516 ? -2.352 -1.427 -8.32 1 90.06 516 HIS A CA 1
ATOM 4112 C C . HIS A 1 516 ? -2.576 -2.877 -7.906 1 90.06 516 HIS A C 1
ATOM 4114 O O . HIS A 1 516 ? -3.244 -3.145 -6.906 1 90.06 516 HIS A O 1
ATOM 4120 N N . LYS A 1 517 ? -2.033 -3.795 -8.602 1 93.31 517 LYS A N 1
ATOM 4121 C CA . LYS A 1 517 ? -2.252 -5.211 -8.32 1 93.31 517 LYS A CA 1
ATOM 4122 C C . LYS A 1 517 ? -1.519 -5.641 -7.055 1 93.31 517 LYS A C 1
ATOM 4124 O O . LYS A 1 517 ? -1.826 -6.684 -6.477 1 93.31 517 LYS A O 1
ATOM 4129 N N . PHE A 1 518 ? -0.521 -4.844 -6.68 1 96.56 518 PHE A N 1
ATOM 4130 C CA . PHE A 1 518 ? 0.223 -5.172 -5.469 1 96.56 518 PHE A CA 1
ATOM 4131 C C . PHE A 1 518 ? -0.593 -4.844 -4.227 1 96.56 518 PHE A C 1
ATOM 4133 O O . PHE A 1 518 ? -0.355 -5.402 -3.152 1 96.56 518 PHE A O 1
ATOM 4140 N N . LEU A 1 519 ? -1.606 -4.008 -4.316 1 95.69 519 LEU A N 1
ATOM 4141 C CA . LEU A 1 519 ? -2.125 -3.32 -3.139 1 95.69 519 LEU A CA 1
ATOM 4142 C C . LEU A 1 519 ? -3.408 -3.98 -2.645 1 95.69 519 LEU A C 1
ATOM 4144 O O . LEU A 1 519 ? -3.82 -3.77 -1.502 1 95.69 519 LEU A O 1
ATOM 4148 N N . TYR A 1 520 ? -4.109 -4.703 -3.393 1 93.19 520 TYR A N 1
ATOM 4149 C CA . TYR A 1 520 ? -5.48 -5.066 -3.053 1 93.19 520 TYR A CA 1
ATOM 4150 C C . TYR A 1 520 ? -5.641 -6.578 -2.961 1 93.19 520 TYR A C 1
ATOM 4152 O O . TYR A 1 520 ? -5.047 -7.32 -3.75 1 93.19 520 TYR A O 1
ATOM 4160 N N . GLU A 1 521 ? -6.5 -6.93 -2.037 1 86.31 521 GLU A N 1
ATOM 4161 C CA . GLU A 1 521 ? -6.809 -8.344 -1.843 1 86.31 521 GLU A CA 1
ATOM 4162 C C . GLU A 1 521 ? -7.633 -8.891 -3.004 1 86.31 521 GLU A C 1
ATOM 4164 O O . GLU A 1 521 ? -8.484 -8.195 -3.555 1 86.31 521 GLU A O 1
ATOM 4169 N N . SER A 1 522 ? -7.262 -10.086 -3.303 1 70 522 SER A N 1
ATOM 4170 C CA . SER A 1 522 ? -7.918 -10.695 -4.453 1 70 522 SER A CA 1
ATOM 4171 C C . SER A 1 522 ? -9.312 -11.203 -4.094 1 70 522 SER A C 1
ATOM 4173 O O . SER A 1 522 ? -10.18 -11.328 -4.961 1 70 522 SER A O 1
ATOM 4175 N N . SER A 1 523 ? -9.438 -11.68 -2.846 1 60.38 523 SER A N 1
ATOM 4176 C CA . SER A 1 523 ? -10.727 -12.273 -2.494 1 60.38 523 SER A CA 1
ATOM 4177 C C . SER A 1 523 ? -11.875 -11.328 -2.828 1 60.38 523 SER A C 1
ATOM 4179 O O . SER A 1 523 ? -12.992 -11.773 -3.105 1 60.38 523 SER A O 1
ATOM 4181 N N . GLY A 1 524 ? -11.641 -10.055 -2.721 1 53.75 524 GLY A N 1
ATOM 4182 C CA . GLY A 1 524 ? -12.719 -9.109 -2.98 1 53.75 524 GLY A CA 1
ATOM 4183 C C . GLY A 1 524 ? -12.945 -8.859 -4.457 1 53.75 524 GLY A C 1
ATOM 4184 O O . GLY A 1 524 ? -13.82 -8.07 -4.832 1 53.75 524 GLY A O 1
ATOM 4185 N N . TYR A 1 525 ? -12.008 -9.359 -5.258 1 49.69 525 TYR A N 1
ATOM 4186 C CA . TYR A 1 525 ? -12.203 -9.148 -6.688 1 49.69 525 TYR A CA 1
ATOM 4187 C C . TYR A 1 525 ? -12.852 -10.375 -7.328 1 49.69 525 TYR A C 1
ATOM 4189 O O . TYR A 1 525 ? -12.156 -11.242 -7.867 1 49.69 525 TYR A O 1
ATOM 4197 N N . GLN A 1 526 ? -13.68 -11.031 -6.676 1 42.84 526 GLN A N 1
ATOM 4198 C CA . GLN A 1 526 ? -14.312 -12.117 -7.414 1 42.84 526 GLN A CA 1
ATOM 4199 C C . GLN A 1 526 ? -14.594 -11.719 -8.859 1 42.84 526 GLN A C 1
ATOM 4201 O O . GLN A 1 526 ? -15.148 -10.648 -9.117 1 42.84 526 GLN A O 1
ATOM 4206 N N . LYS A 1 527 ? -13.742 -12.336 -9.727 1 38.06 527 LYS A N 1
ATOM 4207 C CA . LYS A 1 527 ? -14.055 -12.289 -11.156 1 38.06 527 LYS A CA 1
ATOM 4208 C C . LYS A 1 527 ? -15.547 -12.492 -11.391 1 38.06 527 LYS A C 1
ATOM 4210 O O . LYS A 1 527 ? -16.188 -13.297 -10.719 1 38.06 527 LYS A O 1
ATOM 4215 N N . MET B 1 1 ? -8.812 33.625 -28.5 1 19.42 1 MET B N 1
ATOM 4216 C CA . MET B 1 1 ? -10.109 33.25 -27.922 1 19.42 1 MET B CA 1
ATOM 4217 C C . MET B 1 1 ? -9.961 32.875 -26.453 1 19.42 1 MET B C 1
ATOM 4219 O O . MET B 1 1 ? -10.93 32.438 -25.828 1 19.42 1 MET B O 1
ATOM 4223 N N . ASP B 1 2 ? -8.758 32.625 -26.047 1 21.83 2 ASP B N 1
ATOM 4224 C CA . ASP B 1 2 ? -8.109 31.938 -24.938 1 21.83 2 ASP B CA 1
ATOM 4225 C C . ASP B 1 2 ? -8.273 32.688 -23.641 1 21.83 2 ASP B C 1
ATOM 4227 O O . ASP B 1 2 ? -7.711 32.312 -22.609 1 21.83 2 ASP B O 1
ATOM 4231 N N . SER B 1 3 ? -8.719 33.969 -23.688 1 26.23 3 SER B N 1
ATOM 4232 C CA . SER B 1 3 ? -8.766 35.031 -22.703 1 26.23 3 SER B CA 1
ATOM 4233 C C . SER B 1 3 ? -9.875 34.812 -21.688 1 26.23 3 SER B C 1
ATOM 4235 O O . SER B 1 3 ? -9.922 35.438 -20.641 1 26.23 3 SER B O 1
ATOM 4237 N N . SER B 1 4 ? -10.961 34.156 -22.156 1 23.45 4 SER B N 1
ATOM 4238 C CA . SER B 1 4 ? -12.25 34.312 -21.469 1 23.45 4 SER B CA 1
ATOM 4239 C C . SER B 1 4 ? -12.297 33.438 -20.203 1 23.45 4 SER B C 1
ATOM 4241 O O . SER B 1 4 ? -13.242 33.531 -19.422 1 23.45 4 SER B O 1
ATOM 4243 N N . ALA B 1 5 ? -11.586 32.375 -20.234 1 24.3 5 ALA B N 1
ATOM 4244 C CA . ALA B 1 5 ? -11.781 31.422 -19.125 1 24.3 5 ALA B CA 1
ATOM 4245 C C . ALA B 1 5 ? -11.203 31.969 -17.828 1 24.3 5 ALA B C 1
ATOM 4247 O O . ALA B 1 5 ? -11.359 31.359 -16.766 1 24.3 5 ALA B O 1
ATOM 4248 N N . ALA B 1 6 ? -10.273 32.906 -17.953 1 24.75 6 ALA B N 1
ATOM 4249 C CA . ALA B 1 6 ? -9.609 33.438 -16.75 1 24.75 6 ALA B CA 1
ATOM 4250 C C . ALA B 1 6 ? -10.562 34.25 -15.906 1 24.75 6 ALA B C 1
ATOM 4252 O O . ALA B 1 6 ? -10.359 34.406 -14.703 1 24.75 6 ALA B O 1
ATOM 4253 N N . GLU B 1 7 ? -11.547 34.906 -16.672 1 23.91 7 GLU B N 1
ATOM 4254 C CA . GLU B 1 7 ? -12.312 35.938 -15.969 1 23.91 7 GLU B CA 1
ATOM 4255 C C . GLU B 1 7 ? -13.305 35.344 -14.992 1 23.91 7 GLU B C 1
ATOM 4257 O O . GLU B 1 7 ? -13.711 35.969 -14.023 1 23.91 7 GLU B O 1
ATOM 4262 N N . VAL B 1 8 ? -13.859 34.219 -15.5 1 22.36 8 VAL B N 1
ATOM 4263 C CA . VAL B 1 8 ? -15 33.781 -14.711 1 22.36 8 VAL B CA 1
ATOM 4264 C C . VAL B 1 8 ? -14.531 33.344 -13.32 1 22.36 8 VAL B C 1
ATOM 4266 O O . VAL B 1 8 ? -15.266 33.5 -12.344 1 22.36 8 VAL B O 1
ATOM 4269 N N . LEU B 1 9 ? -13.359 32.781 -13.383 1 24.3 9 LEU B N 1
ATOM 4270 C CA . LEU B 1 9 ? -13.008 32.062 -12.172 1 24.3 9 LEU B CA 1
ATOM 4271 C C . LEU B 1 9 ? -12.594 33 -11.062 1 24.3 9 LEU B C 1
ATOM 4273 O O . LEU B 1 9 ? -12.266 32.594 -9.953 1 24.3 9 LEU B O 1
ATOM 4277 N N . ALA B 1 10 ? -12.289 34.25 -11.438 1 24.91 10 ALA B N 1
ATOM 4278 C CA . ALA B 1 10 ? -11.82 35.188 -10.398 1 24.91 10 ALA B CA 1
ATOM 4279 C C . ALA B 1 10 ? -12.914 35.438 -9.367 1 24.91 10 ALA B C 1
ATOM 4281 O O . ALA B 1 10 ? -12.633 35.906 -8.25 1 24.91 10 ALA B O 1
ATOM 4282 N N . ALA B 1 11 ? -14.141 35.5 -9.953 1 22 11 ALA B N 1
ATOM 4283 C CA . ALA B 1 11 ? -15.148 36.094 -9.086 1 22 11 ALA B CA 1
ATOM 4284 C C . ALA B 1 11 ? -15.43 35.188 -7.879 1 22 11 ALA B C 1
ATOM 4286 O O . ALA B 1 11 ? -16.078 35.625 -6.926 1 22 11 ALA B O 1
ATOM 4287 N N . ALA B 1 12 ? -15.367 33.906 -8.242 1 20.34 12 ALA B N 1
ATOM 4288 C CA . ALA B 1 12 ? -16.047 33.156 -7.184 1 20.34 12 ALA B CA 1
ATOM 4289 C C . ALA B 1 12 ? -15.195 33.062 -5.926 1 20.34 12 ALA B C 1
ATOM 4291 O O . ALA B 1 12 ? -14.492 32.094 -5.715 1 20.34 12 ALA B O 1
ATOM 4292 N N . ALA B 1 13 ? -14.367 34.094 -5.879 1 20.25 13 ALA B N 1
ATOM 4293 C CA . ALA B 1 13 ? -13.719 33.969 -4.574 1 20.25 13 ALA B CA 1
ATOM 4294 C C . ALA B 1 13 ? -14.75 33.781 -3.465 1 20.25 13 ALA B C 1
ATOM 4296 O O . ALA B 1 13 ? -15.773 34.469 -3.438 1 20.25 13 ALA B O 1
ATOM 4297 N N . PRO B 1 14 ? -14.938 32.531 -3.113 1 23.02 14 PRO B N 1
ATOM 4298 C CA . PRO B 1 14 ? -15.961 32.5 -2.068 1 23.02 14 PRO B CA 1
ATOM 4299 C C . PRO B 1 14 ? -15.945 33.719 -1.169 1 23.02 14 PRO B C 1
ATOM 4301 O O . PRO B 1 14 ? -14.883 34.312 -0.958 1 23.02 14 PRO B O 1
ATOM 4304 N N . ASN B 1 15 ? -16.922 34.562 -1.451 1 20.98 15 ASN B N 1
ATOM 4305 C CA . ASN B 1 15 ? -17.141 35.594 -0.444 1 20.98 15 ASN B CA 1
ATOM 4306 C C . ASN B 1 15 ? -16.828 35.094 0.96 1 20.98 15 ASN B C 1
ATOM 4308 O O . ASN B 1 15 ? -17.484 34.156 1.452 1 20.98 15 ASN B O 1
ATOM 4312 N N . VAL B 1 16 ? -15.617 34.812 1.128 1 23.25 16 VAL B N 1
ATOM 4313 C CA . VAL B 1 16 ? -15.328 34.688 2.553 1 23.25 16 VAL B CA 1
ATOM 4314 C C . VAL B 1 16 ? -16.141 35.719 3.332 1 23.25 16 VAL B C 1
ATOM 4316 O O . VAL B 1 16 ? -15.922 36.938 3.176 1 23.25 16 VAL B O 1
ATOM 4319 N N . ASP B 1 17 ? -17.516 35.562 3.303 1 21.72 17 ASP B N 1
ATOM 4320 C CA . ASP B 1 17 ? -18.312 36.406 4.203 1 21.72 17 ASP B CA 1
ATOM 4321 C C . ASP B 1 17 ? -17.453 36.969 5.332 1 21.72 17 ASP B C 1
ATOM 4323 O O . ASP B 1 17 ? -16.484 36.312 5.77 1 21.72 17 ASP B O 1
ATOM 4327 N N . ASN B 1 18 ? -17.391 38.219 5.391 1 23.52 18 ASN B N 1
ATOM 4328 C CA . ASN B 1 18 ? -17 38.875 6.621 1 23.52 18 ASN B CA 1
ATOM 4329 C C . ASN B 1 18 ? -17.469 38.125 7.859 1 23.52 18 ASN B C 1
ATOM 4331 O O . ASN B 1 18 ? -18.656 38.156 8.203 1 23.52 18 ASN B O 1
ATOM 4335 N N . GLY B 1 19 ? -17.375 36.844 7.75 1 24.14 19 GLY B N 1
ATOM 4336 C CA . GLY B 1 19 ? -17.781 36 8.852 1 24.14 19 GLY B CA 1
ATOM 4337 C C . GLY B 1 19 ? -17.812 36.688 10.188 1 24.14 19 GLY B C 1
ATOM 4338 O O . GLY B 1 19 ? -16.797 36.781 10.883 1 24.14 19 GLY B O 1
ATOM 4339 N N . GLU B 1 20 ? -18.453 37.812 10.172 1 24.62 20 GLU B N 1
ATOM 4340 C CA . GLU B 1 20 ? -18.984 38.094 11.5 1 24.62 20 GLU B CA 1
ATOM 4341 C C . GLU B 1 20 ? -19.5 36.844 12.172 1 24.62 20 GLU B C 1
ATOM 4343 O O . GLU B 1 20 ? -20.047 35.938 11.508 1 24.62 20 GLU B O 1
ATOM 4348 N N . TYR B 1 21 ? -18.828 36.344 13.109 1 25.66 21 TYR B N 1
ATOM 4349 C CA . TYR B 1 21 ? -19.438 35.281 13.906 1 25.66 21 TYR B CA 1
ATOM 4350 C C . TYR B 1 21 ? -20.953 35.406 13.891 1 25.66 21 TYR B C 1
ATOM 4352 O O . TYR B 1 21 ? -21.516 36.469 14.062 1 25.66 21 TYR B O 1
ATOM 4360 N N . PRO B 1 22 ? -21.734 34.688 13.016 1 27.59 22 PRO B N 1
ATOM 4361 C CA . PRO B 1 22 ? -23.156 34.906 12.828 1 27.59 22 PRO B CA 1
ATOM 4362 C C . PRO B 1 22 ? -23.812 35.594 14.023 1 27.59 22 PRO B C 1
ATOM 4364 O O . PRO B 1 22 ? -24.609 36.531 13.852 1 27.59 22 PRO B O 1
ATOM 4367 N N . GLY B 1 23 ? -24.328 34.688 14.945 1 26.36 23 GLY B N 1
ATOM 4368 C CA . GLY B 1 23 ? -25.312 35.031 15.953 1 26.36 23 GLY B CA 1
ATOM 4369 C C . GLY B 1 23 ? -24.891 36.188 16.828 1 26.36 23 GLY B C 1
ATOM 4370 O O . GLY B 1 23 ? -24.281 36 17.875 1 26.36 23 GLY B O 1
ATOM 4371 N N . SER B 1 24 ? -24.469 37.25 16.344 1 27.09 24 SER B N 1
ATOM 4372 C CA . SER B 1 24 ? -24.328 38.312 17.328 1 27.09 24 SER B CA 1
ATOM 4373 C C . SER B 1 24 ? -25.672 38.688 17.906 1 27.09 24 SER B C 1
ATOM 4375 O O . SER B 1 24 ? -26.141 39.812 17.703 1 27.09 24 SER B O 1
ATOM 4377 N N . LYS B 1 25 ? -26.781 37.844 17.797 1 30.06 25 LYS B N 1
ATOM 4378 C CA . LYS B 1 25 ? -27.797 38.375 18.688 1 30.06 25 LYS B CA 1
ATOM 4379 C C . LYS B 1 25 ? -27.203 38.719 20.062 1 30.06 25 LYS B C 1
ATOM 4381 O O . LYS B 1 25 ? -26.219 38.094 20.484 1 30.06 25 LYS B O 1
ATOM 4386 N N . LYS B 1 26 ? -27.766 39.781 20.625 1 33.12 26 LYS B N 1
ATOM 4387 C CA . LYS B 1 26 ? -27.5 40.312 21.953 1 33.12 26 LYS B CA 1
ATOM 4388 C C . LYS B 1 26 ? -27.516 39.219 23 1 33.12 26 LYS B C 1
ATOM 4390 O O . LYS B 1 26 ? -27.781 39.469 24.172 1 33.12 26 LYS B O 1
ATOM 4395 N N . GLU B 1 27 ? -28.047 37.938 22.531 1 26.81 27 GLU B N 1
ATOM 4396 C CA . GLU B 1 27 ? -28.062 37.125 23.734 1 26.81 27 GLU B CA 1
ATOM 4397 C C . GLU B 1 27 ? -26.719 37.188 24.469 1 26.81 27 GLU B C 1
ATOM 4399 O O . GLU B 1 27 ? -25.672 37.312 23.828 1 26.81 27 GLU B O 1
ATOM 4404 N N . GLU B 1 28 ? -26.859 37.406 25.766 1 25.67 28 GLU B N 1
ATOM 4405 C CA . GLU B 1 28 ? -25.734 37.469 26.703 1 25.67 28 GLU B CA 1
ATOM 4406 C C . GLU B 1 28 ? -24.688 36.406 26.375 1 25.67 28 GLU B C 1
ATOM 4408 O O . GLU B 1 28 ? -24.984 35.219 26.391 1 25.67 28 GLU B O 1
ATOM 4413 N N . SER B 1 29 ? -24.094 36.562 25.328 1 27.23 29 SER B N 1
ATOM 4414 C CA . SER B 1 29 ? -22.953 35.812 24.828 1 27.23 29 SER B CA 1
ATOM 4415 C C . SER B 1 29 ? -22.188 35.156 25.969 1 27.23 29 SER B C 1
ATOM 4417 O O . SER B 1 29 ? -21.516 35.844 26.75 1 27.23 29 SER B O 1
ATOM 4419 N N . GLU B 1 30 ? -22.938 34.25 26.594 1 26.36 30 GLU B N 1
ATOM 4420 C CA . GLU B 1 30 ? -22.156 33.469 27.562 1 26.36 30 GLU B CA 1
ATOM 4421 C C . GLU B 1 30 ? -20.781 33.125 27 1 26.36 30 GLU B C 1
ATOM 4423 O O . GLU B 1 30 ? -20.672 32.312 26.062 1 26.36 30 GLU B O 1
ATOM 4428 N N . LEU B 1 31 ? -20.078 34.094 26.859 1 27.62 31 LEU B N 1
ATOM 4429 C CA . LEU B 1 31 ? -18.688 34.094 26.422 1 27.62 31 LEU B CA 1
ATOM 4430 C C . LEU B 1 31 ? -17.969 32.844 26.922 1 27.62 31 LEU B C 1
ATOM 4432 O O . LEU B 1 31 ? -18.125 32.438 28.078 1 27.62 31 LEU B O 1
ATOM 4436 N N . PHE B 1 32 ? -17.906 31.922 26.062 1 28.98 32 PHE B N 1
ATOM 4437 C CA . PHE B 1 32 ? -17.047 30.766 26.312 1 28.98 32 PHE B CA 1
ATOM 4438 C C . PHE B 1 32 ? -15.875 31.125 27.203 1 28.98 32 PHE B C 1
ATOM 4440 O O . PHE B 1 32 ? -15.164 32.094 26.953 1 28.98 32 PHE B O 1
ATOM 4447 N N . GLN B 1 33 ? -16.062 30.75 28.438 1 31.47 33 GLN B N 1
ATOM 4448 C CA . GLN B 1 33 ? -14.984 30.938 29.406 1 31.47 33 GLN B CA 1
ATOM 4449 C C . GLN B 1 33 ? -13.836 29.953 29.172 1 31.47 33 GLN B C 1
ATOM 4451 O O . GLN B 1 33 ? -14.039 28.75 29.172 1 31.47 33 GLN B O 1
ATOM 4456 N N . CYS B 1 34 ? -13.023 30.156 28.172 1 38.47 34 CYS B N 1
ATOM 4457 C CA . CYS B 1 34 ? -11.781 29.391 28.109 1 38.47 34 CYS B CA 1
ATOM 4458 C C . CYS B 1 34 ? -11.336 28.953 29.5 1 38.47 34 CYS B C 1
ATOM 4460 O O . CYS B 1 34 ? -11.266 29.781 30.406 1 38.47 34 CYS B O 1
ATOM 4462 N N . PRO B 1 35 ? -11.469 27.812 29.688 1 40.72 35 PRO B N 1
ATOM 4463 C CA . PRO B 1 35 ? -10.938 27.625 31.031 1 40.72 35 PRO B CA 1
ATOM 4464 C C . PRO B 1 35 ? -9.68 28.453 31.297 1 40.72 35 PRO B C 1
ATOM 4466 O O . PRO B 1 35 ? -8.812 28.547 30.422 1 40.72 35 PRO B O 1
ATOM 4469 N N . GLY B 1 36 ? -9.664 29.391 32.281 1 42.84 36 GLY B N 1
ATOM 4470 C CA . GLY B 1 36 ? -8.789 30.5 32.594 1 42.84 36 GLY B CA 1
ATOM 4471 C C . GLY B 1 36 ? -9.188 31.797 31.906 1 42.84 36 GLY B C 1
ATOM 4472 O O . GLY B 1 36 ? -8.562 32.844 32.094 1 42.84 36 GLY B O 1
ATOM 4473 N N . VAL B 1 37 ? -9.969 31.641 30.891 1 49.44 37 VAL B N 1
ATOM 4474 C CA . VAL B 1 37 ? -10.57 32.844 30.344 1 49.44 37 VAL B CA 1
ATOM 4475 C C . VAL B 1 37 ? -11.938 33.094 30.984 1 49.44 37 VAL B C 1
ATOM 4477 O O . VAL B 1 37 ? -12.625 32.156 31.359 1 49.44 37 VAL B O 1
ATOM 4480 N N . SER B 1 38 ? -12.289 34.188 31.266 1 48.31 38 SER B N 1
ATOM 4481 C CA . SER B 1 38 ? -13.531 34.625 31.906 1 48.31 38 SER B CA 1
ATOM 4482 C C . SER B 1 38 ? -14.742 34.125 31.125 1 48.31 38 SER B C 1
ATOM 4484 O O . SER B 1 38 ? -14.656 33.844 29.922 1 48.31 38 SER B O 1
ATOM 4486 N N . PRO B 1 39 ? -15.734 33.656 31.844 1 49.94 39 PRO B N 1
ATOM 4487 C CA . PRO B 1 39 ? -16.969 33.094 31.266 1 49.94 39 PRO B CA 1
ATOM 4488 C C . PRO B 1 39 ? -17.406 33.812 30 1 49.94 39 PRO B C 1
ATOM 4490 O O . PRO B 1 39 ? -18.062 33.219 29.141 1 49.94 39 PRO B O 1
ATOM 4493 N N . ASP B 1 40 ? -17.078 35.062 29.828 1 44.34 40 ASP B N 1
ATOM 4494 C CA . ASP B 1 40 ? -17.516 35.844 28.688 1 44.34 40 ASP B CA 1
ATOM 4495 C C . ASP B 1 40 ? -16.547 35.719 27.516 1 44.34 40 ASP B C 1
ATOM 4497 O O . ASP B 1 40 ? -16.75 36.344 26.469 1 44.34 40 ASP B O 1
ATOM 4501 N N . GLY B 1 41 ? -15.602 34.688 27.641 1 46.59 41 GLY B N 1
ATOM 4502 C CA . GLY B 1 41 ? -14.625 34.375 26.625 1 46.59 41 GLY B CA 1
ATOM 4503 C C . GLY B 1 41 ? -13.664 35.5 26.312 1 46.59 41 GLY B C 1
ATOM 4504 O O . GLY B 1 41 ? -12.906 35.438 25.344 1 46.59 41 GLY B O 1
ATOM 4505 N N . LYS B 1 42 ? -13.758 36.562 27.047 1 47.59 42 LYS B N 1
ATOM 4506 C CA . LYS B 1 42 ? -13.062 37.812 26.766 1 47.59 42 LYS B CA 1
ATOM 4507 C C . LYS B 1 42 ? -11.789 37.938 27.594 1 47.59 42 LYS B C 1
ATOM 4509 O O . LYS B 1 42 ? -10.836 38.625 27.188 1 47.59 42 LYS B O 1
ATOM 4514 N N . THR B 1 43 ? -11.977 37.375 28.75 1 48 43 THR B N 1
ATOM 4515 C CA . THR B 1 43 ? -10.867 37.531 29.688 1 48 43 THR B CA 1
ATOM 4516 C C . THR B 1 43 ? -10.336 36.188 30.141 1 48 43 THR B C 1
ATOM 4518 O O . THR B 1 43 ? -11.078 35.219 30.172 1 48 43 THR B O 1
ATOM 4521 N N . CYS B 1 44 ? -9.062 36 30.047 1 51 44 CYS B N 1
ATOM 4522 C CA . CYS B 1 44 ? -8.453 34.812 30.625 1 51 44 CYS B CA 1
ATOM 4523 C C . CYS B 1 44 ? -8.477 34.875 32.156 1 51 44 CYS B C 1
ATOM 4525 O O . CYS B 1 44 ? -7.953 35.812 32.75 1 51 44 CYS B O 1
ATOM 4527 N N . ASP B 1 45 ? -9.258 34.125 32.844 1 50.25 45 ASP B N 1
ATOM 4528 C CA . ASP B 1 45 ? -9.453 34.156 34.312 1 50.25 45 ASP B CA 1
ATOM 4529 C C . ASP B 1 45 ? -8.242 33.594 35.031 1 50.25 45 ASP B C 1
ATOM 4531 O O . ASP B 1 45 ? -8.062 33.812 36.219 1 50.25 45 ASP B O 1
ATOM 4535 N N . ALA B 1 46 ? -7.516 32.719 34.281 1 47.31 46 ALA B N 1
ATOM 4536 C CA . ALA B 1 46 ? -6.348 32.156 34.938 1 47.31 46 ALA B CA 1
ATOM 4537 C C . ALA B 1 46 ? -5.117 32.219 34.031 1 47.31 46 ALA B C 1
ATOM 4539 O O . ALA B 1 46 ? -4.621 31.172 33.594 1 47.31 46 ALA B O 1
ATOM 4540 N N . PRO B 1 47 ? -4.68 33.406 33.75 1 45.91 47 PRO B N 1
ATOM 4541 C CA . PRO B 1 47 ? -3.516 33.562 32.875 1 45.91 47 PRO B CA 1
ATOM 4542 C C . PRO B 1 47 ? -2.275 32.844 33.406 1 45.91 47 PRO B C 1
ATOM 4544 O O . PRO B 1 47 ? -1.962 32.938 34.594 1 45.91 47 PRO B O 1
ATOM 4547 N N . GLY B 1 48 ? -1.645 31.984 32.531 1 46.81 48 GLY B N 1
ATOM 4548 C CA . GLY B 1 48 ? -0.397 31.328 32.875 1 46.81 48 GLY B CA 1
ATOM 4549 C C . GLY B 1 48 ? -0.601 30.031 33.656 1 46.81 48 GLY B C 1
ATOM 4550 O O . GLY B 1 48 ? 0.335 29.234 33.812 1 46.81 48 GLY B O 1
ATOM 4551 N N . GLN B 1 49 ? -1.688 29.812 34.312 1 47.69 49 GLN B N 1
ATOM 4552 C CA . GLN B 1 49 ? -1.892 28.625 35.125 1 47.69 49 GLN B CA 1
ATOM 4553 C C . GLN B 1 49 ? -2.494 27.484 34.312 1 47.69 49 GLN B C 1
ATOM 4555 O O . GLN B 1 49 ? -2.166 26.312 34.531 1 47.69 49 GLN B O 1
ATOM 4560 N N . ASN B 1 50 ? -3.334 27.922 33.438 1 50.28 50 ASN B N 1
ATOM 4561 C CA . ASN B 1 50 ? -3.967 26.938 32.562 1 50.28 50 ASN B CA 1
ATOM 4562 C C . ASN B 1 50 ? -3.217 26.797 31.25 1 50.28 50 ASN B C 1
ATOM 4564 O O . ASN B 1 50 ? -2.867 27.797 30.625 1 50.28 50 ASN B O 1
ATOM 4568 N N . SER B 1 51 ? -2.797 25.578 31.031 1 53.72 51 SER B N 1
ATOM 4569 C CA . SER B 1 51 ? -2.014 25.281 29.828 1 53.72 51 SER B CA 1
ATOM 4570 C C . SER B 1 51 ? -2.646 25.891 28.578 1 53.72 51 SER B C 1
ATOM 4572 O O . SER B 1 51 ? -1.955 26.172 27.609 1 53.72 51 SER B O 1
ATOM 4574 N N . ARG B 1 52 ? -3.865 26.188 28.672 1 57.09 52 ARG B N 1
ATOM 4575 C CA . ARG B 1 52 ? -4.562 26.734 27.516 1 57.09 52 ARG B CA 1
ATOM 4576 C C . ARG B 1 52 ? -4.488 28.25 27.484 1 57.09 52 ARG B C 1
ATOM 4578 O O . ARG B 1 52 ? -4.902 28.875 26.5 1 57.09 52 ARG B O 1
ATOM 4585 N N . CYS B 1 53 ? -3.945 28.875 28.547 1 56.19 53 CYS B N 1
ATOM 4586 C CA . CYS B 1 53 ? -3.863 30.328 28.625 1 56.19 53 CYS B CA 1
ATOM 4587 C C . CYS B 1 53 ? -2.424 30.797 28.828 1 56.19 53 CYS B C 1
ATOM 4589 O O . CYS B 1 53 ? -2.18 31.906 29.297 1 56.19 53 CYS B O 1
ATOM 4591 N N . ILE B 1 54 ? -1.551 29.906 28.578 1 48.69 54 ILE B N 1
ATOM 4592 C CA . ILE B 1 54 ? -0.157 30.172 28.938 1 48.69 54 ILE B CA 1
ATOM 4593 C C . ILE B 1 54 ? 0.314 31.453 28.25 1 48.69 54 ILE B C 1
ATOM 4595 O O . ILE B 1 54 ? 1.097 32.219 28.828 1 48.69 54 ILE B O 1
ATOM 4599 N N . HIS B 1 55 ? -0.174 31.844 27.094 1 47.75 55 HIS B N 1
ATOM 4600 C CA . HIS B 1 55 ? 0.373 33 26.406 1 47.75 55 HIS B CA 1
ATOM 4601 C C . HIS B 1 55 ? -0.585 34.188 26.484 1 47.75 55 HIS B C 1
ATOM 4603 O O . HIS B 1 55 ? -0.56 35.062 25.625 1 47.75 55 HIS B O 1
ATOM 4609 N N . SER B 1 56 ? -1.639 34.094 27.406 1 50.19 56 SER B N 1
ATOM 4610 C CA . SER B 1 56 ? -2.639 35.156 27.453 1 50.19 56 SER B CA 1
ATOM 4611 C C . SER B 1 56 ? -2.322 36.156 28.562 1 50.19 56 SER B C 1
ATOM 4613 O O . SER B 1 56 ? -1.948 35.75 29.672 1 50.19 56 SER B O 1
ATOM 4615 N N . SER B 1 57 ? -1.819 37.406 28.234 1 50.69 57 SER B N 1
ATOM 4616 C CA . SER B 1 57 ? -1.701 38.438 29.25 1 50.69 57 SER B CA 1
ATOM 4617 C C . SER B 1 57 ? -2.932 39.344 29.281 1 50.69 57 SER B C 1
ATOM 4619 O O . SER B 1 57 ? -3.064 40.188 30.156 1 50.69 57 SER B O 1
ATOM 4621 N N . TYR B 1 58 ? -3.801 39.312 28.203 1 43.75 58 TYR B N 1
ATOM 4622 C CA . TYR B 1 58 ? -4.887 40.281 28.125 1 43.75 58 TYR B CA 1
ATOM 4623 C C . TYR B 1 58 ? -6.195 39.688 28.641 1 43.75 58 TYR B C 1
ATOM 4625 O O . TYR B 1 58 ? -6.484 38.5 28.375 1 43.75 58 TYR B O 1
ATOM 4633 N N . GLY B 1 59 ? -6.887 40.344 29.812 1 38.84 59 GLY B N 1
ATOM 4634 C CA . GLY B 1 59 ? -8.156 40.125 30.469 1 38.84 59 GLY B CA 1
ATOM 4635 C C . GLY B 1 59 ? -8.141 40.5 31.938 1 38.84 59 GLY B C 1
ATOM 4636 O O . GLY B 1 59 ? -7.102 40.906 32.469 1 38.84 59 GLY B O 1
ATOM 4637 N N . ALA B 1 60 ? -9.227 40.594 32.625 1 32.34 60 ALA B N 1
ATOM 4638 C CA . ALA B 1 60 ? -9.414 41.219 33.938 1 32.34 60 ALA B CA 1
ATOM 4639 C C . ALA B 1 60 ? -8.289 40.844 34.906 1 32.34 60 ALA B C 1
ATOM 4641 O O . ALA B 1 60 ? -7.871 41.625 35.719 1 32.34 60 ALA B O 1
ATOM 4642 N N . ASN B 1 61 ? -8.141 39.625 35.188 1 29.84 61 ASN B N 1
ATOM 4643 C CA . ASN B 1 61 ? -7.137 39.312 36.188 1 29.84 61 ASN B CA 1
ATOM 4644 C C . ASN B 1 61 ? -5.734 39.281 35.594 1 29.84 61 ASN B C 1
ATOM 4646 O O . ASN B 1 61 ? -5.121 38.219 35.531 1 29.84 61 ASN B O 1
ATOM 4650 N N . ALA B 1 62 ? -5.453 40.156 34.781 1 33.56 62 ALA B N 1
ATOM 4651 C CA . ALA B 1 62 ? -4.184 40.375 34.094 1 33.56 62 ALA B CA 1
ATOM 4652 C C . ALA B 1 62 ? -3.02 40.375 35.062 1 33.56 62 ALA B C 1
ATOM 4654 O O . ALA B 1 62 ? -1.871 40.625 34.688 1 33.56 62 ALA B O 1
ATOM 4655 N N . GLY B 1 63 ? -3.348 40.594 36.312 1 30.89 63 GLY B N 1
ATOM 4656 C CA . GLY B 1 63 ? -2.221 40.625 37.219 1 30.89 63 GLY B CA 1
ATOM 4657 C C . GLY B 1 63 ? -1.312 39.406 37.125 1 30.89 63 GLY B C 1
ATOM 4658 O O . GLY B 1 63 ? -0.23 39.406 37.688 1 30.89 63 GLY B O 1
ATOM 4659 N N . PHE B 1 64 ? -1.964 38.344 37.125 1 28.88 64 PHE B N 1
ATOM 4660 C CA . PHE B 1 64 ? -1.108 37.156 37.188 1 28.88 64 PHE B CA 1
ATOM 4661 C C . PHE B 1 64 ? -0.43 36.938 35.844 1 28.88 64 PHE B C 1
ATOM 4663 O O . PHE B 1 64 ? -1.082 36.562 34.844 1 28.88 64 PHE B O 1
ATOM 4670 N N . VAL B 1 65 ? 0.296 37.75 35.438 1 31.34 65 VAL B N 1
ATOM 4671 C CA . VAL B 1 65 ? 1.249 37.562 34.344 1 31.34 65 VAL B CA 1
ATOM 4672 C C . VAL B 1 65 ? 1.616 36.062 34.25 1 31.34 65 VAL B C 1
ATOM 4674 O O . VAL B 1 65 ? 2.027 35.469 35.25 1 31.34 65 VAL B O 1
ATOM 4677 N N . ALA B 1 66 ? 0.929 35.281 33.5 1 33.38 66 ALA B N 1
ATOM 4678 C CA . ALA B 1 66 ? 1.509 34 33.156 1 33.38 66 ALA B CA 1
ATOM 4679 C C . ALA B 1 66 ? 3.004 33.969 33.469 1 33.38 66 ALA B C 1
ATOM 4681 O O . ALA B 1 66 ? 3.666 35 33.469 1 33.38 66 ALA B O 1
ATOM 4682 N N . GLY B 1 67 ? 3.439 33.031 34.25 1 32.66 67 GLY B N 1
ATOM 4683 C CA . GLY B 1 67 ? 4.863 32.75 34.312 1 32.66 67 GLY B CA 1
ATOM 4684 C C . GLY B 1 67 ? 5.629 33.188 33.094 1 32.66 67 GLY B C 1
ATOM 4685 O O . GLY B 1 67 ? 5.242 32.875 31.969 1 32.66 67 GLY B O 1
ATOM 4686 N N . ARG B 1 68 ? 6.02 34.469 33.062 1 35.41 68 ARG B N 1
ATOM 4687 C CA . ARG B 1 68 ? 7.02 34.938 32.094 1 35.41 68 ARG B CA 1
ATOM 4688 C C . ARG B 1 68 ? 7.801 33.75 31.516 1 35.41 68 ARG B C 1
ATOM 4690 O O . ARG B 1 68 ? 8.266 32.875 32.25 1 35.41 68 ARG B O 1
ATOM 4697 N N . LEU B 1 69 ? 7.348 33.219 30.344 1 41.31 69 LEU B N 1
ATOM 4698 C CA . LEU B 1 69 ? 8.383 32.406 29.734 1 41.31 69 LEU B CA 1
ATOM 4699 C C . LEU B 1 69 ? 9.75 32.719 30.328 1 41.31 69 LEU B C 1
ATOM 4701 O O . LEU B 1 69 ? 10.047 33.875 30.625 1 41.31 69 LEU B O 1
ATOM 4705 N N . PRO B 1 70 ? 10.234 31.891 31.109 1 42.31 70 PRO B N 1
ATOM 4706 C CA . PRO B 1 70 ? 11.594 32.281 31.484 1 42.31 70 PRO B CA 1
ATOM 4707 C C . PRO B 1 70 ? 12.258 33.188 30.453 1 42.31 70 PRO B C 1
ATOM 4709 O O . PRO B 1 70 ? 12.023 33.031 29.25 1 42.31 70 PRO B O 1
ATOM 4712 N N . LYS B 1 71 ? 12.531 34.375 30.859 1 47.22 71 LYS B N 1
ATOM 4713 C CA . LYS B 1 71 ? 13.344 35.25 30.016 1 47.22 71 LYS B CA 1
ATOM 4714 C C . LYS B 1 71 ? 14.336 34.438 29.188 1 47.22 71 LYS B C 1
ATOM 4716 O O . LYS B 1 71 ? 15.102 33.625 29.719 1 47.22 71 LYS B O 1
ATOM 4721 N N . ILE B 1 72 ? 13.906 34.281 27.875 1 54.47 72 ILE B N 1
ATOM 4722 C CA . ILE B 1 72 ? 14.875 33.688 26.953 1 54.47 72 ILE B CA 1
ATOM 4723 C C . ILE B 1 72 ? 16.297 33.938 27.469 1 54.47 72 ILE B C 1
ATOM 4725 O O . ILE B 1 72 ? 17.172 33.094 27.312 1 54.47 72 ILE B O 1
ATOM 4729 N N . SER B 1 73 ? 16.297 35.125 28.266 1 51.38 73 SER B N 1
ATOM 4730 C CA . SER B 1 73 ? 17.625 35.5 28.734 1 51.38 73 SER B CA 1
ATOM 4731 C C . SER B 1 73 ? 18.125 34.562 29.828 1 51.38 73 SER B C 1
ATOM 4733 O O . SER B 1 73 ? 19.328 34.5 30.078 1 51.38 73 SER B O 1
ATOM 4735 N N . SER B 1 74 ? 17.125 33.875 30.438 1 54.25 74 SER B N 1
ATOM 4736 C CA . SER B 1 74 ? 17.562 33 31.531 1 54.25 74 SER B CA 1
ATOM 4737 C C . SER B 1 74 ? 17.828 31.594 31.031 1 54.25 74 SER B C 1
ATOM 4739 O O . SER B 1 74 ? 18.297 30.75 31.797 1 54.25 74 SER B O 1
ATOM 4741 N N . MET B 1 75 ? 17.578 31.438 29.859 1 60.81 75 MET B N 1
ATOM 4742 C CA . MET B 1 75 ? 17.797 30.094 29.312 1 60.81 75 MET B CA 1
ATOM 4743 C C . MET B 1 75 ? 19.234 29.938 28.828 1 60.81 75 MET B C 1
ATOM 4745 O O . MET B 1 75 ? 19.859 30.891 28.375 1 60.81 75 MET B O 1
ATOM 4749 N N . SER B 1 76 ? 19.766 28.812 29.234 1 61.97 76 SER B N 1
ATOM 4750 C CA . SER B 1 76 ? 21.078 28.5 28.672 1 61.97 76 SER B CA 1
ATOM 4751 C C . SER B 1 76 ? 21.031 28.484 27.156 1 61.97 76 SER B C 1
ATOM 4753 O O . SER B 1 76 ? 19.953 28.406 26.562 1 61.97 76 SER B O 1
ATOM 4755 N N . GLU B 1 77 ? 22.141 28.766 26.641 1 58.59 77 GLU B N 1
ATOM 4756 C CA . GLU B 1 77 ? 22.234 28.766 25.172 1 58.59 77 GLU B CA 1
ATOM 4757 C C . GLU B 1 77 ? 21.734 27.438 24.594 1 58.59 77 GLU B C 1
ATOM 4759 O O . GLU B 1 77 ? 21.047 27.438 23.562 1 58.59 77 GLU B O 1
ATOM 4764 N N . SER B 1 78 ? 22.031 26.391 25.281 1 63.06 78 SER B N 1
ATOM 4765 C CA . SER B 1 78 ? 21.625 25.078 24.812 1 63.06 78 SER B CA 1
ATOM 4766 C C . SER B 1 78 ? 20.109 24.922 24.859 1 63.06 78 SER B C 1
ATOM 4768 O O . SER B 1 78 ? 19.5 24.391 23.922 1 63.06 78 SER B O 1
ATOM 4770 N N . GLU B 1 79 ? 19.531 25.359 25.891 1 64.62 79 GLU B N 1
ATOM 4771 C CA . GLU B 1 79 ? 18.094 25.297 26.047 1 64.62 79 GLU B CA 1
ATOM 4772 C C . GLU B 1 79 ? 17.375 26.156 25 1 64.62 79 GLU B C 1
ATOM 4774 O O . GLU B 1 79 ? 16.344 25.734 24.453 1 64.62 79 GLU B O 1
ATOM 4779 N N . LEU B 1 80 ? 18.062 27.234 24.781 1 65.81 80 LEU B N 1
ATOM 4780 C CA . LEU B 1 80 ? 17.469 28.156 23.828 1 65.81 80 LEU B CA 1
ATOM 4781 C C . LEU B 1 80 ? 17.516 27.562 22.422 1 65.81 80 LEU B C 1
ATOM 4783 O O . LEU B 1 80 ? 16.531 27.672 21.672 1 65.81 80 LEU B O 1
ATOM 4787 N N . GLN B 1 81 ? 18.562 26.922 22.156 1 67.06 81 GLN B N 1
ATOM 4788 C CA . GLN B 1 81 ? 18.719 26.328 20.828 1 67.06 81 GLN B CA 1
ATOM 4789 C C . GLN B 1 81 ? 17.703 25.188 20.625 1 67.06 81 GLN B C 1
ATOM 4791 O O . GLN B 1 81 ? 17.188 25 19.531 1 67.06 81 GLN B O 1
ATOM 4796 N N . ASP B 1 82 ? 17.469 24.594 21.688 1 69.06 82 ASP B N 1
ATOM 4797 C CA . ASP B 1 82 ? 16.531 23.469 21.609 1 69.06 82 ASP B CA 1
ATOM 4798 C C . ASP B 1 82 ? 15.109 23.969 21.344 1 69.06 82 ASP B C 1
ATOM 4800 O O . ASP B 1 82 ? 14.359 23.328 20.609 1 69.06 82 ASP B O 1
ATOM 4804 N N . VAL B 1 83 ? 14.852 25.094 21.891 1 71.69 83 VAL B N 1
ATOM 4805 C CA . VAL B 1 83 ? 13.492 25.625 21.797 1 71.69 83 VAL B CA 1
ATOM 4806 C C . VAL B 1 83 ? 13.32 26.344 20.453 1 71.69 83 VAL B C 1
ATOM 4808 O O . VAL B 1 83 ? 12.297 26.172 19.781 1 71.69 83 VAL B O 1
ATOM 4811 N N . ILE B 1 84 ? 14.383 27.031 20.031 1 76.94 84 ILE B N 1
ATOM 4812 C CA . ILE B 1 84 ? 14.258 27.875 18.844 1 76.94 84 ILE B CA 1
ATOM 4813 C C . ILE B 1 84 ? 14.609 27.062 17.609 1 76.94 84 ILE B C 1
ATOM 4815 O O . ILE B 1 84 ? 14.141 27.359 16.5 1 76.94 84 ILE B O 1
ATOM 4819 N N . GLY B 1 85 ? 15.32 26.047 17.75 1 76.62 85 GLY B N 1
ATOM 4820 C CA . GLY B 1 85 ? 15.75 25.25 16.625 1 76.62 85 GLY B CA 1
ATOM 4821 C C . GLY B 1 85 ? 16.828 25.906 15.789 1 76.62 85 GLY B C 1
ATOM 4822 O O . GLY B 1 85 ? 17.281 27 16.109 1 76.62 85 GLY B O 1
ATOM 4823 N N . PRO B 1 86 ? 17.25 25.25 14.789 1 78.56 86 PRO B N 1
ATOM 4824 C CA . PRO B 1 86 ? 18.297 25.797 13.914 1 78.56 86 PRO B CA 1
ATOM 4825 C C . PRO B 1 86 ? 17.797 27 13.102 1 78.56 86 PRO B C 1
ATOM 4827 O O . PRO B 1 86 ? 16.594 27.172 12.93 1 78.56 86 PRO B O 1
ATOM 4830 N N . ASP B 1 87 ? 18.766 27.844 12.758 1 80.81 87 ASP B N 1
ATOM 4831 C CA . ASP B 1 87 ? 18.438 29 11.922 1 80.81 87 ASP B CA 1
ATOM 4832 C C . ASP B 1 87 ? 18.234 28.594 10.469 1 80.81 87 ASP B C 1
ATOM 4834 O O . ASP B 1 87 ? 19.094 28.828 9.617 1 80.81 87 ASP B O 1
ATOM 4838 N N . VAL B 1 88 ? 17.203 27.938 10.227 1 79.94 88 VAL B N 1
ATOM 4839 C CA . VAL B 1 88 ? 16.828 27.5 8.883 1 79.94 88 VAL B CA 1
ATOM 4840 C C . VAL B 1 88 ? 15.461 28.062 8.523 1 79.94 88 VAL B C 1
ATOM 4842 O O . VAL B 1 88 ? 14.648 28.344 9.398 1 79.94 88 VAL B O 1
ATOM 4845 N N . ASP B 1 89 ? 15.375 28.266 7.254 1 78.88 89 ASP B N 1
ATOM 4846 C CA . ASP B 1 89 ? 14.086 28.781 6.789 1 78.88 89 ASP B CA 1
ATOM 4847 C C . ASP B 1 89 ? 13 27.719 6.938 1 78.88 89 ASP B C 1
ATOM 4849 O O . ASP B 1 89 ? 13.297 26.516 6.977 1 78.88 89 ASP B O 1
ATOM 4853 N N . GLY B 1 90 ? 11.938 28.312 7.203 1 84.38 90 GLY B N 1
ATOM 4854 C CA . GLY B 1 90 ? 10.766 27.469 7.355 1 84.38 90 GLY B CA 1
ATOM 4855 C C . GLY B 1 90 ? 9.992 27.734 8.633 1 84.38 90 GLY B C 1
ATOM 4856 O O . GLY B 1 90 ? 10.242 28.719 9.312 1 84.38 90 GLY B O 1
ATOM 4857 N N . GLY B 1 91 ? 8.93 27.188 8.914 1 90.94 91 GLY B N 1
ATOM 4858 C CA . GLY B 1 91 ? 8.039 27.359 10.062 1 90.94 91 GLY B CA 1
ATOM 4859 C C . GLY B 1 91 ? 6.816 28.203 9.75 1 90.94 91 GLY B C 1
ATOM 4860 O O . GLY B 1 91 ? 6.789 28.922 8.758 1 90.94 91 GLY B O 1
ATOM 4861 N N . LEU B 1 92 ? 5.965 28.125 10.609 1 93.31 92 LEU B N 1
ATOM 4862 C CA . LEU B 1 92 ? 4.742 28.906 10.43 1 93.31 92 LEU B CA 1
ATOM 4863 C C . LEU B 1 92 ? 5 30.391 10.672 1 93.31 92 LEU B C 1
ATOM 4865 O O . LEU B 1 92 ? 5.762 30.75 11.57 1 93.31 92 LEU B O 1
ATOM 4869 N N . ILE B 1 93 ? 4.359 31.188 9.898 1 93.69 93 ILE B N 1
ATOM 4870 C CA . ILE B 1 93 ? 4.496 32.625 10 1 93.69 93 ILE B CA 1
ATOM 4871 C C . ILE B 1 93 ? 3.238 33.219 10.625 1 93.69 93 ILE B C 1
ATOM 4873 O O . ILE B 1 93 ? 2.121 32.875 10.258 1 93.69 93 ILE B O 1
ATOM 4877 N N . PHE B 1 94 ? 3.467 34.094 11.57 1 93.06 94 PHE B N 1
ATOM 4878 C CA . PHE B 1 94 ? 2.4 34.844 12.211 1 93.06 94 PHE B CA 1
ATOM 4879 C C . PHE B 1 94 ? 2.643 36.344 12.062 1 93.06 94 PHE B C 1
ATOM 4881 O O . PHE B 1 94 ? 3.783 36.781 11.891 1 93.06 94 PHE B O 1
ATOM 4888 N N . THR B 1 95 ? 1.568 37.094 12.094 1 93.12 95 THR B N 1
ATOM 4889 C CA . THR B 1 95 ? 1.672 38.562 11.992 1 93.12 95 THR B CA 1
ATOM 4890 C C . THR B 1 95 ? 1.01 39.219 13.188 1 93.12 95 THR B C 1
ATOM 4892 O O . THR B 1 95 ? -0.099 38.875 13.578 1 93.12 95 THR B O 1
ATOM 4895 N N . ILE B 1 96 ? 1.696 40.156 13.742 1 90.69 96 ILE B N 1
ATOM 4896 C CA . ILE B 1 96 ? 1.102 40.969 14.812 1 90.69 96 ILE B CA 1
ATOM 4897 C C . ILE B 1 96 ? 0.945 42.406 14.359 1 90.69 96 ILE B C 1
ATOM 4899 O O . ILE B 1 96 ? 1.71 42.875 13.516 1 90.69 96 ILE B O 1
ATOM 4903 N N . LYS B 1 97 ? -0.052 42.938 14.844 1 89.5 97 LYS B N 1
ATOM 4904 C CA . LYS B 1 97 ? -0.277 44.375 14.742 1 89.5 97 LYS B CA 1
ATOM 4905 C C . LYS B 1 97 ? 0.085 45.094 16.047 1 89.5 97 LYS B C 1
ATOM 4907 O O . LYS B 1 97 ? -0.516 44.812 17.094 1 89.5 97 LYS B O 1
ATOM 4912 N N . VAL B 1 98 ? 1.015 46 15.953 1 88.62 98 VAL B N 1
ATOM 4913 C CA . VAL B 1 98 ? 1.456 46.719 17.156 1 88.62 98 VAL B CA 1
ATOM 4914 C C . VAL B 1 98 ? 0.56 47.906 17.391 1 88.62 98 VAL B C 1
ATOM 4916 O O . VAL B 1 98 ? 0.5 48.812 16.578 1 88.62 98 VAL B O 1
ATOM 4919 N N . LEU B 1 99 ? -0.079 47.844 18.531 1 86.75 99 LEU B N 1
ATOM 4920 C CA . LEU B 1 99 ? -0.95 48.938 18.922 1 86.75 99 LEU B CA 1
ATOM 4921 C C . LEU B 1 99 ? -0.159 50.031 19.625 1 86.75 99 LEU B C 1
ATOM 4923 O O . LEU B 1 99 ? 0.604 49.75 20.562 1 86.75 99 LEU B O 1
ATOM 4927 N N . PRO B 1 100 ? -0.32 51.25 19.141 1 81.69 100 PRO B N 1
ATOM 4928 C CA . PRO B 1 100 ? 0.4 52.344 19.797 1 81.69 100 PRO B CA 1
ATOM 4929 C C . PRO B 1 100 ? -0.104 52.594 21.219 1 81.69 100 PRO B C 1
ATOM 4931 O O . PRO B 1 100 ? -1.209 52.188 21.578 1 81.69 100 PRO B O 1
ATOM 4934 N N . ASP B 1 101 ? 0.754 53.344 21.906 1 74.69 101 ASP B N 1
ATOM 4935 C CA . ASP B 1 101 ? 0.345 53.75 23.234 1 74.69 101 ASP B CA 1
ATOM 4936 C C . ASP B 1 101 ? -0.894 54.656 23.172 1 74.69 101 ASP B C 1
ATOM 4938 O O . ASP B 1 101 ? -0.973 55.562 22.344 1 74.69 101 ASP B O 1
ATOM 4942 N N . GLY B 1 102 ? -1.883 54.375 24.031 1 74.38 102 GLY B N 1
ATOM 4943 C CA . GLY B 1 102 ? -3.096 55.188 24.047 1 74.38 102 GLY B CA 1
ATOM 4944 C C . GLY B 1 102 ? -4.047 54.844 22.922 1 74.38 102 GLY B C 1
ATOM 4945 O O . GLY B 1 102 ? -4.883 55.688 22.547 1 74.38 102 GLY B O 1
ATOM 4946 N N . TYR B 1 103 ? -3.854 53.719 22.312 1 81.81 103 TYR B N 1
ATOM 4947 C CA . TYR B 1 103 ? -4.695 53.312 21.188 1 81.81 103 TYR B CA 1
ATOM 4948 C C . TYR B 1 103 ? -6.172 53.375 21.562 1 81.81 103 TYR B C 1
ATOM 4950 O O . TYR B 1 103 ? -7.039 53.438 20.688 1 81.81 103 TYR B O 1
ATOM 4958 N N . ASP B 1 104 ? -6.445 53.406 22.844 1 79.19 104 ASP B N 1
ATOM 4959 C CA . ASP B 1 104 ? -7.82 53.438 23.328 1 79.19 104 ASP B CA 1
ATOM 4960 C C . ASP B 1 104 ? -8.094 54.688 24.125 1 79.19 104 ASP B C 1
ATOM 4962 O O . ASP B 1 104 ? -9.055 54.75 24.891 1 79.19 104 ASP B O 1
ATOM 4966 N N . SER B 1 105 ? -7.191 55.688 24.109 1 74.44 105 SER B N 1
ATOM 4967 C CA . SER B 1 105 ? -7.25 56.875 24.922 1 74.44 105 SER B CA 1
ATOM 4968 C C . SER B 1 105 ? -8.578 57.625 24.734 1 74.44 105 SER B C 1
ATOM 4970 O O . SER B 1 105 ? -9.031 58.312 25.641 1 74.44 105 SER B O 1
ATOM 4972 N N . LYS B 1 106 ? -9.141 57.438 23.609 1 69.81 106 LYS B N 1
ATOM 4973 C CA . LYS B 1 106 ? -10.383 58.156 23.359 1 69.81 106 LYS B CA 1
ATOM 4974 C C . LYS B 1 106 ? -11.594 57.25 23.562 1 69.81 106 LYS B C 1
ATOM 4976 O O . LYS B 1 106 ? -12.688 57.562 23.062 1 69.81 106 LYS B O 1
ATOM 4981 N N . GLY B 1 107 ? -11.344 56.25 24.203 1 68.44 107 GLY B N 1
ATOM 4982 C CA . GLY B 1 107 ? -12.445 55.344 24.516 1 68.44 107 GLY B CA 1
ATOM 4983 C C . GLY B 1 107 ? -12.758 54.375 23.391 1 68.44 107 GLY B C 1
ATOM 4984 O O . GLY B 1 107 ? -12.109 54.406 22.344 1 68.44 107 GLY B O 1
ATOM 4985 N N . GLU B 1 108 ? -13.688 53.5 23.609 1 71.88 108 GLU B N 1
ATOM 4986 C CA . GLU B 1 108 ? -14.125 52.438 22.719 1 71.88 108 GLU B CA 1
ATOM 4987 C C . GLU B 1 108 ? -14.562 52.969 21.359 1 71.88 108 GLU B C 1
ATOM 4989 O O . GLU B 1 108 ? -14.414 52.281 20.344 1 71.88 108 GLU B O 1
ATOM 4994 N N . GLU B 1 109 ? -15.062 54.125 21.375 1 70 109 GLU B N 1
ATOM 4995 C CA . GLU B 1 109 ? -15.648 54.688 20.141 1 70 109 GLU B CA 1
ATOM 4996 C C . GLU B 1 109 ? -14.562 55.188 19.188 1 70 109 GLU B C 1
ATOM 4998 O O . GLU B 1 109 ? -14.797 55.312 18 1 70 109 GLU B O 1
ATOM 5003 N N . ASN B 1 110 ? -13.406 55.375 19.75 1 70.31 110 ASN B N 1
ATOM 5004 C CA . ASN B 1 110 ? -12.344 55.938 18.922 1 70.31 110 ASN B CA 1
ATOM 5005 C C . ASN B 1 110 ? -11.039 55.156 19.078 1 70.31 110 ASN B C 1
ATOM 5007 O O . ASN B 1 110 ? -10.039 55.719 19.547 1 70.31 110 ASN B O 1
ATOM 5011 N N . LEU B 1 111 ? -11.156 53.969 18.719 1 78.81 111 LEU B N 1
ATOM 5012 C CA . LEU B 1 111 ? -9.984 53.094 18.797 1 78.81 111 LEU B CA 1
ATOM 5013 C C . LEU B 1 111 ? -9.047 53.344 17.609 1 78.81 111 LEU B C 1
ATOM 5015 O O . LEU B 1 111 ? -9.508 53.531 16.484 1 78.81 111 LEU B O 1
ATOM 5019 N N . THR B 1 112 ? -7.883 53.406 17.953 1 75.25 112 THR B N 1
ATOM 5020 C CA . THR B 1 112 ? -6.879 53.562 16.906 1 75.25 112 THR B CA 1
ATOM 5021 C C . THR B 1 112 ? -6.32 52.188 16.5 1 75.25 112 THR B C 1
ATOM 5023 O O . THR B 1 112 ? -5.742 51.469 17.328 1 75.25 112 THR B O 1
ATOM 5026 N N . PHE B 1 113 ? -6.527 51.75 15.266 1 78.44 113 PHE B N 1
ATOM 5027 C CA . PHE B 1 113 ? -5.969 50.594 14.609 1 78.44 113 PHE B CA 1
ATOM 5028 C C . PHE B 1 113 ? -6.562 49.312 15.18 1 78.44 113 PHE B C 1
ATOM 5030 O O . PHE B 1 113 ? -5.969 48.219 15.062 1 78.44 113 PHE B O 1
ATOM 5037 N N . LEU B 1 114 ? -7.535 49.375 16.016 1 84.5 114 LEU B N 1
ATOM 5038 C CA . LEU B 1 114 ? -8.266 48.219 16.547 1 84.5 114 LEU B CA 1
ATOM 5039 C C . LEU B 1 114 ? -9.758 48.344 16.25 1 84.5 114 LEU B C 1
ATOM 5041 O O . LEU B 1 114 ? -10.344 49.438 16.406 1 84.5 114 LEU B O 1
ATOM 5045 N N . GLU B 1 115 ? -10.25 47.281 15.758 1 82.06 115 GLU B N 1
ATOM 5046 C CA . GLU B 1 115 ? -11.688 47.281 15.508 1 82.06 115 GLU B CA 1
ATOM 5047 C C . GLU B 1 115 ? -12.469 47.156 16.812 1 82.06 115 GLU B C 1
ATOM 5049 O O . GLU B 1 115 ? -12.016 46.531 17.766 1 82.06 115 GLU B O 1
ATOM 5054 N N . LYS B 1 116 ? -13.594 47.75 16.781 1 82 116 LYS B N 1
ATOM 5055 C CA . LYS B 1 116 ? -14.438 47.719 17.969 1 82 116 LYS B CA 1
ATOM 5056 C C . LYS B 1 116 ? -14.742 46.312 18.422 1 82 116 LYS B C 1
ATOM 5058 O O . LYS B 1 116 ? -14.742 46 19.625 1 82 116 LYS B O 1
ATOM 5063 N N . ARG B 1 117 ? -14.922 45.469 17.484 1 77.38 117 ARG B N 1
ATOM 5064 C CA . ARG B 1 117 ? -15.281 44.094 17.781 1 77.38 117 ARG B CA 1
ATOM 5065 C C . ARG B 1 117 ? -14.133 43.344 18.453 1 77.38 117 ARG B C 1
ATOM 5067 O O . ARG B 1 117 ? -14.344 42.312 19.109 1 77.38 117 ARG B O 1
ATOM 5074 N N . ASP B 1 118 ? -13.016 43.906 18.375 1 81 118 ASP B N 1
ATOM 5075 C CA . ASP B 1 118 ? -11.828 43.25 18.906 1 81 118 ASP B CA 1
ATOM 5076 C C . ASP B 1 118 ? -11.391 43.844 20.219 1 81 118 ASP B C 1
ATOM 5078 O O . ASP B 1 118 ? -10.391 43.438 20.812 1 81 118 ASP B O 1
ATOM 5082 N N . TYR B 1 119 ? -12.164 44.781 20.641 1 82.56 119 TYR B N 1
ATOM 5083 C CA . TYR B 1 119 ? -11.82 45.531 21.859 1 82.56 119 TYR B CA 1
ATOM 5084 C C . TYR B 1 119 ? -12.766 45.156 23 1 82.56 119 TYR B C 1
ATOM 5086 O O . TYR B 1 119 ? -13.977 45.031 22.797 1 82.56 119 TYR B O 1
ATOM 5094 N N . ASP B 1 120 ? -12.164 44.875 24.141 1 77.31 120 ASP B N 1
ATOM 5095 C CA . ASP B 1 120 ? -12.93 44.688 25.375 1 77.31 120 ASP B CA 1
ATOM 5096 C C . ASP B 1 120 ? -12.953 45.969 26.203 1 77.31 120 ASP B C 1
ATOM 5098 O O . ASP B 1 120 ? -11.969 46.312 26.875 1 77.31 120 ASP B O 1
ATOM 5102 N N . PRO B 1 121 ? -13.969 46.594 26.188 1 76.62 121 PRO B N 1
ATOM 5103 C CA . PRO B 1 121 ? -14.023 47.875 26.891 1 76.62 121 PRO B CA 1
ATOM 5104 C C . PRO B 1 121 ? -13.844 47.75 28.406 1 76.62 121 PRO B C 1
ATOM 5106 O O . PRO B 1 121 ? -13.383 48.688 29.062 1 76.62 121 PRO B O 1
ATOM 5109 N N . ARG B 1 122 ? -14.32 46.656 29 1 73.62 122 ARG B N 1
ATOM 5110 C CA . ARG B 1 122 ? -14.203 46.438 30.438 1 73.62 122 ARG B CA 1
ATOM 5111 C C . ARG B 1 122 ? -12.75 46.25 30.844 1 73.62 122 ARG B C 1
ATOM 5113 O O . ARG B 1 122 ? -12.281 46.844 31.812 1 73.62 122 ARG B O 1
ATOM 5120 N N . ALA B 1 123 ? -12.039 45.531 30.047 1 69.44 123 ALA B N 1
ATOM 5121 C CA . ALA B 1 123 ? -10.641 45.219 30.344 1 69.44 123 ALA B CA 1
ATOM 5122 C C . ALA B 1 123 ? -9.711 46.25 29.734 1 69.44 123 ALA B C 1
ATOM 5124 O O . ALA B 1 123 ? -8.531 46.344 30.094 1 69.44 123 ALA B O 1
ATOM 5125 N N . LYS B 1 124 ? -10.297 47.062 28.922 1 73.69 124 LYS B N 1
ATOM 5126 C CA . LYS B 1 124 ? -9.531 48.094 28.203 1 73.69 124 LYS B CA 1
ATOM 5127 C C . LYS B 1 124 ? -8.352 47.469 27.469 1 73.69 124 LYS B C 1
ATOM 5129 O O . LYS B 1 124 ? -7.227 47.938 27.562 1 73.69 124 LYS B O 1
ATOM 5134 N N . MET B 1 125 ? -8.609 46.344 26.906 1 75.81 125 MET B N 1
ATOM 5135 C CA . MET B 1 125 ? -7.602 45.594 26.172 1 75.81 125 MET B CA 1
ATOM 5136 C C . MET B 1 125 ? -8.227 44.875 24.984 1 75.81 125 MET B C 1
ATOM 5138 O O . MET B 1 125 ? -9.445 44.688 24.922 1 75.81 125 MET B O 1
ATOM 5142 N N . PRO B 1 126 ? -7.355 44.469 24.016 1 77.94 126 PRO B N 1
ATOM 5143 C CA . PRO B 1 126 ? -7.891 43.625 22.938 1 77.94 126 PRO B CA 1
ATOM 5144 C C . PRO B 1 126 ? -8.469 42.312 23.453 1 77.94 126 PRO B C 1
ATOM 5146 O O . PRO B 1 126 ? -7.918 41.719 24.375 1 77.94 126 PRO B O 1
ATOM 5149 N N . LYS B 1 127 ? -9.5 41.844 22.828 1 76.06 127 LYS B N 1
ATOM 5150 C CA . LYS B 1 127 ? -10.094 40.562 23.156 1 76.06 127 LYS B CA 1
ATOM 5151 C C . LYS B 1 127 ? -9.148 39.406 22.828 1 76.06 127 LYS B C 1
ATOM 5153 O O . LYS B 1 127 ? -8.336 39.531 21.906 1 76.06 127 LYS B O 1
ATOM 5158 N N . PRO B 1 128 ? -9.25 38.312 23.578 1 74.88 128 PRO B N 1
ATOM 5159 C CA . PRO B 1 128 ? -8.43 37.156 23.266 1 74.88 128 PRO B CA 1
ATOM 5160 C C . PRO B 1 128 ? -8.875 36.438 22 1 74.88 128 PRO B C 1
ATOM 5162 O O . PRO B 1 128 ? -9.984 36.688 21.5 1 74.88 128 PRO B O 1
ATOM 5165 N N . ARG B 1 129 ? -7.961 35.625 21.422 1 79.12 129 ARG B N 1
ATOM 5166 C CA . ARG B 1 129 ? -8.227 34.688 20.344 1 79.12 129 ARG B CA 1
ATOM 5167 C C . ARG B 1 129 ? -8.672 35.438 19.078 1 79.12 129 ARG B C 1
ATOM 5169 O O . ARG B 1 129 ? -9.641 35.031 18.438 1 79.12 129 ARG B O 1
ATOM 5176 N N . ARG B 1 130 ? -7.984 36.406 18.891 1 78.69 130 ARG B N 1
ATOM 5177 C CA . ARG B 1 130 ? -8.305 37.156 17.672 1 78.69 130 ARG B CA 1
ATOM 5178 C C . ARG B 1 130 ? -7.492 36.625 16.484 1 78.69 130 ARG B C 1
ATOM 5180 O O . ARG B 1 130 ? -6.379 36.125 16.672 1 78.69 130 ARG B O 1
ATOM 5187 N N . LYS B 1 131 ? -8.086 36.844 15.359 1 78.44 131 LYS B N 1
ATOM 5188 C CA . LYS B 1 131 ? -7.434 36.406 14.125 1 78.44 131 LYS B CA 1
ATOM 5189 C C . LYS B 1 131 ? -6.211 37.25 13.82 1 78.44 131 LYS B C 1
ATOM 5191 O O . LYS B 1 131 ? -6.066 38.375 14.359 1 78.44 131 LYS B O 1
ATOM 5196 N N . MET B 1 132 ? -5.391 36.75 12.945 1 83.94 132 MET B N 1
ATOM 5197 C CA . MET B 1 132 ? -4.238 37.531 12.477 1 83.94 132 MET B CA 1
ATOM 5198 C C . MET B 1 132 ? -4.68 38.688 11.602 1 83.94 132 MET B C 1
ATOM 5200 O O . MET B 1 132 ? -5.645 38.562 10.844 1 83.94 132 MET B O 1
ATOM 5204 N N . PRO B 1 133 ? -4.004 39.781 11.688 1 88 133 PRO B N 1
ATOM 5205 C CA . PRO B 1 133 ? -2.881 40.062 12.586 1 88 133 PRO B CA 1
ATOM 5206 C C . PRO B 1 133 ? -3.309 40.219 14.039 1 88 133 PRO B C 1
ATOM 5208 O O . PRO B 1 133 ? -4.301 40.875 14.328 1 88 133 PRO B O 1
ATOM 5211 N N . PHE B 1 134 ? -2.465 39.688 14.953 1 87.75 134 PHE B N 1
ATOM 5212 C CA . PHE B 1 134 ? -2.754 39.719 16.375 1 87.75 134 PHE B CA 1
ATOM 5213 C C . PHE B 1 134 ? -2.459 41.125 16.953 1 87.75 134 PHE B C 1
ATOM 5215 O O . PHE B 1 134 ? -1.371 41.656 16.75 1 87.75 134 PHE B O 1
ATOM 5222 N N . PRO B 1 135 ? -3.438 41.594 17.656 1 86.5 135 PRO B N 1
ATOM 5223 C CA . PRO B 1 135 ? -3.117 42.844 18.312 1 86.5 135 PRO B CA 1
ATOM 5224 C C . PRO B 1 135 ? -2.191 42.656 19.516 1 86.5 135 PRO B C 1
ATOM 5226 O O . PRO B 1 135 ? -2.459 41.812 20.391 1 86.5 135 PRO B O 1
ATOM 5229 N N . VAL B 1 136 ? -1.169 43.406 19.531 1 85.12 136 VAL B N 1
ATOM 5230 C CA . VAL B 1 136 ? -0.213 43.469 20.641 1 85.12 136 VAL B CA 1
ATOM 5231 C C . VAL B 1 136 ? 0.127 44.906 20.969 1 85.12 136 VAL B C 1
ATOM 5233 O O . VAL B 1 136 ? 0.4 45.719 20.078 1 85.12 136 VAL B O 1
ATOM 5236 N N . THR B 1 137 ? 0.122 45.188 22.188 1 82.5 137 THR B N 1
ATOM 5237 C CA . THR B 1 137 ? 0.46 46.562 22.562 1 82.5 137 THR B CA 1
ATOM 5238 C C . THR B 1 137 ? 1.945 46.844 22.328 1 82.5 137 THR B C 1
ATOM 5240 O O . THR B 1 137 ? 2.766 45.938 22.406 1 82.5 137 THR B O 1
ATOM 5243 N N . SER B 1 138 ? 2.215 48.125 22.094 1 83.38 138 SER B N 1
ATOM 5244 C CA . SER B 1 138 ? 3.607 48.5 21.875 1 83.38 138 SER B CA 1
ATOM 5245 C C . SER B 1 138 ? 4.461 48.156 23.094 1 83.38 138 SER B C 1
ATOM 5247 O O . SER B 1 138 ? 5.57 47.656 22.953 1 83.38 138 SER B O 1
ATOM 5249 N N . GLY B 1 139 ? 3.955 48.469 24.266 1 79.06 139 GLY B N 1
ATOM 5250 C CA . GLY B 1 139 ? 4.68 48.156 25.484 1 79.06 139 GLY B CA 1
ATOM 5251 C C . GLY B 1 139 ? 5.008 46.656 25.609 1 79.06 139 GLY B C 1
ATOM 5252 O O . GLY B 1 139 ? 6.133 46.312 25.969 1 79.06 139 GLY B O 1
ATOM 5253 N N . ASP B 1 140 ? 4.117 45.844 25.312 1 79.56 140 ASP B N 1
ATOM 5254 C CA . ASP B 1 140 ? 4.316 44.406 25.391 1 79.56 140 ASP B CA 1
ATOM 5255 C C . ASP B 1 140 ? 5.312 43.906 24.344 1 79.56 140 ASP B C 1
ATOM 5257 O O . ASP B 1 140 ? 6.152 43.062 24.625 1 79.56 140 ASP B O 1
ATOM 5261 N N . PHE B 1 141 ? 5.168 44.469 23.172 1 86.12 141 PHE B N 1
ATOM 5262 C CA . PHE B 1 141 ? 6.074 44.031 22.094 1 86.12 141 PHE B CA 1
ATOM 5263 C C . PHE B 1 141 ? 7.512 44.406 22.438 1 86.12 141 PHE B C 1
ATOM 5265 O O . PHE B 1 141 ? 8.398 43.562 22.406 1 86.12 141 PHE B O 1
ATOM 5272 N N . TYR B 1 142 ? 7.734 45.625 22.844 1 82.12 142 TYR B N 1
ATOM 5273 C CA . TYR B 1 142 ? 9.078 46.125 23.062 1 82.12 142 TYR B CA 1
ATOM 5274 C C . TYR B 1 142 ? 9.742 45.438 24.25 1 82.12 142 TYR B C 1
ATOM 5276 O O . TYR B 1 142 ? 10.953 45.219 24.25 1 82.12 142 TYR B O 1
ATOM 5284 N N . SER B 1 143 ? 8.977 45.125 25.156 1 77.75 143 SER B N 1
ATOM 5285 C CA . SER B 1 143 ? 9.523 44.5 26.359 1 77.75 143 SER B CA 1
ATOM 5286 C C . SER B 1 143 ? 9.758 43 26.156 1 77.75 143 SER B C 1
ATOM 5288 O O . SER B 1 143 ? 10.414 42.375 26.984 1 77.75 143 SER B O 1
ATOM 5290 N N . SER B 1 144 ? 9.297 42.5 25.031 1 82.12 144 SER B N 1
ATOM 5291 C CA . SER B 1 144 ? 9.32 41.031 24.875 1 82.12 144 SER B CA 1
ATOM 5292 C C . SER B 1 144 ? 10.289 40.625 23.781 1 82.12 144 SER B C 1
ATOM 5294 O O . SER B 1 144 ? 10.352 39.438 23.422 1 82.12 144 SER B O 1
ATOM 5296 N N . VAL B 1 145 ? 10.914 41.562 23.172 1 86.62 145 VAL B N 1
ATOM 5297 C CA . VAL B 1 145 ? 11.883 41.25 22.125 1 86.62 145 VAL B CA 1
ATOM 5298 C C . VAL B 1 145 ? 13.289 41.188 22.719 1 86.62 145 VAL B C 1
ATOM 5300 O O . VAL B 1 145 ? 13.664 42.062 23.516 1 86.62 145 VAL B O 1
ATOM 5303 N N . CYS B 1 146 ? 14.008 40.094 22.344 1 79.62 146 CYS B N 1
ATOM 5304 C CA . CYS B 1 146 ? 15.383 39.938 22.812 1 79.62 146 CYS B CA 1
ATOM 5305 C C . CYS B 1 146 ? 16.281 39.375 21.719 1 79.62 146 CYS B C 1
ATOM 5307 O O . CYS B 1 146 ? 15.797 38.719 20.797 1 79.62 146 CYS B O 1
ATOM 5309 N N . CYS B 1 147 ? 17.469 39.719 21.812 1 82.19 147 CYS B N 1
ATOM 5310 C CA . CYS B 1 147 ? 18.453 39.25 20.844 1 82.19 147 CYS B CA 1
ATOM 5311 C C . CYS B 1 147 ? 19.203 38 21.375 1 82.19 147 CYS B C 1
ATOM 5313 O O . CYS B 1 147 ? 19.578 37.969 22.547 1 82.19 147 CYS B O 1
ATOM 5315 N N . ILE B 1 148 ? 19.172 37.031 20.469 1 74.44 148 ILE B N 1
ATOM 5316 C CA . ILE B 1 148 ? 20.016 35.875 20.781 1 74.44 148 ILE B CA 1
ATOM 5317 C C . ILE B 1 148 ? 21.188 35.812 19.812 1 74.44 148 ILE B C 1
ATOM 5319 O O . ILE B 1 148 ? 21.016 36.062 18.609 1 74.44 148 ILE B O 1
ATOM 5323 N N . GLY B 1 149 ? 22.422 35.5 20.297 1 67.69 149 GLY B N 1
ATOM 5324 C CA . GLY B 1 149 ? 23.641 35.469 19.5 1 67.69 149 GLY B CA 1
ATOM 5325 C C . GLY B 1 149 ? 24.422 36.781 19.578 1 67.69 149 GLY B C 1
ATOM 5326 O O . GLY B 1 149 ? 24 37.719 20.234 1 67.69 149 GLY B O 1
ATOM 5327 N N . LYS B 1 150 ? 25.766 36.719 19.25 1 59.16 150 LYS B N 1
ATOM 5328 C CA . LYS B 1 150 ? 26.656 37.875 19.453 1 59.16 150 LYS B CA 1
ATOM 5329 C C . LYS B 1 150 ? 26.578 38.844 18.266 1 59.16 150 LYS B C 1
ATOM 5331 O O . LYS B 1 150 ? 26.438 38.406 17.125 1 59.16 150 LYS B O 1
ATOM 5336 N N . ASN B 1 151 ? 26.297 40.125 18.469 1 48.84 151 ASN B N 1
ATOM 5337 C CA . ASN B 1 151 ? 26.281 41.25 17.547 1 48.84 151 ASN B CA 1
ATOM 5338 C C . ASN B 1 151 ? 27.5 41.25 16.625 1 48.84 151 ASN B C 1
ATOM 5340 O O . ASN B 1 151 ? 28.625 41 17.062 1 48.84 151 ASN B O 1
ATOM 5344 N N . PRO B 1 152 ? 27.297 41.062 15.336 1 43.5 152 PRO B N 1
ATOM 5345 C CA . PRO B 1 152 ? 28.484 41.219 14.492 1 43.5 152 PRO B CA 1
ATOM 5346 C C . PRO B 1 152 ? 29.359 42.406 14.945 1 43.5 152 PRO B C 1
ATOM 5348 O O . PRO B 1 152 ? 28.859 43.406 15.461 1 43.5 152 PRO B O 1
ATOM 5351 N N . VAL B 1 153 ? 30.641 42.125 15.281 1 36.19 153 VAL B N 1
ATOM 5352 C CA . VAL B 1 153 ? 31.594 43.25 15.383 1 36.19 153 VAL B CA 1
ATOM 5353 C C . VAL B 1 153 ? 31.453 44.156 14.156 1 36.19 153 VAL B C 1
ATOM 5355 O O . VAL B 1 153 ? 31.547 43.688 13.016 1 36.19 153 VAL B O 1
ATOM 5358 N N . VAL B 1 154 ? 30.859 45.25 14.172 1 34.5 154 VAL B N 1
ATOM 5359 C CA . VAL B 1 154 ? 30.891 46.281 13.148 1 34.5 154 VAL B CA 1
ATOM 5360 C C . VAL B 1 154 ? 32.312 46.438 12.609 1 34.5 154 VAL B C 1
ATOM 5362 O O . VAL B 1 154 ? 33.219 46.844 13.336 1 34.5 154 VAL B O 1
ATOM 5365 N N . VAL B 1 155 ? 32.812 45.5 11.711 1 32.03 155 VAL B N 1
ATOM 5366 C CA . VAL B 1 155 ? 34.031 45.875 10.984 1 32.03 155 VAL B CA 1
ATOM 5367 C C . VAL B 1 155 ? 33.875 47.25 10.367 1 32.03 155 VAL B C 1
ATOM 5369 O O . VAL B 1 155 ? 32.844 47.531 9.742 1 32.03 155 VAL B O 1
ATOM 5372 N N . ASN B 1 156 ? 34.594 48.25 10.734 1 27.58 156 ASN B N 1
ATOM 5373 C CA . ASN B 1 156 ? 34.812 49.531 10.086 1 27.58 156 ASN B CA 1
ATOM 5374 C C . ASN B 1 156 ? 35.062 49.375 8.586 1 27.58 156 ASN B C 1
ATOM 5376 O O . ASN B 1 156 ? 35.969 48.656 8.172 1 27.58 156 ASN B O 1
ATOM 5380 N N . SER B 1 157 ? 34.125 49.594 7.73 1 29.98 157 SER B N 1
ATOM 5381 C CA . SER B 1 157 ? 34.094 49.625 6.273 1 29.98 157 SER B CA 1
ATOM 5382 C C . SER B 1 157 ? 35.281 50.406 5.715 1 29.98 157 SER B C 1
ATOM 5384 O O . SER B 1 157 ? 35.375 50.656 4.516 1 29.98 157 SER B O 1
ATOM 5386 N N . LYS B 1 158 ? 36.188 51.031 6.43 1 32.94 158 LYS B N 1
ATOM 5387 C CA . LYS B 1 158 ? 37 51.844 5.523 1 32.94 158 LYS B CA 1
ATOM 5388 C C . LYS B 1 158 ? 37.844 50.938 4.613 1 32.94 158 LYS B C 1
ATOM 5390 O O . LYS B 1 158 ? 38.469 51.406 3.67 1 32.94 158 LYS B O 1
ATOM 5395 N N . GLU B 1 159 ? 38.469 49.781 4.945 1 30.25 159 GLU B N 1
ATOM 5396 C CA . GLU B 1 159 ? 39.5 49.25 4.062 1 30.25 159 GLU B CA 1
ATOM 5397 C C . GLU B 1 159 ? 38.906 48.469 2.893 1 30.25 159 GLU B C 1
ATOM 5399 O O . GLU B 1 159 ? 38.75 47.25 2.953 1 30.25 159 GLU B O 1
ATOM 5404 N N . HIS B 1 160 ? 37.75 48.875 2.416 1 29.16 160 HIS B N 1
ATOM 5405 C CA . HIS B 1 160 ? 37.25 48.219 1.215 1 29.16 160 HIS B CA 1
ATOM 5406 C C . HIS B 1 160 ? 38.125 48.531 0.008 1 29.16 160 HIS B C 1
ATOM 5408 O O . HIS B 1 160 ? 37.781 48.188 -1.124 1 29.16 160 HIS B O 1
ATOM 5414 N N . HIS B 1 161 ? 39.094 49.5 0.049 1 27 161 HIS B N 1
ATOM 5415 C CA . HIS B 1 161 ? 39.438 49.812 -1.335 1 27 161 HIS B CA 1
ATOM 5416 C C . HIS B 1 161 ? 40.312 48.75 -1.957 1 27 161 HIS B C 1
ATOM 5418 O O . HIS B 1 161 ? 40.906 48.938 -3.016 1 27 161 HIS B O 1
ATOM 5424 N N . VAL B 1 162 ? 40.844 47.719 -1.255 1 26.12 162 VAL B N 1
ATOM 5425 C CA . VAL B 1 162 ? 41.969 47.094 -1.977 1 26.12 162 VAL B CA 1
ATOM 5426 C C . VAL B 1 162 ? 41.469 46.562 -3.326 1 26.12 162 VAL B C 1
ATOM 5428 O O . VAL B 1 162 ? 40.438 45.906 -3.402 1 26.12 162 VAL B O 1
ATOM 5431 N N . GLU B 1 163 ? 42.156 47 -4.531 1 25.5 163 GLU B N 1
ATOM 5432 C CA . GLU B 1 163 ? 42.219 46.938 -5.988 1 25.5 163 GLU B CA 1
ATOM 5433 C C . GLU B 1 163 ? 42.375 45.469 -6.457 1 25.5 163 GLU B C 1
ATOM 5435 O O . GLU B 1 163 ? 42.125 45.156 -7.625 1 25.5 163 GLU B O 1
ATOM 5440 N N . ASP B 1 164 ? 43.188 44.594 -5.742 1 24.8 164 ASP B N 1
ATOM 5441 C CA . ASP B 1 164 ? 43.844 43.594 -6.555 1 24.8 164 ASP B CA 1
ATOM 5442 C C . ASP B 1 164 ? 42.844 42.625 -7.156 1 24.8 164 ASP B C 1
ATOM 5444 O O . ASP B 1 164 ? 42.281 41.781 -6.449 1 24.8 164 ASP B O 1
ATOM 5448 N N . TYR B 1 165 ? 42.062 43.031 -8.18 1 23.33 165 TYR B N 1
ATOM 5449 C CA . TYR B 1 165 ? 41.188 42.312 -9.078 1 23.33 165 TYR B CA 1
ATOM 5450 C C . TYR B 1 165 ? 41.938 41.25 -9.867 1 23.33 165 TYR B C 1
ATOM 5452 O O . TYR B 1 165 ? 41.531 40.875 -10.969 1 23.33 165 TYR B O 1
ATOM 5460 N N . MET B 1 166 ? 43.25 41 -9.555 1 24.16 166 MET B N 1
ATOM 5461 C CA . MET B 1 166 ? 43.906 40.281 -10.633 1 24.16 166 MET B CA 1
ATOM 5462 C C . MET B 1 166 ? 43.219 38.938 -10.922 1 24.16 166 MET B C 1
ATOM 5464 O O . MET B 1 166 ? 42.531 38.406 -10.055 1 24.16 166 MET B O 1
ATOM 5468 N N . GLU B 1 167 ? 43.219 38.406 -12.227 1 23.89 167 GLU B N 1
ATOM 5469 C CA . GLU B 1 167 ? 42.688 37.5 -13.25 1 23.89 167 GLU B CA 1
ATOM 5470 C C . GLU B 1 167 ? 42.844 36.031 -12.828 1 23.89 167 GLU B C 1
ATOM 5472 O O . GLU B 1 167 ? 42.156 35.156 -13.352 1 23.89 167 GLU B O 1
ATOM 5477 N N . HIS B 1 168 ? 44 35.719 -12.195 1 22.73 168 HIS B N 1
ATOM 5478 C CA . HIS B 1 168 ? 44.562 34.438 -12.602 1 22.73 168 HIS B CA 1
ATOM 5479 C C . HIS B 1 168 ? 43.656 33.281 -12.125 1 22.73 168 HIS B C 1
ATOM 5481 O O . HIS B 1 168 ? 42.625 33.5 -11.477 1 22.73 168 HIS B O 1
ATOM 5487 N N . ASP B 1 169 ? 44.406 32.156 -11.445 1 24.05 169 ASP B N 1
ATOM 5488 C CA . ASP B 1 169 ? 44.281 30.703 -11.484 1 24.05 169 ASP B CA 1
ATOM 5489 C C . ASP B 1 169 ? 43.156 30.219 -10.586 1 24.05 169 ASP B C 1
ATOM 5491 O O . ASP B 1 169 ? 43.156 30.484 -9.383 1 24.05 169 ASP B O 1
ATOM 5495 N N . MET B 1 170 ? 41.906 30.016 -11.031 1 25.62 170 MET B N 1
ATOM 5496 C CA . MET B 1 170 ? 40.5 29.75 -10.742 1 25.62 170 MET B CA 1
ATOM 5497 C C . MET B 1 170 ? 40.375 28.594 -9.758 1 25.62 170 MET B C 1
ATOM 5499 O O . MET B 1 170 ? 39.281 28.406 -9.164 1 25.62 170 MET B O 1
ATOM 5503 N N . TRP B 1 171 ? 41.188 27.562 -9.922 1 25.34 171 TRP B N 1
ATOM 5504 C CA . TRP B 1 171 ? 40.75 26.188 -9.641 1 25.34 171 TRP B CA 1
ATOM 5505 C C . TRP B 1 171 ? 40.75 25.922 -8.133 1 25.34 171 TRP B C 1
ATOM 5507 O O . TRP B 1 171 ? 39.938 25.141 -7.637 1 25.34 171 TRP B O 1
ATOM 5517 N N . ASP B 1 172 ? 41.969 26.234 -7.496 1 22.75 172 ASP B N 1
ATOM 5518 C CA . ASP B 1 172 ? 42.344 25.531 -6.281 1 22.75 172 ASP B CA 1
ATOM 5519 C C . ASP B 1 172 ? 41.562 26.016 -5.074 1 22.75 172 ASP B C 1
ATOM 5521 O O . ASP B 1 172 ? 41.906 25.719 -3.93 1 22.75 172 ASP B O 1
ATOM 5525 N N . ARG B 1 173 ? 40.875 27.141 -5.219 1 24.2 173 ARG B N 1
ATOM 5526 C CA . ARG B 1 173 ? 40.562 27.859 -3.99 1 24.2 173 ARG B CA 1
ATOM 5527 C C . ARG B 1 173 ? 39.469 27.125 -3.197 1 24.2 173 ARG B C 1
ATOM 5529 O O . ARG B 1 173 ? 38.969 27.656 -2.199 1 24.2 173 ARG B O 1
ATOM 5536 N N . ASP B 1 174 ? 38.969 26.078 -3.771 1 26.06 174 ASP B N 1
ATOM 5537 C CA . ASP B 1 174 ? 37.781 25.516 -3.139 1 26.06 174 ASP B CA 1
ATOM 5538 C C . ASP B 1 174 ? 38.094 24.938 -1.77 1 26.06 174 ASP B C 1
ATOM 5540 O O . ASP B 1 174 ? 37.219 24.703 -0.954 1 26.06 174 ASP B O 1
ATOM 5544 N N . ALA B 1 175 ? 39.344 24.375 -1.569 1 24.73 175 ALA B N 1
ATOM 5545 C CA . ALA B 1 175 ? 39.656 23.547 -0.413 1 24.73 175 ALA B CA 1
ATOM 5546 C C . ALA B 1 175 ? 39.688 24.359 0.871 1 24.73 175 ALA B C 1
ATOM 5548 O O . ALA B 1 175 ? 39.594 23.812 1.972 1 24.73 175 ALA B O 1
ATOM 5549 N N . ARG B 1 176 ? 40.406 25.547 0.833 1 24.97 176 ARG B N 1
ATOM 5550 C CA . ARG B 1 176 ? 40.812 26.188 2.08 1 24.97 176 ARG B CA 1
ATOM 5551 C C . ARG B 1 176 ? 39.625 26.828 2.777 1 24.97 176 ARG B C 1
ATOM 5553 O O . ARG B 1 176 ? 39.812 27.562 3.754 1 24.97 176 ARG B O 1
ATOM 5560 N N . ARG B 1 177 ? 38.625 26.938 2.045 1 26.27 177 ARG B N 1
ATOM 5561 C CA . ARG B 1 177 ? 37.562 27.641 2.752 1 26.27 177 ARG B CA 1
ATOM 5562 C C . ARG B 1 177 ? 37.094 26.844 3.957 1 26.27 177 ARG B C 1
ATOM 5564 O O . ARG B 1 177 ? 36.031 27.125 4.52 1 26.27 177 ARG B O 1
ATOM 5571 N N . GLU B 1 178 ? 37.719 25.641 4.223 1 27.36 178 GLU B N 1
ATOM 5572 C CA . GLU B 1 178 ? 37.125 24.703 5.188 1 27.36 178 GLU B CA 1
ATOM 5573 C C . GLU B 1 178 ? 37.031 25.328 6.574 1 27.36 178 GLU B C 1
ATOM 5575 O O . GLU B 1 178 ? 36.031 25.219 7.25 1 27.36 178 GLU B O 1
ATOM 5580 N N . THR B 1 179 ? 38.312 25.359 7.316 1 29.39 179 THR B N 1
ATOM 5581 C CA . THR B 1 179 ? 38.438 25.125 8.75 1 29.39 179 THR B CA 1
ATOM 5582 C C . THR B 1 179 ? 38.094 26.391 9.531 1 29.39 179 THR B C 1
ATOM 5584 O O . THR B 1 179 ? 38.594 26.594 10.633 1 29.39 179 THR B O 1
ATOM 5587 N N . ILE B 1 180 ? 37.875 27.484 8.938 1 29.61 180 ILE B N 1
ATOM 5588 C CA . ILE B 1 180 ? 37.625 28.562 9.891 1 29.61 180 ILE B CA 1
ATOM 5589 C C . ILE B 1 180 ? 36.594 28.109 10.93 1 29.61 180 ILE B C 1
ATOM 5591 O O . ILE B 1 180 ? 35.531 27.594 10.578 1 29.61 180 ILE B O 1
ATOM 5595 N N . SER B 1 181 ? 37.031 27.938 12.266 1 31.03 181 SER B N 1
ATOM 5596 C CA . SER B 1 181 ? 36.375 27.531 13.508 1 31.03 181 SER B CA 1
ATOM 5597 C C . SER B 1 181 ? 34.969 28.141 13.617 1 31.03 181 SER B C 1
ATOM 5599 O O . SER B 1 181 ? 34.844 29.359 13.805 1 31.03 181 SER B O 1
ATOM 5601 N N . SER B 1 182 ? 34.062 28.016 12.883 1 34.59 182 SER B N 1
ATOM 5602 C CA . SER B 1 182 ? 32.688 28.359 12.516 1 34.59 182 SER B CA 1
ATOM 5603 C C . SER B 1 182 ? 31.766 28.312 13.727 1 34.59 182 SER B C 1
ATOM 5605 O O . SER B 1 182 ? 30.531 28.328 13.578 1 34.59 182 SER B O 1
ATOM 5607 N N . SER B 1 183 ? 32.219 27.812 14.773 1 34.5 183 SER B N 1
ATOM 5608 C CA . SER B 1 183 ? 31.375 27.703 15.961 1 34.5 183 SER B CA 1
ATOM 5609 C C . SER B 1 183 ? 30.859 29.062 16.422 1 34.5 183 SER B C 1
ATOM 5611 O O . SER B 1 183 ? 29.938 29.141 17.234 1 34.5 183 SER B O 1
ATOM 5613 N N . ARG B 1 184 ? 31.703 30.141 16.672 1 39.84 184 ARG B N 1
ATOM 5614 C CA . ARG B 1 184 ? 31.531 31.312 17.531 1 39.84 184 ARG B CA 1
ATOM 5615 C C . ARG B 1 184 ? 30.359 32.156 17.078 1 39.84 184 ARG B C 1
ATOM 5617 O O . ARG B 1 184 ? 29.562 32.625 17.906 1 39.84 184 ARG B O 1
ATOM 5624 N N . ASN B 1 185 ? 30.453 33.062 15.945 1 47.25 185 ASN B N 1
ATOM 5625 C CA . ASN B 1 185 ? 29.672 34.281 15.781 1 47.25 185 ASN B CA 1
ATOM 5626 C C . ASN B 1 185 ? 28.328 34 15.086 1 47.25 185 ASN B C 1
ATOM 5628 O O . ASN B 1 185 ? 28.25 34.031 13.859 1 47.25 185 ASN B O 1
ATOM 5632 N N . LYS B 1 186 ? 27.5 33.219 15.531 1 62.06 186 LYS B N 1
ATOM 5633 C CA . LYS B 1 186 ? 26.172 33.062 14.938 1 62.06 186 LYS B CA 1
ATOM 5634 C C . LYS B 1 186 ? 25.453 34.375 14.844 1 62.06 186 LYS B C 1
ATOM 5636 O O . LYS B 1 186 ? 25.453 35.156 15.797 1 62.06 186 LYS B O 1
ATOM 5641 N N . PRO B 1 187 ? 25 34.781 13.578 1 74.62 187 PRO B N 1
ATOM 5642 C CA . PRO B 1 187 ? 24.266 36.062 13.43 1 74.62 187 PRO B CA 1
ATOM 5643 C C . PRO B 1 187 ? 23.156 36.219 14.461 1 74.62 187 PRO B C 1
ATOM 5645 O O . PRO B 1 187 ? 22.578 35.219 14.906 1 74.62 187 PRO B O 1
ATOM 5648 N N . PRO B 1 188 ? 23.062 37.438 14.875 1 82 188 PRO B N 1
ATOM 5649 C CA . PRO B 1 188 ? 22.016 37.656 15.875 1 82 188 PRO B CA 1
ATOM 5650 C C . PRO B 1 188 ? 20.625 37.281 15.375 1 82 188 PRO B C 1
ATOM 5652 O O . PRO B 1 188 ? 20.312 37.469 14.195 1 82 188 PRO B O 1
ATOM 5655 N N . ARG B 1 189 ? 19.859 36.688 16.219 1 87.25 189 ARG B N 1
ATOM 5656 C CA . ARG B 1 189 ? 18.438 36.406 16.016 1 87.25 189 ARG B CA 1
ATOM 5657 C C . ARG B 1 189 ? 17.594 37.156 17.047 1 87.25 189 ARG B C 1
ATOM 5659 O O . ARG B 1 189 ? 17.891 37.125 18.234 1 87.25 189 ARG B O 1
ATOM 5666 N N . TRP B 1 190 ? 16.688 37.812 16.547 1 88.5 190 TRP B N 1
ATOM 5667 C CA . TRP B 1 190 ? 15.781 38.562 17.438 1 88.5 190 TRP B CA 1
ATOM 5668 C C . TRP B 1 190 ? 14.516 37.75 17.703 1 88.5 190 TRP B C 1
ATOM 5670 O O . TRP B 1 190 ? 13.766 37.438 16.781 1 88.5 190 TRP B O 1
ATOM 5680 N N . MET B 1 191 ? 14.328 37.5 18.984 1 86.81 191 MET B N 1
ATOM 5681 C CA . MET B 1 191 ? 13.242 36.594 19.391 1 86.81 191 MET B CA 1
ATOM 5682 C C . MET B 1 191 ? 12.156 37.375 20.141 1 86.81 191 MET B C 1
ATOM 5684 O O . MET B 1 191 ? 12.461 38.25 20.969 1 86.81 191 MET B O 1
ATOM 5688 N N . PHE B 1 192 ? 10.953 37.094 19.766 1 88.12 192 PHE B N 1
ATOM 5689 C CA . PHE B 1 192 ? 9.781 37.625 20.469 1 88.12 192 PHE B CA 1
ATOM 5690 C C . PHE B 1 192 ? 9.195 36.594 21.406 1 88.12 192 PHE B C 1
ATOM 5692 O O . PHE B 1 192 ? 8.828 35.5 20.969 1 88.12 192 PHE B O 1
ATOM 5699 N N . ASN B 1 193 ? 9.109 36.875 22.688 1 82.19 193 ASN B N 1
ATOM 5700 C CA . ASN B 1 193 ? 8.492 36 23.688 1 82.19 193 ASN B CA 1
ATOM 5701 C C . ASN B 1 193 ? 7.477 36.781 24.531 1 82.19 193 ASN B C 1
ATOM 5703 O O . ASN B 1 193 ? 7.711 37.031 25.719 1 82.19 193 ASN B O 1
ATOM 5707 N N . GLY B 1 194 ? 6.414 37.062 23.859 1 76.69 194 GLY B N 1
ATOM 5708 C CA . GLY B 1 194 ? 5.434 37.906 24.531 1 76.69 194 GLY B CA 1
ATOM 5709 C C . GLY B 1 194 ? 4.016 37.375 24.422 1 76.69 194 GLY B C 1
ATOM 5710 O O . GLY B 1 194 ? 3.814 36.188 24.188 1 76.69 194 GLY B O 1
ATOM 5711 N N . VAL B 1 195 ? 3.119 38.25 24.688 1 72.25 195 VAL B N 1
ATOM 5712 C CA . VAL B 1 195 ? 1.705 37.906 24.781 1 72.25 195 VAL B CA 1
ATOM 5713 C C . VAL B 1 195 ? 1.118 37.75 23.391 1 72.25 195 VAL B C 1
ATOM 5715 O O . VAL B 1 195 ? 1.319 38.625 22.516 1 72.25 195 VAL B O 1
ATOM 5718 N N . ILE B 1 196 ? 0.516 36.656 23.047 1 76.19 196 ILE B N 1
ATOM 5719 C CA . ILE B 1 196 ? -0.191 36.438 21.797 1 76.19 196 ILE B CA 1
ATOM 5720 C C . ILE B 1 196 ? -1.668 36.188 22.062 1 76.19 196 ILE B C 1
ATOM 5722 O O . ILE B 1 196 ? -2.396 35.719 21.172 1 76.19 196 ILE B O 1
ATOM 5726 N N . ASN B 1 197 ? -2.066 36.656 23.047 1 69.75 197 ASN B N 1
ATOM 5727 C CA . ASN B 1 197 ? -3.41 36.812 23.594 1 69.75 197 ASN B CA 1
ATOM 5728 C C . ASN B 1 197 ? -4.262 35.562 23.359 1 69.75 197 ASN B C 1
ATOM 5730 O O . ASN B 1 197 ? -5.191 35.594 22.547 1 69.75 197 ASN B O 1
ATOM 5734 N N . GLY B 1 198 ? -4.074 34.469 23.922 1 70.69 198 GLY B N 1
ATOM 5735 C CA . GLY B 1 198 ? -5.008 33.375 24.094 1 70.69 198 GLY B CA 1
ATOM 5736 C C . GLY B 1 198 ? -4.781 32.219 23.125 1 70.69 198 GLY B C 1
ATOM 5737 O O . GLY B 1 198 ? -5.664 31.391 22.938 1 70.69 198 GLY B O 1
ATOM 5738 N N . TRP B 1 199 ? -3.719 32.219 22.438 1 83.44 199 TRP B N 1
ATOM 5739 C CA . TRP B 1 199 ? -3.424 31.125 21.531 1 83.44 199 TRP B CA 1
ATOM 5740 C C . TRP B 1 199 ? -2.32 30.234 22.109 1 83.44 199 TRP B C 1
ATOM 5742 O O . TRP B 1 199 ? -1.146 30.391 21.766 1 83.44 199 TRP B O 1
ATOM 5752 N N . PRO B 1 200 ? -2.693 29.266 22.812 1 81.56 200 PRO B N 1
ATOM 5753 C CA . PRO B 1 200 ? -1.698 28.453 23.516 1 81.56 200 PRO B CA 1
ATOM 5754 C C . PRO B 1 200 ? -0.865 27.594 22.562 1 81.56 200 PRO B C 1
ATOM 5756 O O . PRO B 1 200 ? 0.228 27.156 22.922 1 81.56 200 PRO B O 1
ATOM 5759 N N . GLY B 1 201 ? -1.344 27.375 21.406 1 86.19 201 GLY B N 1
ATOM 5760 C CA . GLY B 1 201 ? -0.676 26.484 20.484 1 86.19 201 GLY B CA 1
ATOM 5761 C C . GLY B 1 201 ? 0.485 27.125 19.75 1 86.19 201 GLY B C 1
ATOM 5762 O O . GLY B 1 201 ? 1.284 26.438 19.109 1 86.19 201 GLY B O 1
ATOM 5763 N N . ILE B 1 202 ? 0.556 28.391 19.797 1 87.75 202 ILE B N 1
ATOM 5764 C CA . ILE B 1 202 ? 1.671 29.062 19.125 1 87.75 202 ILE B CA 1
ATOM 5765 C C . ILE B 1 202 ? 2.967 28.781 19.891 1 87.75 202 ILE B C 1
ATOM 5767 O O . ILE B 1 202 ? 3.09 29.109 21.062 1 87.75 202 ILE B O 1
ATOM 5771 N N . PRO B 1 203 ? 3.859 28.156 19.156 1 83.06 203 PRO B N 1
ATOM 5772 C CA . PRO B 1 203 ? 5.109 27.828 19.844 1 83.06 203 PRO B CA 1
ATOM 5773 C C . PRO B 1 203 ? 5.988 29.062 20.078 1 83.06 203 PRO B C 1
ATOM 5775 O O . PRO B 1 203 ? 6.395 29.719 19.125 1 83.06 203 PRO B O 1
ATOM 5778 N N . MET B 1 204 ? 6.207 29.391 21.266 1 82.25 204 MET B N 1
ATOM 5779 C CA . MET B 1 204 ? 7.078 30.484 21.656 1 82.25 204 MET B CA 1
ATOM 5780 C C . MET B 1 204 ? 8.469 29.984 22.031 1 82.25 204 MET B C 1
ATOM 5782 O O . MET B 1 204 ? 8.617 28.844 22.5 1 82.25 204 MET B O 1
ATOM 5786 N N . PRO B 1 205 ? 9.531 30.734 21.797 1 83.88 205 PRO B N 1
ATOM 5787 C CA . PRO B 1 205 ? 9.555 32.094 21.219 1 83.88 205 PRO B CA 1
ATOM 5788 C C . PRO B 1 205 ? 9.477 32.094 19.688 1 83.88 205 PRO B C 1
ATOM 5790 O O . PRO B 1 205 ? 9.781 31.062 19.062 1 83.88 205 PRO B O 1
ATOM 5793 N N . LEU B 1 206 ? 9.062 33.281 19.203 1 91 206 LEU B N 1
ATOM 5794 C CA . LEU B 1 206 ? 9 33.469 17.75 1 91 206 LEU B CA 1
ATOM 5795 C C . LEU B 1 206 ? 10.125 34.406 17.297 1 91 206 LEU B C 1
ATOM 5797 O O . LEU B 1 206 ? 10.5 35.344 18 1 91 206 LEU B O 1
ATOM 5801 N N . GLU B 1 207 ? 10.609 34.156 16.141 1 91.44 207 GLU B N 1
ATOM 5802 C CA . GLU B 1 207 ? 11.641 35.031 15.586 1 91.44 207 GLU B CA 1
ATOM 5803 C C . GLU B 1 207 ? 11.031 36.188 14.828 1 91.44 207 GLU B C 1
ATOM 5805 O O . GLU B 1 207 ? 10.117 36.031 14.023 1 91.44 207 GLU B O 1
ATOM 5810 N N . VAL B 1 208 ? 11.539 37.344 15.141 1 93.62 208 VAL B N 1
ATOM 5811 C CA . VAL B 1 208 ? 11.148 38.531 14.359 1 93.62 208 VAL B CA 1
ATOM 5812 C C . VAL B 1 208 ? 11.852 38.5 13 1 93.62 208 VAL B C 1
ATOM 5814 O O . VAL B 1 208 ? 13.078 38.5 12.938 1 93.62 208 VAL B O 1
ATOM 5817 N N . ILE B 1 209 ? 11.047 38.531 11.977 1 95.19 209 ILE B N 1
ATOM 5818 C CA . ILE B 1 209 ? 11.719 38.406 10.688 1 95.19 209 ILE B CA 1
ATOM 5819 C C . ILE B 1 209 ? 11.523 39.656 9.859 1 95.19 209 ILE B C 1
ATOM 5821 O O . ILE B 1 209 ? 12.289 39.938 8.93 1 95.19 209 ILE B O 1
ATOM 5825 N N . MET B 1 210 ? 10.438 40.375 10.203 1 95.38 210 MET B N 1
ATOM 5826 C CA . MET B 1 210 ? 10.195 41.594 9.43 1 95.38 210 MET B CA 1
ATOM 5827 C C . MET B 1 210 ? 9.297 42.562 10.195 1 95.38 210 MET B C 1
ATOM 5829 O O . MET B 1 210 ? 8.344 42.156 10.859 1 95.38 210 MET B O 1
ATOM 5833 N N . VAL B 1 211 ? 9.609 43.844 10.094 1 94 211 VAL B N 1
ATOM 5834 C CA . VAL B 1 211 ? 8.758 44.938 10.594 1 94 211 VAL B CA 1
ATOM 5835 C C . VAL B 1 211 ? 8.367 45.844 9.445 1 94 211 VAL B C 1
ATOM 5837 O O . VAL B 1 211 ? 9.227 46.312 8.695 1 94 211 VAL B O 1
ATOM 5840 N N . GLN B 1 212 ? 7.102 46.031 9.375 1 92.19 212 GLN B N 1
ATOM 5841 C CA . GLN B 1 212 ? 6.59 46.906 8.32 1 92.19 212 GLN B CA 1
ATOM 5842 C C . GLN B 1 212 ? 5.73 48 8.898 1 92.19 212 GLN B C 1
ATOM 5844 O O . GLN B 1 212 ? 5.176 47.875 9.984 1 92.19 212 GLN B O 1
ATOM 5849 N N . CYS B 1 213 ? 5.637 49.125 8.125 1 88.62 213 CYS B N 1
ATOM 5850 C CA . CYS B 1 213 ? 4.812 50.25 8.547 1 88.62 213 CYS B CA 1
ATOM 5851 C C . CYS B 1 213 ? 3.996 50.781 7.375 1 88.62 213 CYS B C 1
ATOM 5853 O O . CYS B 1 213 ? 4.348 50.562 6.215 1 88.62 213 CYS B O 1
ATOM 5855 N N . ARG B 1 214 ? 2.939 51.219 7.703 1 85.12 214 ARG B N 1
ATOM 5856 C CA . ARG B 1 214 ? 2.074 51.875 6.73 1 85.12 214 ARG B CA 1
ATOM 5857 C C . ARG B 1 214 ? 1.683 53.281 7.203 1 85.12 214 ARG B C 1
ATOM 5859 O O . ARG B 1 214 ? 1.131 53.438 8.297 1 85.12 214 ARG B O 1
ATOM 5866 N N . ASP B 1 215 ? 2.027 54.312 6.332 1 76.19 215 ASP B N 1
ATOM 5867 C CA . ASP B 1 215 ? 1.736 55.688 6.652 1 76.19 215 ASP B CA 1
ATOM 5868 C C . ASP B 1 215 ? 0.265 56.031 6.41 1 76.19 215 ASP B C 1
ATOM 5870 O O . ASP B 1 215 ? -0.385 55.406 5.574 1 76.19 215 ASP B O 1
ATOM 5874 N N . PRO B 1 216 ? -0.142 56.906 7.312 1 71.69 216 PRO B N 1
ATOM 5875 C CA . PRO B 1 216 ? -1.508 57.344 7.035 1 71.69 216 PRO B CA 1
ATOM 5876 C C . PRO B 1 216 ? -1.639 58.031 5.68 1 71.69 216 PRO B C 1
ATOM 5878 O O . PRO B 1 216 ? -0.703 58.688 5.227 1 71.69 216 PRO B O 1
ATOM 5881 N N . GLY B 1 217 ? -2.273 57.5 4.641 1 58.88 217 GLY B N 1
ATOM 5882 C CA . GLY B 1 217 ? -2.439 58.156 3.354 1 58.88 217 GLY B CA 1
ATOM 5883 C C . GLY B 1 217 ? -3.049 59.531 3.465 1 58.88 217 GLY B C 1
ATOM 5884 O O . GLY B 1 217 ? -3.705 59.875 4.457 1 58.88 217 GLY B O 1
ATOM 5885 N N . PHE B 1 218 ? -2.539 60.469 2.627 1 56.62 218 PHE B N 1
ATOM 5886 C CA . PHE B 1 218 ? -3.24 61.719 2.395 1 56.62 218 PHE B CA 1
ATOM 5887 C C . PHE B 1 218 ? -4.602 61.469 1.755 1 56.62 218 PHE B C 1
ATOM 5889 O O . PHE B 1 218 ? -4.719 60.688 0.818 1 56.62 218 PHE B O 1
ATOM 5896 N N . LEU B 1 219 ? -5.766 62.125 2.201 1 55.5 219 LEU B N 1
ATOM 5897 C CA . LEU B 1 219 ? -7.141 62.062 1.724 1 55.5 219 LEU B CA 1
ATOM 5898 C C . LEU B 1 219 ? -7.652 60.625 1.755 1 55.5 219 LEU B C 1
ATOM 5900 O O . LEU B 1 219 ? -8.375 60.188 0.852 1 55.5 219 LEU B O 1
ATOM 5904 N N . GLY B 1 220 ? -7.227 59.844 2.627 1 53.06 220 GLY B N 1
ATOM 5905 C CA . GLY B 1 220 ? -7.84 58.562 2.834 1 53.06 220 GLY B CA 1
ATOM 5906 C C . GLY B 1 220 ? -7.109 57.438 2.119 1 53.06 220 GLY B C 1
ATOM 5907 O O . GLY B 1 220 ? -7.496 56.25 2.227 1 53.06 220 GLY B O 1
ATOM 5908 N N . ARG B 1 221 ? -6.266 57.812 1.108 1 53.25 221 ARG B N 1
ATOM 5909 C CA . ARG B 1 221 ? -5.625 56.781 0.314 1 53.25 221 ARG B CA 1
ATOM 5910 C C . ARG B 1 221 ? -4.422 56.188 1.045 1 53.25 221 ARG B C 1
ATOM 5912 O O . ARG B 1 221 ? -3.502 56.906 1.418 1 53.25 221 ARG B O 1
ATOM 5919 N N . ARG B 1 222 ? -4.531 55.094 1.688 1 57.62 222 ARG B N 1
ATOM 5920 C CA . ARG B 1 222 ? -3.477 54.438 2.439 1 57.62 222 ARG B CA 1
ATOM 5921 C C . ARG B 1 222 ? -2.318 54.031 1.528 1 57.62 222 ARG B C 1
ATOM 5923 O O . ARG B 1 222 ? -2.533 53.531 0.431 1 57.62 222 ARG B O 1
ATOM 5930 N N . LYS B 1 223 ? -1.147 54.562 1.826 1 65.25 223 LYS B N 1
ATOM 5931 C CA . LYS B 1 223 ? 0.061 54.125 1.123 1 65.25 223 LYS B CA 1
ATOM 5932 C C . LYS B 1 223 ? 0.374 52.656 1.396 1 65.25 223 LYS B C 1
ATOM 5934 O O . LYS B 1 223 ? -0.171 52.062 2.328 1 65.25 223 LYS B O 1
ATOM 5939 N N . GLY B 1 224 ? 0.989 51.938 0.419 1 78.5 224 GLY B N 1
ATOM 5940 C CA . GLY B 1 224 ? 1.421 50.531 0.533 1 78.5 224 GLY B CA 1
ATOM 5941 C C . GLY B 1 224 ? 2.322 50.281 1.728 1 78.5 224 GLY B C 1
ATOM 5942 O O . GLY B 1 224 ? 2.744 51.25 2.4 1 78.5 224 GLY B O 1
ATOM 5943 N N . TRP B 1 225 ? 2.42 49.094 2.289 1 87.69 225 TRP B N 1
ATOM 5944 C CA . TRP B 1 225 ? 3.305 48.719 3.381 1 87.69 225 TRP B CA 1
ATOM 5945 C C . TRP B 1 225 ? 4.77 48.844 2.975 1 87.69 225 TRP B C 1
ATOM 5947 O O . TRP B 1 225 ? 5.152 48.469 1.866 1 87.69 225 TRP B O 1
ATOM 5957 N N . SER B 1 226 ? 5.492 49.562 3.771 1 87.62 226 SER B N 1
ATOM 5958 C CA . SER B 1 226 ? 6.934 49.688 3.588 1 87.62 226 SER B CA 1
ATOM 5959 C C . SER B 1 226 ? 7.695 48.938 4.664 1 87.62 226 SER B C 1
ATOM 5961 O O . SER B 1 226 ? 7.27 48.875 5.82 1 87.62 226 SER B O 1
ATOM 5963 N N . THR B 1 227 ? 8.875 48.406 4.328 1 91.44 227 THR B N 1
ATOM 5964 C CA . THR B 1 227 ? 9.688 47.656 5.27 1 91.44 227 THR B CA 1
ATOM 5965 C C . THR B 1 227 ? 10.57 48.562 6.098 1 91.44 227 THR B C 1
ATOM 5967 O O . THR B 1 227 ? 11.312 49.375 5.547 1 91.44 227 THR B O 1
ATOM 5970 N N . LEU B 1 228 ? 10.508 48.438 7.422 1 90 228 LEU B N 1
ATOM 5971 C CA . LEU B 1 228 ? 11.305 49.219 8.352 1 90 228 LEU B CA 1
ATOM 5972 C C . LEU B 1 228 ? 12.508 48.438 8.844 1 90 228 LEU B C 1
ATOM 5974 O O . LEU B 1 228 ? 13.539 49 9.195 1 90 228 LEU B O 1
ATOM 5978 N N . TRP B 1 229 ? 12.289 47.188 8.914 1 93.25 229 TRP B N 1
ATOM 5979 C CA . TRP B 1 229 ? 13.289 46.281 9.484 1 93.25 229 TRP B CA 1
ATOM 5980 C C . TRP B 1 229 ? 13.172 44.875 8.867 1 93.25 229 TRP B C 1
ATOM 5982 O O . TRP B 1 229 ? 12.078 44.312 8.781 1 93.25 229 TRP B O 1
ATOM 5992 N N . ASP B 1 230 ? 14.266 44.438 8.398 1 94.44 230 ASP B N 1
ATOM 5993 C CA . ASP B 1 230 ? 14.391 43.094 7.84 1 94.44 230 ASP B CA 1
ATOM 5994 C C . ASP B 1 230 ? 15.453 42.281 8.578 1 94.44 230 ASP B C 1
ATOM 5996 O O . ASP B 1 230 ? 16.547 42.781 8.844 1 94.44 230 ASP B O 1
ATOM 6000 N N . ARG B 1 231 ? 15.133 41.094 8.891 1 92.94 231 ARG B N 1
ATOM 6001 C CA . ARG B 1 231 ? 16.031 40.219 9.672 1 92.94 231 ARG B CA 1
ATOM 6002 C C . ARG B 1 231 ? 17.391 40.125 9.008 1 92.94 231 ARG B C 1
ATOM 6004 O O . ARG B 1 231 ? 18.422 40.062 9.695 1 92.94 231 ARG B O 1
ATOM 6011 N N . ASN B 1 232 ? 17.406 40.031 7.695 1 88.88 232 ASN B N 1
ATOM 6012 C CA . ASN B 1 232 ? 18.641 39.75 6.973 1 88.88 232 ASN B CA 1
ATOM 6013 C C . ASN B 1 232 ? 19.516 40.969 6.84 1 88.88 232 ASN B C 1
ATOM 6015 O O . ASN B 1 232 ? 20.719 40.875 6.66 1 88.88 232 ASN B O 1
ATOM 6019 N N . VAL B 1 233 ? 18.891 42.125 6.902 1 90.56 233 VAL B N 1
ATOM 6020 C CA . VAL B 1 233 ? 19.656 43.344 6.715 1 90.56 233 VAL B CA 1
ATOM 6021 C C . VAL B 1 233 ? 19.844 44.062 8.055 1 90.56 233 VAL B C 1
ATOM 6023 O O . VAL B 1 233 ? 20.859 43.844 8.734 1 90.56 233 VAL B O 1
ATOM 6026 N N . GLU B 1 234 ? 18.812 44.688 8.57 1 86.94 234 GLU B N 1
ATOM 6027 C CA . GLU B 1 234 ? 18.891 45.406 9.836 1 86.94 234 GLU B CA 1
ATOM 6028 C C . GLU B 1 234 ? 19.219 44.469 10.992 1 86.94 234 GLU B C 1
ATOM 6030 O O . GLU B 1 234 ? 19.984 44.812 11.898 1 86.94 234 GLU B O 1
ATOM 6035 N N . GLY B 1 235 ? 18.672 43.344 10.953 1 87.62 235 GLY B N 1
ATOM 6036 C CA . GLY B 1 235 ? 18.844 42.406 12.055 1 87.62 235 GLY B CA 1
ATOM 6037 C C . GLY B 1 235 ? 20.219 41.781 12.086 1 87.62 235 GLY B C 1
ATOM 6038 O O . GLY B 1 235 ? 20.938 41.906 13.07 1 87.62 235 GLY B O 1
ATOM 6039 N N . ARG B 1 236 ? 20.562 41.156 10.977 1 84.44 236 ARG B N 1
ATOM 6040 C CA . ARG B 1 236 ? 21.766 40.312 10.961 1 84.44 236 ARG B CA 1
ATOM 6041 C C . ARG B 1 236 ? 22.984 41.156 10.602 1 84.44 236 ARG B C 1
ATOM 6043 O O . ARG B 1 236 ? 24.047 41 11.219 1 84.44 236 ARG B O 1
ATOM 6050 N N . ILE B 1 237 ? 22.859 41.938 9.594 1 78.69 237 ILE B N 1
ATOM 6051 C CA . ILE B 1 237 ? 24.016 42.688 9.094 1 78.69 237 ILE B CA 1
ATOM 6052 C C . ILE B 1 237 ? 24.266 43.906 10 1 78.69 237 ILE B C 1
ATOM 6054 O O . ILE B 1 237 ? 25.391 44.094 10.469 1 78.69 237 ILE B O 1
ATOM 6058 N N . GLU B 1 238 ? 23.266 44.625 10.352 1 81.12 238 GLU B N 1
ATOM 6059 C CA . GLU B 1 238 ? 23.422 45.875 11.086 1 81.12 238 GLU B CA 1
ATOM 6060 C C . GLU B 1 238 ? 23.297 45.656 12.594 1 81.12 238 GLU B C 1
ATOM 6062 O O . GLU B 1 238 ? 23.688 46.5 13.383 1 81.12 238 GLU B O 1
ATOM 6067 N N . GLY B 1 239 ? 22.703 44.562 12.875 1 83.75 239 GLY B N 1
ATOM 6068 C CA . GLY B 1 239 ? 22.547 44.25 14.281 1 83.75 239 GLY B CA 1
ATOM 6069 C C . GLY B 1 239 ? 21.562 45.188 14.984 1 83.75 239 GLY B C 1
ATOM 6070 O O . GLY B 1 239 ? 21.672 45.406 16.188 1 83.75 239 GLY B O 1
ATOM 6071 N N . LYS B 1 240 ? 20.609 45.719 14.266 1 86.06 240 LYS B N 1
ATOM 6072 C CA . LYS B 1 240 ? 19.656 46.656 14.82 1 86.06 240 LYS B CA 1
ATOM 6073 C C . LYS B 1 240 ? 18.5 45.938 15.508 1 86.06 240 LYS B C 1
ATOM 6075 O O . LYS B 1 240 ? 17.969 44.938 14.984 1 86.06 240 LYS B O 1
ATOM 6080 N N . ASP B 1 241 ? 18.094 46.5 16.562 1 88.06 241 ASP B N 1
ATOM 6081 C CA . ASP B 1 241 ? 16.922 46.031 17.297 1 88.06 241 ASP B CA 1
ATOM 6082 C C . ASP B 1 241 ? 15.625 46.375 16.594 1 88.06 241 ASP B C 1
ATOM 6084 O O . ASP B 1 241 ? 15.367 47.562 16.328 1 88.06 241 ASP B O 1
ATOM 6088 N N . PRO B 1 242 ? 14.898 45.438 16.328 1 90.44 242 PRO B N 1
ATOM 6089 C CA . PRO B 1 242 ? 13.641 45.719 15.641 1 90.44 242 PRO B CA 1
ATOM 6090 C C . PRO B 1 242 ? 12.719 46.625 16.469 1 90.44 242 PRO B C 1
ATOM 6092 O O . PRO B 1 242 ? 11.922 47.375 15.906 1 90.44 242 PRO B O 1
ATOM 6095 N N . SER B 1 243 ? 12.789 46.531 17.75 1 84 243 SER B N 1
ATOM 6096 C CA . SER B 1 243 ? 11.953 47.344 18.609 1 84 243 SER B CA 1
ATOM 6097 C C . SER B 1 243 ? 12.281 48.844 18.453 1 84 243 SER B C 1
ATOM 6099 O O . SER B 1 243 ? 11.391 49.688 18.516 1 84 243 SER B O 1
ATOM 6101 N N . SER B 1 244 ? 13.508 49.094 18.203 1 79.44 244 SER B N 1
ATOM 6102 C CA . SER B 1 244 ? 13.922 50.5 18 1 79.44 244 SER B CA 1
ATOM 6103 C C . SER B 1 244 ? 13.344 51.062 16.703 1 79.44 244 SER B C 1
ATOM 6105 O O . SER B 1 244 ? 12.945 52.219 16.656 1 79.44 244 SER B O 1
ATOM 6107 N N . CYS B 1 245 ? 13.242 50.188 15.836 1 78 245 CYS B N 1
ATOM 6108 C CA . CYS B 1 245 ? 12.695 50.594 14.555 1 78 245 CYS B CA 1
ATOM 6109 C C . CYS B 1 245 ? 11.195 50.812 14.648 1 78 245 CYS B C 1
ATOM 6111 O O . CYS B 1 245 ? 10.664 51.75 14.031 1 78 245 CYS B O 1
ATOM 6113 N N . CYS B 1 246 ? 10.562 50.094 15.43 1 78.94 246 CYS B N 1
ATOM 6114 C CA . CYS B 1 246 ? 9.125 50.219 15.641 1 78.94 246 CYS B CA 1
ATOM 6115 C C . CYS B 1 246 ? 8.805 51.5 16.406 1 78.94 246 CYS B C 1
ATOM 6117 O O . CYS B 1 246 ? 7.844 52.188 16.094 1 78.94 246 CYS B O 1
ATOM 6119 N N . LYS B 1 247 ? 9.602 51.75 17.391 1 71.31 247 LYS B N 1
ATOM 6120 C CA . LYS B 1 247 ? 9.391 52.938 18.234 1 71.31 247 LYS B CA 1
ATOM 6121 C C . LYS B 1 247 ? 9.516 54.219 17.438 1 71.31 247 LYS B C 1
ATOM 6123 O O . LYS B 1 247 ? 8.719 55.156 17.594 1 71.31 247 LYS B O 1
ATOM 6128 N N . SER B 1 248 ? 10.523 54.25 16.594 1 63.44 248 SER B N 1
ATOM 6129 C CA . SER B 1 248 ? 10.758 55.438 15.781 1 63.44 248 SER B CA 1
ATOM 6130 C C . SER B 1 248 ? 9.609 55.688 14.812 1 63.44 248 SER B C 1
ATOM 6132 O O . SER B 1 248 ? 9.32 56.844 14.445 1 63.44 248 SER B O 1
ATOM 6134 N N . ALA B 1 249 ? 8.992 54.625 14.453 1 61.22 249 ALA B N 1
ATOM 6135 C CA . ALA B 1 249 ? 7.887 54.719 13.508 1 61.22 249 ALA B CA 1
ATOM 6136 C C . ALA B 1 249 ? 6.621 55.25 14.18 1 61.22 249 ALA B C 1
ATOM 6138 O O . ALA B 1 249 ? 5.801 55.906 13.547 1 61.22 249 ALA B O 1
ATOM 6139 N N . SER B 1 250 ? 6.359 54.875 15.508 1 57.56 250 SER B N 1
ATOM 6140 C CA . SER B 1 250 ? 5.145 55.281 16.203 1 57.56 250 SER B CA 1
ATOM 6141 C C . SER B 1 250 ? 5.148 56.781 16.516 1 57.56 250 SER B C 1
ATOM 6143 O O . SER B 1 250 ? 4.086 57.375 16.641 1 57.56 250 SER B O 1
ATOM 6145 N N . ILE B 1 251 ? 6.426 57.5 16.875 1 48.94 251 ILE B N 1
ATOM 6146 C CA . ILE B 1 251 ? 6.539 58.812 17.453 1 48.94 251 ILE B CA 1
ATOM 6147 C C . ILE B 1 251 ? 6.664 59.875 16.344 1 48.94 251 ILE B C 1
ATOM 6149 O O . ILE B 1 251 ? 6.242 61 16.516 1 48.94 251 ILE B O 1
ATOM 6153 N N . GLU B 1 252 ? 7.371 59.469 15.312 1 44.44 252 GLU B N 1
ATOM 6154 C CA . GLU B 1 252 ? 7.891 60.688 14.672 1 44.44 252 GLU B CA 1
ATOM 6155 C C . GLU B 1 252 ? 6.762 61.625 14.297 1 44.44 252 GLU B C 1
ATOM 6157 O O . GLU B 1 252 ? 6.855 62.844 14.523 1 44.44 252 GLU B O 1
ATOM 6162 N N . GLY B 1 253 ? 6.008 61.562 12.961 1 43.09 253 GLY B N 1
ATOM 6163 C CA . GLY B 1 253 ? 5.32 62.688 12.328 1 43.09 253 GLY B CA 1
ATOM 6164 C C . GLY B 1 253 ? 3.846 62.75 12.68 1 43.09 253 GLY B C 1
ATOM 6165 O O . GLY B 1 253 ? 3.371 62 13.531 1 43.09 253 GLY B O 1
ATOM 6166 N N . ARG B 1 254 ? 3.002 63.719 11.945 1 50.5 254 ARG B N 1
ATOM 6167 C CA . ARG B 1 254 ? 1.679 64.312 11.984 1 50.5 254 ARG B CA 1
ATOM 6168 C C . ARG B 1 254 ? 0.586 63.281 12.07 1 50.5 254 ARG B C 1
ATOM 6170 O O . ARG B 1 254 ? -0.584 63.594 12.289 1 50.5 254 ARG B O 1
ATOM 6177 N N . GLY B 1 255 ? 1.069 61.75 11.891 1 55.59 255 GLY B N 1
ATOM 6178 C CA . GLY B 1 255 ? -0.006 60.781 12.008 1 55.59 255 GLY B CA 1
ATOM 6179 C C . GLY B 1 255 ? 0.469 59.406 12.469 1 55.59 255 GLY B C 1
ATOM 6180 O O . GLY B 1 255 ? 1.666 59.125 12.438 1 55.59 255 GLY B O 1
ATOM 6181 N N . LEU B 1 256 ? -0.436 58.656 13.258 1 65.12 256 LEU B N 1
ATOM 6182 C CA . LEU B 1 256 ? -0.121 57.344 13.852 1 65.12 256 LEU B CA 1
ATOM 6183 C C . LEU B 1 256 ? 0.143 56.312 12.766 1 65.12 256 LEU B C 1
ATOM 6185 O O . LEU B 1 256 ? -0.686 56.125 11.875 1 65.12 256 LEU B O 1
ATOM 6189 N N . ARG B 1 257 ? 1.385 55.875 12.555 1 76.5 257 ARG B N 1
ATOM 6190 C CA . ARG B 1 257 ? 1.756 54.812 11.633 1 76.5 257 ARG B CA 1
ATOM 6191 C C . ARG B 1 257 ? 1.289 53.438 12.148 1 76.5 257 ARG B C 1
ATOM 6193 O O . ARG B 1 257 ? 1.365 53.188 13.344 1 76.5 257 ARG B O 1
ATOM 6200 N N . GLN B 1 258 ? 0.723 52.719 11.25 1 84.31 258 GLN B N 1
ATOM 6201 C CA . GLN B 1 258 ? 0.436 51.312 11.562 1 84.31 258 GLN B CA 1
ATOM 6202 C C . GLN B 1 258 ? 1.688 50.469 11.422 1 84.31 258 GLN B C 1
ATOM 6204 O O . GLN B 1 258 ? 2.467 50.625 10.484 1 84.31 258 GLN B O 1
ATOM 6209 N N . VAL B 1 259 ? 1.901 49.688 12.422 1 89.38 259 VAL B N 1
ATOM 6210 C CA . VAL B 1 259 ? 3.066 48.812 12.406 1 89.38 259 VAL B CA 1
ATOM 6211 C C . VAL B 1 259 ? 2.615 47.344 12.461 1 89.38 259 VAL B C 1
ATOM 6213 O O . VAL B 1 259 ? 1.744 47 13.258 1 89.38 259 VAL B O 1
ATOM 6216 N N . LYS B 1 260 ? 3.131 46.562 11.555 1 92.38 260 LYS B N 1
ATOM 6217 C CA . LYS B 1 260 ? 2.959 45.125 11.602 1 92.38 260 LYS B CA 1
ATOM 6218 C C . LYS B 1 260 ? 4.305 44.406 11.703 1 92.38 260 LYS B C 1
ATOM 6220 O O . LYS B 1 260 ? 5.301 44.875 11.148 1 92.38 260 LYS B O 1
ATOM 6225 N N . VAL B 1 261 ? 4.34 43.344 12.414 1 93.81 261 VAL B N 1
ATOM 6226 C CA . VAL B 1 261 ? 5.543 42.562 12.617 1 93.81 261 VAL B CA 1
ATOM 6227 C C . VAL B 1 261 ? 5.289 41.125 12.195 1 93.81 261 VAL B C 1
ATOM 6229 O O . VAL B 1 261 ? 4.285 40.5 12.586 1 93.81 261 VAL B O 1
ATOM 6232 N N . LYS B 1 262 ? 6.141 40.562 11.344 1 95.31 262 LYS B N 1
ATOM 6233 C CA . LYS B 1 262 ? 6.102 39.156 10.977 1 95.31 262 LYS B CA 1
ATOM 6234 C C . LYS B 1 262 ? 6.988 38.344 11.898 1 95.31 262 LYS B C 1
ATOM 6236 O O . LYS B 1 262 ? 8.164 38.656 12.086 1 95.31 262 LYS B O 1
ATOM 6241 N N . LEU B 1 263 ? 6.359 37.375 12.438 1 93.56 263 LEU B N 1
ATOM 6242 C CA . LEU B 1 263 ? 7.027 36.469 13.352 1 93.56 263 LEU B CA 1
ATOM 6243 C C . LEU B 1 263 ? 7.074 35.031 12.773 1 93.56 263 LEU B C 1
ATOM 6245 O O . LEU B 1 263 ? 6.121 34.594 12.133 1 93.56 263 LEU B O 1
ATOM 6249 N N . ARG B 1 264 ? 8.141 34.312 13.023 1 94.06 264 ARG B N 1
ATOM 6250 C CA . ARG B 1 264 ? 8.297 32.969 12.508 1 94.06 264 ARG B CA 1
ATOM 6251 C C . ARG B 1 264 ? 8.516 31.969 13.648 1 94.06 264 ARG B C 1
ATOM 6253 O O . ARG B 1 264 ? 9.359 32.188 14.516 1 94.06 264 ARG B O 1
ATOM 6260 N N . ALA B 1 265 ? 7.758 30.969 13.594 1 92.25 265 ALA B N 1
ATOM 6261 C CA . ALA B 1 265 ? 7.926 29.859 14.531 1 92.25 265 ALA B CA 1
ATOM 6262 C C . ALA B 1 265 ? 9.07 28.953 14.094 1 92.25 265 ALA B C 1
ATOM 6264 O O . ALA B 1 265 ? 9.609 29.094 12.992 1 92.25 265 ALA B O 1
ATOM 6265 N N . PRO B 1 266 ? 9.516 28.047 14.984 1 88.62 266 PRO B N 1
ATOM 6266 C CA . PRO B 1 266 ? 10.555 27.094 14.602 1 88.62 266 PRO B CA 1
ATOM 6267 C C . PRO B 1 266 ? 10.18 26.281 13.359 1 88.62 266 PRO B C 1
ATOM 6269 O O . PRO B 1 266 ? 9 26.094 13.07 1 88.62 266 PRO B O 1
ATOM 6272 N N . HIS B 1 267 ? 11.18 25.75 12.719 1 89.75 267 HIS B N 1
ATOM 6273 C CA . HIS B 1 267 ? 11.008 25.109 11.414 1 89.75 267 HIS B CA 1
ATOM 6274 C C . HIS B 1 267 ? 10.062 23.922 11.508 1 89.75 267 HIS B C 1
ATOM 6276 O O . HIS B 1 267 ? 9.297 23.656 10.578 1 89.75 267 HIS B O 1
ATOM 6282 N N . TRP B 1 268 ? 10.062 23.172 12.562 1 89.56 268 TRP B N 1
ATOM 6283 C CA . TRP B 1 268 ? 9.242 21.984 12.703 1 89.56 268 TRP B CA 1
ATOM 6284 C C . TRP B 1 268 ? 7.762 22.328 12.688 1 89.56 268 TRP B C 1
ATOM 6286 O O . TRP B 1 268 ? 6.918 21.469 12.406 1 89.56 268 TRP B O 1
ATOM 6296 N N . SER B 1 269 ? 7.379 23.641 12.969 1 92.38 269 SER B N 1
ATOM 6297 C CA . SER B 1 269 ? 5.98 24.047 13.102 1 92.38 269 SER B CA 1
ATOM 6298 C C . SER B 1 269 ? 5.262 24 11.758 1 92.38 269 SER B C 1
ATOM 6300 O O . SER B 1 269 ? 4.031 24 11.711 1 92.38 269 SER B O 1
ATOM 6302 N N . ALA B 1 270 ? 6.02 23.938 10.75 1 92.44 270 ALA B N 1
ATOM 6303 C CA . ALA B 1 270 ? 5.438 23.844 9.414 1 92.44 270 ALA B CA 1
ATOM 6304 C C . ALA B 1 270 ? 4.949 22.438 9.117 1 92.44 270 ALA B C 1
ATOM 6306 O O . ALA B 1 270 ? 4.203 22.219 8.164 1 92.44 270 ALA B O 1
ATOM 6307 N N . HIS B 1 271 ? 5.266 21.547 10.047 1 92.06 271 HIS B N 1
ATOM 6308 C CA . HIS B 1 271 ? 5.039 20.156 9.688 1 92.06 271 HIS B CA 1
ATOM 6309 C C . HIS B 1 271 ? 4.25 19.422 10.766 1 92.06 271 HIS B C 1
ATOM 6311 O O . HIS B 1 271 ? 4.113 18.203 10.719 1 92.06 271 HIS B O 1
ATOM 6317 N N . GLY B 1 272 ? 3.812 20.125 11.703 1 94.69 272 GLY B N 1
ATOM 6318 C CA . GLY B 1 272 ? 3.037 19.5 12.766 1 94.69 272 GLY B CA 1
ATOM 6319 C C . GLY B 1 272 ? 2.812 20.422 13.953 1 94.69 272 GLY B C 1
ATOM 6320 O O . GLY B 1 272 ? 3.324 21.547 13.984 1 94.69 272 GLY B O 1
ATOM 6321 N N . TRP B 1 273 ? 2.107 19.922 14.891 1 95.12 273 TRP B N 1
ATOM 6322 C CA . TRP B 1 273 ? 1.768 20.719 16.078 1 95.12 273 TRP B CA 1
ATOM 6323 C C . TRP B 1 273 ? 2.832 20.562 17.156 1 95.12 273 TRP B C 1
ATOM 6325 O O . TRP B 1 273 ? 2.826 21.297 18.141 1 95.12 273 TRP B O 1
ATOM 6335 N N . SER B 1 274 ? 3.68 19.578 16.953 1 90.5 274 SER B N 1
ATOM 6336 C CA . SER B 1 274 ? 4.781 19.344 17.875 1 90.5 274 SER B CA 1
ATOM 6337 C C . SER B 1 274 ? 6.016 18.828 17.156 1 90.5 274 SER B C 1
ATOM 6339 O O . SER B 1 274 ? 5.902 18.172 16.109 1 90.5 274 SER B O 1
ATOM 6341 N N . ARG B 1 275 ? 7.098 19.078 17.781 1 87.94 275 ARG B N 1
ATOM 6342 C CA . ARG B 1 275 ? 8.359 18.609 17.219 1 87.94 275 ARG B CA 1
ATOM 6343 C C . ARG B 1 275 ? 8.469 17.094 17.297 1 87.94 275 ARG B C 1
ATOM 6345 O O . ARG B 1 275 ? 8.969 16.453 16.375 1 87.94 275 ARG B O 1
ATOM 6352 N N . SER B 1 276 ? 7.969 16.578 18.344 1 88.44 276 SER B N 1
ATOM 6353 C CA . SER B 1 276 ? 8.156 15.164 18.641 1 88.44 276 SER B CA 1
ATOM 6354 C C . SER B 1 276 ? 7.129 14.305 17.906 1 88.44 276 SER B C 1
ATOM 6356 O O . SER B 1 276 ? 7.293 13.094 17.781 1 88.44 276 SER B O 1
ATOM 6358 N N . SER B 1 277 ? 6.07 14.906 17.422 1 94.12 277 SER B N 1
ATOM 6359 C CA . SER B 1 277 ? 5.02 14.172 16.734 1 94.12 277 SER B CA 1
ATOM 6360 C C . SER B 1 277 ? 4.555 14.922 15.484 1 94.12 277 SER B C 1
ATOM 6362 O O . SER B 1 277 ? 3.436 15.438 15.445 1 94.12 277 SER B O 1
ATOM 6364 N N . PRO B 1 278 ? 5.359 14.875 14.484 1 93.69 278 PRO B N 1
ATOM 6365 C CA . PRO B 1 278 ? 5.039 15.641 13.273 1 93.69 278 PRO B CA 1
ATOM 6366 C C . PRO B 1 278 ? 3.842 15.07 12.516 1 93.69 278 PRO B C 1
ATOM 6368 O O . PRO B 1 278 ? 3.545 13.883 12.625 1 93.69 278 PRO B O 1
ATOM 6371 N N . GLY B 1 279 ? 3.217 15.953 11.734 1 95.56 279 GLY B N 1
ATOM 6372 C CA . GLY B 1 279 ? 2.066 15.617 10.914 1 95.56 279 GLY B CA 1
ATOM 6373 C C . GLY B 1 279 ? 0.791 16.312 11.352 1 95.56 279 GLY B C 1
ATOM 6374 O O . GLY B 1 279 ? 0.388 16.203 12.516 1 95.56 279 GLY B O 1
ATOM 6375 N N . PHE B 1 280 ? 0.136 16.953 10.438 1 97.5 280 PHE B N 1
ATOM 6376 C CA . PHE B 1 280 ? -1.11 17.656 10.742 1 97.5 280 PHE B CA 1
ATOM 6377 C C . PHE B 1 280 ? -2.307 16.719 10.547 1 97.5 280 PHE B C 1
ATOM 6379 O O . PHE B 1 280 ? -3.227 17.047 9.789 1 97.5 280 PHE B O 1
ATOM 6386 N N . ALA B 1 281 ? -2.256 15.625 11.211 1 98.38 281 ALA B N 1
ATOM 6387 C CA . ALA B 1 281 ? -3.367 14.68 11.266 1 98.38 281 ALA B CA 1
ATOM 6388 C C . ALA B 1 281 ? -3.686 14.289 12.703 1 98.38 281 ALA B C 1
ATOM 6390 O O . ALA B 1 281 ? -2.777 14.062 13.508 1 98.38 281 ALA B O 1
ATOM 6391 N N . PHE B 1 282 ? -4.922 14.258 13.008 1 98.25 282 PHE B N 1
ATOM 6392 C CA . PHE B 1 282 ? -5.277 13.812 14.352 1 98.25 282 PHE B CA 1
ATOM 6393 C C . PHE B 1 282 ? -6.469 12.859 14.305 1 98.25 282 PHE B C 1
ATOM 6395 O O . PHE B 1 282 ? -7.156 12.766 13.289 1 98.25 282 PHE B O 1
ATOM 6402 N N . TRP B 1 283 ? -6.625 12.125 15.336 1 98.19 283 TRP B N 1
ATOM 6403 C CA . TRP B 1 283 ? -7.668 11.117 15.492 1 98.19 283 TRP B CA 1
ATOM 6404 C C . TRP B 1 283 ? -8.367 11.266 16.844 1 98.19 283 TRP B C 1
ATOM 6406 O O . TRP B 1 283 ? -7.711 11.281 17.891 1 98.19 283 TRP B O 1
ATOM 6416 N N . VAL B 1 284 ? -9.633 11.5 16.766 1 96.81 284 VAL B N 1
ATOM 6417 C CA . VAL B 1 284 ? -10.445 11.562 17.984 1 96.81 284 VAL B CA 1
ATOM 6418 C C . VAL B 1 284 ? -11.078 10.195 18.25 1 96.81 284 VAL B C 1
ATOM 6420 O O . VAL B 1 284 ? -11.891 9.719 17.453 1 96.81 284 VAL B O 1
ATOM 6423 N N . GLU B 1 285 ? -10.617 9.648 19.281 1 92.06 285 GLU B N 1
ATOM 6424 C CA . GLU B 1 285 ? -11.195 8.367 19.688 1 92.06 285 GLU B CA 1
ATOM 6425 C C . GLU B 1 285 ? -12.32 8.57 20.703 1 92.06 285 GLU B C 1
ATOM 6427 O O . GLU B 1 285 ? -12.195 9.391 21.625 1 92.06 285 GLU B O 1
ATOM 6432 N N . GLY B 1 286 ? -13.5 8.094 20.312 1 72.38 286 GLY B N 1
ATOM 6433 C CA . GLY B 1 286 ? -14.617 8.164 21.234 1 72.38 286 GLY B CA 1
ATOM 6434 C C . GLY B 1 286 ? -14.68 6.969 22.172 1 72.38 286 GLY B C 1
ATOM 6435 O O . GLY B 1 286 ? -14.016 5.957 21.953 1 72.38 286 GLY B O 1
ATOM 6436 N N . GLN B 1 287 ? -15.195 7.164 23.359 1 52.25 287 GLN B N 1
ATOM 6437 C CA . GLN B 1 287 ? -15.406 6.121 24.359 1 52.25 287 GLN B CA 1
ATOM 6438 C C . GLN B 1 287 ? -15.969 4.855 23.719 1 52.25 287 GLN B C 1
ATOM 6440 O O . GLN B 1 287 ? -16.859 4.926 22.875 1 52.25 287 GLN B O 1
ATOM 6445 N N . GLN B 1 288 ? -15.164 3.861 23.406 1 45.69 288 GLN B N 1
ATOM 6446 C CA . GLN B 1 288 ? -15.688 2.502 23.328 1 45.69 288 GLN B CA 1
ATOM 6447 C C . GLN B 1 288 ? -16.969 2.365 24.141 1 45.69 288 GLN B C 1
ATOM 6449 O O . GLN B 1 288 ? -17 2.734 25.328 1 45.69 288 GLN B O 1
ATOM 6454 N N . VAL B 1 289 ? -18.016 2.668 23.453 1 38.78 289 VAL B N 1
ATOM 6455 C CA . VAL B 1 289 ? -19.297 2.373 24.094 1 38.78 289 VAL B CA 1
ATOM 6456 C C . VAL B 1 289 ? -19.141 1.219 25.078 1 38.78 289 VAL B C 1
ATOM 6458 O O . VAL B 1 289 ? -18.953 0.069 24.672 1 38.78 289 VAL B O 1
ATOM 6461 N N . GLU B 1 290 ? -18.312 0.941 25.906 1 36.22 290 GLU B N 1
ATOM 6462 C CA . GLU B 1 290 ? -18.953 0.004 26.828 1 36.22 290 GLU B CA 1
ATOM 6463 C C . GLU B 1 290 ? -20.438 0.322 27.016 1 36.22 290 GLU B C 1
ATOM 6465 O O . GLU B 1 290 ? -20.891 1.409 26.656 1 36.22 290 GLU B O 1
ATOM 6470 N N . SER B 1 291 ? -21.203 -0.455 28.031 1 31.27 291 SER B N 1
ATOM 6471 C CA . SER B 1 291 ? -22.609 -0.41 28.391 1 31.27 291 SER B CA 1
ATOM 6472 C C . SER B 1 291 ? -23.125 1.024 28.438 1 31.27 291 SER B C 1
ATOM 6474 O O . SER B 1 291 ? -22.422 1.932 28.875 1 31.27 291 SER B O 1
ATOM 6476 N N . VAL B 1 292 ? -24.188 1.366 27.656 1 31.94 292 VAL B N 1
ATOM 6477 C CA . VAL B 1 292 ? -25.25 2.371 27.656 1 31.94 292 VAL B CA 1
ATOM 6478 C C . VAL B 1 292 ? -25.359 3.006 29.047 1 31.94 292 VAL B C 1
ATOM 6480 O O . VAL B 1 292 ? -26.234 3.84 29.281 1 31.94 292 VAL B O 1
ATOM 6483 N N . SER B 1 293 ? -24.969 2.363 30.062 1 30.89 293 SER B N 1
ATOM 6484 C CA . SER B 1 293 ? -25.672 2.855 31.25 1 30.89 293 SER B CA 1
ATOM 6485 C C . SER B 1 293 ? -25.375 4.332 31.5 1 30.89 293 SER B C 1
ATOM 6487 O O . SER B 1 293 ? -26.219 5.059 32.031 1 30.89 293 SER B O 1
ATOM 6489 N N . ASN B 1 294 ? -24.141 4.773 32 1 31.14 294 ASN B N 1
ATOM 6490 C CA . ASN B 1 294 ? -24.188 6.105 32.594 1 31.14 294 ASN B CA 1
ATOM 6491 C C . ASN B 1 294 ? -24.031 7.195 31.516 1 31.14 294 ASN B C 1
ATOM 6493 O O . ASN B 1 294 ? -22.922 7.469 31.062 1 31.14 294 ASN B O 1
ATOM 6497 N N . CYS B 1 295 ? -25 7.492 30.672 1 33.78 295 CYS B N 1
ATOM 6498 C CA . CYS B 1 295 ? -25.359 8.523 29.688 1 33.78 295 CYS B CA 1
ATOM 6499 C C . CYS B 1 295 ? -24.781 9.875 30.094 1 33.78 295 CYS B C 1
ATOM 6501 O O . CYS B 1 295 ? -24.891 10.844 29.344 1 33.78 295 CYS B O 1
ATOM 6503 N N . ASN B 1 296 ? -24.75 10.156 31.312 1 33.72 296 ASN B N 1
ATOM 6504 C CA . ASN B 1 296 ? -24.625 11.547 31.734 1 33.72 296 ASN B CA 1
ATOM 6505 C C . ASN B 1 296 ? -23.234 12.094 31.469 1 33.72 296 ASN B C 1
ATOM 6507 O O . ASN B 1 296 ? -22.969 13.273 31.703 1 33.72 296 ASN B O 1
ATOM 6511 N N . ASN B 1 297 ? -22.156 11.234 31.594 1 38.28 297 ASN B N 1
ATOM 6512 C CA . ASN B 1 297 ? -20.859 11.883 31.453 1 38.28 297 ASN B CA 1
ATOM 6513 C C . ASN B 1 297 ? -20.344 11.789 30.016 1 38.28 297 ASN B C 1
ATOM 6515 O O . ASN B 1 297 ? -20.328 10.711 29.422 1 38.28 297 ASN B O 1
ATOM 6519 N N . PRO B 1 298 ? -20.391 12.797 29.188 1 44.97 298 PRO B N 1
ATOM 6520 C CA . PRO B 1 298 ? -19.844 12.781 27.828 1 44.97 298 PRO B CA 1
ATOM 6521 C C . PRO B 1 298 ? -18.625 11.875 27.688 1 44.97 298 PRO B C 1
ATOM 6523 O O . PRO B 1 298 ? -17.812 11.773 28.609 1 44.97 298 PRO B O 1
ATOM 6526 N N . PRO B 1 299 ? -18.703 10.828 26.875 1 53.34 299 PRO B N 1
ATOM 6527 C CA . PRO B 1 299 ? -17.578 9.906 26.719 1 53.34 299 PRO B CA 1
ATOM 6528 C C . PRO B 1 299 ? -16.234 10.625 26.672 1 53.34 299 PRO B C 1
ATOM 6530 O O . PRO B 1 299 ? -16.141 11.742 26.156 1 53.34 299 PRO B O 1
ATOM 6533 N N . ASP B 1 300 ? -15.289 10.297 27.516 1 72 300 ASP B N 1
ATOM 6534 C CA . ASP B 1 300 ? -13.945 10.852 27.578 1 72 300 ASP B CA 1
ATOM 6535 C C . ASP B 1 300 ? -13.242 10.734 26.219 1 72 300 ASP B C 1
ATOM 6537 O O . ASP B 1 300 ? -13.016 9.625 25.734 1 72 300 ASP B O 1
ATOM 6541 N N . LEU B 1 301 ? -13.406 11.812 25.359 1 87.75 301 LEU B N 1
ATOM 6542 C CA . LEU B 1 301 ? -12.727 11.891 24.078 1 87.75 301 LEU B CA 1
ATOM 6543 C C . LEU B 1 301 ? -11.211 12.008 24.266 1 87.75 301 LEU B C 1
ATOM 6545 O O . LEU B 1 301 ? -10.75 12.656 25.203 1 87.75 301 LEU B O 1
ATOM 6549 N N . THR B 1 302 ? -10.539 11.195 23.516 1 91.56 302 THR B N 1
ATOM 6550 C CA . THR B 1 302 ? -9.086 11.312 23.469 1 91.56 302 THR B CA 1
ATOM 6551 C C . THR B 1 302 ? -8.617 11.742 22.078 1 91.56 302 THR B C 1
ATOM 6553 O O . THR B 1 302 ? -9.031 11.156 21.078 1 91.56 302 THR B O 1
ATOM 6556 N N . VAL B 1 303 ? -7.848 12.781 22.109 1 95.62 303 VAL B N 1
ATOM 6557 C CA . VAL B 1 303 ? -7.309 13.273 20.844 1 95.62 303 VAL B CA 1
ATOM 6558 C C . VAL B 1 303 ? -5.82 12.953 20.75 1 95.62 303 VAL B C 1
ATOM 6560 O O . VAL B 1 303 ? -5.039 13.367 21.609 1 95.62 303 VAL B O 1
ATOM 6563 N N . THR B 1 304 ? -5.441 12.18 19.75 1 96.62 304 THR B N 1
ATOM 6564 C CA . THR B 1 304 ? -4.047 11.891 19.438 1 96.62 304 THR B CA 1
ATOM 6565 C C . THR B 1 304 ? -3.676 12.438 18.062 1 96.62 304 THR B C 1
ATOM 6567 O O . THR B 1 304 ? -4.496 12.414 17.141 1 96.62 304 THR B O 1
ATOM 6570 N N . TYR B 1 305 ? -2.42 13.008 17.969 1 97.44 305 TYR B N 1
ATOM 6571 C CA . TYR B 1 305 ? -2.066 13.602 16.688 1 97.44 305 TYR B CA 1
ATOM 6572 C C . TYR B 1 305 ? -0.647 13.227 16.266 1 97.44 305 TYR B C 1
ATOM 6574 O O . TYR B 1 305 ? 0.131 12.734 17.094 1 97.44 305 TYR B O 1
ATOM 6582 N N . GLY B 1 306 ? -0.353 13.492 14.93 1 96.94 306 GLY B N 1
ATOM 6583 C CA . GLY B 1 306 ? 0.984 13.273 14.398 1 96.94 306 GLY B CA 1
ATOM 6584 C C . GLY B 1 306 ? 1.414 11.82 14.461 1 96.94 306 GLY B C 1
ATOM 6585 O O . GLY B 1 306 ? 0.588 10.914 14.32 1 96.94 306 GLY B O 1
ATOM 6586 N N . THR B 1 307 ? 2.641 11.578 14.625 1 94.94 307 THR B N 1
ATOM 6587 C CA . THR B 1 307 ? 3.207 10.242 14.562 1 94.94 307 THR B CA 1
ATOM 6588 C C . THR B 1 307 ? 2.844 9.445 15.812 1 94.94 307 THR B C 1
ATOM 6590 O O . THR B 1 307 ? 2.975 8.219 15.836 1 94.94 307 THR B O 1
ATOM 6593 N N . ASN B 1 308 ? 2.361 10.117 16.828 1 95.62 308 ASN B N 1
ATOM 6594 C CA . ASN B 1 308 ? 1.897 9.414 18.031 1 95.62 308 ASN B CA 1
ATOM 6595 C C . ASN B 1 308 ? 0.706 8.516 17.719 1 95.62 308 ASN B C 1
ATOM 6597 O O . ASN B 1 308 ? 0.411 7.582 18.469 1 95.62 308 ASN B O 1
ATOM 6601 N N . LEU B 1 309 ? 0.057 8.805 16.625 1 96.25 309 LEU B N 1
ATOM 6602 C CA . LEU B 1 309 ? -1.038 7.941 16.188 1 96.25 309 LEU B CA 1
ATOM 6603 C C . LEU B 1 309 ? -0.558 6.508 15.992 1 96.25 309 LEU B C 1
ATOM 6605 O O . LEU B 1 309 ? -1.282 5.559 16.297 1 96.25 309 LEU B O 1
ATOM 6609 N N . LEU B 1 310 ? 0.602 6.375 15.492 1 93.38 310 LEU B N 1
ATOM 6610 C CA . LEU B 1 310 ? 1.131 5.055 15.164 1 93.38 310 LEU B CA 1
ATOM 6611 C C . LEU B 1 310 ? 1.382 4.238 16.422 1 93.38 310 LEU B C 1
ATOM 6613 O O . LEU B 1 310 ? 1.124 3.033 16.453 1 93.38 310 LEU B O 1
ATOM 6617 N N . SER B 1 311 ? 1.853 4.898 17.453 1 91 311 SER B N 1
ATOM 6618 C CA . SER B 1 311 ? 2.041 4.223 18.734 1 91 311 SER B CA 1
ATOM 6619 C C . SER B 1 311 ? 0.707 3.951 19.422 1 91 311 SER B C 1
ATOM 6621 O O . SER B 1 311 ? 0.527 2.904 20.047 1 91 311 SER B O 1
ATOM 6623 N N . ARG B 1 312 ? -0.158 4.855 19.25 1 92.19 312 ARG B N 1
ATOM 6624 C CA . ARG B 1 312 ? -1.477 4.73 19.859 1 92.19 312 ARG B CA 1
ATOM 6625 C C . ARG B 1 312 ? -2.203 3.492 19.344 1 92.19 312 ARG B C 1
ATOM 6627 O O . ARG B 1 312 ? -2.883 2.803 20.109 1 92.19 312 ARG B O 1
ATOM 6634 N N . 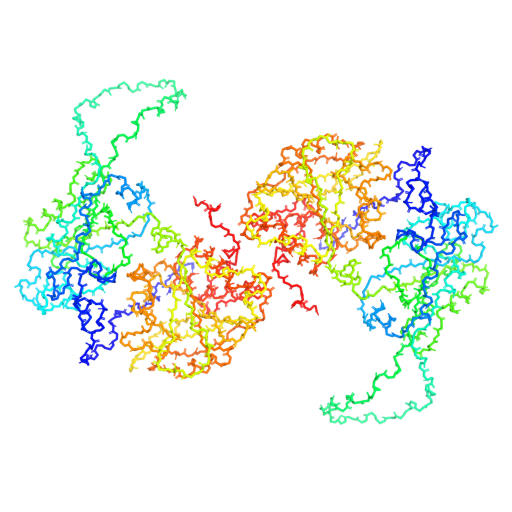PHE B 1 313 ? -2.041 3.236 18.062 1 92.25 313 PHE B N 1
ATOM 6635 C CA . PHE B 1 313 ? -2.814 2.172 17.438 1 92.25 313 PHE B CA 1
ATOM 6636 C C . PHE B 1 313 ? -1.989 0.896 17.328 1 92.25 313 PHE B C 1
ATOM 6638 O O . PHE B 1 313 ? -2.391 -0.052 16.641 1 92.25 313 PHE B O 1
ATOM 6645 N N . LYS B 1 314 ? -0.883 0.912 17.875 1 88.31 314 LYS B N 1
ATOM 6646 C CA . LYS B 1 314 ? -0.083 -0.31 17.875 1 88.31 314 LYS B CA 1
ATOM 6647 C C . LYS B 1 314 ? -0.725 -1.392 18.734 1 88.31 314 LYS B C 1
ATOM 6649 O O . LYS B 1 314 ? -1.059 -1.149 19.906 1 88.31 314 LYS B O 1
ATOM 6654 N N . CYS B 1 315 ? -0.981 -2.479 18.109 1 84.62 315 CYS B N 1
ATOM 6655 C CA . CYS B 1 315 ? -1.519 -3.627 18.844 1 84.62 315 CYS B CA 1
ATOM 6656 C C . CYS B 1 315 ? -0.468 -4.723 18.984 1 84.62 315 CYS B C 1
ATOM 6658 O O . CYS B 1 315 ? 0.497 -4.766 18.219 1 84.62 315 CYS B O 1
ATOM 6660 N N . LYS B 1 316 ? -0.612 -5.535 19.984 1 76.31 316 LYS B N 1
ATOM 6661 C CA . LYS B 1 316 ? 0.292 -6.664 20.172 1 76.31 316 LYS B CA 1
ATOM 6662 C C . LYS B 1 316 ? 0.147 -7.672 19.031 1 76.31 316 LYS B C 1
ATOM 6664 O O . LYS B 1 316 ? 1.143 -8.094 18.438 1 76.31 316 LYS B O 1
ATOM 6669 N N . ASP B 1 317 ? -1.095 -7.945 18.734 1 75.88 317 ASP B N 1
ATOM 6670 C CA . ASP B 1 317 ? -1.413 -8.812 17.609 1 75.88 317 ASP B CA 1
ATOM 6671 C C . ASP B 1 317 ? -2.125 -8.031 16.5 1 75.88 317 ASP B C 1
ATOM 6673 O O . ASP B 1 317 ? -3.076 -7.293 16.766 1 75.88 317 ASP B O 1
ATOM 6677 N N . ASP B 1 318 ? -1.575 -8.195 15.344 1 74.38 318 ASP B N 1
ATOM 6678 C CA . ASP B 1 318 ? -2.121 -7.469 14.195 1 74.38 318 ASP B CA 1
ATOM 6679 C C . ASP B 1 318 ? -3.609 -7.762 14.023 1 74.38 318 ASP B C 1
ATOM 6681 O O . ASP B 1 318 ? -4.359 -6.914 13.531 1 74.38 318 ASP B O 1
ATOM 6685 N N . ASP B 1 319 ? -3.973 -8.859 14.422 1 74.81 319 ASP B N 1
ATOM 6686 C CA . ASP B 1 319 ? -5.359 -9.266 14.227 1 74.81 319 ASP B CA 1
ATOM 6687 C C . ASP B 1 319 ? -6.285 -8.562 15.219 1 74.81 319 ASP B C 1
ATOM 6689 O O . ASP B 1 319 ? -7.508 -8.57 15.039 1 74.81 319 ASP B O 1
ATOM 6693 N N . ASP B 1 320 ? -5.711 -7.891 16.156 1 83.62 320 ASP B N 1
ATOM 6694 C CA . ASP B 1 320 ? -6.504 -7.203 17.172 1 83.62 320 ASP B CA 1
ATOM 6695 C C . ASP B 1 320 ? -6.895 -5.801 16.703 1 83.62 320 ASP B C 1
ATOM 6697 O O . ASP B 1 320 ? -7.809 -5.188 17.266 1 83.62 320 ASP B O 1
ATOM 6701 N N . ASP B 1 321 ? -6.254 -5.309 15.773 1 90.12 321 ASP B N 1
ATOM 6702 C CA . ASP B 1 321 ? -6.57 -3.986 15.242 1 90.12 321 ASP B CA 1
ATOM 6703 C C . ASP B 1 321 ? -7.727 -4.059 14.25 1 90.12 321 ASP B C 1
ATOM 6705 O O . ASP B 1 321 ? -7.664 -4.793 13.266 1 90.12 321 ASP B O 1
ATOM 6709 N N . PRO B 1 322 ? -8.773 -3.309 14.547 1 93.94 322 PRO B N 1
ATOM 6710 C CA . PRO B 1 322 ? -9.922 -3.35 13.641 1 93.94 322 PRO B CA 1
ATOM 6711 C C . PRO B 1 322 ? -9.539 -3.061 12.188 1 93.94 322 PRO B C 1
ATOM 6713 O O . PRO B 1 322 ? -8.648 -2.242 11.938 1 93.94 322 PRO B O 1
ATOM 6716 N N . ARG B 1 323 ? -10.25 -3.721 11.32 1 95.69 323 ARG B N 1
ATOM 6717 C CA . ARG B 1 323 ? -10.008 -3.525 9.891 1 95.69 323 ARG B CA 1
ATOM 6718 C C . ARG B 1 323 ? -11.18 -2.812 9.227 1 95.69 323 ARG B C 1
ATOM 6720 O O . ARG B 1 323 ? -12.336 -3.088 9.547 1 95.69 323 ARG B O 1
ATOM 6727 N N . SER B 1 324 ? -10.859 -1.904 8.391 1 97.5 324 SER B N 1
ATOM 6728 C CA . SER B 1 324 ? -11.914 -1.212 7.648 1 97.5 324 SER B CA 1
ATOM 6729 C C . SER B 1 324 ? -12.586 -2.139 6.641 1 97.5 324 SER B C 1
ATOM 6731 O O . SER B 1 324 ? -11.914 -2.932 5.977 1 97.5 324 SER B O 1
ATOM 6733 N N . THR B 1 325 ? -13.914 -2.016 6.48 1 97.06 325 THR B N 1
ATOM 6734 C CA . THR B 1 325 ? -14.664 -2.945 5.641 1 97.06 325 THR B CA 1
ATOM 6735 C C . THR B 1 325 ? -15.344 -2.211 4.488 1 97.06 325 THR B C 1
ATOM 6737 O O . THR B 1 325 ? -15.43 -2.738 3.377 1 97.06 325 THR B O 1
ATOM 6740 N N . ARG B 1 326 ? -15.844 -1.057 4.785 1 98.12 326 ARG B N 1
ATOM 6741 C CA . ARG B 1 326 ? -16.5 -0.243 3.764 1 98.12 326 ARG B CA 1
ATOM 6742 C C . ARG B 1 326 ? -16.078 1.218 3.875 1 98.12 326 ARG B C 1
ATOM 6744 O O . ARG B 1 326 ? -15.656 1.668 4.941 1 98.12 326 ARG B O 1
ATOM 6751 N N . VAL B 1 327 ? -16.141 1.87 2.807 1 98.62 327 VAL B N 1
ATOM 6752 C CA . VAL B 1 327 ? -15.812 3.291 2.742 1 98.62 327 VAL B CA 1
ATOM 6753 C C . VAL B 1 327 ? -16.891 4.031 1.947 1 98.62 327 VAL B C 1
ATOM 6755 O O . VAL B 1 327 ? -17.406 3.512 0.954 1 98.62 327 VAL B O 1
ATOM 6758 N N . HIS B 1 328 ? -17.266 5.199 2.4 1 98.75 328 HIS B N 1
ATOM 6759 C CA . HIS B 1 328 ? -18.312 6.012 1.787 1 98.75 328 HIS B CA 1
ATOM 6760 C C . HIS B 1 328 ? -17.859 7.461 1.626 1 98.75 328 HIS B C 1
ATOM 6762 O O . HIS B 1 328 ? -17.188 8.008 2.504 1 98.75 328 HIS B O 1
ATOM 6768 N N . MET B 1 329 ? -18.172 8.023 0.525 1 98.69 329 MET B N 1
ATOM 6769 C CA . MET B 1 329 ? -18.031 9.461 0.32 1 98.69 329 MET B CA 1
ATOM 6770 C C . MET B 1 329 ? -19.391 10.164 0.46 1 98.69 329 MET B C 1
ATOM 6772 O O . MET B 1 329 ? -20.328 9.867 -0.279 1 98.69 329 MET B O 1
ATOM 6776 N N . ILE B 1 330 ? -19.5 11.023 1.401 1 98.62 330 ILE B N 1
ATOM 6777 C CA . ILE B 1 330 ? -20.719 11.781 1.66 1 98.62 330 ILE B CA 1
ATOM 6778 C C . ILE B 1 330 ? -20.469 13.266 1.4 1 98.62 330 ILE B C 1
ATOM 6780 O O . ILE B 1 330 ? -19.5 13.836 1.907 1 98.62 330 ILE B O 1
ATOM 6784 N N . SER B 1 331 ? -21.312 13.875 0.64 1 97.88 331 SER B N 1
ATOM 6785 C CA . SER B 1 331 ? -21.172 15.289 0.304 1 97.88 331 SER B CA 1
ATOM 6786 C C . SER B 1 331 ? -22.375 16.094 0.817 1 97.88 331 SER B C 1
ATOM 6788 O O . SER B 1 331 ? -23.469 15.555 0.95 1 97.88 331 SER B O 1
ATOM 6790 N N . HIS B 1 332 ? -22.078 17.297 1.152 1 97.12 332 HIS B N 1
ATOM 6791 C CA . HIS B 1 332 ? -23.094 18.188 1.704 1 97.12 332 HIS B CA 1
ATOM 6792 C C . HIS B 1 332 ? -22.656 19.641 1.625 1 97.12 332 HIS B C 1
ATOM 6794 O O . HIS B 1 332 ? -21.5 19.922 1.288 1 97.12 332 HIS B O 1
ATOM 6800 N N . ARG B 1 333 ? -23.562 20.531 1.834 1 94.81 333 ARG B N 1
ATOM 6801 C CA . ARG B 1 333 ? -23.281 21.922 2.127 1 94.81 333 ARG B CA 1
ATOM 6802 C C . ARG B 1 333 ? -23.578 22.25 3.588 1 94.81 333 ARG B C 1
ATOM 6804 O O . ARG B 1 333 ? -24.359 21.562 4.238 1 94.81 333 ARG B O 1
ATOM 6811 N N . TYR B 1 334 ? -22.828 23.141 4.082 1 91.81 334 TYR B N 1
ATOM 6812 C CA . TYR B 1 334 ? -23.125 23.594 5.438 1 91.81 334 TYR B CA 1
ATOM 6813 C C . TYR B 1 334 ? -24.188 24.688 5.426 1 91.81 334 TYR B C 1
ATOM 6815 O O . TYR B 1 334 ? -24.188 25.562 4.551 1 91.81 334 TYR B O 1
ATOM 6823 N N . ALA B 1 335 ? -24.969 24.672 6.445 1 89.56 335 ALA B N 1
ATOM 6824 C CA . ALA B 1 335 ? -26.016 25.688 6.586 1 89.56 335 ALA B CA 1
ATOM 6825 C C . ALA B 1 335 ? -25.422 27.031 6.98 1 89.56 335 ALA B C 1
ATOM 6827 O O . ALA B 1 335 ? -24.422 27.109 7.699 1 89.56 335 ALA B O 1
ATOM 6828 N N . THR B 1 336 ? -25.875 28.109 6.465 1 79.94 336 THR B N 1
ATOM 6829 C CA . THR B 1 336 ? -25.375 29.453 6.734 1 79.94 336 THR B CA 1
ATOM 6830 C C . THR B 1 336 ? -26.031 30.031 7.984 1 79.94 336 THR B C 1
ATOM 6832 O O . THR B 1 336 ? -25.625 31.094 8.477 1 79.94 336 THR B O 1
ATOM 6835 N N . GLY B 1 337 ? -26.703 29.281 8.734 1 68.88 337 GLY B N 1
ATOM 6836 C CA . GLY B 1 337 ? -27.344 29.766 9.945 1 68.88 337 GLY B CA 1
ATOM 6837 C C . GLY B 1 337 ? -28.391 30.828 9.688 1 68.88 337 GLY B C 1
ATOM 6838 O O . GLY B 1 337 ? -28.297 31.562 8.711 1 68.88 337 GLY B O 1
ATOM 6839 N N . GLY B 1 338 ? -29.469 30.875 10.367 1 62.47 338 GLY B N 1
ATOM 6840 C CA . GLY B 1 338 ? -30.484 31.922 10.477 1 62.47 338 GLY B CA 1
ATOM 6841 C C . GLY B 1 338 ? -31.406 31.984 9.289 1 62.47 338 GLY B C 1
ATOM 6842 O O . GLY B 1 338 ? -31.641 30.969 8.625 1 62.47 338 GLY B O 1
ATOM 6843 N N . SER B 1 339 ? -31.922 33.094 9.117 1 64.25 339 SER B N 1
ATOM 6844 C CA . SER B 1 339 ? -32.906 33.438 8.109 1 64.25 339 SER B CA 1
ATOM 6845 C C . SER B 1 339 ? -32.25 33.875 6.801 1 64.25 339 SER B C 1
ATOM 6847 O O . SER B 1 339 ? -32.938 34.188 5.832 1 64.25 339 SER B O 1
ATOM 6849 N N . ARG B 1 340 ? -30.906 33.625 6.766 1 73.12 340 ARG B N 1
ATOM 6850 C CA . ARG B 1 340 ? -30.219 34.125 5.586 1 73.12 340 ARG B CA 1
ATOM 6851 C C . ARG B 1 340 ? -30.266 33.125 4.449 1 73.12 340 ARG B C 1
ATOM 6853 O O . ARG B 1 340 ? -30.141 31.906 4.684 1 73.12 340 ARG B O 1
ATOM 6860 N N . THR B 1 341 ? -30.516 33.625 3.324 1 80.56 341 THR B N 1
ATOM 6861 C CA . THR B 1 341 ? -30.531 32.812 2.115 1 80.56 341 THR B CA 1
ATOM 6862 C C . THR B 1 341 ? -29.094 32.531 1.658 1 80.56 341 THR B C 1
ATOM 6864 O O . THR B 1 341 ? -28.219 33.375 1.771 1 80.56 341 THR B O 1
ATOM 6867 N N . GLU B 1 342 ? -28.844 31.359 1.193 1 86.81 342 GLU B N 1
ATOM 6868 C CA . GLU B 1 342 ? -27.531 30.984 0.661 1 86.81 342 GLU B CA 1
ATOM 6869 C C . GLU B 1 342 ? -27.109 31.891 -0.489 1 86.81 342 GLU B C 1
ATOM 6871 O O . GLU B 1 342 ? -27.938 32.219 -1.351 1 86.81 342 GLU B O 1
ATOM 6876 N N . THR B 1 343 ? -25.953 32.344 -0.411 1 86.06 343 THR B N 1
ATOM 6877 C CA . THR B 1 343 ? -25.391 33.031 -1.553 1 86.06 343 THR B CA 1
ATOM 6878 C C . THR B 1 343 ? -25.109 32.094 -2.707 1 86.06 343 THR B C 1
ATOM 6880 O O . THR B 1 343 ? -25.094 30.859 -2.52 1 86.06 343 THR B O 1
ATOM 6883 N N . PRO B 1 344 ? -24.984 32.594 -3.873 1 84.12 344 PRO B N 1
ATOM 6884 C CA . PRO B 1 344 ? -24.656 31.734 -5.004 1 84.12 344 PRO B CA 1
ATOM 6885 C C . PRO B 1 344 ? -23.391 30.922 -4.781 1 84.12 344 PRO B C 1
ATOM 6887 O O . PRO B 1 344 ? -23.328 29.75 -5.16 1 84.12 344 PRO B O 1
ATOM 6890 N N . LYS B 1 345 ? -22.422 31.5 -4.141 1 85.25 345 LYS B N 1
ATOM 6891 C CA . LYS B 1 345 ? -21.188 30.781 -3.857 1 85.25 345 LYS B CA 1
ATOM 6892 C C . LYS B 1 345 ? -21.438 29.625 -2.885 1 85.25 345 LYS B C 1
ATOM 6894 O O . LYS B 1 345 ? -20.906 28.531 -3.059 1 85.25 345 LYS B O 1
ATOM 6899 N N . GLU B 1 346 ? -22.172 29.906 -1.954 1 86.31 346 GLU B N 1
ATOM 6900 C CA . GLU B 1 346 ? -22.484 28.906 -0.942 1 86.31 346 GLU B CA 1
ATOM 6901 C C . GLU B 1 346 ? -23.25 27.734 -1.541 1 86.31 346 GLU B C 1
ATOM 6903 O O . GLU B 1 346 ? -23.078 26.594 -1.12 1 86.31 346 GLU B O 1
ATOM 6908 N N . LYS B 1 347 ? -24.016 28.031 -2.547 1 87.94 347 LYS B N 1
ATOM 6909 C CA . LYS B 1 347 ? -24.797 26.984 -3.207 1 87.94 347 LYS B CA 1
ATOM 6910 C C . LYS B 1 347 ? -23.906 26.062 -4.035 1 87.94 347 LYS B C 1
ATOM 6912 O O . LYS B 1 347 ? -24.281 24.938 -4.348 1 87.94 347 LYS B O 1
ATOM 6917 N N . LEU B 1 348 ? -22.75 26.531 -4.281 1 86.5 348 LEU B N 1
ATOM 6918 C CA . LEU B 1 348 ? -21.844 25.766 -5.121 1 86.5 348 LEU B CA 1
ATOM 6919 C C . LEU B 1 348 ? -20.719 25.141 -4.285 1 86.5 348 LEU B C 1
ATOM 6921 O O . LEU B 1 348 ? -19.953 24.328 -4.785 1 86.5 348 LEU B O 1
ATOM 6925 N N . THR B 1 349 ? -20.641 25.516 -3.008 1 89.94 349 THR B N 1
ATOM 6926 C CA . THR B 1 349 ? -19.547 25.047 -2.166 1 89.94 349 THR B CA 1
ATOM 6927 C C . THR B 1 349 ? -19.953 23.781 -1.404 1 89.94 349 THR B C 1
ATOM 6929 O O . THR B 1 349 ? -20.531 23.875 -0.314 1 89.94 349 THR B O 1
ATOM 6932 N N . TYR B 1 350 ? -19.641 22.734 -2.016 1 94.12 350 TYR B N 1
ATOM 6933 C CA . TYR B 1 350 ? -19.906 21.469 -1.356 1 94.12 350 TYR B CA 1
ATOM 6934 C C . TYR B 1 350 ? -18.672 20.984 -0.585 1 94.12 350 TYR B C 1
ATOM 6936 O O . TYR B 1 350 ? -17.547 21.312 -0.945 1 94.12 350 TYR B O 1
ATOM 6944 N N . HIS B 1 351 ? -18.969 20.297 0.427 1 95.94 351 HIS B N 1
ATOM 6945 C CA . HIS B 1 351 ? -17.969 19.594 1.217 1 95.94 351 HIS B CA 1
ATOM 6946 C C . HIS B 1 351 ? -18.172 18.094 1.141 1 95.94 351 HIS B C 1
ATOM 6948 O O . HIS B 1 351 ? -19.297 17.609 0.945 1 95.94 351 HIS B O 1
ATOM 6954 N N . SER B 1 352 ? -17.094 17.391 1.18 1 97.56 352 SER B N 1
ATOM 6955 C CA . SER B 1 352 ? -17.172 15.938 1.221 1 97.56 352 SER B CA 1
ATOM 6956 C C . SER B 1 352 ? -16.375 15.375 2.398 1 97.56 352 SER B C 1
ATOM 6958 O O . SER B 1 352 ? -15.305 15.883 2.729 1 97.56 352 SER B O 1
ATOM 6960 N N . ILE B 1 353 ? -16.953 14.352 3.008 1 98.44 353 ILE B N 1
ATOM 6961 C CA . ILE B 1 353 ? -16.281 13.586 4.043 1 98.44 353 ILE B CA 1
ATOM 6962 C C . ILE B 1 353 ? -16.203 12.117 3.635 1 98.44 353 ILE B C 1
ATOM 6964 O O . ILE B 1 353 ? -16.891 11.688 2.709 1 98.44 353 ILE B O 1
ATOM 6968 N N . VAL B 1 354 ? -15.289 11.406 4.277 1 98.88 354 VAL B N 1
ATOM 6969 C CA . VAL B 1 354 ? -15.172 9.961 4.105 1 98.88 354 VAL B CA 1
ATOM 6970 C C . VAL B 1 354 ? -15.633 9.258 5.379 1 98.88 354 VAL B C 1
ATOM 6972 O O . VAL B 1 354 ? -15.148 9.555 6.473 1 98.88 354 VAL B O 1
ATOM 6975 N N . LEU B 1 355 ? -16.594 8.406 5.23 1 98.88 355 LEU B N 1
ATOM 6976 C CA . LEU B 1 355 ? -17.016 7.551 6.332 1 98.88 355 LEU B CA 1
ATOM 6977 C C . LEU B 1 355 ? -16.422 6.152 6.188 1 98.88 355 LEU B C 1
ATOM 6979 O O . LEU B 1 355 ? -16.594 5.504 5.152 1 98.88 355 LEU B O 1
ATOM 6983 N N . ILE B 1 356 ? -15.727 5.711 7.172 1 98.62 356 ILE B N 1
ATOM 6984 C CA . ILE B 1 356 ? -15.133 4.379 7.176 1 98.62 356 ILE B CA 1
ATOM 6985 C C . ILE B 1 356 ? -15.875 3.488 8.172 1 98.62 356 ILE B C 1
ATOM 6987 O O . ILE B 1 356 ? -16.031 3.852 9.336 1 98.62 356 ILE B O 1
ATOM 6991 N N . GLU B 1 357 ? -16.281 2.348 7.723 1 98.31 357 GLU B N 1
ATOM 6992 C CA . GLU B 1 357 ? -16.844 1.315 8.586 1 98.31 357 GLU B CA 1
ATOM 6993 C C . GLU B 1 357 ? -15.773 0.295 8.992 1 98.31 357 GLU B C 1
ATOM 6995 O O . GLU B 1 357 ? -14.859 0.01 8.219 1 98.31 357 GLU B O 1
ATOM 7000 N N . TRP B 1 358 ? -15.938 -0.228 10.148 1 96.88 358 TRP B N 1
ATOM 7001 C CA . TRP B 1 358 ? -14.977 -1.183 10.688 1 96.88 358 TRP B CA 1
ATOM 7002 C C . TRP B 1 358 ? -15.641 -2.535 10.938 1 96.88 358 TRP B C 1
ATOM 7004 O O . TRP B 1 358 ? -16.859 -2.619 11.109 1 96.88 358 TRP B O 1
ATOM 7014 N N . ASP B 1 359 ? -14.852 -3.537 11.016 1 95.12 359 ASP B N 1
ATOM 7015 C CA . ASP B 1 359 ? -15.359 -4.895 11.18 1 95.12 359 ASP B CA 1
ATOM 7016 C C . ASP B 1 359 ? -15.938 -5.094 12.578 1 95.12 359 ASP B C 1
ATOM 7018 O O . ASP B 1 359 ? -16.828 -5.926 12.773 1 95.12 359 ASP B O 1
ATOM 7022 N N . HIS B 1 360 ? -15.523 -4.324 13.602 1 91.5 360 HIS B N 1
ATOM 7023 C CA . HIS B 1 360 ? -16.047 -4.453 14.953 1 91.5 360 HIS B CA 1
ATOM 7024 C C . HIS B 1 360 ? -17.438 -3.859 15.062 1 91.5 360 HIS B C 1
ATOM 7026 O O . HIS B 1 360 ? -18.172 -4.137 16.031 1 91.5 360 HIS B O 1
ATOM 7032 N N . ARG B 1 361 ? -17.859 -2.928 14.258 1 92.38 361 ARG B N 1
ATOM 7033 C CA . ARG B 1 361 ? -19.188 -2.35 14.109 1 92.38 361 ARG B CA 1
ATOM 7034 C C . ARG B 1 361 ? -19.594 -1.6 15.375 1 92.38 361 ARG B C 1
ATOM 7036 O O . ARG B 1 361 ? -20.766 -1.619 15.766 1 92.38 361 ARG B O 1
ATOM 7043 N N . ARG B 1 362 ? -18.703 -1.055 16.047 1 90.62 362 ARG B N 1
ATOM 7044 C CA . ARG B 1 362 ? -18.984 -0.287 17.25 1 90.62 362 ARG B CA 1
ATOM 7045 C C . ARG B 1 362 ? -19.078 1.204 16.938 1 90.62 362 ARG B C 1
ATOM 7047 O O . ARG B 1 362 ? -19.859 1.929 17.578 1 90.62 362 ARG B O 1
ATOM 7054 N N . TYR B 1 363 ? -18.328 1.578 16.094 1 94 363 TYR B N 1
ATOM 7055 C CA . TYR B 1 363 ? -18.297 2.961 15.633 1 94 363 TYR B CA 1
ATOM 7056 C C . TYR B 1 363 ? -17.812 3.043 14.195 1 94 363 TYR B C 1
ATOM 7058 O O . TYR B 1 363 ? -17.281 2.066 13.656 1 94 363 TYR B O 1
ATOM 7066 N N . CYS B 1 364 ? -18.078 4.117 13.586 1 96.62 364 CYS B N 1
ATOM 7067 C CA . CYS B 1 364 ? -17.484 4.492 12.312 1 96.62 364 CYS B CA 1
ATOM 7068 C C . CYS B 1 364 ? -16.516 5.664 12.484 1 96.62 364 CYS B C 1
ATOM 7070 O O . CYS B 1 364 ? -16.5 6.297 13.547 1 96.62 364 CYS B O 1
ATOM 7072 N N . SER B 1 365 ? -15.711 5.836 11.508 1 97.44 365 SER B N 1
ATOM 7073 C CA . SER B 1 365 ? -14.812 6.984 11.547 1 97.44 365 SER B CA 1
ATOM 7074 C C . SER B 1 365 ? -15.094 7.945 10.398 1 97.44 365 SER B C 1
ATOM 7076 O O . SER B 1 365 ? -15.172 7.531 9.242 1 97.44 365 SER B O 1
ATOM 7078 N N . VAL B 1 366 ? -15.25 9.211 10.734 1 98.38 366 VAL B N 1
ATOM 7079 C CA . VAL B 1 366 ? -15.367 10.281 9.742 1 98.38 366 VAL B CA 1
ATOM 7080 C C . VAL B 1 366 ? -13.992 10.891 9.477 1 98.38 366 VAL B C 1
ATOM 7082 O O . VAL B 1 366 ? -13.32 11.359 10.398 1 98.38 366 VAL B O 1
ATOM 7085 N N . VAL B 1 367 ? -13.562 10.883 8.211 1 98.75 367 VAL B N 1
ATOM 7086 C CA . VAL B 1 367 ? -12.281 11.453 7.82 1 98.75 367 VAL B CA 1
ATOM 7087 C C . VAL B 1 367 ? -12.508 12.656 6.91 1 98.75 367 VAL B C 1
ATOM 7089 O O . VAL B 1 367 ? -13.273 12.578 5.949 1 98.75 367 VAL B O 1
ATOM 7092 N N . GLU B 1 368 ? -11.852 13.766 7.199 1 97.81 368 GLU B N 1
ATOM 7093 C CA . GLU B 1 368 ? -11.961 14.953 6.355 1 97.81 368 GLU B CA 1
ATOM 7094 C C . GLU B 1 368 ? -10.656 15.75 6.359 1 97.81 368 GLU B C 1
ATOM 7096 O O . GLU B 1 368 ? -9.844 15.617 7.273 1 97.81 368 GLU B O 1
ATOM 7101 N N . ILE B 1 369 ? -10.406 16.438 5.348 1 97.75 369 ILE B N 1
ATOM 7102 C CA . ILE B 1 369 ? -9.344 17.422 5.285 1 97.75 369 ILE B CA 1
ATOM 7103 C C . ILE B 1 369 ? -9.938 18.828 5.348 1 97.75 369 ILE B C 1
ATOM 7105 O O . ILE B 1 369 ? -11.047 19.062 4.867 1 97.75 369 ILE B O 1
ATOM 7109 N N . ALA B 1 370 ? -9.32 19.75 6.062 1 96.94 370 ALA B N 1
ATOM 7110 C CA . ALA B 1 370 ? -9.812 21.109 6.242 1 96.94 370 ALA B CA 1
ATOM 7111 C C . ALA B 1 370 ? -8.656 22.094 6.461 1 96.94 370 ALA B C 1
ATOM 7113 O O . ALA B 1 370 ? -7.492 21.734 6.285 1 96.94 370 ALA B O 1
ATOM 7114 N N . TYR B 1 371 ? -9.055 23.281 6.742 1 96.38 371 TYR B N 1
ATOM 7115 C CA . TYR B 1 371 ? -8.07 24.312 7.066 1 96.38 371 TYR B CA 1
ATOM 7116 C C . TYR B 1 371 ? -7.258 23.922 8.297 1 96.38 371 TYR B C 1
ATOM 7118 O O . TYR B 1 371 ? -7.809 23.406 9.273 1 96.38 371 TYR B O 1
ATOM 7126 N N . LEU B 1 372 ? -5.992 24.203 8.156 1 97.12 372 LEU B N 1
ATOM 7127 C CA . LEU B 1 372 ? -5.152 23.953 9.32 1 97.12 372 LEU B CA 1
ATOM 7128 C C . LEU B 1 372 ? -5.645 24.75 10.523 1 97.12 372 LEU B C 1
ATOM 7130 O O . LEU B 1 372 ? -5.891 25.953 10.422 1 97.12 372 LEU B O 1
ATOM 7134 N N . ASN B 1 373 ? -5.84 24.062 11.664 1 95.38 373 ASN B N 1
ATOM 7135 C CA . 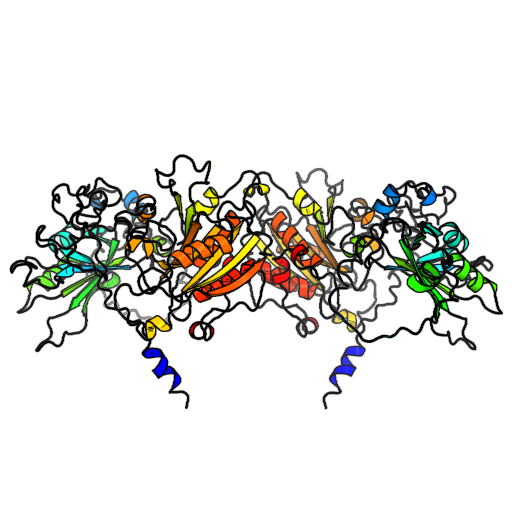ASN B 1 373 ? -6.262 24.609 12.945 1 95.38 373 ASN B CA 1
ATOM 7136 C C . ASN B 1 373 ? -7.695 25.125 12.898 1 95.38 373 ASN B C 1
ATOM 7138 O O . ASN B 1 373 ? -8.086 25.969 13.703 1 95.38 373 ASN B O 1
ATOM 7142 N N . GLY B 1 374 ? -8.422 24.688 11.945 1 94.25 374 GLY B N 1
ATOM 7143 C CA . GLY B 1 374 ? -9.805 25.125 11.836 1 94.25 374 GLY B CA 1
ATOM 7144 C C . GLY B 1 374 ? -10.633 24.797 13.07 1 94.25 374 GLY B C 1
ATOM 7145 O O . GLY B 1 374 ? -11.367 25.656 13.57 1 94.25 374 GLY B O 1
ATOM 7146 N N . LEU B 1 375 ? -10.508 23.703 13.516 1 94.06 375 LEU B N 1
ATOM 7147 C CA . LEU B 1 375 ? -11.266 23.297 14.695 1 94.06 375 LEU B CA 1
ATOM 7148 C C . LEU B 1 375 ? -10.711 23.953 15.945 1 94.06 375 LEU B C 1
ATOM 7150 O O . LEU B 1 375 ? -11.469 24.484 16.766 1 94.06 375 LEU B O 1
ATOM 7154 N N . GLY B 1 376 ? -9.422 23.922 16.062 1 89.88 376 GLY B N 1
ATOM 7155 C CA . GLY B 1 376 ? -8.797 24.547 17.219 1 89.88 376 GLY B CA 1
ATOM 7156 C C . GLY B 1 376 ? -9.07 26.047 17.297 1 89.88 376 GLY B C 1
ATOM 7157 O O . GLY B 1 376 ? -9.234 26.594 18.391 1 89.88 376 GLY B O 1
ATOM 7158 N N . GLY B 1 377 ? -9.156 26.609 16.172 1 88.12 377 GLY B N 1
ATOM 7159 C CA . GLY B 1 377 ? -9.422 28.047 16.109 1 88.12 377 GLY B CA 1
ATOM 7160 C C . GLY B 1 377 ? -10.875 28.391 16.359 1 88.12 377 GLY B C 1
ATOM 7161 O O . GLY B 1 377 ? -11.195 29.531 16.688 1 88.12 377 GLY B O 1
ATOM 7162 N N . TYR B 1 378 ? -11.672 27.406 16.234 1 87.06 378 TYR B N 1
ATOM 7163 C CA . TYR B 1 378 ? -13.109 27.625 16.391 1 87.06 378 TYR B CA 1
ATOM 7164 C C . TYR B 1 378 ? -13.641 26.844 17.594 1 87.06 378 TYR B C 1
ATOM 7166 O O . TYR B 1 378 ? -14.742 26.281 17.547 1 87.06 378 TYR B O 1
ATOM 7174 N N . ARG B 1 379 ? -12.898 26.75 18.547 1 85.5 379 ARG B N 1
ATOM 7175 C CA . ARG B 1 379 ? -13.258 26.141 19.828 1 85.5 379 ARG B CA 1
ATOM 7176 C C . ARG B 1 379 ? -13.734 24.703 19.641 1 85.5 379 ARG B C 1
ATOM 7178 O O . ARG B 1 379 ? -14.648 24.266 20.328 1 85.5 379 ARG B O 1
ATOM 7185 N N . CYS B 1 380 ? -13.359 24.109 18.609 1 91.75 380 CYS B N 1
ATOM 7186 C CA . CYS B 1 380 ? -13.57 22.688 18.328 1 91.75 380 CYS B CA 1
ATOM 7187 C C . CYS B 1 380 ? -15.055 22.391 18.125 1 91.75 380 CYS B C 1
ATOM 7189 O O . CYS B 1 380 ? -15.555 21.375 18.609 1 91.75 380 CYS B O 1
ATOM 7191 N N . LYS B 1 381 ? -15.734 23.312 17.578 1 91.56 381 LYS B N 1
ATOM 7192 C CA . LYS B 1 381 ? -17.125 23.062 17.203 1 91.56 381 LYS B CA 1
ATOM 7193 C C . LYS B 1 381 ? -17.219 22.172 15.984 1 91.56 381 LYS B C 1
ATOM 7195 O O . LYS B 1 381 ? -17.203 22.641 14.844 1 91.56 381 LYS B O 1
ATOM 7200 N N . SER B 1 382 ? -17.344 20.938 16.234 1 93.31 382 SER B N 1
ATOM 7201 C CA . SER B 1 382 ? -17.391 19.953 15.172 1 93.31 382 SER B CA 1
ATOM 7202 C C . SER B 1 382 ? -18.828 19.547 14.859 1 93.31 382 SER B C 1
ATOM 7204 O O . SER B 1 382 ? -19.625 19.297 15.766 1 93.31 382 SER B O 1
ATOM 7206 N N . ASN B 1 383 ? -19.031 19.391 13.594 1 94.06 383 ASN B N 1
ATOM 7207 C CA . ASN B 1 383 ? -20.375 19.062 13.117 1 94.06 383 ASN B CA 1
ATOM 7208 C C . ASN B 1 383 ? -20.734 17.609 13.422 1 94.06 383 ASN B C 1
ATOM 7210 O O . ASN B 1 383 ? -21.906 17.219 13.305 1 94.06 383 ASN B O 1
ATOM 7214 N N . TRP B 1 384 ? -19.844 16.891 13.938 1 93.88 384 TRP B N 1
ATOM 7215 C CA . TRP B 1 384 ? -20.047 15.445 14.023 1 93.88 384 TRP B CA 1
ATOM 7216 C C . TRP B 1 384 ? -20.484 15.047 15.438 1 93.88 384 TRP B C 1
ATOM 7218 O O . TRP B 1 384 ? -20.797 13.883 15.695 1 93.88 384 TRP B O 1
ATOM 7228 N N . TYR B 1 385 ? -20.516 16.031 16.266 1 89.75 385 TYR B N 1
ATOM 7229 C CA . TYR B 1 385 ? -20.891 15.766 17.656 1 89.75 385 TYR B CA 1
ATOM 7230 C C . TYR B 1 385 ? -22.172 16.484 18.031 1 89.75 385 TYR B C 1
ATOM 7232 O O . TYR B 1 385 ? -22.422 17.609 17.562 1 89.75 385 TYR B O 1
ATOM 7240 N N . ALA B 1 386 ? -22.922 15.938 18.953 1 86.12 386 ALA B N 1
ATOM 7241 C CA . ALA B 1 386 ? -24.219 16.469 19.359 1 86.12 386 ALA B CA 1
ATOM 7242 C C . ALA B 1 386 ? -24.047 17.797 20.109 1 86.12 386 ALA B C 1
ATOM 7244 O O . ALA B 1 386 ? -24.891 18.688 20.016 1 86.12 386 ALA B O 1
ATOM 7245 N N . ASP B 1 387 ? -22.984 17.953 20.797 1 87.19 387 ASP B N 1
ATOM 7246 C CA . ASP B 1 387 ? -22.812 19.109 21.672 1 87.19 387 ASP B CA 1
ATOM 7247 C C . ASP B 1 387 ? -22.062 20.234 20.953 1 87.19 387 ASP B C 1
ATOM 7249 O O . ASP B 1 387 ? -21.453 21.078 21.609 1 87.19 387 ASP B O 1
ATOM 7253 N N . ARG B 1 388 ? -22.062 20.234 19.641 1 89 388 ARG B N 1
ATOM 7254 C CA . ARG B 1 388 ? -21.328 21.219 18.844 1 89 388 ARG B CA 1
ATOM 7255 C C . ARG B 1 388 ? -21.609 22.625 19.312 1 89 388 ARG B C 1
ATOM 7257 O O . ARG B 1 388 ? -20.703 23.453 19.391 1 89 388 ARG B O 1
ATOM 7264 N N . ASP B 1 389 ? -22.844 22.875 19.594 1 83.44 389 ASP B N 1
ATOM 7265 C CA . ASP B 1 389 ? -23.266 24.266 19.828 1 83.44 389 ASP B CA 1
ATOM 7266 C C . ASP B 1 389 ? -23.234 24.594 21.312 1 83.44 389 ASP B C 1
ATOM 7268 O O . ASP B 1 389 ? -23.625 25.688 21.719 1 83.44 389 ASP B O 1
ATOM 7272 N N . ALA B 1 390 ? -22.781 23.609 22.047 1 81.81 390 ALA B N 1
ATOM 7273 C CA . ALA B 1 390 ? -22.562 23.891 23.469 1 81.81 390 ALA B CA 1
ATOM 7274 C C . ALA B 1 390 ? -21.469 24.938 23.656 1 81.81 390 ALA B C 1
ATOM 7276 O O . ALA B 1 390 ? -20.641 25.156 22.766 1 81.81 390 ALA B O 1
ATOM 7277 N N . ARG B 1 391 ? -21.547 25.516 24.688 1 76.06 391 ARG B N 1
ATOM 7278 C CA . ARG B 1 391 ? -20.547 26.516 25.016 1 76.06 391 ARG B CA 1
ATOM 7279 C C . ARG B 1 391 ? -19.156 25.906 25.062 1 76.06 391 ARG B C 1
ATOM 7281 O O . ARG B 1 391 ? -18.203 26.484 24.531 1 76.06 391 ARG B O 1
ATOM 7288 N N . ASP B 1 392 ? -19.094 24.781 25.703 1 77.5 392 ASP B N 1
ATOM 7289 C CA . ASP B 1 392 ? -17.844 24.047 25.797 1 77.5 392 ASP B CA 1
ATOM 7290 C C . ASP B 1 392 ? -18.031 22.594 25.344 1 77.5 392 ASP B C 1
ATOM 7292 O O . ASP B 1 392 ? -18.219 21.703 26.156 1 77.5 392 ASP B O 1
ATOM 7296 N N . PRO B 1 393 ? -17.859 22.547 24.062 1 87.19 393 PRO B N 1
ATOM 7297 C CA . PRO B 1 393 ? -18.031 21.188 23.547 1 87.19 393 PRO B CA 1
ATOM 7298 C C . PRO B 1 393 ? -17.016 20.203 24.125 1 87.19 393 PRO B C 1
ATOM 7300 O O . PRO B 1 393 ? -15.891 20.578 24.438 1 87.19 393 PRO B O 1
ATOM 7303 N N . SER B 1 394 ? -17.359 19.047 24.297 1 84.69 394 SER B N 1
ATOM 7304 C CA . SER B 1 394 ? -16.516 18 24.844 1 84.69 394 SER B CA 1
ATOM 7305 C C . SER B 1 394 ? -15.219 17.859 24.078 1 84.69 394 SER B C 1
ATOM 7307 O O . SER B 1 394 ? -14.164 17.594 24.656 1 84.69 394 SER B O 1
ATOM 7309 N N . LEU B 1 395 ? -15.273 18.078 22.797 1 91.25 395 LEU B N 1
ATOM 7310 C CA . LEU B 1 395 ? -14.078 17.969 21.969 1 91.25 395 LEU B CA 1
ATOM 7311 C C . LEU B 1 395 ? -13.062 19.047 22.344 1 91.25 395 LEU B C 1
ATOM 7313 O O . LEU B 1 395 ? -11.852 18.797 22.328 1 91.25 395 LEU B O 1
ATOM 7317 N N . TYR B 1 396 ? -13.531 20.188 22.672 1 88.94 396 TYR B N 1
ATOM 7318 C CA . TYR B 1 396 ? -12.625 21.266 23.047 1 88.94 396 TYR B CA 1
ATOM 7319 C C . TYR B 1 396 ? -11.867 20.922 24.328 1 88.94 396 TYR B C 1
ATOM 7321 O O . TYR B 1 396 ? -10.68 21.219 24.453 1 88.94 396 TYR B O 1
ATOM 7329 N N . ALA B 1 397 ? -12.578 20.328 25.234 1 83.69 397 ALA B N 1
ATOM 7330 C CA . ALA B 1 397 ? -11.961 19.906 26.5 1 83.69 397 ALA B CA 1
ATOM 7331 C C . ALA B 1 397 ? -10.883 18.859 26.25 1 83.69 397 ALA B C 1
ATOM 7333 O O . ALA B 1 397 ? -9.883 18.812 26.969 1 83.69 397 ALA B O 1
ATOM 7334 N N . ALA B 1 398 ? -11.023 18.094 25.266 1 88.12 398 ALA B N 1
ATOM 7335 C CA . ALA B 1 398 ? -10.117 17 24.984 1 88.12 398 ALA B CA 1
ATOM 7336 C C . ALA B 1 398 ? -8.945 17.453 24.109 1 88.12 398 ALA B C 1
ATOM 7338 O O . ALA B 1 398 ? -7.922 16.766 24.031 1 88.12 398 ALA B O 1
ATOM 7339 N N . TYR B 1 399 ? -9.07 18.578 23.484 1 91.25 399 TYR B N 1
ATOM 7340 C CA . TYR B 1 399 ? -8.094 19.047 22.516 1 91.25 399 TYR B CA 1
ATOM 7341 C C . TYR B 1 399 ? -6.801 19.469 23.188 1 91.25 399 TYR B C 1
ATOM 7343 O O . TYR B 1 399 ? -6.82 20.266 24.125 1 91.25 399 TYR B O 1
ATOM 7351 N N . PRO B 1 400 ? -5.676 18.984 22.766 1 88.75 400 PRO B N 1
ATOM 7352 C CA . PRO B 1 400 ? -4.406 19.453 23.328 1 88.75 400 PRO B CA 1
ATOM 7353 C C . PRO B 1 400 ? -4.188 20.953 23.094 1 88.75 400 PRO B C 1
ATOM 7355 O O . PRO B 1 400 ? -4.52 21.469 22.016 1 88.75 400 PRO B O 1
ATOM 7358 N N . PRO B 1 401 ? -3.652 21.641 24.016 1 85.38 401 PRO B N 1
ATOM 7359 C CA . PRO B 1 401 ? -3.461 23.078 23.891 1 85.38 401 PRO B CA 1
ATOM 7360 C C . PRO B 1 401 ? -2.6 23.469 22.688 1 85.38 401 PRO B C 1
ATOM 7362 O O . PRO B 1 401 ? -2.811 24.516 22.078 1 85.38 401 PRO B O 1
ATOM 7365 N N . GLU B 1 402 ? -1.649 22.625 22.312 1 88.56 402 GLU B N 1
ATOM 7366 C CA . GLU B 1 402 ? -0.74 22.938 21.219 1 88.56 402 GLU B CA 1
ATOM 7367 C C . GLU B 1 402 ? -1.474 22.938 19.875 1 88.56 402 GLU B C 1
ATOM 7369 O O . GLU B 1 402 ? -0.942 23.422 18.875 1 88.56 402 GLU B O 1
ATOM 7374 N N . MET B 1 403 ? -2.703 22.484 19.891 1 93.19 403 MET B N 1
ATOM 7375 C CA . MET B 1 403 ? -3.479 22.438 18.641 1 93.19 403 MET B CA 1
ATOM 7376 C C . MET B 1 403 ? -4.461 23.609 18.578 1 93.19 403 MET B C 1
ATOM 7378 O O . MET B 1 403 ? -5.164 23.766 17.578 1 93.19 403 MET B O 1
ATOM 7382 N N . VAL B 1 404 ? -4.531 24.344 19.609 1 90.12 404 VAL B N 1
ATOM 7383 C CA . VAL B 1 404 ? -5.406 25.516 19.656 1 90.12 404 VAL B CA 1
ATOM 7384 C C . VAL B 1 404 ? -4.664 26.734 19.125 1 90.12 404 VAL B C 1
ATOM 7386 O O . VAL B 1 404 ? -3.979 27.422 19.875 1 90.12 404 VAL B O 1
ATOM 7389 N N . MET B 1 405 ? -4.828 26.938 17.781 1 89 405 MET B N 1
ATOM 7390 C CA . MET B 1 405 ? -4.137 27.969 17.031 1 89 405 MET B CA 1
ATOM 7391 C C . MET B 1 405 ? -5.066 28.609 16 1 89 405 MET B C 1
ATOM 7393 O O . MET B 1 405 ? -6.078 28.031 15.625 1 89 405 MET B O 1
ATOM 7397 N N . PRO B 1 406 ? -4.695 29.844 15.617 1 89.56 406 PRO B N 1
ATOM 7398 C CA . PRO B 1 406 ? -5.488 30.422 14.531 1 89.56 406 PRO B CA 1
ATOM 7399 C C . PRO B 1 406 ? -5.41 29.594 13.242 1 89.56 406 PRO B C 1
ATOM 7401 O O . PRO B 1 406 ? -4.352 29.062 12.914 1 89.56 406 PRO B O 1
ATOM 7404 N N . TRP B 1 407 ? -6.473 29.547 12.547 1 90.31 407 TRP B N 1
ATOM 7405 C CA . TRP B 1 407 ? -6.484 28.688 11.367 1 90.31 407 TRP B CA 1
ATOM 7406 C C . TRP B 1 407 ? -5.703 29.312 10.227 1 90.31 407 TRP B C 1
ATOM 7408 O O . TRP B 1 407 ? -5.512 30.531 10.195 1 90.31 407 TRP B O 1
ATOM 7418 N N . LYS B 1 408 ? -5.227 28.562 9.398 1 92.38 408 LYS B N 1
ATOM 7419 C CA . LYS B 1 408 ? -4.559 28.906 8.148 1 92.38 408 LYS B CA 1
ATOM 7420 C C . LYS B 1 408 ? -5.316 28.328 6.945 1 92.38 408 LYS B C 1
ATOM 7422 O O . LYS B 1 408 ? -5.457 27.125 6.812 1 92.38 408 LYS B O 1
ATOM 7427 N N . GLU B 1 409 ? -5.703 29.188 6.047 1 91.62 409 GLU B N 1
ATOM 7428 C CA . GLU B 1 409 ? -6.578 28.797 4.945 1 91.62 409 GLU B CA 1
ATOM 7429 C C . GLU B 1 409 ? -5.781 28.203 3.791 1 91.62 409 GLU B C 1
ATOM 7431 O O . GLU B 1 409 ? -6.352 27.578 2.889 1 91.62 409 GLU B O 1
ATOM 7436 N N . THR B 1 410 ? -4.527 28.359 3.844 1 94.06 410 THR B N 1
ATOM 7437 C CA . THR B 1 410 ? -3.707 27.875 2.736 1 94.06 410 THR B CA 1
ATOM 7438 C C . THR B 1 410 ? -3.041 26.547 3.09 1 94.06 410 THR B C 1
ATOM 7440 O O . THR B 1 410 ? -2.322 25.969 2.271 1 94.06 410 THR B O 1
ATOM 7443 N N . MET B 1 411 ? -3.24 26.109 4.301 1 96.25 411 MET B N 1
ATOM 7444 C CA . MET B 1 411 ? -2.695 24.844 4.758 1 96.25 411 MET B CA 1
ATOM 7445 C C . MET B 1 411 ? -3.809 23.906 5.242 1 96.25 411 MET B C 1
ATOM 7447 O O . MET B 1 411 ? -4.926 24.359 5.5 1 96.25 411 MET B O 1
ATOM 7451 N N . SER B 1 412 ? -3.412 22.688 5.328 1 97 412 SER B N 1
ATOM 7452 C CA . SER B 1 412 ? -4.465 21.719 5.621 1 97 412 SER B CA 1
ATOM 7453 C C . SER B 1 412 ? -4.113 20.875 6.844 1 97 412 SER B C 1
ATOM 7455 O O . SER B 1 412 ? -2.943 20.766 7.219 1 97 412 SER B O 1
ATOM 7457 N N . GLU B 1 413 ? -5.117 20.391 7.441 1 98 413 GLU B N 1
ATOM 7458 C CA . GLU B 1 413 ? -5.047 19.312 8.43 1 98 413 GLU B CA 1
ATOM 7459 C C . GLU B 1 413 ? -6.016 18.188 8.086 1 98 413 GLU B C 1
ATOM 7461 O O . GLU B 1 413 ? -7.031 18.406 7.426 1 98 413 GLU B O 1
ATOM 7466 N N . ILE B 1 414 ? -5.676 16.984 8.445 1 98.56 414 ILE B N 1
ATOM 7467 C CA . ILE B 1 414 ? -6.586 15.852 8.297 1 98.56 414 ILE B CA 1
ATOM 7468 C C . ILE B 1 414 ? -7.18 15.484 9.656 1 98.56 414 ILE B C 1
ATOM 7470 O O . ILE B 1 414 ? -6.453 15.359 10.648 1 98.56 414 ILE B O 1
ATOM 7474 N N . ARG B 1 415 ? -8.5 15.336 9.656 1 98.25 415 ARG B N 1
ATOM 7475 C CA . ARG B 1 415 ? -9.25 15.047 10.867 1 98.25 415 ARG B CA 1
ATOM 7476 C C . ARG B 1 415 ? -9.914 13.672 10.797 1 98.25 415 ARG B C 1
ATOM 7478 O O . ARG B 1 415 ? -10.547 13.336 9.789 1 98.25 415 ARG B O 1
ATOM 7485 N N . VAL B 1 416 ? -9.727 12.93 11.836 1 98.44 416 VAL B N 1
ATOM 7486 C CA . VAL B 1 416 ? -10.461 11.672 11.953 1 98.44 416 VAL B CA 1
ATOM 7487 C C . VAL B 1 416 ? -11.281 11.672 13.242 1 98.44 416 VAL B C 1
ATOM 7489 O O . VAL B 1 416 ? -10.742 11.914 14.328 1 98.44 416 VAL B O 1
ATOM 7492 N N . HIS B 1 417 ? -12.57 11.438 13.094 1 96.94 417 HIS B N 1
ATOM 7493 C CA . HIS B 1 417 ? -13.492 11.375 14.227 1 96.94 417 HIS B CA 1
ATOM 7494 C C . HIS B 1 417 ? -14.172 10.016 14.32 1 96.94 417 HIS B C 1
ATOM 7496 O O . HIS B 1 417 ? -14.93 9.633 13.422 1 96.94 417 HIS B O 1
ATOM 7502 N N . ASP B 1 418 ? -13.93 9.352 15.406 1 95.19 418 ASP B N 1
ATOM 7503 C CA . ASP B 1 418 ? -14.773 8.195 15.695 1 95.19 418 ASP B CA 1
ATOM 7504 C C . ASP B 1 418 ? -16.141 8.633 16.203 1 95.19 418 ASP B C 1
ATOM 7506 O O . ASP B 1 418 ? -16.25 9.289 17.25 1 95.19 418 ASP B O 1
ATOM 7510 N N . VAL B 1 419 ? -17.109 8.258 15.453 1 94.06 419 VAL B N 1
ATOM 7511 C CA . VAL B 1 419 ? -18.469 8.625 15.797 1 94.06 419 VAL B CA 1
ATOM 7512 C C . VAL B 1 419 ? -19.266 7.383 16.188 1 94.06 419 VAL B C 1
ATOM 7514 O O . VAL B 1 419 ? -19.062 6.305 15.633 1 94.06 419 VAL B O 1
ATOM 7517 N N . PRO B 1 420 ? -20.156 7.531 17.125 1 91.5 420 PRO B N 1
ATOM 7518 C CA . PRO B 1 420 ? -20.797 6.355 17.734 1 91.5 420 PRO B CA 1
ATOM 7519 C C . PRO B 1 420 ? -21.875 5.742 16.844 1 91.5 420 PRO B C 1
ATOM 7521 O O . PRO B 1 420 ? -22.969 5.438 17.312 1 91.5 420 PRO B O 1
ATOM 7524 N N . TYR B 1 421 ? -21.641 5.504 15.625 1 93.81 421 TYR B N 1
ATOM 7525 C CA . TYR B 1 421 ? -22.516 4.848 14.664 1 93.81 421 TYR B CA 1
ATOM 7526 C C . TYR B 1 421 ? -21.859 3.623 14.055 1 93.81 421 TYR B C 1
ATOM 7528 O O . TYR B 1 421 ? -20.656 3.629 13.797 1 93.81 421 TYR B O 1
ATOM 7536 N N . GLN B 1 422 ? -22.641 2.684 13.727 1 93.31 422 GLN B N 1
ATOM 7537 C CA . GLN B 1 422 ? -22.078 1.393 13.328 1 93.31 422 GLN B CA 1
ATOM 7538 C C . GLN B 1 422 ? -21.859 1.334 11.82 1 93.31 422 GLN B C 1
ATOM 7540 O O . GLN B 1 422 ? -21 0.582 11.352 1 93.31 422 GLN B O 1
ATOM 7545 N N . ASP B 1 423 ? -22.75 2.053 11.156 1 96.5 423 ASP B N 1
ATOM 7546 C CA . ASP B 1 423 ? -22.688 1.958 9.703 1 96.5 423 ASP B CA 1
ATOM 7547 C C . ASP B 1 423 ? -23.234 3.23 9.047 1 96.5 423 ASP B C 1
ATOM 7549 O O . ASP B 1 423 ? -23.578 4.191 9.734 1 96.5 423 ASP B O 1
ATOM 7553 N N . LEU B 1 424 ? -23.219 3.246 7.738 1 98.38 424 LEU B N 1
ATOM 7554 C CA . LEU B 1 424 ? -23.641 4.398 6.949 1 98.38 424 LEU B CA 1
ATOM 7555 C C . LEU B 1 424 ? -25.078 4.785 7.277 1 98.38 424 LEU B C 1
ATOM 7557 O O . LEU B 1 424 ? -25.391 5.965 7.449 1 98.38 424 LEU B O 1
ATOM 7561 N N . ASP B 1 425 ? -25.953 3.797 7.352 1 97.38 425 ASP B N 1
ATOM 7562 C CA . ASP B 1 425 ? -27.375 4.062 7.559 1 97.38 425 ASP B CA 1
ATOM 7563 C C . ASP B 1 425 ? -27.609 4.789 8.883 1 97.38 425 ASP B C 1
ATOM 7565 O O . ASP B 1 425 ? -28.312 5.797 8.922 1 97.38 425 ASP B O 1
ATOM 7569 N N . SER B 1 426 ? -27.016 4.223 9.906 1 96.25 426 SER B N 1
ATOM 7570 C CA . SER B 1 426 ? -27.188 4.852 11.211 1 96.25 426 SER B CA 1
ATOM 7571 C C . SER B 1 426 ? -26.547 6.234 11.242 1 96.25 426 SER B C 1
ATOM 7573 O O . SER B 1 426 ? -27.062 7.145 11.898 1 96.25 426 SER B O 1
ATOM 7575 N N . PHE B 1 427 ? -25.469 6.43 10.602 1 96.88 427 PHE B N 1
ATOM 7576 C CA . PHE B 1 427 ? -24.812 7.73 10.539 1 96.88 427 PHE B CA 1
ATOM 7577 C C . PHE B 1 427 ? -25.656 8.727 9.758 1 96.88 427 PHE B C 1
ATOM 7579 O O . PHE B 1 427 ? -25.75 9.898 10.133 1 96.88 427 PHE B O 1
ATOM 7586 N N . LEU B 1 428 ? -26.297 8.273 8.711 1 97.5 428 LEU B N 1
ATOM 7587 C CA . LEU B 1 428 ? -27.141 9.141 7.902 1 97.5 428 LEU B CA 1
ATOM 7588 C C . LEU B 1 428 ? -28.359 9.602 8.695 1 97.5 428 LEU B C 1
ATOM 7590 O O . LEU B 1 428 ? -28.875 10.711 8.484 1 97.5 428 LEU B O 1
ATOM 7594 N N . VAL B 1 429 ? -28.828 8.766 9.57 1 96.56 429 VAL B N 1
ATOM 7595 C CA . VAL B 1 429 ? -29.922 9.172 10.445 1 96.56 429 VAL B CA 1
ATOM 7596 C C . VAL B 1 429 ? -29.516 10.391 11.258 1 96.56 429 VAL B C 1
ATOM 7598 O O . VAL B 1 429 ? -30.266 11.367 11.359 1 96.56 429 VAL B O 1
ATOM 7601 N N . PHE B 1 430 ? -28.344 10.344 11.805 1 94.5 430 PHE B N 1
ATOM 7602 C CA . PHE B 1 430 ? -27.812 11.484 12.547 1 94.5 430 PHE B CA 1
ATOM 7603 C C . PHE B 1 430 ? -27.703 12.711 11.656 1 94.5 430 PHE B C 1
ATOM 7605 O O . PHE B 1 430 ? -28.125 13.805 12.055 1 94.5 430 PHE B O 1
ATOM 7612 N N . MET B 1 431 ? -27.172 12.57 10.445 1 96.31 431 MET B N 1
ATOM 7613 C CA . MET B 1 431 ? -27 13.719 9.562 1 96.31 431 MET B CA 1
ATOM 7614 C C . MET B 1 431 ? -28.344 14.312 9.172 1 96.31 431 MET B C 1
ATOM 7616 O O . MET B 1 431 ? -28.5 15.531 9.109 1 96.31 431 MET B O 1
ATOM 7620 N N . LYS B 1 432 ? -29.281 13.461 8.992 1 95.25 432 LYS B N 1
ATOM 7621 C CA . LYS B 1 432 ? -30.609 13.906 8.594 1 95.25 432 LYS B CA 1
ATOM 7622 C C . LYS B 1 432 ? -31.312 14.648 9.734 1 95.25 432 LYS B C 1
ATOM 7624 O O . LYS B 1 432 ? -32.062 15.594 9.492 1 95.25 432 LYS B O 1
ATOM 7629 N N . GLU B 1 433 ? -31.094 14.195 10.891 1 94.5 433 GLU B N 1
ATOM 7630 C CA . GLU B 1 433 ? -31.625 14.898 12.055 1 94.5 433 GLU B CA 1
ATOM 7631 C C . GLU B 1 433 ? -31.156 16.344 12.094 1 94.5 433 GLU B C 1
ATOM 7633 O O . GLU B 1 433 ? -31.844 17.219 12.609 1 94.5 433 GLU B O 1
ATOM 7638 N N . HIS B 1 434 ? -30.016 16.547 11.594 1 93.94 434 HIS B N 1
ATOM 7639 C CA . HIS B 1 434 ? -29.422 17.891 11.641 1 93.94 434 HIS B CA 1
ATOM 7640 C C . HIS B 1 434 ? -29.453 18.547 10.266 1 93.94 434 HIS B C 1
ATOM 7642 O O . HIS B 1 434 ? -28.688 19.484 10.016 1 93.94 434 HIS B O 1
ATOM 7648 N N . GLU B 1 435 ? -30.203 18.062 9.406 1 94.12 435 GLU B N 1
ATOM 7649 C CA . GLU B 1 435 ? -30.344 18.656 8.086 1 94.12 435 GLU B CA 1
ATOM 7650 C C . GLU B 1 435 ? -31.359 19.797 8.094 1 94.12 435 GLU B C 1
ATOM 7652 O O . GLU B 1 435 ? -32.375 19.703 8.773 1 94.12 435 GLU B O 1
ATOM 7657 N N . GLY B 1 436 ? -31.094 20.812 7.453 1 91 436 GLY B N 1
ATOM 7658 C CA . GLY B 1 436 ? -31.938 22 7.348 1 91 436 GLY B CA 1
ATOM 7659 C C . GLY B 1 436 ? -31.141 23.281 7.211 1 91 436 GLY B C 1
ATOM 7660 O O . GLY B 1 436 ? -30.047 23.391 7.773 1 91 436 GLY B O 1
ATOM 7661 N N . HIS B 1 437 ? -31.719 24.203 6.672 1 88.38 437 HIS B N 1
ATOM 7662 C CA . HIS B 1 437 ? -31.031 25.469 6.418 1 88.38 437 HIS B CA 1
ATOM 7663 C C . HIS B 1 437 ? -30.734 26.203 7.715 1 88.38 437 HIS B C 1
ATOM 7665 O O . HIS B 1 437 ? -29.922 27.125 7.742 1 88.38 437 HIS B O 1
ATOM 7671 N N . THR B 1 438 ? -31.391 25.859 8.781 1 87.56 438 THR B N 1
ATOM 7672 C CA . THR B 1 438 ? -31.172 26.484 10.078 1 87.56 438 THR B CA 1
ATOM 7673 C C . THR B 1 438 ? -30.406 25.547 11.008 1 87.56 438 THR B C 1
ATOM 7675 O O . THR B 1 438 ? -30.281 25.812 12.211 1 87.56 438 THR B O 1
ATOM 7678 N N . ARG B 1 439 ? -30 24.469 10.531 1 89.75 439 ARG B N 1
ATOM 7679 C CA . ARG B 1 439 ? -29.297 23.469 11.336 1 89.75 439 ARG B CA 1
ATOM 7680 C C . ARG B 1 439 ? -27.844 23.344 10.891 1 89.75 439 ARG B C 1
ATOM 7682 O O . ARG B 1 439 ? -27.094 24.328 10.906 1 89.75 439 ARG B O 1
ATOM 7689 N N . ARG B 1 440 ? -27.484 22.109 10.414 1 92.25 440 ARG B N 1
ATOM 7690 C CA . ARG B 1 440 ? -26.047 21.984 10.172 1 92.25 440 ARG B CA 1
ATOM 7691 C C . ARG B 1 440 ? -25.766 21.688 8.703 1 92.25 440 ARG B C 1
ATOM 7693 O O . ARG B 1 440 ? -24.844 22.25 8.117 1 92.25 440 ARG B O 1
ATOM 7700 N N . PHE B 1 441 ? -26.594 20.828 8.141 1 94.56 441 PHE B N 1
ATOM 7701 C CA . PHE B 1 441 ? -26.281 20.312 6.812 1 94.56 441 PHE B CA 1
ATOM 7702 C C . PHE B 1 441 ? -27.391 20.641 5.828 1 94.56 441 PHE B C 1
ATOM 7704 O O . PHE B 1 441 ? -28.562 20.75 6.211 1 94.56 441 PHE B O 1
ATOM 7711 N N . VAL B 1 442 ? -27.031 20.828 4.586 1 94.88 442 VAL B N 1
ATOM 7712 C CA . VAL B 1 442 ? -27.969 21.031 3.484 1 94.88 442 VAL B CA 1
ATOM 7713 C C . VAL B 1 442 ? -27.578 20.125 2.312 1 94.88 442 VAL B C 1
ATOM 7715 O O . VAL B 1 442 ? -26.391 19.984 1.989 1 94.88 442 VAL B O 1
ATOM 7718 N N . ASP B 1 443 ? -28.516 19.438 1.693 1 95 443 ASP B N 1
ATOM 7719 C CA . ASP B 1 443 ? -28.359 18.688 0.45 1 95 443 ASP B CA 1
ATOM 7720 C C . ASP B 1 443 ? -27.359 17.562 0.617 1 95 443 ASP B C 1
ATOM 7722 O O . ASP B 1 443 ? -26.375 17.484 -0.123 1 95 443 ASP B O 1
ATOM 7726 N N . ILE B 1 444 ? -27.625 16.703 1.543 1 97.25 444 ILE B N 1
ATOM 7727 C CA . ILE B 1 444 ? -26.781 15.555 1.835 1 97.25 444 ILE B CA 1
ATOM 7728 C C . ILE B 1 444 ? -26.875 14.539 0.696 1 97.25 444 ILE B C 1
ATOM 7730 O O . ILE B 1 444 ? -27.969 14.203 0.24 1 97.25 444 ILE B O 1
ATOM 7734 N N . SER B 1 445 ? -25.703 14.031 0.202 1 96.88 445 SER B N 1
ATOM 7735 C CA . SER B 1 445 ? -25.656 13.039 -0.863 1 96.88 445 SER B CA 1
ATOM 7736 C C . SER B 1 445 ? -24.547 12.023 -0.624 1 96.88 445 SER B C 1
ATOM 7738 O O . SER B 1 445 ? -23.422 12.391 -0.248 1 96.88 445 SER B O 1
ATOM 7740 N N . VAL B 1 446 ? -24.906 10.789 -0.772 1 97.75 446 VAL B N 1
ATOM 7741 C CA . VAL B 1 446 ? -23.891 9.734 -0.776 1 97.75 446 VAL B CA 1
ATOM 7742 C C . VAL B 1 446 ? -23.453 9.453 -2.209 1 97.75 446 VAL B C 1
ATOM 7744 O O . VAL B 1 446 ? -24.203 8.883 -3 1 97.75 446 VAL B O 1
ATOM 7747 N N . ASN B 1 447 ? -22.203 9.641 -2.52 1 95.12 447 ASN B N 1
ATOM 7748 C CA . ASN B 1 447 ? -21.75 9.641 -3.908 1 95.12 447 ASN B CA 1
ATOM 7749 C C . ASN B 1 447 ? -20.891 8.422 -4.215 1 95.12 447 ASN B C 1
ATOM 7751 O O . ASN B 1 447 ? -20.641 8.109 -5.383 1 95.12 447 ASN B O 1
ATOM 7755 N N . PHE B 1 448 ? -20.406 7.867 -3.312 1 97.69 448 PHE B N 1
ATOM 7756 C CA . PHE B 1 448 ? -19.578 6.684 -3.48 1 97.69 448 PHE B CA 1
ATOM 7757 C C . PHE B 1 448 ? -19.703 5.762 -2.273 1 97.69 448 PHE B C 1
ATOM 7759 O O . PHE B 1 448 ? -19.672 6.219 -1.129 1 97.69 448 PHE B O 1
ATOM 7766 N N . SER B 1 449 ? -19.922 4.527 -2.482 1 97.94 449 SER B N 1
ATOM 7767 C CA . SER B 1 449 ? -19.969 3.492 -1.456 1 97.94 449 SER B CA 1
ATOM 7768 C C . SER B 1 449 ? -19.406 2.176 -1.978 1 97.94 449 SER B C 1
ATOM 7770 O O . SER B 1 449 ? -19.844 1.669 -3.01 1 97.94 449 SER B O 1
ATOM 7772 N N . HIS B 1 450 ? -18.391 1.65 -1.276 1 96.75 450 HIS B N 1
ATOM 7773 C CA . HIS B 1 450 ? -17.766 0.427 -1.758 1 96.75 450 HIS B CA 1
ATOM 7774 C C . HIS B 1 450 ? -17.078 -0.329 -0.619 1 96.75 450 HIS B C 1
ATOM 7776 O O . HIS B 1 450 ? -16.797 0.251 0.429 1 96.75 450 HIS B O 1
ATOM 7782 N N . VAL B 1 451 ? -16.906 -1.619 -0.86 1 96.12 451 VAL B N 1
ATOM 7783 C CA . VAL B 1 451 ? -16.109 -2.416 0.063 1 96.12 451 VAL B CA 1
ATOM 7784 C C . VAL B 1 451 ? -14.641 -1.985 -0.014 1 96.12 451 VAL B C 1
ATOM 7786 O O . VAL B 1 451 ? -14.156 -1.617 -1.085 1 96.12 451 VAL B O 1
ATOM 7789 N N . VAL B 1 452 ? -14.008 -1.958 1.156 1 96.69 452 VAL B N 1
ATOM 7790 C CA . VAL B 1 452 ? -12.578 -1.698 1.187 1 96.69 452 VAL B CA 1
ATOM 7791 C C . VAL B 1 452 ? -11.812 -2.936 0.716 1 96.69 452 VAL B C 1
ATOM 7793 O O . VAL B 1 452 ? -12 -4.031 1.255 1 96.69 452 VAL B O 1
ATOM 7796 N N . ARG B 1 453 ? -10.906 -2.723 -0.242 1 94.44 453 ARG B N 1
ATOM 7797 C CA . ARG B 1 453 ? -10.18 -3.848 -0.822 1 94.44 453 ARG B CA 1
ATOM 7798 C C . ARG B 1 453 ? -8.688 -3.771 -0.488 1 94.44 453 ARG B C 1
ATOM 7800 O O . ARG B 1 453 ? -7.953 -4.738 -0.692 1 94.44 453 ARG B O 1
ATOM 7807 N N . LEU B 1 454 ? -8.273 -2.635 -0.051 1 95.88 454 LEU B N 1
ATOM 7808 C CA . LEU B 1 454 ? -6.879 -2.457 0.329 1 95.88 454 LEU B CA 1
ATOM 7809 C C . LEU B 1 454 ? -6.453 -3.51 1.347 1 95.88 454 LEU B C 1
ATOM 7811 O O . LEU B 1 454 ? -7.191 -3.799 2.293 1 95.88 454 LEU B O 1
ATOM 7815 N N . THR B 1 455 ? -5.309 -4.07 1.103 1 93.31 455 THR B N 1
ATOM 7816 C CA . THR B 1 455 ? -4.836 -5.168 1.941 1 93.31 455 THR B CA 1
ATOM 7817 C C . THR B 1 455 ? -4.566 -4.684 3.363 1 93.31 455 THR B C 1
ATOM 7819 O O . THR B 1 455 ? -5.078 -5.258 4.328 1 93.31 455 THR B O 1
ATOM 7822 N N . TYR B 1 456 ? -3.686 -3.68 3.516 1 94.12 456 TYR B N 1
ATOM 7823 C CA . TYR B 1 456 ? -3.406 -3.072 4.812 1 94.12 456 TYR B CA 1
ATOM 7824 C C . TYR B 1 456 ? -4.441 -2.004 5.148 1 94.12 456 TYR B C 1
ATOM 7826 O O . TYR B 1 456 ? -4.383 -0.89 4.621 1 94.12 456 TYR B O 1
ATOM 7834 N N . ARG B 1 457 ? -5.328 -2.344 6.031 1 96.5 457 ARG B N 1
ATOM 7835 C CA . ARG B 1 457 ? -6.488 -1.477 6.211 1 96.5 457 ARG B CA 1
ATOM 7836 C C . ARG B 1 457 ? -6.902 -1.41 7.676 1 96.5 457 ARG B C 1
ATOM 7838 O O . ARG B 1 457 ? -8.086 -1.267 7.984 1 96.5 457 ARG B O 1
ATOM 7845 N N . SER B 1 458 ? -6 -1.624 8.57 1 95.62 458 SER B N 1
ATOM 7846 C CA . SER B 1 458 ? -6.246 -1.418 9.992 1 95.62 458 SER B CA 1
ATOM 7847 C C . SER B 1 458 ? -6.227 0.065 10.352 1 95.62 458 SER B C 1
ATOM 7849 O O . SER B 1 458 ? -5.91 0.907 9.508 1 95.62 458 SER B O 1
ATOM 7851 N N . ARG B 1 459 ? -6.551 0.403 11.633 1 95.56 459 ARG B N 1
ATOM 7852 C CA . ARG B 1 459 ? -6.484 1.792 12.078 1 95.56 459 ARG B CA 1
ATOM 7853 C C . ARG B 1 459 ? -5.066 2.342 11.945 1 95.56 459 ARG B C 1
ATOM 7855 O O . ARG B 1 459 ? -4.867 3.451 11.453 1 95.56 459 ARG B O 1
ATOM 7862 N N . ARG B 1 460 ? -4.164 1.553 12.344 1 94.75 460 ARG B N 1
ATOM 7863 C CA . ARG B 1 460 ? -2.771 1.981 12.273 1 94.75 460 ARG B CA 1
ATOM 7864 C C . ARG B 1 460 ? -2.338 2.213 10.836 1 94.75 460 ARG B C 1
ATOM 7866 O O . ARG B 1 460 ? -1.608 3.164 10.539 1 94.75 460 ARG B O 1
ATOM 7873 N N . ASN B 1 461 ? -2.787 1.32 9.945 1 96.19 461 ASN B N 1
ATOM 7874 C CA . ASN B 1 461 ? -2.484 1.504 8.531 1 96.19 461 ASN B CA 1
ATOM 7875 C C . ASN B 1 461 ? -3.078 2.805 7.996 1 96.19 461 ASN B C 1
ATOM 7877 O O . ASN B 1 461 ? -2.391 3.57 7.316 1 96.19 461 ASN B O 1
ATOM 7881 N N . ILE B 1 462 ? -4.312 3.002 8.328 1 98.25 462 ILE B N 1
ATOM 7882 C CA . ILE B 1 462 ? -5.004 4.188 7.84 1 98.25 462 ILE B CA 1
ATOM 7883 C C . ILE B 1 462 ? -4.316 5.445 8.367 1 98.25 462 ILE B C 1
ATOM 7885 O O . ILE B 1 462 ? -4.07 6.391 7.621 1 98.25 462 ILE B O 1
ATOM 7889 N N . ALA B 1 463 ? -3.955 5.434 9.625 1 97.56 463 ALA B N 1
ATOM 7890 C CA . ALA B 1 463 ? -3.229 6.559 10.203 1 97.56 463 ALA B CA 1
ATOM 7891 C C . ALA B 1 463 ? -1.927 6.824 9.453 1 97.56 463 ALA B C 1
ATOM 7893 O O . ALA B 1 463 ? -1.591 7.973 9.164 1 97.56 463 ALA B O 1
ATOM 7894 N N . THR B 1 464 ? -1.225 5.797 9.117 1 96.44 464 THR B N 1
ATOM 7895 C CA . THR B 1 464 ? 0.031 5.918 8.383 1 96.44 464 THR B CA 1
ATOM 7896 C C . THR B 1 464 ? -0.198 6.566 7.023 1 96.44 464 THR B C 1
ATOM 7898 O O . THR B 1 464 ? 0.557 7.453 6.617 1 96.44 464 THR B O 1
ATOM 7901 N N . TYR B 1 465 ? -1.236 6.121 6.363 1 97.69 465 TYR B N 1
ATOM 7902 C CA . TYR B 1 465 ? -1.546 6.668 5.047 1 97.69 465 TYR B CA 1
ATOM 7903 C C . TYR B 1 465 ? -1.872 8.156 5.141 1 97.69 465 TYR B C 1
ATOM 7905 O O . TYR B 1 465 ? -1.424 8.945 4.305 1 97.69 465 TYR B O 1
ATOM 7913 N N . LEU B 1 466 ? -2.59 8.484 6.133 1 98.12 466 LEU B N 1
ATOM 7914 C CA . LEU B 1 466 ? -2.98 9.883 6.301 1 98.12 466 LEU B CA 1
ATOM 7915 C C . LEU B 1 466 ? -1.771 10.75 6.621 1 98.12 466 LEU B C 1
ATOM 7917 O O . LEU B 1 466 ? -1.641 11.859 6.098 1 98.12 466 LEU B O 1
ATOM 7921 N N . LEU B 1 467 ? -0.935 10.266 7.414 1 97 467 LEU B N 1
ATOM 7922 C CA . LEU B 1 467 ? 0.289 10.984 7.746 1 97 467 LEU B CA 1
ATOM 7923 C C . LEU B 1 467 ? 1.17 11.164 6.512 1 97 467 LEU B C 1
ATOM 7925 O O . LEU B 1 467 ? 1.731 12.234 6.297 1 97 467 LEU B O 1
ATOM 7929 N N . ASN B 1 468 ? 1.288 10.125 5.727 1 96 468 ASN B N 1
ATOM 7930 C CA . ASN B 1 468 ? 2.027 10.234 4.473 1 96 468 ASN B CA 1
ATOM 7931 C C . ASN B 1 468 ? 1.438 11.312 3.564 1 96 468 ASN B C 1
ATOM 7933 O O . ASN B 1 468 ? 2.17 12.141 3.023 1 96 468 ASN B O 1
ATOM 7937 N N . TYR B 1 469 ? 0.161 11.281 3.459 1 96.25 469 TYR B N 1
ATOM 7938 C CA . TYR B 1 469 ? -0.543 12.195 2.561 1 96.25 469 TYR B CA 1
ATOM 7939 C C . TYR B 1 469 ? -0.319 13.641 2.965 1 96.25 469 TYR B C 1
ATOM 7941 O O . TYR B 1 469 ? 0.059 14.477 2.135 1 96.25 469 TYR B O 1
ATOM 7949 N N . ILE B 1 470 ? -0.458 13.93 4.242 1 96.31 470 ILE B N 1
ATOM 7950 C CA . ILE B 1 470 ? -0.428 15.312 4.707 1 96.31 470 ILE B CA 1
ATOM 7951 C C . ILE B 1 470 ? 1.014 15.812 4.738 1 96.31 470 ILE B C 1
ATOM 7953 O O . ILE B 1 470 ? 1.27 17 4.527 1 96.31 470 ILE B O 1
ATOM 7957 N N . ARG B 1 471 ? 1.907 14.984 4.949 1 92.81 471 ARG B N 1
ATOM 7958 C CA . ARG B 1 471 ? 3.309 15.391 4.996 1 92.81 471 ARG B CA 1
ATOM 7959 C C . ARG B 1 471 ? 3.838 15.695 3.598 1 92.81 471 ARG B C 1
ATOM 7961 O O . ARG B 1 471 ? 4.742 16.516 3.438 1 92.81 471 ARG B O 1
ATOM 7968 N N . ARG B 1 472 ? 3.256 15.094 2.666 1 91.25 472 ARG B N 1
ATOM 7969 C CA . ARG B 1 472 ? 3.703 15.305 1.293 1 91.25 472 ARG B CA 1
ATOM 7970 C C . ARG B 1 472 ? 3.197 16.641 0.751 1 91.25 472 ARG B C 1
ATOM 7972 O O . ARG B 1 472 ? 3.867 17.281 -0.062 1 91.25 472 ARG B O 1
ATOM 7979 N N . ASP B 1 473 ? 1.995 16.891 1.157 1 88.25 473 ASP B N 1
ATOM 7980 C CA . ASP B 1 473 ? 1.392 18.125 0.677 1 88.25 473 ASP B CA 1
ATOM 7981 C C . ASP B 1 473 ? 0.451 18.719 1.723 1 88.25 473 ASP B C 1
ATOM 7983 O O . ASP B 1 473 ? -0.669 18.234 1.903 1 88.25 473 ASP B O 1
ATOM 7987 N N . GLU B 1 474 ? 0.844 19.734 2.221 1 92.06 474 GLU B N 1
ATOM 7988 C CA . GLU B 1 474 ? 0.097 20.359 3.309 1 92.06 474 GLU B CA 1
ATOM 7989 C C . GLU B 1 474 ? -0.793 21.484 2.791 1 92.06 474 GLU B C 1
ATOM 7991 O O . GLU B 1 474 ? -1.481 22.156 3.57 1 92.06 474 GLU B O 1
ATOM 7996 N N . THR B 1 475 ? -0.852 21.672 1.549 1 93.56 475 THR B N 1
ATOM 7997 C CA . THR B 1 475 ? -1.549 22.812 0.983 1 93.56 475 THR B CA 1
ATOM 7998 C C . THR B 1 475 ? -3.053 22.562 0.934 1 93.56 475 THR B C 1
ATOM 8000 O O . THR B 1 475 ? -3.494 21.422 0.812 1 93.56 475 THR B O 1
ATOM 8003 N N . TYR B 1 476 ? -3.709 23.641 1.153 1 95.44 476 TYR B N 1
ATOM 8004 C CA . TYR B 1 476 ? -5.148 23.656 0.917 1 95.44 476 TYR B CA 1
ATOM 8005 C C . TYR B 1 476 ? -5.516 24.703 -0.134 1 95.44 476 TYR B C 1
ATOM 8007 O O . TYR B 1 476 ? -4.965 25.797 -0.14 1 95.44 476 TYR B O 1
ATOM 8015 N N . SER B 1 477 ? -6.316 24.266 -1.079 1 91.44 477 SER B N 1
ATOM 8016 C CA . SER B 1 477 ? -6.859 25.141 -2.111 1 91.44 477 SER B CA 1
ATOM 8017 C C . SER B 1 477 ? -8.312 24.812 -2.41 1 91.44 477 SER B C 1
ATOM 8019 O O . SER B 1 477 ? -8.656 23.656 -2.656 1 91.44 477 SER B O 1
ATOM 8021 N N . GLU B 1 478 ? -9.07 25.828 -2.393 1 85.69 478 GLU B N 1
ATOM 8022 C CA . GLU B 1 478 ? -10.5 25.609 -2.588 1 85.69 478 GLU B CA 1
ATOM 8023 C C . GLU B 1 478 ? -10.781 24.922 -3.926 1 85.69 478 GLU B C 1
ATOM 8025 O O . GLU B 1 478 ? -11.742 24.172 -4.051 1 85.69 478 GLU B O 1
ATOM 8030 N N . MET B 1 479 ? -9.883 25.109 -4.773 1 81.75 479 MET B N 1
ATOM 8031 C CA . MET B 1 479 ? -10.18 24.625 -6.121 1 81.75 479 MET B CA 1
ATOM 8032 C C . MET B 1 479 ? -9.438 23.328 -6.402 1 81.75 479 MET B C 1
ATOM 8034 O O . MET B 1 479 ? -9.969 22.438 -7.078 1 81.75 479 MET B O 1
ATOM 8038 N N . LYS B 1 480 ? -8.297 23.234 -5.859 1 84.25 480 LYS B N 1
ATOM 8039 C CA . LYS B 1 480 ? -7.438 22.156 -6.34 1 84.25 480 LYS B CA 1
ATOM 8040 C C . LYS B 1 480 ? -7.219 21.109 -5.254 1 84.25 480 LYS B C 1
ATOM 8042 O O . LYS B 1 480 ? -7.043 19.922 -5.555 1 84.25 480 LYS B O 1
ATOM 8047 N N . ARG B 1 481 ? -7.102 21.516 -4.129 1 92.12 481 ARG B N 1
ATOM 8048 C CA . ARG B 1 481 ? -6.82 20.641 -2.996 1 92.12 481 ARG B CA 1
ATOM 8049 C C . ARG B 1 481 ? -7.734 20.953 -1.817 1 92.12 481 ARG B C 1
ATOM 8051 O O . ARG B 1 481 ? -7.434 21.844 -1.016 1 92.12 481 ARG B O 1
ATOM 8058 N N . ASN B 1 482 ? -8.734 20.172 -1.768 1 95.31 482 ASN B N 1
ATOM 8059 C CA . ASN B 1 482 ? -9.766 20.438 -0.772 1 95.31 482 ASN B CA 1
ATOM 8060 C C . ASN B 1 482 ? -10.406 19.156 -0.265 1 95.31 482 ASN B C 1
ATOM 8062 O O . ASN B 1 482 ? -9.883 18.062 -0.51 1 95.31 482 ASN B O 1
ATOM 8066 N N . CYS B 1 483 ? -11.438 19.328 0.484 1 96.56 483 CYS B N 1
ATOM 8067 C CA . CYS B 1 483 ? -12.062 18.188 1.138 1 96.56 483 CYS B CA 1
ATOM 8068 C C . CYS B 1 483 ? -12.641 17.219 0.111 1 96.56 483 CYS B C 1
ATOM 8070 O O . CYS B 1 483 ? -12.617 16 0.312 1 96.56 483 CYS B O 1
ATOM 8072 N N . GLN B 1 484 ? -13.141 17.703 -1.035 1 96.75 484 GLN B N 1
ATOM 8073 C CA . GLN B 1 484 ? -13.719 16.828 -2.041 1 96.75 484 GLN B CA 1
ATOM 8074 C C . GLN B 1 484 ? -12.641 16 -2.74 1 96.75 484 GLN B C 1
ATOM 8076 O O . GLN B 1 484 ? -12.789 14.797 -2.934 1 96.75 484 GLN B O 1
ATOM 8081 N N . THR B 1 485 ? -11.578 16.656 -3.105 1 96.88 485 THR B N 1
ATOM 8082 C CA . THR B 1 485 ? -10.508 15.969 -3.809 1 96.88 485 THR B CA 1
ATOM 8083 C C . THR B 1 485 ? -9.844 14.938 -2.9 1 96.88 485 THR B C 1
ATOM 8085 O O . THR B 1 485 ? -9.531 13.828 -3.338 1 96.88 485 THR B O 1
ATOM 8088 N N . PHE B 1 486 ? -9.641 15.32 -1.7 1 97.88 486 PHE B N 1
ATOM 8089 C CA . PHE B 1 486 ? -9.094 14.383 -0.721 1 97.88 486 PHE B CA 1
ATOM 8090 C C . PHE B 1 486 ? -10.008 13.188 -0.541 1 97.88 486 PHE B C 1
ATOM 8092 O O . PHE B 1 486 ? -9.547 12.039 -0.508 1 97.88 486 PHE B O 1
ATOM 8099 N N . ALA B 1 487 ? -11.273 13.453 -0.395 1 98.5 487 ALA B N 1
ATOM 8100 C CA . ALA B 1 487 ? -12.242 12.375 -0.203 1 98.5 487 ALA B CA 1
ATOM 8101 C C . ALA B 1 487 ? -12.242 11.414 -1.389 1 98.5 487 ALA B C 1
ATOM 8103 O O . ALA B 1 487 ? -12.281 10.195 -1.209 1 98.5 487 ALA B O 1
ATOM 8104 N N . ALA B 1 488 ? -12.227 11.984 -2.525 1 98.31 488 ALA B N 1
ATOM 8105 C CA . ALA B 1 488 ? -12.164 11.156 -3.725 1 98.31 488 ALA B CA 1
ATOM 8106 C C . ALA B 1 488 ? -10.914 10.281 -3.73 1 98.31 488 ALA B C 1
ATOM 8108 O O . ALA B 1 488 ? -10.984 9.094 -4.031 1 98.31 488 ALA B O 1
ATOM 8109 N N . ASP B 1 489 ? -9.781 10.844 -3.408 1 97.69 489 ASP B N 1
ATOM 8110 C CA . ASP B 1 489 ? -8.516 10.109 -3.369 1 97.69 489 ASP B CA 1
ATOM 8111 C C . ASP B 1 489 ? -8.578 8.977 -2.344 1 97.69 489 ASP B C 1
ATOM 8113 O O . ASP B 1 489 ? -8.188 7.844 -2.641 1 97.69 489 ASP B O 1
ATOM 8117 N N . LEU B 1 490 ? -9.031 9.305 -1.161 1 98.56 490 LEU B N 1
ATOM 8118 C CA . LEU B 1 490 ? -9.039 8.32 -0.086 1 98.56 490 LEU B CA 1
ATOM 8119 C C . LEU B 1 490 ? -10.008 7.184 -0.395 1 98.56 490 LEU B C 1
ATOM 8121 O O . LEU B 1 490 ? -9.664 6.008 -0.224 1 98.56 490 LEU B O 1
ATOM 8125 N N . CYS B 1 491 ? -11.203 7.531 -0.851 1 98.56 491 CYS B N 1
ATOM 8126 C CA . CYS B 1 491 ? -12.18 6.512 -1.215 1 98.56 491 CYS B CA 1
ATOM 8127 C C . CYS B 1 491 ? -11.648 5.613 -2.322 1 98.56 491 CYS B C 1
ATOM 8129 O O . CYS B 1 491 ? -11.727 4.387 -2.225 1 98.56 491 CYS B O 1
ATOM 8131 N N . GLY B 1 492 ? -11.117 6.254 -3.309 1 97.62 492 GLY B N 1
ATOM 8132 C CA . GLY B 1 492 ? -10.539 5.469 -4.387 1 97.62 492 GLY B CA 1
ATOM 8133 C C . GLY B 1 492 ? -9.391 4.586 -3.936 1 97.62 492 GLY B C 1
ATOM 8134 O O . GLY B 1 492 ? -9.258 3.453 -4.395 1 97.62 492 GLY B O 1
ATOM 8135 N N . PHE B 1 493 ? -8.586 5.074 -3.123 1 97.81 493 PHE B N 1
ATOM 8136 C CA . PHE B 1 493 ? -7.422 4.363 -2.609 1 97.81 493 PHE B CA 1
ATOM 8137 C C . PHE B 1 493 ? -7.848 3.143 -1.802 1 97.81 493 PHE B C 1
ATOM 8139 O O . PHE B 1 493 ? -7.328 2.043 -2.01 1 97.81 493 PHE B O 1
ATOM 8146 N N . LEU B 1 494 ? -8.758 3.314 -0.928 1 97.94 494 LEU B N 1
ATOM 8147 C CA . LEU B 1 494 ? -9.203 2.236 -0.051 1 97.94 494 LEU B CA 1
ATOM 8148 C C . LEU B 1 494 ? -9.977 1.183 -0.835 1 97.94 494 LEU B C 1
ATOM 8150 O O . LEU B 1 494 ? -9.789 -0.017 -0.616 1 97.94 494 LEU B O 1
ATOM 8154 N N . ALA B 1 495 ? -10.781 1.623 -1.768 1 96.19 495 ALA B N 1
ATOM 8155 C CA . ALA B 1 495 ? -11.656 0.723 -2.51 1 96.19 495 ALA B CA 1
ATOM 8156 C C . ALA B 1 495 ? -10.922 0.083 -3.684 1 96.19 495 ALA B C 1
ATOM 8158 O O . ALA B 1 495 ? -11.391 -0.902 -4.258 1 96.19 495 ALA B O 1
ATOM 8159 N N . GLY B 1 496 ? -9.828 0.679 -4.086 1 93.69 496 GLY B N 1
ATOM 8160 C CA . GLY B 1 496 ? -9.141 0.226 -5.285 1 93.69 496 GLY B CA 1
ATOM 8161 C C . GLY B 1 496 ? -9.883 0.57 -6.562 1 93.69 496 GLY B C 1
ATOM 8162 O O . GLY B 1 496 ? -9.93 -0.237 -7.496 1 93.69 496 GLY B O 1
ATOM 8163 N N . LYS B 1 497 ? -10.523 1.645 -6.52 1 92.62 497 LYS B N 1
ATOM 8164 C CA . LYS B 1 497 ? -11.289 2.09 -7.676 1 92.62 497 LYS B CA 1
ATOM 8165 C C . LYS B 1 497 ? -10.594 3.244 -8.391 1 92.62 497 LYS B C 1
ATOM 8167 O O . LYS B 1 497 ? -10.086 4.16 -7.746 1 92.62 497 LYS B O 1
ATOM 8172 N N . LYS B 1 498 ? -10.492 3.246 -9.711 1 86.62 498 LYS B N 1
ATOM 8173 C CA . LYS B 1 498 ? -9.773 4.246 -10.492 1 86.62 498 LYS B CA 1
ATOM 8174 C C . LYS B 1 498 ? -10.656 5.453 -10.789 1 86.62 498 LYS B C 1
ATOM 8176 O O . LYS B 1 498 ? -10.164 6.566 -10.969 1 86.62 498 LYS B O 1
ATOM 8181 N N . ASP B 1 499 ? -11.922 5.312 -10.805 1 87.31 499 ASP B N 1
ATOM 8182 C CA . ASP B 1 499 ? -12.781 6.34 -11.391 1 87.31 499 ASP B CA 1
ATOM 8183 C C . ASP B 1 499 ? -13.562 7.078 -10.305 1 87.31 499 ASP B C 1
ATOM 8185 O O . ASP B 1 499 ? -14.688 7.531 -10.547 1 87.31 499 ASP B O 1
ATOM 8189 N N . VAL B 1 500 ? -13 7.219 -9.148 1 96 500 VAL B N 1
ATOM 8190 C CA . VAL B 1 500 ? -13.672 8.008 -8.117 1 96 500 VAL B CA 1
ATOM 8191 C C . VAL B 1 500 ? -13.336 9.484 -8.297 1 96 500 VAL B C 1
ATOM 8193 O O . VAL B 1 500 ? -12.172 9.852 -8.445 1 96 500 VAL B O 1
ATOM 8196 N N . GLN B 1 501 ? -14.352 10.336 -8.328 1 95.94 501 GLN B N 1
ATOM 8197 C CA . GLN B 1 501 ? -14.188 11.758 -8.602 1 95.94 501 GLN B CA 1
ATOM 8198 C C . GLN B 1 501 ? -14.82 12.609 -7.504 1 95.94 501 GLN B C 1
ATOM 8200 O O . GLN B 1 501 ? -15.703 12.141 -6.785 1 95.94 501 GLN B O 1
ATOM 8205 N N . PRO B 1 502 ? -14.312 13.867 -7.352 1 96.38 502 PRO B N 1
ATOM 8206 C CA . PRO B 1 502 ? -15.016 14.789 -6.457 1 96.38 502 PRO B CA 1
ATOM 8207 C C . PRO B 1 502 ? -16.484 14.953 -6.82 1 96.38 502 PRO B C 1
ATOM 8209 O O . PRO B 1 502 ? -16.875 14.75 -7.973 1 96.38 502 PRO B O 1
ATOM 8212 N N . PHE B 1 503 ? -17.266 15.289 -5.883 1 95.38 503 PHE B N 1
ATOM 8213 C CA . PHE B 1 503 ? -18.703 15.336 -6.055 1 95.38 503 PHE B CA 1
ATOM 8214 C C . PHE B 1 503 ? -19.094 16.453 -7.016 1 95.38 503 PHE B C 1
ATOM 8216 O O . PHE B 1 503 ? -19.766 16.203 -8.023 1 95.38 503 PHE B O 1
ATOM 8223 N N . HIS B 1 504 ? -18.688 17.609 -6.719 1 93.38 504 HIS B N 1
ATOM 8224 C CA . HIS B 1 504 ? -19.141 18.75 -7.5 1 93.38 504 HIS B CA 1
ATOM 8225 C C . HIS B 1 504 ? -18.297 18.938 -8.758 1 93.38 504 HIS B C 1
ATOM 8227 O O . HIS B 1 504 ? -17.078 18.844 -8.711 1 93.38 504 HIS B O 1
ATOM 8233 N N . PRO B 1 505 ? -18.875 19.312 -9.789 1 90.44 505 PRO B N 1
ATOM 8234 C CA . PRO B 1 505 ? -18.172 19.406 -11.078 1 90.44 505 PRO B CA 1
ATOM 8235 C C . PRO B 1 505 ? -17.031 20.438 -11.055 1 90.44 505 PRO B C 1
ATOM 8237 O O . PRO B 1 505 ? -16.016 20.25 -11.734 1 90.44 505 PRO B O 1
ATOM 8240 N N . VAL B 1 506 ? -17.219 21.469 -10.312 1 86.94 506 VAL B N 1
ATOM 8241 C CA . VAL B 1 506 ? -16.203 22.516 -10.258 1 86.94 506 VAL B CA 1
ATOM 8242 C C . VAL B 1 506 ? -14.883 21.922 -9.766 1 86.94 506 VAL B C 1
ATOM 8244 O O . VAL B 1 506 ? -13.812 22.281 -10.25 1 86.94 506 VAL B O 1
ATOM 8247 N N . ASN B 1 507 ? -14.953 21.047 -8.867 1 92 507 ASN B N 1
ATOM 8248 C CA . ASN B 1 507 ? -13.75 20.453 -8.297 1 92 507 ASN B CA 1
ATOM 8249 C C . ASN B 1 507 ? -13.211 19.344 -9.188 1 92 507 ASN B C 1
ATOM 8251 O O . ASN B 1 507 ? -12.078 18.875 -9 1 92 507 ASN B O 1
ATOM 8255 N N . GLN B 1 508 ? -13.938 18.938 -10.18 1 92.94 508 GLN B N 1
ATOM 8256 C CA . GLN B 1 508 ? -13.508 17.875 -11.086 1 92.94 508 GLN B CA 1
ATOM 8257 C C . GLN B 1 508 ? -12.594 18.422 -12.18 1 92.94 508 GLN B C 1
ATOM 8259 O O . GLN B 1 508 ? -11.797 17.688 -12.758 1 92.94 508 GLN B O 1
ATOM 8264 N N . ILE B 1 509 ? -12.742 19.625 -12.398 1 90.25 509 ILE B N 1
ATOM 8265 C CA . ILE B 1 509 ? -12.055 20.266 -13.516 1 90.25 509 ILE B CA 1
ATOM 8266 C C . ILE B 1 509 ? -10.547 20.172 -13.312 1 90.25 509 ILE B C 1
ATOM 8268 O O . ILE B 1 509 ? -9.812 19.797 -14.227 1 90.25 509 ILE B O 1
ATOM 8272 N N . GLN B 1 510 ? -10.07 20.438 -12.219 1 90.62 510 GLN B N 1
ATOM 8273 C CA . GLN B 1 510 ? -8.633 20.484 -11.961 1 90.62 510 GLN B CA 1
ATOM 8274 C C . GLN B 1 510 ? -8.195 19.297 -11.109 1 90.62 510 GLN B C 1
ATOM 8276 O O . GLN B 1 510 ? -7.043 19.234 -10.664 1 90.62 510 GLN B O 1
ATOM 8281 N N . TYR B 1 511 ? -9.07 18.453 -10.961 1 93.5 511 TYR B N 1
ATOM 8282 C CA . TYR B 1 511 ? -8.773 17.328 -10.086 1 93.5 511 TYR B CA 1
ATOM 8283 C C . TYR B 1 511 ? -7.723 16.422 -10.711 1 93.5 511 TYR B C 1
ATOM 8285 O O . TYR B 1 511 ? -7.855 16.016 -11.867 1 93.5 511 TYR B O 1
ATOM 8293 N N . VAL B 1 512 ? -6.656 16.188 -9.969 1 91.19 512 VAL B N 1
ATOM 8294 C CA . VAL B 1 512 ? -5.641 15.195 -10.297 1 91.19 512 VAL B CA 1
ATOM 8295 C C . VAL B 1 512 ? -5.535 14.172 -9.164 1 91.19 512 VAL B C 1
ATOM 8297 O O . VAL B 1 512 ? -5.301 14.539 -8.008 1 91.19 512 VAL B O 1
ATOM 8300 N N . CYS B 1 513 ? -5.688 12.977 -9.562 1 92.25 513 CYS B N 1
ATOM 8301 C CA . CYS B 1 513 ? -5.633 11.891 -8.586 1 92.25 513 CYS B CA 1
ATOM 8302 C C . CYS B 1 513 ? -4.273 11.852 -7.895 1 92.25 513 CYS B C 1
ATOM 8304 O O . CYS B 1 513 ? -3.234 11.891 -8.555 1 92.25 513 CYS B O 1
ATOM 8306 N N . GLN B 1 514 ? -4.316 11.742 -6.562 1 92.5 514 GLN B N 1
ATOM 8307 C CA . GLN B 1 514 ? -3.08 11.758 -5.789 1 92.5 514 GLN B CA 1
ATOM 8308 C C . GLN B 1 514 ? -3.01 10.562 -4.848 1 92.5 514 GLN B C 1
ATOM 8310 O O . GLN B 1 514 ? -2.5 10.672 -3.729 1 92.5 514 GLN B O 1
ATOM 8315 N N . LYS B 1 515 ? -3.477 9.445 -5.16 1 92.69 515 LYS B N 1
ATOM 8316 C CA . LYS B 1 515 ? -3.51 8.25 -4.328 1 92.69 515 LYS B CA 1
ATOM 8317 C C . LYS B 1 515 ? -2.104 7.836 -3.906 1 92.69 515 LYS B C 1
ATOM 8319 O O . LYS B 1 515 ? -1.917 7.25 -2.836 1 92.69 515 LYS B O 1
ATOM 8324 N N . HIS B 1 516 ? -1.112 8.148 -4.746 1 90.06 516 HIS B N 1
ATOM 8325 C CA . HIS B 1 516 ? 0.264 7.75 -4.477 1 90.06 516 HIS B CA 1
ATOM 8326 C C . HIS B 1 516 ? 0.792 8.414 -3.211 1 90.06 516 HIS B C 1
ATOM 8328 O O . HIS B 1 516 ? 1.746 7.926 -2.602 1 90.06 516 HIS B O 1
ATOM 8334 N N . LYS B 1 517 ? 0.206 9.453 -2.787 1 93.31 517 LYS B N 1
ATOM 8335 C CA . LYS B 1 517 ? 0.682 10.195 -1.62 1 93.31 517 LYS B CA 1
ATOM 8336 C C . LYS B 1 517 ? 0.41 9.422 -0.332 1 93.31 517 LYS B C 1
ATOM 8338 O O . LYS B 1 517 ? 1.005 9.711 0.708 1 93.31 517 LYS B O 1
ATOM 8343 N N . PHE B 1 518 ? -0.529 8.477 -0.411 1 96.56 518 PHE B N 1
ATOM 8344 C CA . PHE B 1 518 ? -0.843 7.688 0.771 1 96.56 518 PHE B CA 1
ATOM 8345 C C . PHE B 1 518 ? 0.241 6.645 1.027 1 96.56 518 PHE B C 1
ATOM 8347 O O . PHE B 1 518 ? 0.395 6.168 2.152 1 96.56 518 PHE B O 1
ATOM 8354 N N . LEU B 1 519 ? 1.076 6.316 0.051 1 95.75 519 LEU B N 1
ATOM 8355 C CA . LEU B 1 519 ? 1.813 5.059 0.089 1 95.75 519 LEU B CA 1
ATOM 8356 C C . LEU B 1 519 ? 3.26 5.289 0.516 1 95.75 519 LEU B C 1
ATOM 8358 O O . LEU B 1 519 ? 3.949 4.348 0.918 1 95.75 519 LEU B O 1
ATOM 8362 N N . TYR B 1 520 ? 3.803 6.418 0.413 1 93.06 520 TYR B N 1
ATOM 8363 C CA . TYR B 1 520 ? 5.25 6.586 0.492 1 93.06 520 TYR B CA 1
ATOM 8364 C C . TYR B 1 520 ? 5.629 7.516 1.638 1 93.06 520 TYR B C 1
ATOM 8366 O O . TYR B 1 520 ? 4.938 8.5 1.899 1 93.06 520 TYR B O 1
ATOM 8374 N N . GLU B 1 521 ? 6.754 7.148 2.213 1 86 521 GLU B N 1
ATOM 8375 C CA . GLU B 1 521 ? 7.297 7.957 3.301 1 86 521 GLU B CA 1
ATOM 8376 C C . GLU B 1 521 ? 7.832 9.289 2.783 1 86 521 GLU B C 1
ATOM 8378 O O . GLU B 1 521 ? 8.352 9.367 1.67 1 86 521 GLU B O 1
ATOM 8383 N N . SER B 1 522 ? 7.57 10.234 3.619 1 69.5 522 SER B N 1
ATOM 8384 C CA . SER B 1 522 ? 7.969 11.578 3.205 1 69.5 522 SER B CA 1
ATOM 8385 C C . SER B 1 522 ? 9.461 11.805 3.414 1 69.5 522 SER B C 1
ATOM 8387 O O . SER B 1 522 ? 10.07 12.648 2.752 1 69.5 522 SER B O 1
ATOM 8389 N N . SER B 1 523 ? 9.984 11.188 4.5 1 60.38 523 SER B N 1
ATOM 8390 C CA . SER B 1 523 ? 11.383 11.477 4.805 1 60.38 523 SER B CA 1
ATOM 8391 C C . SER B 1 523 ? 12.266 11.273 3.576 1 60.38 523 SER B C 1
ATOM 8393 O O . SER B 1 523 ? 13.297 11.93 3.439 1 60.38 523 SER B O 1
ATOM 8395 N N . GLY B 1 524 ? 11.938 10.32 2.754 1 53.34 524 GLY B N 1
ATOM 8396 C CA . GLY B 1 524 ? 12.766 10.086 1.581 1 53.34 524 GLY B CA 1
ATOM 8397 C C . GLY B 1 524 ? 12.523 11.086 0.469 1 53.34 524 GLY B C 1
ATOM 8398 O O . GLY B 1 524 ? 13.141 10.992 -0.598 1 53.34 524 GLY B O 1
ATOM 8399 N N . TYR B 1 525 ? 11.461 11.875 0.652 1 47.97 525 TYR B N 1
ATOM 8400 C CA . TYR B 1 525 ? 11.219 12.883 -0.373 1 47.97 525 TYR B CA 1
ATOM 8401 C C . TYR B 1 525 ? 11.836 14.219 0.015 1 47.97 525 TYR B C 1
ATOM 8403 O O . TYR B 1 525 ? 11.141 15.133 0.473 1 47.97 525 TYR B O 1
ATOM 8411 N N . GLN B 1 526 ? 12.82 14.258 0.716 1 42.31 526 GLN B N 1
ATOM 8412 C CA . GLN B 1 526 ? 13.391 15.586 0.944 1 42.31 526 GLN B CA 1
ATOM 8413 C C . GLN B 1 526 ? 13.273 16.453 -0.305 1 42.31 526 GLN B C 1
ATOM 8415 O O . GLN B 1 526 ? 13.641 16.016 -1.401 1 42.31 526 GLN B O 1
ATOM 8420 N N . LYS B 1 527 ? 12.32 17.375 -0.193 1 37.66 527 LYS B N 1
ATOM 8421 C CA . LYS B 1 527 ? 12.289 18.484 -1.152 1 37.66 527 LYS B CA 1
ATOM 8422 C C . LYS B 1 527 ? 13.703 18.953 -1.485 1 37.66 527 LYS B C 1
ATOM 8424 O O . LYS B 1 527 ? 14.562 19.031 -0.606 1 37.66 527 LYS B O 1
#

Sequence (1054 aa):
MDSSAAEVLAAAAPNVDNGEYPGSKKEESELFQCPGVSPDGKTCDAPGQNSRCIHSSYGANAGFVAGRLPKISSMSESELQDVIGPDVDGGLIFTIKVLPDGYDSKGEENLTFLEKRDYDPRAKMPKPRRKMPFPVTSGDFYSSVCCIGKNPVVVNSKEHHVEDYMEHDMWDRDARRETISSSRNKPPRWMFNGVINGWPGIPMPLEVIMVQCRDPGFLGRRKGWSTLWDRNVEGRIEGKDPSSCCKSASIEGRGLRQVKVKLRAPHWSAHGWSRSSPGFAFWVEGQQVESVSNCNNPPDLTVTYGTNLLSRFKCKDDDDDPRSTRVHMISHRYATGGSRTETPKEKLTYHSIVLIEWDHRRYCSVVEIAYLNGLGGYRCKSNWYADRDARDPSLYAAYPPEMVMPWKETMSEIRVHDVPYQDLDSFLVFMKEHEGHTRRFVDISVNFSHVVRLTYRSRRNIATYLLNYIRRDETYSEMKRNCQTFAADLCGFLAGKKDVQPFHPVNQIQYVCQKHKFLYESSGYQKMDSSAAEVLAAAAPNVDNGEYPGSKKEESELFQCPGVSPDGKTCDAPGQNSRCIHSSYGANAGFVAGRLPKISSMSESELQDVIGPDVDGGLIFTIKVLPDGYDSKGEENLTFLEKRDYDPRAKMPKPRRKMPFPVTSGDFYSSVCCIGKNPVVVNSKEHHVEDYMEHDMWDRDARRETISSSRNKPPRWMFNGVINGWPGIPMPLEVIMVQCRDPGFLGRRKGWSTLWDRNVEGRIEGKDPSSCCKSASIEGRGLRQVKVKLRAPHWSAHGWSRSSPGFAFWVEGQQVESVSNCNNPPDLTVTYGTNLLSRFKCKDDDDDPRSTRVHMISHRYATGGSRTETPKEKLTYHSIVLIEWDHRRYCSVVEIAYLNGLGGYRCKSNWYADRDARDPSLYAAYPPEMVMPWKETMSEIRVHDVPYQDLDSFLVFMKEHEGHTRRFVDISVNFSHVVRLTYRSRRNIATYLLNYIRRDETYSEMKRNCQTFAADLCGFLAGKKDVQPFHPVNQIQYVCQKHKFLYESSGYQK

Foldseek 3Di:
DPPPVVPPVVPPPPCPPVPPVPPPPVPPCLCLQPPQAHSNQFARVNAQPDLQRVQACFGDVSVPPRPQPPQLVPDDPVRNCVQQPDPDDAFDKAKAWEAEDCQQVVHLVRGHPDDSVQADRNRRGGGALDFPPFYDYLVFFLVFKDKDFDAPPPPDPPVPPDDCPDDDDPPDPPPPVPPPVPPHGDFIWMWGRHHSRRQSQARDTWTWAWKWKWDQDDPRDTDDIDTQDGCVPCCGPVVHDVSVSVVCQQPDDPDGIIMMIMIGGHRQNRFDLDNVFGFQEKAWDFPPVDDPPPVPDGTQIAMDDGPVLLVVQDDPDPVPFWFWWKKWKKKWAWAPADPDDDDPSSVQQMFIWMWTATPVLQWIKIKWKAWQLVCLSVLNQDPQDPCSVPSHDSVSVNDDSSSNHHTDHFFMHMYMYTHRGRDDVRSVVVVVVQEDNNGTTYDMDIDDMATFDDPPGGSSLQSQLNRLLCNQPGTDDSQEHGGQLVSQQVNCLRRVHDPRAGDGVSNRVNRDRDNVSSPDHCVVVDD/DPPPVVPVVVPPPPCPPVPPVPPPPVPQCLQLQPCCAPSNVFRRVNAQPDLQRQQACAHDVSVVHRPQPPQCVPDDPVRNCVQQPDPDDAFDKAKAWEQEPCLQVVHLVRGHPDDSVQADRVRRGGGALDFPPFYDYLVFFLVFKDKDFDAPPPPDPPVPPDPCPDDDDPPDPPPPVPPPVPPHGDFIWIWGRHHRRRQSQARDTWTWAWKWKWDQDDPRDTDDIDTQDGCVPCCGPVVHDVSVSVVCQQPDDPDGIIMMIMIGGHRQNRFDLDPVFGFQEKAKDFPQPDDPPPVPDGTQIAIDDGPVLLVVQDDPDPVPFWFWWKKWKKKWAWAPADPDDDDPSSVQQMFIWMWTATPVLQWIKIKFKAWQLVCLSVLNQDPQDPCSVPSHDSVSVNDDSSSNHHTDHFFMHMYMYTHRGRDDVRSVVVVVVQEDNNGTTYDMDIDDMATFDDPPGGSSLQSQLNRLLCNQPGTDDSQEHGGQLVSQQVNCLRRVHDPRAGDGVSNRPNRDRDNVSSPDHCVVVDD

Radius of gyration: 39.19 Å; Cα contacts (8 Å, |Δi|>4): 2141; chains: 2; bounding box: 92×119×85 Å

pLDDT: mean 74.55, std 24.73, range [19.42, 98.88]

Solvent-accessible surface area (backbone atoms only — not comparable to full-atom values): 56733 Å² total; per-residue (Å²): 133,86,70,62,73,65,61,64,67,62,65,68,49,62,73,69,60,76,73,59,75,77,80,71,58,84,60,79,63,70,14,34,43,43,77,30,22,28,46,58,44,44,19,29,56,28,25,33,74,30,72,49,15,45,29,12,52,42,24,71,51,35,80,46,62,20,71,63,66,70,48,74,82,73,42,50,70,68,56,42,42,67,62,42,46,70,98,54,87,57,29,41,74,46,42,31,30,48,30,55,86,64,28,52,72,65,35,75,89,46,43,50,98,47,56,62,92,45,47,31,74,90,54,69,35,60,35,37,64,56,62,81,57,30,78,32,46,40,69,53,51,54,73,22,52,45,77,44,63,51,65,59,74,80,71,78,72,75,82,64,69,82,70,86,71,78,81,75,88,82,73,74,69,74,69,74,72,62,70,66,82,74,79,72,78,48,65,34,41,44,32,37,58,54,60,65,26,40,36,34,20,59,64,70,49,21,32,51,48,33,31,33,35,27,50,66,29,77,96,76,48,62,50,72,78,41,80,72,34,37,33,76,47,38,27,29,67,66,51,45,59,62,54,60,51,51,50,57,52,56,63,65,71,106,55,73,36,46,36,37,35,36,31,31,27,34,41,55,49,63,44,16,67,36,81,92,25,43,21,46,34,37,39,34,42,44,61,76,65,61,82,80,68,76,76,80,59,75,66,77,50,43,61,43,45,21,53,48,38,49,65,69,47,58,54,85,46,76,84,72,42,55,35,50,44,33,37,32,33,39,32,28,24,71,32,78,43,61,92,59,75,77,48,75,55,56,73,66,49,68,42,28,34,27,40,35,25,34,70,76,46,65,35,22,34,42,36,37,48,44,44,19,34,45,43,40,51,50,58,30,54,40,89,84,46,92,47,33,85,43,66,75,17,66,57,38,75,35,48,58,38,46,49,25,25,76,54,36,75,58,27,35,24,39,42,33,37,43,35,88,25,41,42,69,68,58,41,47,52,57,50,55,72,35,45,34,58,68,48,50,28,36,76,77,42,80,79,43,76,45,56,42,28,37,59,80,34,27,59,37,43,48,50,49,24,51,39,19,33,43,63,67,50,42,61,29,31,92,58,61,36,37,23,31,48,49,28,19,29,51,48,16,51,38,39,68,43,88,85,52,62,32,82,52,66,78,42,44,73,62,52,68,89,54,51,70,39,37,50,30,45,43,83,78,53,69,127,134,83,70,62,71,64,61,63,66,61,64,65,47,62,73,71,60,79,67,55,73,76,81,68,57,83,60,78,62,71,16,41,36,44,74,27,20,28,55,58,39,42,18,29,60,30,25,33,75,30,72,49,14,42,30,16,50,43,26,74,49,38,78,48,55,16,70,65,66,69,50,73,81,71,42,50,70,68,57,43,43,67,63,42,44,73,99,53,88,57,29,41,74,47,43,33,29,48,31,57,86,64,31,51,71,65,35,74,88,46,42,51,98,48,56,63,89,43,48,31,74,91,56,70,37,58,37,37,64,59,60,80,56,29,77,32,47,41,71,52,51,54,73,21,53,44,76,44,63,51,64,63,76,81,72,76,72,74,82,66,67,84,71,89,70,78,82,74,90,81,74,73,66,74,68,74,73,62,72,71,82,76,79,75,77,47,63,35,41,42,33,37,61,56,62,64,26,40,36,32,21,60,64,71,50,22,32,51,48,34,31,31,36,28,51,67,31,75,95,77,48,64,52,73,79,42,80,72,33,37,33,74,47,39,26,32,68,66,49,46,59,64,55,60,52,52,52,55,52,54,62,66,69,105,51,74,37,46,35,38,37,36,31,31,27,33,43,54,50,62,45,16,66,36,79,91,24,44,21,47,34,38,39,34,43,49,48,72,75,59,83,81,68,77,74,81,59,75,63,70,50,43,62,42,45,20,54,50,39,50,66,69,46,58,54,85,46,76,86,71,43,54,36,49,43,32,36,31,36,39,33,28,24,71,31,80,41,66,92,61,76,77,48,76,55,55,72,68,48,66,41,28,34,27,41,36,26,33,71,78,46,65,34,22,35,42,37,38,48,46,43,19,34,44,44,38,50,51,59,31,54,40,91,84,45,93,48,31,84,42,73,74,17,66,58,40,75,37,46,58,38,46,49,25,26,75,54,37,75,57,28,35,26,39,44,33,37,45,36,91,25,41,42,70,69,57,42,46,52,57,51,54,73,34,44,34,58,68,48,49,28,36,75,76,42,78,78,43,76,45,57,41,28,36,59,79,34,28,60,37,43,47,51,50,25,50,39,18,32,42,63,68,51,41,61,29,32,92,57,62,35,37,24,30,49,49,29,19,28,51,47,18,51,37,38,69,44,87,85,53,62,34,83,52,68,78,42,45,73,62,52,69,88,54,53,70,38,37,49,31,46,43,82,79,52,69,127

Organism: Thalassiosira oceanica (NCBI:txid159749)